Protein 2JRO (pdb70)

Nearest PDB structures (foldseek):
  2jro-assembly1_A  TM=8.552E-01  e=3.542E-12  Shewanella oneidensis MR-1
  2jro-assembly1_A  TM=8.505E-01  e=2.519E-12  Shewanella oneidensis MR-1
  2jro-assembly1_A  TM=8.271E-01  e=2.971E-11  Shewanella oneidensis MR-1
  2jro-assembly1_A  TM=8.354E-01  e=2.511E-11  Shewanella oneidensis MR-1
  1us8-assembly1_B  TM=5.516E-01  e=9.710E+00  Pyrococcus furiosus

CATH classification: 3.30.1910.10

InterPro domains:
  IPR009491 Protein of unknown function DUF1107 [PF06526] (1-62)

Secondary structure (DSSP, 8-state):
-EEESS--HHHHHHHHHHH-SEEEEETTTEEEEEETTEE---SS--HHHHHHHHHHHHHHHHHH-----SS---

Sequence (74 aa):
MRVFPVYAPKLIVKHARIFLTGVIWVKDLGRLEFEKGRFLLPRKSLPKVKQAILELNELIEAQNHQTKTALEHHMRVFPVYAPKLIVKHARIFLTGVIWVKDLGRLEFEKGRFLLPRKSLPKVKQAILELNELIEAQNHQTKTALEHHMRVFPVYAPKLIVKHARIFLTGVIWVKDLGRLEFEKGRFLLPRKSLPKVKQAILELNELIEAQNHQTKTALEHHMRVFPVYAPKLIVKHARIFLTGVIWVKDLGRLEFEKGRFLLPRKSLPKVKQAILELNELIEAQNHQTKTALEHHMRVFPVYAPKLIVKHARIFLTGVIWVKDLGRLEFEKGRFLLPRKSLPKVKQAILELNELIEAQNHQTKTALEHHMRVFPVYAPKLIVKHARIFLTGVIWVKDLGRLEFEKGRFLLPRKSLPKVKQAILELNELIEAQNHQTKTALEHHMRVFPVYAPKLIVKHARIFLTGVIWVKDLGRLEFEKGRFLLPRKSLPKVKQAILELNELIEAQNHQTKTALEHHMRVFPVYAPKLIVKHARIFLTGVIWVKDLGRLEFEKGRFLLPRKSLPKVKQAILELNELIEAQNHQTKTALEHHMRVFPVYAPKLIVKHARIFLTGVIWVKDLGRLEFEKGRFLLPRKSLPKVKQAILELNELIEAQNHQTKTALEHHMRVFPVYAPKLIVKHARIFLTGVIWVKDLGRLEFEKGRFLLPRKSLPKVKQAILELNELIEAQNHQTKTALEHHMRVFPVYAPKLIVKHARIFLTGVIWVKDLGRLEFEKGRFLLPRKSLPKVKQAILELNELIEAQNHQTKTALEHHMRVFPVYAPKLIVKHARIFLTGVIWVKDLGRLEFEKGRFLLPRKSLPKVKQAILELNELIEAQNHQTKTALEHHMRVFPVYAPKLIVKHARIFLTGVIWVKDLGRLEFEKGRFLLPRKSLPKVKQAILELNELIEAQNHQTKTALEHHMRVFPVYAPKLIVKHARIFLTGVIWVKDLGRLEFEKGRFLLPRKSLPKVKQAILELNELIEAQNHQTKTALEHHMRVFPVYAPKLIVKHARIFLTGVIWVKDLGRLEFEKGRFLLPRKSLPKVKQAILELNELIEAQNHQTKTALEHHMRVFPVYAPKLIVKHARIFLTGVIWVKDLGRLEFEKGRFLLPRKSLPKVKQAILELNELIEAQNHQTKTALEHHMRVFPVYAPKLIVKHARIFLTGVIWVKDLGRLEFEKGRFLLPRKSLPKVKQAILELNELIEAQNHQTKTALEHHMRVFPVYAPKLIVKHARIFLTGVIWVKDLGRLEFEKGRFLLPRKSLPKVKQAILELNELIEAQNHQTKTALEHHMRVFPVYAPKLIVKHARIFLTGVIWVKDLGRLEFEKGRFLLPRKSLPKVKQAILELNELIEAQNHQTKTALEHHMRVFPVYAPKLIVKHARIFLTGVIWVKDLGRLEFEKGRFLLPRKSLPKVKQAILELNELIEAQNHQTKTALEHH

Solvent-accessible surface area: 6188 Å² total; per-residue (Å²): 188,113,92,28,105,94,63,25,56,130,100,2,10,146,73,6,203,134,84,66,83,31,27,5,119,3,156,58,24,25,153,2,83,3,75,145,20,161,6,71,76,79,185,153,34,122,93,110,19,77,98,12,0,77,126,2,46,114,49,37,104,72,102,62,144,154,62,181,113,81,166,84,169,219

Foldseek 3Di:
DAEDAAPDLVVCLVCCCVVQAAWYQYPQAGIFGGHNSQTDDDPDDDPSNNVVSVVSVVVNCVVCVVVDPCPVPD

Radius of gyration: 12.26 Å; Cα contacts (8 Å, |Δi|>4): 86; chains: 1; bounding box: 31×19×30 Å

Structure (mmCIF, N/CA/C/O backbone):
data_2JRO
#
_entry.id   2JRO
#
loop_
_atom_site.group_PDB
_atom_site.id
_atom_site.type_symbol
_atom_site.label_atom_id
_atom_site.label_alt_id
_atom_site.label_comp_id
_atom_site.label_asym_id
_atom_site.label_entity_id
_atom_site.label_seq_id
_atom_site.pdbx_PDB_ins_code
_atom_site.Cartn_x
_atom_site.Cartn_y
_atom_site.Cartn_z
_atom_site.occupancy
_atom_site.B_iso_or_equiv
_atom_site.auth_seq_id
_atom_site.auth_comp_id
_atom_site.auth_asym_id
_atom_site.auth_atom_id
_atom_site.pdbx_PDB_model_num
ATOM 1 N N . MET A 1 1 ? 3.325 9.875 6.337 1.00 0.00 1 MET A N 1
ATOM 2 C CA . MET A 1 1 ? 4.624 9.633 7.016 1.00 0.00 1 MET A CA 1
ATOM 3 C C . MET A 1 1 ? 4.529 8.420 7.933 1.00 0.00 1 MET A C 1
ATOM 4 O O . MET A 1 1 ? 5.035 8.444 9.057 1.00 0.00 1 MET A O 1
ATOM 20 N N . ARG A 1 2 ? 3.904 7.354 7.454 1.00 0.00 2 ARG A N 1
ATOM 21 C CA . ARG A 1 2 ? 3.671 6.182 8.287 1.00 0.00 2 ARG A CA 1
ATOM 22 C C . ARG A 1 2 ? 4.644 5.066 7.920 1.00 0.00 2 ARG A C 1
ATOM 23 O O . ARG A 1 2 ? 4.609 4.546 6.808 1.00 0.00 2 ARG A O 1
ATOM 44 N N . VAL A 1 3 ? 5.519 4.710 8.847 1.00 0.00 3 VAL A N 1
ATOM 45 C CA . VAL A 1 3 ? 6.483 3.651 8.613 1.00 0.00 3 VAL A CA 1
ATOM 46 C C . VAL A 1 3 ? 5.887 2.283 8.949 1.00 0.00 3 VAL A C 1
ATOM 47 O O . VAL A 1 3 ? 4.989 2.175 9.790 1.00 0.00 3 VAL A O 1
ATOM 60 N N . PHE A 1 4 ? 6.378 1.251 8.278 1.00 0.00 4 PHE A N 1
ATOM 61 C CA . PHE A 1 4 ? 5.922 -0.114 8.515 1.00 0.00 4 PHE A CA 1
ATOM 62 C C . PHE A 1 4 ? 7.111 -1.057 8.669 1.00 0.00 4 PHE A C 1
ATOM 63 O O . PHE A 1 4 ? 7.753 -1.421 7.684 1.00 0.00 4 PHE A O 1
ATOM 80 N N . PRO A 1 5 ? 7.425 -1.453 9.912 1.00 0.00 5 PRO A N 1
ATOM 81 C CA . PRO A 1 5 ? 8.533 -2.373 10.205 1.00 0.00 5 PRO A CA 1
ATOM 82 C C . PRO A 1 5 ? 8.242 -3.796 9.736 1.00 0.00 5 PRO A C 1
ATOM 83 O O . PRO A 1 5 ? 9.137 -4.643 9.685 1.00 0.00 5 PRO A O 1
ATOM 94 N N . VAL A 1 6 ? 6.988 -4.045 9.393 1.00 0.00 6 VAL A N 1
ATOM 95 C CA . VAL A 1 6 ? 6.560 -5.341 8.897 1.00 0.00 6 VAL A CA 1
ATOM 96 C C . VAL A 1 6 ? 5.870 -5.153 7.549 1.00 0.00 6 VAL A C 1
ATOM 97 O O . VAL A 1 6 ? 5.417 -4.053 7.239 1.00 0.00 6 VAL A O 1
ATOM 110 N N . TYR A 1 7 ? 5.815 -6.205 6.743 1.00 0.00 7 TYR A N 1
ATOM 111 C CA . TYR A 1 7 ? 5.190 -6.119 5.432 1.00 0.00 7 TYR A CA 1
ATOM 112 C C . TYR A 1 7 ? 3.672 -6.231 5.561 1.00 0.00 7 TYR A C 1
ATOM 113 O O . TYR A 1 7 ? 2.985 -5.216 5.647 1.00 0.00 7 TYR A O 1
ATOM 131 N N . ALA A 1 8 ? 3.168 -7.464 5.595 1.00 0.00 8 ALA A N 1
ATOM 132 C CA . ALA A 1 8 ? 1.742 -7.733 5.781 1.00 0.00 8 ALA A CA 1
ATOM 133 C C . ALA A 1 8 ? 0.878 -6.969 4.770 1.00 0.00 8 ALA A C 1
ATOM 134 O O . ALA A 1 8 ? 0.309 -5.924 5.086 1.00 0.00 8 ALA A O 1
ATOM 141 N N . PRO A 1 9 ? 0.764 -7.505 3.542 1.00 0.00 9 PRO A N 1
ATOM 142 C CA . PRO A 1 9 ? 0.060 -6.842 2.432 1.00 0.00 9 PRO A CA 1
ATOM 143 C C . PRO A 1 9 ? -1.333 -6.341 2.806 1.00 0.00 9 PRO A C 1
ATOM 144 O O . PRO A 1 9 ? -1.655 -5.162 2.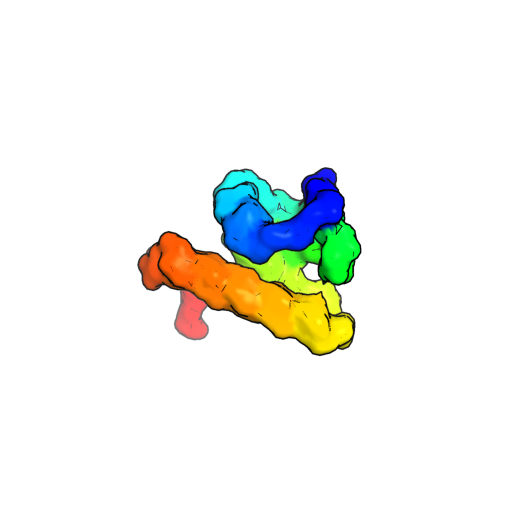632 1.00 0.00 9 PRO A O 1
ATOM 155 N N . LYS A 1 10 ? -2.151 -7.246 3.317 1.00 0.00 10 LYS A N 1
ATOM 156 C CA . LYS A 1 10 ? -3.538 -6.937 3.636 1.00 0.00 10 LYS A CA 1
ATOM 157 C C . LYS A 1 10 ? -3.662 -5.910 4.762 1.00 0.00 10 LYS A C 1
ATOM 158 O O . LYS A 1 10 ? -4.628 -5.149 4.797 1.00 0.00 10 LYS A O 1
ATOM 177 N N . LEU A 1 11 ? -2.687 -5.868 5.664 1.00 0.00 11 LEU A N 1
ATOM 178 C CA . LEU A 1 11 ? -2.716 -4.907 6.763 1.00 0.00 11 LEU A CA 1
ATOM 179 C C . LEU A 1 11 ? -2.424 -3.503 6.249 1.00 0.00 11 LEU A C 1
ATOM 180 O O . LEU A 1 11 ? -3.008 -2.525 6.720 1.00 0.00 11 LEU A O 1
ATOM 196 N N . ILE A 1 12 ? -1.523 -3.413 5.276 1.00 0.00 12 ILE A N 1
ATOM 197 C CA . ILE A 1 12 ? -1.203 -2.141 4.642 1.00 0.00 12 ILE A CA 1
ATOM 198 C C . ILE A 1 12 ? -2.441 -1.551 3.973 1.00 0.00 12 ILE A C 1
ATOM 199 O O . ILE A 1 12 ? -2.828 -0.415 4.255 1.00 0.00 12 ILE A O 1
ATOM 215 N N . VAL A 1 13 ? -3.068 -2.343 3.108 1.00 0.00 13 VAL A N 1
ATOM 216 C CA . VAL A 1 13 ? -4.251 -1.908 2.370 1.00 0.00 13 VAL A CA 1
ATOM 217 C C . VAL A 1 13 ? -5.404 -1.580 3.317 1.00 0.00 13 VAL A C 1
ATOM 218 O O . VAL A 1 13 ? -6.069 -0.554 3.167 1.00 0.00 13 VAL A O 1
ATOM 231 N N . LYS A 1 14 ? -5.619 -2.446 4.302 1.00 0.00 14 LYS A N 1
ATOM 232 C CA . LYS A 1 14 ? -6.702 -2.268 5.264 1.00 0.00 14 LYS A CA 1
ATOM 233 C C . LYS A 1 14 ? -6.558 -0.944 6.007 1.00 0.00 14 LYS A C 1
ATOM 234 O O . LYS A 1 14 ? -7.539 -0.249 6.264 1.00 0.00 14 LYS A O 1
ATOM 253 N N . HIS A 1 15 ? -5.324 -0.587 6.328 1.00 0.00 15 HIS A N 1
ATOM 254 C CA . HIS A 1 15 ? -5.059 0.625 7.091 1.00 0.00 15 HIS A CA 1
ATOM 255 C C . HIS A 1 15 ? -4.965 1.836 6.162 1.00 0.00 15 HIS A C 1
ATOM 256 O O . HIS A 1 15 ? -5.131 2.979 6.596 1.00 0.00 15 HIS A O 1
ATOM 271 N N . ALA A 1 16 ? -4.711 1.579 4.881 1.00 0.00 16 ALA A N 1
ATOM 272 C CA . ALA A 1 16 ? -4.632 2.642 3.879 1.00 0.00 16 ALA A CA 1
ATOM 273 C C . ALA A 1 16 ? -6.003 3.257 3.644 1.00 0.00 16 ALA A C 1
ATOM 274 O O . ALA A 1 16 ? -6.118 4.348 3.101 1.00 0.00 16 ALA A O 1
ATOM 281 N N . ARG A 1 17 ? -7.039 2.549 4.063 1.00 0.00 17 ARG A N 1
ATOM 282 C CA . ARG A 1 17 ? -8.405 3.051 3.973 1.00 0.00 17 ARG A CA 1
ATOM 283 C C . ARG A 1 17 ? -8.558 4.367 4.745 1.00 0.00 17 ARG A C 1
ATOM 284 O O . ARG A 1 17 ? -9.366 5.223 4.385 1.00 0.00 17 ARG A O 1
ATOM 305 N N . ILE A 1 18 ? -7.760 4.527 5.795 1.00 0.00 18 ILE A N 1
ATOM 306 C CA . ILE A 1 18 ? -7.828 5.715 6.638 1.00 0.00 18 ILE A CA 1
ATOM 307 C C . ILE A 1 18 ? -6.714 6.706 6.276 1.00 0.00 18 ILE A C 1
ATOM 308 O O . ILE A 1 18 ? -6.873 7.921 6.403 1.00 0.00 18 ILE A O 1
ATOM 324 N N . PHE A 1 19 ? -5.596 6.170 5.814 1.00 0.00 19 PHE A N 1
ATOM 325 C CA . PHE A 1 19 ? -4.411 6.968 5.496 1.00 0.00 19 PHE A CA 1
ATOM 326 C C . PHE A 1 19 ? -4.295 7.229 3.998 1.00 0.00 19 PHE A C 1
ATOM 327 O O . PHE A 1 19 ? -3.259 7.695 3.536 1.00 0.00 19 PHE A O 1
ATOM 344 N N . LEU A 1 20 ? -5.369 6.895 3.273 1.00 0.00 20 LEU A N 1
ATOM 345 C CA . LEU A 1 20 ? -5.448 6.916 1.798 1.00 0.00 20 LEU A CA 1
ATOM 346 C C . LEU A 1 20 ? -4.558 7.946 1.089 1.00 0.00 20 LEU A C 1
ATOM 347 O O . LEU A 1 20 ? -4.053 7.666 0.005 1.00 0.00 20 LEU A O 1
ATOM 363 N N . THR A 1 21 ? -4.384 9.124 1.659 1.00 0.00 21 THR A N 1
ATOM 364 C CA . THR A 1 21 ? -3.550 10.129 1.035 1.00 0.00 21 THR A CA 1
ATOM 365 C C . THR A 1 21 ? -2.287 10.375 1.874 1.00 0.00 21 THR A C 1
ATOM 366 O O . THR A 1 21 ? -2.349 10.845 3.013 1.00 0.00 21 THR A O 1
ATOM 377 N N . GLY A 1 22 ? -1.139 9.998 1.325 1.00 0.00 22 GLY A N 1
ATOM 378 C CA . GLY A 1 22 ? 0.110 10.200 2.028 1.00 0.00 22 GLY A CA 1
ATOM 379 C C . GLY A 1 22 ? 1.230 9.327 1.508 1.00 0.00 22 GLY A C 1
ATOM 380 O O . GLY A 1 22 ? 1.333 9.085 0.303 1.00 0.00 22 GLY A O 1
ATOM 384 N N . VAL A 1 23 ? 2.061 8.846 2.423 1.00 0.00 23 VAL A N 1
ATOM 385 C CA . VAL A 1 23 ? 3.226 8.053 2.066 1.00 0.00 23 VAL A CA 1
ATOM 386 C C . VAL A 1 23 ? 3.612 7.123 3.217 1.00 0.00 23 VAL A C 1
ATOM 387 O O . VAL A 1 23 ? 3.549 7.511 4.392 1.00 0.00 23 VAL A O 1
ATOM 400 N N . ILE A 1 24 ? 3.988 5.899 2.880 1.00 0.00 24 ILE A N 1
ATOM 401 C CA . ILE A 1 24 ? 4.396 4.923 3.876 1.00 0.00 24 ILE A CA 1
ATOM 402 C C . ILE A 1 24 ? 5.823 4.467 3.626 1.00 0.00 24 ILE A C 1
ATOM 403 O O . ILE A 1 24 ? 6.304 4.504 2.495 1.00 0.00 24 ILE A O 1
ATOM 419 N N . TRP A 1 25 ? 6.501 4.057 4.685 1.00 0.00 25 TRP A N 1
ATOM 420 C CA . TRP A 1 25 ? 7.851 3.527 4.568 1.00 0.00 25 TRP A CA 1
ATOM 421 C C . TRP A 1 25 ? 7.892 2.108 5.097 1.00 0.00 25 TRP A C 1
ATOM 422 O O . TRP A 1 25 ? 8.263 1.864 6.245 1.00 0.00 25 TRP A O 1
ATOM 443 N N . VAL A 1 26 ? 7.443 1.186 4.270 1.00 0.00 26 VAL A N 1
ATOM 444 C CA . VAL A 1 26 ? 7.506 -0.228 4.609 1.00 0.00 26 VAL A CA 1
ATOM 445 C C . VAL A 1 26 ? 8.947 -0.713 4.526 1.00 0.00 26 VAL A C 1
ATOM 446 O O . VAL A 1 26 ? 9.696 -0.313 3.640 1.00 0.00 26 VAL A O 1
ATOM 459 N N . LYS A 1 27 ? 9.317 -1.586 5.439 1.00 0.00 27 LYS A N 1
ATOM 460 C CA . LYS A 1 27 ? 10.691 -2.066 5.540 1.00 0.00 27 LYS A CA 1
ATOM 461 C C . LYS A 1 27 ? 11.004 -3.122 4.485 1.00 0.00 27 LYS A C 1
ATOM 462 O O . LYS A 1 27 ? 12.164 -3.485 4.284 1.00 0.00 27 LYS A O 1
ATOM 481 N N . ASP A 1 28 ? 9.977 -3.615 3.815 1.00 0.00 28 ASP A N 1
ATOM 482 C CA . ASP A 1 28 ? 10.165 -4.628 2.787 1.00 0.00 28 ASP A CA 1
ATOM 483 C C . ASP A 1 28 ? 10.273 -3.995 1.404 1.00 0.00 28 ASP A C 1
ATOM 484 O O . ASP A 1 28 ? 11.064 -4.433 0.571 1.00 0.00 28 ASP A O 1
ATOM 493 N N . LEU A 1 29 ? 9.488 -2.954 1.165 1.00 0.00 29 LEU A N 1
ATOM 494 C CA . LEU A 1 29 ? 9.466 -2.307 -0.139 1.00 0.00 29 LEU A CA 1
ATOM 495 C C . LEU A 1 29 ? 10.232 -0.991 -0.113 1.00 0.00 29 LEU A C 1
ATOM 496 O O . LEU A 1 29 ? 11.159 -0.786 -0.898 1.00 0.00 29 LEU A O 1
ATOM 512 N N . GLY A 1 30 ? 9.853 -0.111 0.798 1.00 0.00 30 GLY A N 1
ATOM 513 C CA . GLY A 1 30 ? 10.502 1.177 0.896 1.00 0.00 30 GLY A CA 1
ATOM 514 C C . GLY A 1 30 ? 9.503 2.312 0.970 1.00 0.00 30 GLY A C 1
ATOM 515 O O . GLY A 1 30 ? 8.442 2.176 1.580 1.00 0.00 30 GLY A O 1
ATOM 519 N N . ARG A 1 31 ? 9.843 3.424 0.337 1.00 0.00 31 ARG A N 1
ATOM 520 C CA . ARG A 1 31 ? 8.986 4.601 0.331 1.00 0.00 31 ARG A CA 1
ATOM 521 C C . ARG A 1 31 ? 7.856 4.438 -0.686 1.00 0.00 31 ARG A C 1
ATOM 522 O O . ARG A 1 31 ? 8.096 4.389 -1.891 1.00 0.00 31 ARG A O 1
ATOM 543 N N . LEU A 1 32 ? 6.629 4.353 -0.188 1.00 0.00 32 LEU A N 1
ATOM 544 C CA . LEU A 1 32 ? 5.468 4.126 -1.036 1.00 0.00 32 LEU A CA 1
ATOM 545 C C . LEU A 1 32 ? 4.469 5.264 -0.903 1.00 0.00 32 LEU A C 1
ATOM 546 O O . LEU A 1 32 ? 3.921 5.491 0.176 1.00 0.00 32 LEU A O 1
ATOM 562 N N . GLU A 1 33 ? 4.234 5.980 -1.988 1.00 0.00 33 GLU A N 1
ATOM 563 C CA . GLU A 1 33 ? 3.259 7.051 -1.976 1.00 0.00 33 GLU A CA 1
ATOM 564 C C . GLU A 1 33 ? 1.928 6.553 -2.523 1.00 0.00 33 GLU A C 1
ATOM 565 O O . GLU A 1 33 ? 1.889 5.726 -3.435 1.00 0.00 33 GLU A O 1
ATOM 577 N N . PHE A 1 34 ? 0.849 7.047 -1.950 1.00 0.00 34 PHE A N 1
ATOM 578 C CA . PHE A 1 34 ? -0.492 6.656 -2.346 1.00 0.00 34 PHE A CA 1
ATOM 579 C C . PHE A 1 34 ? -1.441 7.820 -2.127 1.00 0.00 34 PHE A C 1
ATOM 580 O O . PHE A 1 34 ? -1.360 8.519 -1.114 1.00 0.00 34 PHE A O 1
ATOM 597 N N . GLU A 1 35 ? -2.312 8.053 -3.090 1.00 0.00 35 GLU A N 1
ATOM 598 C CA . GLU A 1 35 ? -3.192 9.203 -3.031 1.00 0.00 35 GLU A CA 1
ATOM 599 C C . GLU A 1 35 ? -4.643 8.766 -3.164 1.00 0.00 35 GLU A C 1
ATOM 600 O O . GLU A 1 35 ? -5.063 8.272 -4.214 1.00 0.00 35 GLU A O 1
ATOM 612 N N . LYS A 1 36 ? -5.384 8.936 -2.077 1.00 0.00 36 LYS A N 1
ATOM 613 C CA . LYS A 1 36 ? -6.789 8.560 -2.003 1.00 0.00 36 LYS A CA 1
ATOM 614 C C . LYS A 1 36 ? -7.002 7.094 -2.368 1.00 0.00 36 LYS A C 1
ATOM 615 O O . LYS A 1 36 ? -7.870 6.756 -3.172 1.00 0.00 36 LYS A O 1
ATOM 634 N N . GLY A 1 37 ? -6.188 6.232 -1.765 1.00 0.00 37 GLY A N 1
ATOM 635 C CA . GLY A 1 37 ? -6.375 4.801 -1.900 1.00 0.00 37 GLY A CA 1
ATOM 636 C C . GLY A 1 37 ? -5.456 4.175 -2.926 1.00 0.00 37 GLY A C 1
ATOM 637 O O . GLY A 1 37 ? -5.003 3.047 -2.753 1.00 0.00 37 GLY A O 1
ATOM 641 N N . ARG A 1 38 ? -5.157 4.909 -3.985 1.00 0.00 38 ARG A N 1
ATOM 642 C CA . ARG A 1 38 ? -4.359 4.366 -5.072 1.00 0.00 38 ARG A CA 1
ATOM 643 C C . ARG A 1 38 ? -2.884 4.525 -4.812 1.00 0.00 38 ARG A C 1
ATOM 644 O O . ARG A 1 38 ? -2.332 5.629 -4.824 1.00 0.00 38 ARG A O 1
ATOM 665 N N . PHE A 1 39 ? -2.278 3.395 -4.537 1.00 0.00 39 PHE A N 1
ATOM 666 C CA . PHE A 1 39 ? -0.847 3.270 -4.412 1.00 0.00 39 PHE A CA 1
ATOM 667 C C . PHE A 1 39 ? -0.164 3.631 -5.725 1.00 0.00 39 PHE A C 1
ATOM 668 O O . PHE A 1 39 ? -0.460 3.045 -6.769 1.00 0.00 39 PHE A O 1
ATOM 685 N N . LEU A 1 40 ? 0.738 4.595 -5.668 1.00 0.00 40 LEU A N 1
ATOM 686 C CA . LEU A 1 40 ? 1.374 5.119 -6.864 1.00 0.00 40 LEU A CA 1
ATOM 687 C C . LEU A 1 40 ? 2.727 4.458 -7.106 1.00 0.00 40 LEU A C 1
ATOM 688 O O . LEU A 1 40 ? 3.375 3.984 -6.173 1.00 0.00 40 LEU A O 1
ATOM 704 N N . LEU A 1 41 ? 3.139 4.429 -8.365 1.00 0.00 41 LEU A N 1
ATOM 705 C CA . LEU A 1 41 ? 4.440 3.902 -8.739 1.00 0.00 41 LEU A CA 1
ATOM 706 C C . LEU A 1 41 ? 5.459 5.034 -8.788 1.00 0.00 41 LEU A C 1
ATOM 707 O O . LEU A 1 41 ? 5.385 5.904 -9.661 1.00 0.00 41 LEU A O 1
ATOM 723 N N . PRO A 1 42 ? 6.409 5.053 -7.841 1.00 0.00 42 PRO A N 1
ATOM 724 C CA . PRO A 1 42 ? 7.475 6.057 -7.810 1.00 0.00 42 PRO A CA 1
ATOM 725 C C . PRO A 1 42 ? 8.279 6.052 -9.103 1.00 0.00 42 PRO A C 1
ATOM 726 O O . PRO A 1 42 ? 8.587 7.102 -9.669 1.00 0.00 42 PRO A O 1
ATOM 737 N N . ARG A 1 43 ? 8.593 4.853 -9.566 1.00 0.00 43 ARG A N 1
ATOM 738 C CA . ARG A 1 43 ? 9.300 4.646 -10.820 1.00 0.00 43 ARG A CA 1
ATOM 739 C C . ARG A 1 43 ? 9.210 3.177 -11.199 1.00 0.00 43 ARG A C 1
ATOM 740 O O . ARG A 1 43 ? 8.355 2.460 -10.679 1.00 0.00 43 ARG A O 1
ATOM 761 N N . LYS A 1 44 ? 10.060 2.741 -12.120 1.00 0.00 44 LYS A N 1
ATOM 762 C CA . LYS A 1 44 ? 10.132 1.331 -12.478 1.00 0.00 44 LYS A CA 1
ATOM 763 C C . LYS A 1 44 ? 10.497 0.493 -11.256 1.00 0.00 44 LYS A C 1
ATOM 764 O O . LYS A 1 44 ? 9.782 -0.449 -10.900 1.00 0.00 44 LYS A O 1
ATOM 783 N N . SER A 1 45 ? 11.616 0.849 -10.630 1.00 0.00 45 SER A N 1
ATOM 784 C CA . SER A 1 45 ? 12.096 0.178 -9.429 1.00 0.00 45 SER A CA 1
ATOM 785 C C . SER A 1 45 ? 12.387 -1.300 -9.699 1.00 0.00 45 SER A C 1
ATOM 786 O O . SER A 1 45 ? 12.525 -1.726 -10.855 1.00 0.00 45 SER A O 1
ATOM 794 N N . LEU A 1 46 ? 12.513 -2.070 -8.630 1.00 0.00 46 LEU A N 1
ATOM 795 C CA . LEU A 1 46 ? 12.703 -3.505 -8.745 1.00 0.00 46 LEU A CA 1
ATOM 796 C C . LEU A 1 46 ? 11.358 -4.191 -8.949 1.00 0.00 46 LEU A C 1
ATOM 797 O O . LEU A 1 46 ? 10.350 -3.767 -8.375 1.00 0.00 46 LEU A O 1
ATOM 813 N N . PRO A 1 47 ? 11.323 -5.254 -9.772 1.00 0.00 47 PRO A N 1
ATOM 814 C CA . PRO A 1 47 ? 10.102 -6.029 -10.034 1.00 0.00 47 PRO A CA 1
ATOM 815 C C . PRO A 1 47 ? 9.376 -6.427 -8.752 1.00 0.00 47 PRO A C 1
ATOM 816 O O . PRO A 1 47 ? 8.148 -6.423 -8.704 1.00 0.00 47 PRO A O 1
ATOM 827 N N . LYS A 1 48 ? 10.148 -6.764 -7.717 1.00 0.00 48 LYS A N 1
ATOM 828 C CA . LYS A 1 48 ? 9.599 -7.088 -6.403 1.00 0.00 48 LYS A CA 1
ATOM 829 C C . LYS A 1 48 ? 8.628 -6.010 -5.931 1.00 0.00 48 LYS A C 1
ATOM 830 O O . LYS A 1 48 ? 7.502 -6.304 -5.537 1.00 0.00 48 LYS A O 1
ATOM 849 N N . VAL A 1 49 ? 9.072 -4.763 -5.995 1.00 0.00 49 VAL A N 1
ATOM 850 C CA . VAL A 1 49 ? 8.286 -3.642 -5.502 1.00 0.00 49 VAL A CA 1
ATOM 851 C C . VAL A 1 49 ? 7.135 -3.325 -6.450 1.00 0.00 49 VAL A C 1
ATOM 852 O O . VAL A 1 49 ? 6.001 -3.111 -6.017 1.00 0.00 49 VAL A O 1
ATOM 865 N N . LYS A 1 50 ? 7.430 -3.326 -7.743 1.00 0.00 50 LYS A N 1
ATOM 866 C CA . LYS A 1 50 ? 6.441 -2.978 -8.755 1.00 0.00 50 LYS A CA 1
ATOM 867 C C . LYS A 1 50 ? 5.266 -3.954 -8.729 1.00 0.00 50 LYS A C 1
ATOM 868 O O . LYS A 1 50 ? 4.110 -3.538 -8.698 1.00 0.00 50 LYS A O 1
ATOM 887 N N . GLN A 1 51 ? 5.565 -5.249 -8.708 1.00 0.00 51 GLN A N 1
ATOM 888 C CA . GLN A 1 51 ? 4.525 -6.268 -8.706 1.00 0.00 51 GLN A CA 1
ATOM 889 C C . GLN A 1 51 ? 3.753 -6.253 -7.391 1.00 0.00 51 GLN A C 1
ATOM 890 O O . GLN A 1 51 ? 2.544 -6.485 -7.371 1.00 0.00 51 GLN A O 1
ATOM 904 N N . ALA A 1 52 ? 4.458 -5.967 -6.299 1.00 0.00 52 ALA A N 1
ATOM 905 C CA . ALA A 1 52 ? 3.835 -5.886 -4.984 1.00 0.00 52 ALA A CA 1
ATOM 906 C C . ALA A 1 52 ? 2.755 -4.812 -4.962 1.00 0.00 52 ALA A C 1
ATOM 907 O O . ALA A 1 52 ? 1.642 -5.050 -4.496 1.00 0.00 52 ALA A O 1
ATOM 914 N N . ILE A 1 53 ? 3.084 -3.636 -5.488 1.00 0.00 53 ILE A N 1
ATOM 915 C CA . ILE A 1 53 ? 2.138 -2.527 -5.548 1.00 0.00 53 ILE A CA 1
ATOM 916 C C . ILE A 1 53 ? 0.930 -2.893 -6.413 1.00 0.00 53 ILE A C 1
ATOM 917 O O . ILE A 1 53 ? -0.205 -2.519 -6.106 1.00 0.00 53 ILE A O 1
ATOM 933 N N . LEU A 1 54 ? 1.177 -3.645 -7.479 1.00 0.00 54 LEU A N 1
ATOM 934 C CA . LEU A 1 54 ? 0.102 -4.110 -8.349 1.00 0.00 54 LEU A CA 1
ATOM 935 C C . LEU A 1 54 ? -0.834 -5.051 -7.598 1.00 0.00 54 LEU A C 1
ATOM 936 O O . LEU A 1 54 ? -2.056 -4.909 -7.672 1.00 0.00 54 LEU A O 1
ATOM 952 N N . GLU A 1 55 ? -0.263 -5.997 -6.856 1.00 0.00 55 GLU A N 1
ATOM 953 C CA . GLU A 1 55 ? -1.067 -6.943 -6.092 1.00 0.00 55 GLU A CA 1
ATOM 954 C C . GLU A 1 55 ? -1.771 -6.246 -4.932 1.00 0.00 55 GLU A C 1
ATOM 955 O O . GLU A 1 55 ? -2.842 -6.671 -4.502 1.00 0.00 55 GLU A O 1
ATOM 967 N N . LEU A 1 56 ? -1.175 -5.170 -4.431 1.00 0.00 56 LEU A N 1
ATOM 968 C CA . LEU A 1 56 ? -1.823 -4.358 -3.411 1.00 0.00 56 LEU A CA 1
ATOM 969 C C . LEU A 1 56 ? -3.063 -3.691 -3.990 1.00 0.00 56 LEU A C 1
ATOM 970 O O . LEU A 1 56 ? -4.123 -3.702 -3.371 1.00 0.00 56 LEU A O 1
ATOM 986 N N . ASN A 1 57 ? -2.933 -3.138 -5.195 1.00 0.00 57 ASN A N 1
ATOM 987 C CA . ASN A 1 57 ? -4.074 -2.540 -5.895 1.00 0.00 57 ASN A CA 1
ATOM 988 C C . ASN A 1 57 ? -5.108 -3.605 -6.250 1.00 0.00 57 ASN A C 1
ATOM 989 O O . ASN A 1 57 ? -6.310 -3.337 -6.277 1.00 0.00 57 ASN A O 1
ATOM 1000 N N . GLU A 1 58 ? -4.630 -4.809 -6.529 1.00 0.00 58 GLU A N 1
ATOM 1001 C CA . GLU A 1 58 ? -5.502 -5.952 -6.766 1.00 0.00 58 GLU A CA 1
ATOM 1002 C C . GLU A 1 58 ? -6.334 -6.230 -5.522 1.00 0.00 58 GLU A C 1
ATOM 1003 O O . GLU A 1 58 ? -7.554 -6.382 -5.584 1.00 0.00 58 GLU A O 1
ATOM 1015 N N . LEU A 1 59 ? -5.646 -6.291 -4.392 1.00 0.00 59 LEU A N 1
ATOM 1016 C CA . LEU A 1 59 ? -6.284 -6.495 -3.102 1.00 0.00 59 LEU A CA 1
ATOM 1017 C C . LEU A 1 59 ? -7.259 -5.358 -2.797 1.00 0.00 59 LEU A C 1
ATOM 1018 O O . LEU A 1 59 ? -8.335 -5.587 -2.245 1.00 0.00 59 LEU A O 1
ATOM 1034 N N . ILE A 1 60 ? -6.879 -4.138 -3.166 1.00 0.00 60 ILE A N 1
ATOM 1035 C CA . ILE A 1 60 ? -7.755 -2.980 -3.006 1.00 0.00 60 ILE A CA 1
ATOM 1036 C C . ILE A 1 60 ? -9.079 -3.206 -3.727 1.00 0.00 60 ILE A C 1
ATOM 1037 O O . ILE A 1 60 ? -10.147 -3.026 -3.146 1.00 0.00 60 ILE A O 1
ATOM 1053 N N . GLU A 1 61 ? -9.002 -3.633 -4.983 1.00 0.00 61 GLU A N 1
ATOM 1054 C CA . GLU A 1 61 ? -10.196 -3.854 -5.787 1.00 0.00 61 GLU A CA 1
ATOM 1055 C C . GLU A 1 61 ? -10.983 -5.063 -5.280 1.00 0.00 61 GLU A C 1
ATOM 1056 O O . GLU A 1 61 ? -12.162 -5.218 -5.584 1.00 0.00 61 GLU A O 1
ATOM 1068 N N . ALA A 1 62 ? -10.336 -5.914 -4.502 1.00 0.00 62 ALA A N 1
ATOM 1069 C CA . ALA A 1 62 ? -11.015 -7.059 -3.917 1.00 0.00 62 ALA A CA 1
ATOM 1070 C C . ALA A 1 62 ? -11.845 -6.637 -2.710 1.00 0.00 62 ALA A C 1
ATOM 1071 O O . ALA A 1 62 ? -12.984 -7.075 -2.547 1.00 0.00 62 ALA A O 1
ATOM 1078 N N . GLN A 1 63 ? -11.274 -5.779 -1.872 1.00 0.00 63 GLN A N 1
ATOM 1079 C CA . GLN A 1 63 ? -11.979 -5.269 -0.700 1.00 0.00 63 GLN A CA 1
ATOM 1080 C C . GLN A 1 63 ? -13.009 -4.221 -1.110 1.00 0.00 63 GLN A C 1
ATOM 1081 O O . GLN A 1 63 ? -14.087 -4.128 -0.526 1.00 0.00 63 GLN A O 1
ATOM 1095 N N . ASN A 1 64 ? -12.660 -3.427 -2.111 1.00 0.00 64 ASN A N 1
ATOM 1096 C CA . ASN A 1 64 ? -13.571 -2.433 -2.661 1.00 0.00 64 ASN A CA 1
ATOM 1097 C C . ASN A 1 64 ? -14.617 -3.108 -3.544 1.00 0.00 64 ASN A C 1
ATOM 1098 O O . ASN A 1 64 ? -15.792 -3.184 -3.172 1.00 0.00 64 ASN A O 1
ATOM 1109 N N . HIS A 1 65 ? -14.170 -3.601 -4.701 1.00 0.00 65 HIS A N 1
ATOM 1110 C CA . HIS A 1 65 ? -15.010 -4.344 -5.650 1.00 0.00 65 HIS A CA 1
ATOM 1111 C C . HIS A 1 65 ? -16.052 -3.457 -6.343 1.00 0.00 65 HIS A C 1
ATOM 1112 O O . HIS A 1 65 ? -16.319 -3.627 -7.533 1.00 0.00 65 HIS A O 1
ATOM 1127 N N . GLN A 1 66 ? -16.637 -2.528 -5.604 1.00 0.00 66 GLN A N 1
ATOM 1128 C CA . GLN A 1 66 ? -17.673 -1.660 -6.141 1.00 0.00 66 GLN A CA 1
ATOM 1129 C C . GLN A 1 66 ? -17.093 -0.667 -7.139 1.00 0.00 66 GLN A C 1
ATOM 1130 O O . GLN A 1 66 ? -17.396 -0.726 -8.331 1.00 0.00 66 GLN A O 1
ATOM 1144 N N . THR A 1 67 ? -16.234 0.225 -6.643 1.00 0.00 67 THR A N 1
ATOM 1145 C CA . THR A 1 67 ? -15.713 1.336 -7.436 1.00 0.00 67 THR A CA 1
ATOM 1146 C C . THR A 1 67 ? -16.865 2.180 -7.980 1.00 0.00 67 THR A C 1
ATOM 1147 O O . THR A 1 67 ? -17.348 1.965 -9.093 1.00 0.00 67 THR A O 1
ATOM 1158 N N . LYS A 1 68 ? -17.314 3.118 -7.163 1.00 0.00 68 LYS A N 1
ATOM 1159 C CA . LYS A 1 68 ? -18.487 3.915 -7.479 1.00 0.00 68 LYS A CA 1
ATOM 1160 C C . LYS A 1 68 ? -18.150 4.973 -8.528 1.00 0.00 68 LYS A C 1
ATOM 1161 O O . LYS A 1 68 ? -17.347 5.875 -8.281 1.00 0.00 68 LYS A O 1
ATOM 1180 N N . THR A 1 69 ? -18.771 4.851 -9.695 1.00 0.00 69 THR A N 1
ATOM 1181 C CA . THR A 1 69 ? -18.464 5.711 -10.828 1.00 0.00 69 THR A CA 1
ATOM 1182 C C . THR A 1 69 ? -18.989 7.132 -10.631 1.00 0.00 69 THR A C 1
ATOM 1183 O O . THR A 1 69 ? -20.201 7.368 -10.599 1.00 0.00 69 THR A O 1
ATOM 1194 N N . ALA A 1 70 ? -18.068 8.071 -10.479 1.00 0.00 70 ALA A N 1
ATOM 1195 C CA . ALA A 1 70 ? -18.420 9.477 -10.369 1.00 0.00 70 ALA A CA 1
ATOM 1196 C C . ALA A 1 70 ? -17.591 10.320 -11.326 1.00 0.00 70 ALA A C 1
ATOM 1197 O O . ALA A 1 70 ? -18.128 11.113 -12.098 1.00 0.00 70 ALA A O 1
ATOM 1204 N N . LEU A 1 71 ? -16.279 10.134 -11.268 1.00 0.00 71 LEU A N 1
ATOM 1205 C CA . LEU A 1 71 ? -15.349 10.918 -12.071 1.00 0.00 71 LEU A CA 1
ATOM 1206 C C . LEU A 1 71 ? -14.261 10.017 -12.634 1.00 0.00 71 LEU A C 1
ATOM 1207 O O . LEU A 1 71 ? -13.134 10.456 -12.866 1.00 0.00 71 LEU A O 1
ATOM 1223 N N . GLU A 1 72 ? -14.616 8.757 -12.867 1.00 0.00 72 GLU A N 1
ATOM 1224 C CA . GLU A 1 72 ? -13.660 7.760 -13.339 1.00 0.00 72 GLU A CA 1
ATOM 1225 C C . GLU A 1 72 ? -13.145 8.145 -14.718 1.00 0.00 72 GLU A C 1
ATOM 1226 O O . GLU A 1 72 ? -12.022 7.798 -15.094 1.00 0.00 72 GLU A O 1
ATOM 1238 N N . HIS A 1 73 ? -13.999 8.856 -15.457 1.00 0.00 73 HIS A N 1
ATOM 1239 C CA . HIS A 1 73 ? -13.650 9.459 -16.742 1.00 0.00 73 HIS A CA 1
ATOM 1240 C C . HIS A 1 73 ? -13.633 8.429 -17.865 1.00 0.00 73 HIS A C 1
ATOM 1241 O O . HIS A 1 73 ? -13.102 7.327 -17.714 1.00 0.00 73 HIS A O 1
ATOM 1256 N N . HIS A 1 74 ? -14.250 8.798 -18.979 1.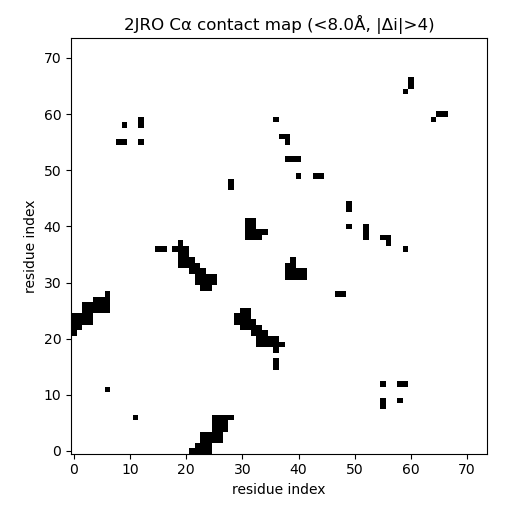00 0.00 74 HIS A N 1
ATOM 1257 C CA . HIS A 1 74 ? -14.208 8.002 -20.200 1.00 0.00 74 HIS A CA 1
ATOM 1258 C C . HIS A 1 74 ? -12.748 7.777 -20.600 1.00 0.00 74 HIS A C 1
ATOM 1259 O O . HIS A 1 74 ? -12.082 8.690 -21.085 1.00 0.00 74 HIS A O 1
ATOM 1274 N N . MET A 1 1 ? 2.203 10.145 7.049 1.00 0.00 1 MET A N 2
ATOM 1275 C CA . MET A 1 1 ? 3.280 9.145 7.246 1.00 0.00 1 MET A CA 2
ATOM 1276 C C . MET A 1 1 ? 2.718 7.855 7.823 1.00 0.00 1 MET A C 2
ATOM 1277 O O . MET A 1 1 ? 2.125 7.850 8.901 1.00 0.00 1 MET A O 2
ATOM 1293 N N . ARG A 1 2 ? 2.903 6.761 7.100 1.00 0.00 2 ARG A N 2
ATOM 1294 C CA . ARG A 1 2 ? 2.485 5.449 7.570 1.00 0.00 2 ARG A CA 2
ATOM 1295 C C . ARG A 1 2 ? 3.612 4.448 7.355 1.00 0.00 2 ARG A C 2
ATOM 1296 O O . ARG A 1 2 ? 3.977 4.152 6.224 1.00 0.00 2 ARG A O 2
ATOM 1317 N N . VAL A 1 3 ? 4.179 3.949 8.438 1.00 0.00 3 VAL A N 2
ATOM 1318 C CA . VAL A 1 3 ? 5.300 3.026 8.350 1.00 0.00 3 VAL A CA 2
ATOM 1319 C C . VAL A 1 3 ? 4.868 1.614 8.753 1.00 0.00 3 VAL A C 2
ATOM 1320 O O . VAL A 1 3 ? 4.028 1.442 9.642 1.00 0.00 3 VAL A O 2
ATOM 1333 N N . PHE A 1 4 ? 5.414 0.617 8.070 1.00 0.00 4 PHE A N 2
ATOM 1334 C CA . PHE A 1 4 ? 5.121 -0.778 8.368 1.00 0.00 4 PHE A CA 2
ATOM 1335 C C . PHE A 1 4 ? 6.410 -1.581 8.489 1.00 0.00 4 PHE A C 2
ATOM 1336 O O . PHE A 1 4 ? 7.127 -1.776 7.505 1.00 0.00 4 PHE A O 2
ATOM 1353 N N . PRO A 1 5 ? 6.727 -2.046 9.705 1.00 0.00 5 PRO A N 2
ATOM 1354 C CA . PRO A 1 5 ? 7.914 -2.871 9.957 1.00 0.00 5 PRO A CA 2
ATOM 1355 C C . PRO A 1 5 ? 7.810 -4.233 9.277 1.00 0.00 5 PRO A C 2
ATOM 1356 O O . PRO A 1 5 ? 8.816 -4.890 9.015 1.00 0.00 5 PRO A O 2
ATOM 1367 N N . VAL A 1 6 ? 6.583 -4.645 8.991 1.00 0.00 6 VAL A N 2
ATOM 1368 C CA . VAL A 1 6 ? 6.326 -5.917 8.332 1.00 0.00 6 VAL A CA 2
ATOM 1369 C C . VAL A 1 6 ? 5.494 -5.685 7.083 1.00 0.00 6 VAL A C 2
ATOM 1370 O O . VAL A 1 6 ? 4.573 -4.864 7.093 1.00 0.00 6 VAL A O 2
ATOM 1383 N N . TYR A 1 7 ? 5.811 -6.393 6.012 1.00 0.00 7 TYR A N 2
ATOM 1384 C CA . TYR A 1 7 ? 5.026 -6.304 4.799 1.00 0.00 7 TYR A CA 2
ATOM 1385 C C . TYR A 1 7 ? 3.813 -7.221 4.895 1.00 0.00 7 TYR A C 2
ATOM 1386 O O . TYR A 1 7 ? 3.821 -8.353 4.409 1.00 0.00 7 TYR A O 2
ATOM 1404 N N . ALA A 1 8 ? 2.790 -6.742 5.582 1.00 0.00 8 ALA A N 2
ATOM 1405 C CA . ALA A 1 8 ? 1.529 -7.454 5.665 1.00 0.00 8 ALA A CA 2
ATOM 1406 C C . ALA A 1 8 ? 0.474 -6.752 4.816 1.00 0.00 8 ALA A C 2
ATOM 1407 O O . ALA A 1 8 ? -0.066 -5.723 5.223 1.00 0.00 8 ALA A O 2
ATOM 1414 N N . PRO A 1 9 ? 0.209 -7.292 3.611 1.00 0.00 9 PRO A N 2
ATOM 1415 C CA . PRO A 1 9 ? -0.745 -6.725 2.645 1.00 0.00 9 PRO A CA 2
ATOM 1416 C C . PRO A 1 9 ? -2.036 -6.194 3.269 1.00 0.00 9 PRO A C 2
ATOM 1417 O O . PRO A 1 9 ? -2.365 -5.015 3.113 1.00 0.00 9 PRO A O 2
ATOM 1428 N N . LYS A 1 10 ? -2.761 -7.059 3.974 1.00 0.00 10 LYS A N 2
ATOM 1429 C CA . LYS A 1 10 ? -4.046 -6.679 4.559 1.00 0.00 10 LYS A CA 2
ATOM 1430 C C . LYS A 1 10 ? -3.903 -5.538 5.556 1.00 0.00 10 LYS A C 2
ATOM 1431 O O . LYS A 1 10 ? -4.729 -4.629 5.574 1.00 0.00 10 LYS A O 2
ATOM 1450 N N . LEU A 1 11 ? -2.853 -5.575 6.366 1.00 0.00 11 LEU A N 2
ATOM 1451 C CA . LEU A 1 11 ? -2.619 -4.522 7.350 1.00 0.00 11 LEU A CA 2
ATOM 1452 C C . LEU A 1 11 ? -2.364 -3.193 6.652 1.00 0.00 11 LEU A C 2
ATOM 1453 O O . LEU A 1 11 ? -2.856 -2.146 7.081 1.00 0.00 11 LEU A O 2
ATOM 1469 N N . ILE A 1 12 ? -1.612 -3.246 5.564 1.00 0.00 12 ILE A N 2
ATOM 1470 C CA . ILE A 1 12 ? -1.328 -2.062 4.775 1.00 0.00 12 ILE A CA 2
ATOM 1471 C C . ILE A 1 12 ? -2.617 -1.489 4.192 1.00 0.00 12 ILE A C 2
ATOM 1472 O O . ILE A 1 12 ? -2.936 -0.327 4.417 1.00 0.00 12 ILE A O 2
ATOM 1488 N N . VAL A 1 13 ? -3.368 -2.326 3.480 1.00 0.00 13 VAL A N 2
ATOM 1489 C CA . VAL A 1 13 ? -4.605 -1.893 2.832 1.00 0.00 13 VAL A CA 2
ATOM 1490 C C . VAL A 1 13 ? -5.636 -1.407 3.854 1.00 0.00 13 VAL A C 2
ATOM 1491 O O . VAL A 1 13 ? -6.306 -0.394 3.637 1.00 0.00 13 VAL A O 2
ATOM 1504 N N . LYS A 1 14 ? -5.747 -2.124 4.968 1.00 0.00 14 LYS A N 2
ATOM 1505 C CA . LYS A 1 14 ? -6.704 -1.780 6.019 1.00 0.00 14 LYS A CA 2
ATOM 1506 C C . LYS A 1 14 ? -6.469 -0.354 6.516 1.00 0.00 14 LYS A C 2
ATOM 1507 O O . LYS A 1 14 ? -7.413 0.401 6.750 1.00 0.00 14 LYS A O 2
ATOM 1526 N N . HIS A 1 15 ? -5.207 0.012 6.666 1.00 0.00 15 HIS A N 2
ATOM 1527 C CA . HIS A 1 15 ? -4.852 1.339 7.140 1.00 0.00 15 HIS A CA 2
ATOM 1528 C C . HIS A 1 15 ? -4.819 2.342 5.987 1.00 0.00 15 HIS A C 2
ATOM 1529 O O . HIS A 1 15 ? -5.080 3.529 6.182 1.00 0.00 15 HIS A O 2
ATOM 1544 N N . ALA A 1 16 ? -4.518 1.853 4.789 1.00 0.00 16 ALA A N 2
ATOM 1545 C CA . ALA A 1 16 ? -4.418 2.701 3.602 1.00 0.00 16 ALA A CA 2
ATOM 1546 C C . ALA A 1 16 ? -5.748 3.374 3.275 1.00 0.00 16 ALA A C 2
ATOM 1547 O O . ALA A 1 16 ? -5.772 4.457 2.706 1.00 0.00 16 ALA A O 2
ATOM 1554 N N . ARG A 1 17 ? -6.851 2.740 3.644 1.00 0.00 17 ARG A N 2
ATOM 1555 C CA . ARG A 1 17 ? -8.169 3.309 3.382 1.00 0.00 17 ARG A CA 2
ATOM 1556 C C . ARG A 1 17 ? -8.383 4.580 4.207 1.00 0.00 17 ARG A C 2
ATOM 1557 O O . ARG A 1 17 ? -9.171 5.452 3.838 1.00 0.00 17 ARG A O 2
ATOM 1578 N N . ILE A 1 18 ? -7.660 4.690 5.310 1.00 0.00 18 ILE A N 2
ATOM 1579 C CA . ILE A 1 18 ? -7.760 5.854 6.174 1.00 0.00 18 ILE A CA 2
ATOM 1580 C C . ILE A 1 18 ? -6.676 6.870 5.825 1.00 0.00 18 ILE A C 2
ATOM 1581 O O . ILE A 1 18 ? -6.934 8.068 5.726 1.00 0.00 18 ILE A O 2
ATOM 1597 N N . PHE A 1 19 ? -5.471 6.369 5.600 1.00 0.00 19 PHE A N 2
ATOM 1598 C CA . PHE A 1 19 ? -4.305 7.212 5.358 1.00 0.00 19 PHE A CA 2
ATOM 1599 C C . PHE A 1 19 ? -4.080 7.443 3.864 1.00 0.00 19 PHE A C 2
ATOM 1600 O O . PHE A 1 19 ? -3.028 7.930 3.478 1.00 0.00 19 PHE A O 2
ATOM 1617 N N . LEU A 1 20 ? -5.072 7.041 3.059 1.00 0.00 20 LEU A N 2
ATOM 1618 C CA . LEU A 1 20 ? -5.049 7.066 1.579 1.00 0.00 20 LEU A CA 2
ATOM 1619 C C . LEU A 1 20 ? -4.242 8.194 0.916 1.00 0.00 20 LEU A C 2
ATOM 1620 O O . LEU A 1 20 ? -3.799 8.028 -0.219 1.00 0.00 20 LEU A O 2
ATOM 1636 N N . THR A 1 21 ? -4.069 9.324 1.577 1.00 0.00 21 THR A N 2
ATOM 1637 C CA . THR A 1 21 ? -3.252 10.393 1.031 1.00 0.00 21 THR A CA 2
ATOM 1638 C C . THR A 1 21 ? -2.031 10.645 1.913 1.00 0.00 21 THR A C 2
ATOM 1639 O O . THR A 1 21 ? -2.154 11.006 3.085 1.00 0.00 21 THR A O 2
ATOM 1650 N N . GLY A 1 22 ? -0.848 10.410 1.353 1.00 0.00 22 GLY A N 2
ATOM 1651 C CA . GLY A 1 22 ? 0.381 10.624 2.089 1.00 0.00 22 GLY A CA 2
ATOM 1652 C C . GLY A 1 22 ? 1.490 9.704 1.621 1.00 0.00 22 GLY A C 2
ATOM 1653 O O . GLY A 1 22 ? 1.538 9.328 0.449 1.00 0.00 22 GLY A O 2
ATOM 1657 N N . VAL A 1 23 ? 2.378 9.338 2.537 1.00 0.00 23 VAL A N 2
ATOM 1658 C CA . VAL A 1 23 ? 3.503 8.469 2.211 1.00 0.00 23 VAL A CA 2
ATOM 1659 C C . VAL A 1 23 ? 3.526 7.248 3.122 1.00 0.00 23 VAL A C 2
ATOM 1660 O O . VAL A 1 23 ? 3.059 7.298 4.265 1.00 0.00 23 VAL A O 2
ATOM 1673 N N . ILE A 1 24 ? 4.077 6.158 2.615 1.00 0.00 24 ILE A N 2
ATOM 1674 C CA . ILE A 1 24 ? 4.168 4.922 3.367 1.00 0.00 24 ILE A CA 2
ATOM 1675 C C . ILE A 1 24 ? 5.586 4.371 3.279 1.00 0.00 24 ILE A C 2
ATOM 1676 O O . ILE A 1 24 ? 6.247 4.520 2.258 1.00 0.00 24 ILE A O 2
ATOM 1692 N N . TRP A 1 25 ? 6.066 3.776 4.352 1.00 0.00 25 TRP A N 2
ATOM 1693 C CA . TRP A 1 25 ? 7.379 3.162 4.341 1.00 0.00 25 TRP A CA 2
ATOM 1694 C C . TRP A 1 25 ? 7.293 1.750 4.894 1.00 0.00 25 TRP A C 2
ATOM 1695 O O . TRP A 1 25 ? 7.089 1.551 6.090 1.00 0.00 25 TRP A O 2
ATOM 1716 N N . VAL A 1 26 ? 7.421 0.773 4.017 1.00 0.00 26 VAL A N 2
ATOM 1717 C CA . VAL A 1 26 ? 7.481 -0.613 4.444 1.00 0.00 26 VAL A CA 2
ATOM 1718 C C . VAL A 1 26 ? 8.939 -1.031 4.517 1.00 0.00 26 VAL A C 2
ATOM 1719 O O . VAL A 1 26 ? 9.751 -0.607 3.695 1.00 0.00 26 VAL A O 2
ATOM 1732 N N . LYS A 1 27 ? 9.272 -1.856 5.489 1.00 0.00 27 LYS A N 2
ATOM 1733 C CA . LYS A 1 27 ? 10.657 -2.257 5.697 1.00 0.00 27 LYS A CA 2
ATOM 1734 C C . LYS A 1 27 ? 11.146 -3.140 4.556 1.00 0.00 27 LYS A C 2
ATOM 1735 O O . LYS A 1 27 ? 12.279 -2.999 4.087 1.00 0.00 27 LYS A O 2
ATOM 1754 N N . ASP A 1 28 ? 10.281 -4.030 4.098 1.00 0.00 28 ASP A N 2
ATOM 1755 C CA . ASP A 1 28 ? 10.634 -4.976 3.043 1.00 0.00 28 ASP A CA 2
ATOM 1756 C C . ASP A 1 28 ? 10.801 -4.285 1.694 1.00 0.00 28 ASP A C 2
ATOM 1757 O O . ASP A 1 28 ? 11.654 -4.671 0.895 1.00 0.00 28 ASP A O 2
ATOM 1766 N N . LEU A 1 29 ? 9.991 -3.265 1.445 1.00 0.00 29 LEU A N 2
ATOM 1767 C CA . LEU A 1 29 ? 10.011 -2.574 0.159 1.00 0.00 29 LEU A CA 2
ATOM 1768 C C . LEU A 1 29 ? 10.786 -1.266 0.252 1.00 0.00 29 LEU A C 2
ATOM 1769 O O . LEU A 1 29 ? 11.935 -1.175 -0.181 1.00 0.00 29 LEU A O 2
ATOM 1785 N N . GLY A 1 30 ? 10.158 -0.260 0.836 1.00 0.00 30 GLY A N 2
ATOM 1786 C CA . GLY A 1 30 ? 10.773 1.043 0.952 1.00 0.00 30 GLY A CA 2
ATOM 1787 C C . GLY A 1 30 ? 9.737 2.127 1.123 1.00 0.00 30 GLY A C 2
ATOM 1788 O O . GLY A 1 30 ? 8.616 1.851 1.558 1.00 0.00 30 GLY A O 2
ATOM 1792 N N . ARG A 1 31 ? 10.104 3.352 0.778 1.00 0.00 31 ARG A N 2
ATOM 1793 C CA . ARG A 1 31 ? 9.182 4.474 0.859 1.00 0.00 31 ARG A CA 2
ATOM 1794 C C . ARG A 1 31 ? 8.351 4.578 -0.413 1.00 0.00 31 ARG A C 2
ATOM 1795 O O . ARG A 1 31 ? 8.887 4.651 -1.520 1.00 0.00 31 ARG A O 2
ATOM 1816 N N . LEU A 1 32 ? 7.041 4.581 -0.239 1.00 0.00 32 LEU A N 2
ATOM 1817 C CA . LEU A 1 32 ? 6.104 4.723 -1.336 1.00 0.00 32 LEU A CA 2
ATOM 1818 C C . LEU A 1 32 ? 5.162 5.873 -1.022 1.00 0.00 32 LEU A C 2
ATOM 1819 O O . LEU A 1 32 ? 5.171 6.400 0.094 1.00 0.00 32 LEU A O 2
ATOM 1835 N N . GLU A 1 33 ? 4.355 6.267 -1.985 1.00 0.00 33 GLU A N 2
ATOM 1836 C CA . GLU A 1 33 ? 3.375 7.315 -1.771 1.00 0.00 33 GLU A CA 2
ATOM 1837 C C . GLU A 1 33 ? 2.000 6.786 -2.121 1.00 0.00 33 GLU A C 2
ATOM 1838 O O . GLU A 1 33 ? 1.877 5.677 -2.644 1.00 0.00 33 GLU A O 2
ATOM 1850 N N . PHE A 1 34 ? 0.965 7.544 -1.811 1.00 0.00 34 PHE A N 2
ATOM 1851 C CA . PHE A 1 34 ? -0.375 7.196 -2.248 1.00 0.00 34 PHE A CA 2
ATOM 1852 C C . PHE A 1 34 ? -1.339 8.363 -2.129 1.00 0.00 34 PHE A C 2
ATOM 1853 O O . PHE A 1 34 ? -1.204 9.226 -1.261 1.00 0.00 34 PHE A O 2
ATOM 1870 N N . GLU A 1 35 ? -2.281 8.392 -3.053 1.00 0.00 35 GLU A N 2
ATOM 1871 C CA . GLU A 1 35 ? -3.416 9.284 -2.987 1.00 0.00 35 GLU A CA 2
ATOM 1872 C C . GLU A 1 35 ? -4.650 8.479 -3.362 1.00 0.00 35 GLU A C 2
ATOM 1873 O O . GLU A 1 35 ? -4.580 7.630 -4.257 1.00 0.00 35 GLU A O 2
ATOM 1885 N N . LYS A 1 36 ? -5.754 8.708 -2.650 1.00 0.00 36 LYS A N 2
ATOM 1886 C CA . LYS A 1 36 ? -6.990 7.939 -2.841 1.00 0.00 36 LYS A CA 2
ATOM 1887 C C . LYS A 1 36 ? -6.782 6.466 -2.478 1.00 0.00 36 LYS A C 2
ATOM 1888 O O . LYS A 1 36 ? -7.639 5.622 -2.754 1.00 0.00 36 LYS A O 2
ATOM 1907 N N . GLY A 1 37 ? -5.653 6.167 -1.835 1.00 0.00 37 GLY A N 2
ATOM 1908 C CA . GLY A 1 37 ? -5.298 4.790 -1.544 1.00 0.00 37 GLY A CA 2
ATOM 1909 C C . GLY A 1 37 ? -5.101 3.973 -2.806 1.00 0.00 37 GLY A C 2
ATOM 1910 O O . GLY A 1 37 ? -5.486 2.807 -2.867 1.00 0.00 37 GLY A O 2
ATOM 1914 N N . ARG A 1 38 ? -4.513 4.592 -3.820 1.00 0.00 38 ARG A N 2
ATOM 1915 C CA . ARG A 1 38 ? -4.308 3.931 -5.109 1.00 0.00 38 ARG A CA 2
ATOM 1916 C C . ARG A 1 38 ? -2.831 3.657 -5.341 1.00 0.00 38 ARG A C 2
ATOM 1917 O O . ARG A 1 38 ? -2.455 3.026 -6.330 1.00 0.00 38 ARG A O 2
ATOM 1938 N N . PHE A 1 39 ? -2.013 4.102 -4.392 1.00 0.00 39 PHE A N 2
ATOM 1939 C CA . PHE A 1 39 ? -0.577 3.832 -4.393 1.00 0.00 39 PHE A CA 2
ATOM 1940 C C . PHE A 1 39 ? 0.171 4.530 -5.532 1.00 0.00 39 PHE A C 2
ATOM 1941 O O . PHE A 1 39 ? -0.179 4.421 -6.708 1.00 0.00 39 PHE A O 2
ATOM 1958 N N . LEU A 1 40 ? 1.215 5.247 -5.155 1.00 0.00 40 LEU A N 2
ATOM 1959 C CA . LEU A 1 40 ? 2.068 5.948 -6.099 1.00 0.00 40 LEU A CA 2
ATOM 1960 C C . LEU A 1 40 ? 3.511 5.516 -5.887 1.00 0.00 40 LEU A C 2
ATOM 1961 O O . LEU A 1 40 ? 3.966 5.389 -4.749 1.00 0.00 40 LEU A O 2
ATOM 1977 N N . LEU A 1 41 ? 4.225 5.288 -6.972 1.00 0.00 41 LEU A N 2
ATOM 1978 C CA . LEU A 1 41 ? 5.604 4.835 -6.887 1.00 0.00 41 LEU A CA 2
ATOM 1979 C C . LEU A 1 41 ? 6.571 5.923 -7.351 1.00 0.00 41 LEU A C 2
ATOM 1980 O O . LEU A 1 41 ? 6.187 6.830 -8.092 1.00 0.00 41 LEU A O 2
ATOM 1996 N N . PRO A 1 42 ? 7.834 5.861 -6.895 1.00 0.00 42 PRO A N 2
ATOM 1997 C CA . PRO A 1 42 ? 8.880 6.791 -7.327 1.00 0.00 42 PRO A CA 2
ATOM 1998 C C . PRO A 1 42 ? 9.388 6.460 -8.730 1.00 0.00 42 PRO A C 2
ATOM 1999 O O . PRO A 1 42 ? 8.823 5.603 -9.415 1.00 0.00 42 PRO A O 2
ATOM 2010 N N . ARG A 1 43 ? 10.447 7.136 -9.163 1.00 0.00 43 ARG A N 2
ATOM 2011 C CA . ARG A 1 43 ? 11.029 6.864 -10.471 1.00 0.00 43 ARG A CA 2
ATOM 2012 C C . ARG A 1 43 ? 11.689 5.488 -10.476 1.00 0.00 43 ARG A C 2
ATOM 2013 O O . ARG A 1 43 ? 11.517 4.710 -11.411 1.00 0.00 43 ARG A O 2
ATOM 2034 N N . LYS A 1 44 ? 12.436 5.183 -9.426 1.00 0.00 44 LYS A N 2
ATOM 2035 C CA . LYS A 1 44 ? 13.037 3.868 -9.296 1.00 0.00 44 LYS A CA 2
ATOM 2036 C C . LYS A 1 44 ? 12.271 3.059 -8.263 1.00 0.00 44 LYS A C 2
ATOM 2037 O O . LYS A 1 44 ? 12.356 3.318 -7.064 1.00 0.00 44 LYS A O 2
ATOM 2056 N N . SER A 1 45 ? 11.521 2.084 -8.740 1.00 0.00 45 SER A N 2
ATOM 2057 C CA . SER A 1 45 ? 10.696 1.270 -7.872 1.00 0.00 45 SER A CA 2
ATOM 2058 C C . SER A 1 45 ? 11.121 -0.193 -7.935 1.00 0.00 45 SER A C 2
ATOM 2059 O O . SER A 1 45 ? 10.996 -0.913 -6.949 1.00 0.00 45 SER A O 2
ATOM 2067 N N . LEU A 1 46 ? 11.633 -0.606 -9.101 1.00 0.00 46 LEU A N 2
ATOM 2068 C CA . LEU A 1 46 ? 12.017 -1.991 -9.375 1.00 0.00 46 LEU A CA 2
ATOM 2069 C C . LEU A 1 46 ? 10.781 -2.830 -9.663 1.00 0.00 46 LEU A C 2
ATOM 2070 O O . LEU A 1 46 ? 9.783 -2.754 -8.943 1.00 0.00 46 LEU A O 2
ATOM 2086 N N . PRO A 1 47 ? 10.827 -3.628 -10.741 1.00 0.00 47 PRO A N 2
ATOM 2087 C CA . PRO A 1 47 ? 9.707 -4.475 -11.155 1.00 0.00 47 PRO A CA 2
ATOM 2088 C C . PRO A 1 47 ? 9.150 -5.306 -10.004 1.00 0.00 47 PRO A C 2
ATOM 2089 O O . PRO A 1 47 ? 7.935 -5.418 -9.845 1.00 0.00 47 PRO A O 2
ATOM 2100 N N . LYS A 1 48 ? 10.046 -5.852 -9.187 1.00 0.00 48 LYS A N 2
ATOM 2101 C CA . LYS A 1 48 ? 9.641 -6.695 -8.067 1.00 0.00 48 LYS A CA 2
ATOM 2102 C C . LYS A 1 48 ? 8.803 -5.917 -7.056 1.00 0.00 48 LYS A C 2
ATOM 2103 O O . LYS A 1 48 ? 7.899 -6.476 -6.438 1.00 0.00 48 LYS A O 2
ATOM 2122 N N . VAL A 1 49 ? 9.078 -4.625 -6.898 1.00 0.00 49 VAL A N 2
ATOM 2123 C CA . VAL A 1 49 ? 8.344 -3.834 -5.927 1.00 0.00 49 VAL A CA 2
ATOM 2124 C C . VAL A 1 49 ? 7.029 -3.369 -6.527 1.00 0.00 49 VAL A C 2
ATOM 2125 O O . VAL A 1 49 ? 6.007 -3.317 -5.844 1.00 0.00 49 VAL A O 2
ATOM 2138 N N . LYS A 1 50 ? 7.048 -3.065 -7.821 1.00 0.00 50 LYS A N 2
ATOM 2139 C CA . LYS A 1 50 ? 5.837 -2.647 -8.512 1.00 0.00 50 LYS A CA 2
ATOM 2140 C C . LYS A 1 50 ? 4.840 -3.803 -8.570 1.00 0.00 50 LYS A C 2
ATOM 2141 O O . LYS A 1 50 ? 3.629 -3.593 -8.524 1.00 0.00 50 LYS A O 2
ATOM 2160 N N . GLN A 1 51 ? 5.357 -5.026 -8.672 1.00 0.00 51 GLN A N 2
ATOM 2161 C CA . GLN A 1 51 ? 4.522 -6.218 -8.614 1.00 0.00 51 GLN A CA 2
ATOM 2162 C C . GLN A 1 51 ? 3.818 -6.307 -7.264 1.00 0.00 51 GLN A C 2
ATOM 2163 O O . GLN A 1 51 ? 2.638 -6.641 -7.188 1.00 0.00 51 GLN A O 2
ATOM 2177 N N . ALA A 1 52 ? 4.553 -5.991 -6.202 1.00 0.00 52 ALA A N 2
ATOM 2178 C CA . ALA A 1 52 ? 3.988 -5.972 -4.862 1.00 0.00 52 ALA A CA 2
ATOM 2179 C C . ALA A 1 52 ? 2.944 -4.864 -4.741 1.00 0.00 52 ALA A C 2
ATOM 2180 O O . ALA A 1 52 ? 1.901 -5.048 -4.116 1.00 0.00 52 ALA A O 2
ATOM 2187 N N . ILE A 1 53 ? 3.233 -3.717 -5.352 1.00 0.00 53 ILE A N 2
ATOM 2188 C CA . ILE A 1 53 ? 2.295 -2.595 -5.377 1.00 0.00 53 ILE A CA 2
ATOM 2189 C C . ILE A 1 53 ? 1.011 -2.986 -6.108 1.00 0.00 53 ILE A C 2
ATOM 2190 O O . ILE A 1 53 ? -0.091 -2.685 -5.650 1.00 0.00 53 ILE A O 2
ATOM 2206 N N . LEU A 1 54 ? 1.164 -3.672 -7.236 1.00 0.00 54 LEU A N 2
ATOM 2207 C CA . LEU A 1 54 ? 0.021 -4.134 -8.018 1.00 0.00 54 LEU A CA 2
ATOM 2208 C C . LEU A 1 54 ? -0.768 -5.189 -7.248 1.00 0.00 54 LEU A C 2
ATOM 2209 O O . LEU A 1 54 ? -1.996 -5.228 -7.316 1.00 0.00 54 LEU A O 2
ATOM 2225 N N . GLU A 1 55 ? -0.054 -6.033 -6.509 1.00 0.00 55 GLU A N 2
ATOM 2226 C CA . GLU A 1 55 ? -0.687 -7.029 -5.649 1.00 0.00 55 GLU A CA 2
ATOM 2227 C C . GLU A 1 55 ? -1.532 -6.312 -4.595 1.00 0.00 55 GLU A C 2
ATOM 2228 O O . GLU A 1 55 ? -2.679 -6.682 -4.341 1.00 0.00 55 GLU A O 2
ATOM 2240 N N . LEU A 1 56 ? -0.959 -5.264 -4.012 1.00 0.00 56 LEU A N 2
ATOM 2241 C CA . LEU A 1 56 ? -1.666 -4.432 -3.045 1.00 0.00 56 LEU A CA 2
ATOM 2242 C C . LEU A 1 56 ? -2.889 -3.785 -3.686 1.00 0.00 56 LEU A C 2
ATOM 2243 O O . LEU A 1 56 ? -3.989 -3.857 -3.144 1.00 0.00 56 LEU A O 2
ATOM 2259 N N . ASN A 1 57 ? -2.689 -3.166 -4.850 1.00 0.00 57 ASN A N 2
ATOM 2260 C CA . ASN A 1 57 ? -3.774 -2.513 -5.580 1.00 0.00 57 ASN A CA 2
ATOM 2261 C C . ASN A 1 57 ? -4.895 -3.493 -5.881 1.00 0.00 57 ASN A C 2
ATOM 2262 O O . ASN A 1 57 ? -6.072 -3.180 -5.701 1.00 0.00 57 ASN A O 2
ATOM 2273 N N . GLU A 1 58 ? -4.519 -4.681 -6.334 1.00 0.00 58 GLU A N 2
ATOM 2274 C CA . GLU A 1 58 ? -5.480 -5.732 -6.619 1.00 0.00 58 GLU A CA 2
ATOM 2275 C C . GLU A 1 58 ? -6.225 -6.110 -5.354 1.00 0.00 58 GLU A C 2
ATOM 2276 O O . GLU A 1 58 ? -7.448 -6.196 -5.345 1.00 0.00 58 GLU A O 2
ATOM 2288 N N . LEU A 1 59 ? -5.465 -6.319 -4.290 1.00 0.00 59 LEU A N 2
ATOM 2289 C CA . LEU A 1 59 ? -6.028 -6.653 -2.984 1.00 0.00 59 LEU A CA 2
ATOM 2290 C C . LEU A 1 59 ? -7.059 -5.610 -2.552 1.00 0.00 59 LEU A C 2
ATOM 2291 O O . LEU A 1 59 ? -8.119 -5.956 -2.038 1.00 0.00 59 LEU A O 2
ATOM 2307 N N . ILE A 1 60 ? -6.741 -4.340 -2.776 1.00 0.00 60 ILE A N 2
ATOM 2308 C CA . ILE A 1 60 ? -7.645 -3.247 -2.437 1.00 0.00 60 ILE A CA 2
ATOM 2309 C C . ILE A 1 60 ? -8.988 -3.416 -3.147 1.00 0.00 60 ILE A C 2
ATOM 2310 O O . ILE A 1 60 ? -10.033 -3.492 -2.503 1.00 0.00 60 ILE A O 2
ATOM 2326 N N . GLU A 1 61 ? -8.949 -3.513 -4.469 1.00 0.00 61 GLU A N 2
ATOM 2327 C CA . GLU A 1 61 ? -10.167 -3.639 -5.261 1.00 0.00 61 GLU A CA 2
ATOM 2328 C C . GLU A 1 61 ? -10.854 -4.981 -5.028 1.00 0.00 61 GLU A C 2
ATOM 2329 O O . GLU A 1 61 ? -12.075 -5.082 -5.120 1.00 0.00 61 GLU A O 2
ATOM 2341 N N . ALA A 1 62 ? -10.071 -6.008 -4.722 1.00 0.00 62 ALA A N 2
ATOM 2342 C CA . ALA A 1 62 ? -10.623 -7.330 -4.443 1.00 0.00 62 ALA A CA 2
ATOM 2343 C C . ALA A 1 62 ? -11.385 -7.337 -3.121 1.00 0.00 62 ALA A C 2
ATOM 2344 O O . ALA A 1 62 ? -12.227 -8.200 -2.882 1.00 0.00 62 ALA A O 2
ATOM 2351 N N . GLN A 1 63 ? -11.080 -6.379 -2.261 1.00 0.00 63 GLN A N 2
ATOM 2352 C CA . GLN A 1 63 ? -11.807 -6.225 -1.009 1.00 0.00 63 GLN A CA 2
ATOM 2353 C C . GLN A 1 63 ? -12.931 -5.208 -1.180 1.00 0.00 63 GLN A C 2
ATOM 2354 O O . GLN A 1 63 ? -14.004 -5.356 -0.599 1.00 0.00 63 GLN A O 2
ATOM 2368 N N . ASN A 1 64 ? -12.674 -4.181 -1.989 1.00 0.00 64 ASN A N 2
ATOM 2369 C CA . ASN A 1 64 ? -13.688 -3.176 -2.308 1.00 0.00 64 ASN A CA 2
ATOM 2370 C C . ASN A 1 64 ? -14.859 -3.804 -3.047 1.00 0.00 64 ASN A C 2
ATOM 2371 O O . ASN A 1 64 ? -16.010 -3.696 -2.620 1.00 0.00 64 ASN A O 2
ATOM 2382 N N . HIS A 1 65 ? -14.559 -4.487 -4.146 1.00 0.00 65 HIS A N 2
ATOM 2383 C CA . HIS A 1 65 ? -15.596 -5.054 -4.991 1.00 0.00 65 HIS A CA 2
ATOM 2384 C C . HIS A 1 65 ? -16.019 -6.422 -4.476 1.00 0.00 65 HIS A C 2
ATOM 2385 O O . HIS A 1 65 ? -15.734 -7.456 -5.082 1.00 0.00 65 HIS A O 2
ATOM 2400 N N . GLN A 1 66 ? -16.642 -6.412 -3.317 1.00 0.00 66 GLN A N 2
ATOM 2401 C CA . GLN A 1 66 ? -17.280 -7.600 -2.776 1.00 0.00 66 GLN A CA 2
ATOM 2402 C C . GLN A 1 66 ? -18.779 -7.374 -2.688 1.00 0.00 66 GLN A C 2
ATOM 2403 O O . GLN A 1 66 ? -19.568 -8.303 -2.859 1.00 0.00 66 GLN A O 2
ATOM 2417 N N . THR A 1 67 ? -19.150 -6.121 -2.423 1.00 0.00 67 THR A N 2
ATOM 2418 C CA . THR A 1 67 ? -20.545 -5.710 -2.380 1.00 0.00 67 THR A CA 2
ATOM 2419 C C . THR A 1 67 ? -21.328 -6.579 -1.379 1.00 0.00 67 THR A C 2
ATOM 2420 O O . THR A 1 67 ? -20.816 -6.901 -0.302 1.00 0.00 67 THR A O 2
ATOM 2431 N N . LYS A 1 68 ? -22.556 -6.950 -1.720 1.00 0.00 68 LYS A N 2
ATOM 2432 C CA . LYS A 1 68 ? -23.382 -7.760 -0.838 1.00 0.00 68 LYS A CA 2
ATOM 2433 C C . LYS A 1 68 ? -23.546 -9.160 -1.422 1.00 0.00 68 LYS A C 2
ATOM 2434 O O . LYS A 1 68 ? -23.981 -10.092 -0.744 1.00 0.00 68 LYS A O 2
ATOM 2453 N N . THR A 1 69 ? -23.180 -9.294 -2.684 1.00 0.00 69 THR A N 2
ATOM 2454 C CA . THR A 1 69 ? -23.289 -10.556 -3.390 1.00 0.00 69 THR A CA 2
ATOM 2455 C C . THR A 1 69 ? -22.144 -11.483 -2.997 1.00 0.00 69 THR A C 2
ATOM 2456 O O . THR A 1 69 ? -20.986 -11.068 -2.990 1.00 0.00 69 THR A O 2
ATOM 2467 N N . ALA A 1 70 ? -22.468 -12.723 -2.650 1.00 0.00 70 ALA A N 2
ATOM 2468 C CA . ALA A 1 70 ? -21.448 -13.709 -2.311 1.00 0.00 70 ALA A CA 2
ATOM 2469 C C . ALA A 1 70 ? -20.665 -14.107 -3.556 1.00 0.00 70 ALA A C 2
ATOM 2470 O O . ALA A 1 70 ? -21.055 -15.036 -4.269 1.00 0.00 70 ALA A O 2
ATOM 2477 N N . LEU A 1 71 ? -19.578 -13.377 -3.807 1.00 0.00 71 LEU A N 2
ATOM 2478 C CA . LEU A 1 71 ? -18.760 -13.537 -5.008 1.00 0.00 71 LEU A CA 2
ATOM 2479 C C . LEU A 1 71 ? -19.572 -13.227 -6.266 1.00 0.00 71 LEU A C 2
ATOM 2480 O O . LEU A 1 71 ? -20.421 -14.011 -6.689 1.00 0.00 71 LEU A O 2
ATOM 2496 N N . GLU A 1 72 ? -19.283 -12.089 -6.879 1.00 0.00 72 GLU A N 2
ATOM 2497 C CA . GLU A 1 72 ? -20.027 -11.631 -8.052 1.00 0.00 72 GLU A CA 2
ATOM 2498 C C . GLU A 1 72 ? -19.540 -12.331 -9.319 1.00 0.00 72 GLU A C 2
ATOM 2499 O O . GLU A 1 72 ? -19.639 -11.790 -10.422 1.00 0.00 72 GLU A O 2
ATOM 2511 N N . HIS A 1 73 ? -19.031 -13.541 -9.150 1.00 0.00 73 HIS A N 2
ATOM 2512 C CA . HIS A 1 73 ? -18.585 -14.359 -10.265 1.00 0.00 73 HIS A CA 2
ATOM 2513 C C . HIS A 1 73 ? -19.793 -14.917 -11.017 1.00 0.00 73 HIS A C 2
ATOM 2514 O O . HIS A 1 73 ? -20.266 -16.014 -10.714 1.00 0.00 73 HIS A O 2
ATOM 2529 N N . HIS A 1 74 ? -20.287 -14.150 -11.983 1.00 0.00 74 HIS A N 2
ATOM 2530 C CA . HIS A 1 74 ? -21.487 -14.520 -12.736 1.00 0.00 74 HIS A CA 2
ATOM 2531 C C . HIS A 1 74 ? -21.837 -13.445 -13.759 1.00 0.00 74 HIS A C 2
ATOM 2532 O O . HIS A 1 74 ? -22.488 -13.733 -14.766 1.00 0.00 74 HIS A O 2
ATOM 2547 N N . MET A 1 1 ? 4.643 10.487 7.908 1.00 0.00 1 MET A N 3
ATOM 2548 C CA . MET A 1 1 ? 4.674 9.252 7.095 1.00 0.00 1 MET A CA 3
ATOM 2549 C C . MET A 1 1 ? 4.440 8.040 7.981 1.00 0.00 1 MET A C 3
ATOM 2550 O O . MET A 1 1 ? 4.689 8.085 9.188 1.00 0.00 1 MET A O 3
ATOM 2566 N N . ARG A 1 2 ? 3.958 6.959 7.386 1.00 0.00 2 ARG A N 3
ATOM 2567 C CA . ARG A 1 2 ? 3.734 5.723 8.118 1.00 0.00 2 ARG A CA 3
ATOM 2568 C C . ARG A 1 2 ? 4.874 4.755 7.861 1.00 0.00 2 ARG A C 3
ATOM 2569 O O . ARG A 1 2 ? 5.418 4.712 6.763 1.00 0.00 2 ARG A O 3
ATOM 2590 N N . VAL A 1 3 ? 5.226 3.978 8.864 1.00 0.00 3 VAL A N 3
ATOM 2591 C CA . VAL A 1 3 ? 6.330 3.035 8.742 1.00 0.00 3 VAL A CA 3
ATOM 2592 C C . VAL A 1 3 ? 5.862 1.625 9.087 1.00 0.00 3 VAL A C 3
ATOM 2593 O O . VAL A 1 3 ? 5.209 1.410 10.111 1.00 0.00 3 VAL A O 3
ATOM 2606 N N . PHE A 1 4 ? 6.175 0.672 8.220 1.00 0.00 4 PHE A N 3
ATOM 2607 C CA . PHE A 1 4 ? 5.816 -0.718 8.451 1.00 0.00 4 PHE A CA 3
ATOM 2608 C C . PHE A 1 4 ? 7.050 -1.605 8.356 1.00 0.00 4 PHE A C 3
ATOM 2609 O O . PHE A 1 4 ? 7.623 -1.782 7.281 1.00 0.00 4 PHE A O 3
ATOM 2626 N N . PRO A 1 5 ? 7.476 -2.166 9.495 1.00 0.00 5 PRO A N 3
ATOM 2627 C CA . PRO A 1 5 ? 8.671 -3.014 9.569 1.00 0.00 5 PRO A CA 3
ATOM 2628 C C . PRO A 1 5 ? 8.440 -4.413 8.997 1.00 0.00 5 PRO A C 3
ATOM 2629 O O . PRO A 1 5 ? 9.344 -5.251 8.995 1.00 0.00 5 PRO A O 3
ATOM 2640 N N . VAL A 1 6 ? 7.235 -4.655 8.506 1.00 0.00 6 VAL A N 3
ATOM 2641 C CA . VAL A 1 6 ? 6.872 -5.948 7.953 1.00 0.00 6 VAL A CA 3
ATOM 2642 C C . VAL A 1 6 ? 6.012 -5.765 6.704 1.00 0.00 6 VAL A C 3
ATOM 2643 O O . VAL A 1 6 ? 5.171 -4.865 6.646 1.00 0.00 6 VAL A O 3
ATOM 2656 N N . TYR A 1 7 ? 6.247 -6.593 5.697 1.00 0.00 7 TYR A N 3
ATOM 2657 C CA . TYR A 1 7 ? 5.460 -6.547 4.478 1.00 0.00 7 TYR A CA 3
ATOM 2658 C C . TYR A 1 7 ? 4.170 -7.337 4.660 1.00 0.00 7 TYR A C 3
ATOM 2659 O O . TYR A 1 7 ? 4.137 -8.558 4.473 1.00 0.00 7 TYR A O 3
ATOM 2677 N N . ALA A 1 8 ? 3.123 -6.640 5.065 1.00 0.00 8 ALA A N 3
ATOM 2678 C CA . ALA A 1 8 ? 1.829 -7.260 5.265 1.00 0.00 8 ALA A CA 3
ATOM 2679 C C . ALA A 1 8 ? 0.758 -6.542 4.455 1.00 0.00 8 ALA A C 3
ATOM 2680 O O . ALA A 1 8 ? 0.158 -5.577 4.931 1.00 0.00 8 ALA A O 3
ATOM 2687 N N . PRO A 1 9 ? 0.538 -6.992 3.205 1.00 0.00 9 PRO A N 3
ATOM 2688 C CA . PRO A 1 9 ? -0.478 -6.431 2.304 1.00 0.00 9 PRO A CA 3
ATOM 2689 C C . PRO A 1 9 ? -1.803 -6.153 3.005 1.00 0.00 9 PRO A C 3
ATOM 2690 O O . PRO A 1 9 ? -2.348 -5.053 2.910 1.00 0.00 9 PRO A O 3
ATOM 2701 N N . LYS A 1 10 ? -2.300 -7.168 3.707 1.00 0.00 10 LYS A N 3
ATOM 2702 C CA . LYS A 1 10 ? -3.555 -7.073 4.451 1.00 0.00 10 LYS A CA 3
ATOM 2703 C C . LYS A 1 10 ? -3.595 -5.819 5.320 1.00 0.00 10 LYS A C 3
ATOM 2704 O O . LYS A 1 10 ? -4.487 -4.984 5.170 1.00 0.00 10 LYS A O 3
ATOM 2723 N N . LEU A 1 11 ? -2.612 -5.679 6.204 1.00 0.00 11 LEU A N 3
ATOM 2724 C CA . LEU A 1 11 ? -2.581 -4.570 7.154 1.00 0.00 11 LEU A CA 3
ATOM 2725 C C . LEU A 1 11 ? -2.436 -3.234 6.434 1.00 0.00 11 LEU A C 3
ATOM 2726 O O . LEU A 1 11 ? -3.080 -2.245 6.800 1.00 0.00 11 LEU A O 3
ATOM 2742 N N . ILE A 1 12 ? -1.593 -3.217 5.411 1.00 0.00 12 ILE A N 3
ATOM 2743 C CA . ILE A 1 12 ? -1.331 -2.005 4.649 1.00 0.00 12 ILE A CA 3
ATOM 2744 C C . ILE A 1 12 ? -2.604 -1.493 3.977 1.00 0.00 12 ILE A C 3
ATOM 2745 O O . ILE A 1 12 ? -3.021 -0.358 4.204 1.00 0.00 12 ILE A O 3
ATOM 2761 N N . VAL A 1 13 ? -3.231 -2.350 3.178 1.00 0.00 13 VAL A N 3
ATOM 2762 C CA . VAL A 1 13 ? -4.428 -1.970 2.432 1.00 0.00 13 VAL A CA 3
ATOM 2763 C C . VAL A 1 13 ? -5.590 -1.656 3.372 1.00 0.00 13 VAL A C 3
ATOM 2764 O O . VAL A 1 13 ? -6.391 -0.761 3.099 1.00 0.00 13 VAL A O 3
ATOM 2777 N N . LYS A 1 14 ? -5.668 -2.380 4.485 1.00 0.00 14 LYS A N 3
ATOM 2778 C CA . LYS A 1 14 ? -6.700 -2.135 5.487 1.00 0.00 14 LYS A CA 3
ATOM 2779 C C . LYS A 1 14 ? -6.642 -0.697 5.985 1.00 0.00 14 LYS A C 3
ATOM 2780 O O . LYS A 1 14 ? -7.666 -0.027 6.121 1.00 0.00 14 LYS A O 3
ATOM 2799 N N . HIS A 1 15 ? -5.435 -0.225 6.246 1.00 0.00 15 HIS A N 3
ATOM 2800 C CA . HIS A 1 15 ? -5.251 1.099 6.802 1.00 0.00 15 HIS A CA 3
ATOM 2801 C C . HIS A 1 15 ? -5.254 2.160 5.709 1.00 0.00 15 HIS A C 3
ATOM 2802 O O . HIS A 1 15 ? -5.630 3.308 5.945 1.00 0.00 15 HIS A O 3
ATOM 2817 N N . ALA A 1 16 ? -4.853 1.761 4.507 1.00 0.00 16 ALA A N 3
ATOM 2818 C CA . ALA A 1 16 ? -4.766 2.677 3.376 1.00 0.00 16 ALA A CA 3
ATOM 2819 C C . ALA A 1 16 ? -6.131 3.254 3.013 1.00 0.00 16 ALA A C 3
ATOM 2820 O O . ALA A 1 16 ? -6.217 4.346 2.463 1.00 0.00 16 ALA A O 3
ATOM 2827 N N . ARG A 1 17 ? -7.196 2.533 3.337 1.00 0.00 17 ARG A N 3
ATOM 2828 C CA . ARG A 1 17 ? -8.545 3.010 3.051 1.00 0.00 17 ARG A CA 3
ATOM 2829 C C . ARG A 1 17 ? -8.851 4.280 3.851 1.00 0.00 17 ARG A C 3
ATOM 2830 O O . ARG A 1 17 ? -9.697 5.087 3.464 1.00 0.00 17 ARG A O 3
ATOM 2851 N N . ILE A 1 18 ? -8.145 4.457 4.959 1.00 0.00 18 ILE A N 3
ATOM 2852 C CA . ILE A 1 18 ? -8.312 5.638 5.794 1.00 0.00 18 ILE A CA 3
ATOM 2853 C C . ILE A 1 18 ? -7.200 6.649 5.520 1.00 0.00 18 ILE A C 3
ATOM 2854 O O . ILE A 1 18 ? -7.452 7.836 5.332 1.00 0.00 18 ILE A O 3
ATOM 2870 N N . PHE A 1 19 ? -5.969 6.154 5.469 1.00 0.00 19 PHE A N 3
ATOM 2871 C CA . PHE A 1 19 ? -4.783 6.994 5.299 1.00 0.00 19 PHE A CA 3
ATOM 2872 C C . PHE A 1 19 ? -4.488 7.270 3.827 1.00 0.00 19 PHE A C 3
ATOM 2873 O O . PHE A 1 19 ? -3.422 7.780 3.502 1.00 0.00 19 PHE A O 3
ATOM 2890 N N . LEU A 1 20 ? -5.444 6.897 2.968 1.00 0.00 20 LEU A N 3
ATOM 2891 C CA . LEU A 1 20 ? -5.347 6.944 1.493 1.00 0.00 20 LEU A CA 3
ATOM 2892 C C . LEU A 1 20 ? -4.485 8.065 0.883 1.00 0.00 20 LEU A C 3
ATOM 2893 O O . LEU A 1 20 ? -3.985 7.897 -0.226 1.00 0.00 20 LEU A O 3
ATOM 2909 N N . THR A 1 21 ? -4.331 9.198 1.550 1.00 0.00 21 THR A N 3
ATOM 2910 C CA . THR A 1 21 ? -3.451 10.241 1.042 1.00 0.00 21 THR A CA 3
ATOM 2911 C C . THR A 1 21 ? -2.277 10.464 2.003 1.00 0.00 21 THR A C 3
ATOM 2912 O O . THR A 1 21 ? -2.395 11.148 3.025 1.00 0.00 21 THR A O 3
ATOM 2923 N N . GLY A 1 22 ? -1.150 9.841 1.690 1.00 0.00 22 GLY A N 3
ATOM 2924 C CA . GLY A 1 22 ? 0.018 9.954 2.538 1.00 0.00 22 GLY A CA 3
ATOM 2925 C C . GLY A 1 22 ? 1.202 9.186 1.996 1.00 0.00 22 GLY A C 3
ATOM 2926 O O . GLY A 1 22 ? 1.189 8.741 0.845 1.00 0.00 22 GLY A O 3
ATOM 2930 N N . VAL A 1 23 ? 2.222 9.024 2.829 1.00 0.00 23 VAL A N 3
ATOM 2931 C CA . VAL A 1 23 ? 3.436 8.324 2.439 1.00 0.00 23 VAL A CA 3
ATOM 2932 C C . VAL A 1 23 ? 3.696 7.162 3.390 1.00 0.00 23 VAL A C 3
ATOM 2933 O O . VAL A 1 23 ? 3.554 7.302 4.609 1.00 0.00 23 VAL A O 3
ATOM 2946 N N . ILE A 1 24 ? 4.071 6.022 2.840 1.00 0.00 24 ILE A N 3
ATOM 2947 C CA . ILE A 1 24 ? 4.338 4.842 3.640 1.00 0.00 24 ILE A CA 3
ATOM 2948 C C . ILE A 1 24 ? 5.767 4.367 3.403 1.00 0.00 24 ILE A C 3
ATOM 2949 O O . ILE A 1 24 ? 6.281 4.444 2.290 1.00 0.00 24 ILE A O 3
ATOM 2965 N N . TRP A 1 25 ? 6.412 3.915 4.459 1.00 0.00 25 TRP A N 3
ATOM 2966 C CA . TRP A 1 25 ? 7.759 3.396 4.357 1.00 0.00 25 TRP A CA 3
ATOM 2967 C C . TRP A 1 25 ? 7.782 1.947 4.833 1.00 0.00 25 TRP A C 3
ATOM 2968 O O . TRP A 1 25 ? 7.776 1.674 6.036 1.00 0.00 25 TRP A O 3
ATOM 2989 N N . VAL A 1 26 ? 7.772 1.022 3.886 1.00 0.00 26 VAL A N 3
ATOM 2990 C CA . VAL A 1 26 ? 7.804 -0.392 4.210 1.00 0.00 26 VAL A CA 3
ATOM 2991 C C . VAL A 1 26 ? 9.248 -0.856 4.273 1.00 0.00 26 VAL A C 3
ATOM 2992 O O . VAL A 1 26 ? 10.099 -0.358 3.540 1.00 0.00 26 VAL A O 3
ATOM 3005 N N . LYS A 1 27 ? 9.522 -1.811 5.136 1.00 0.00 27 LYS A N 3
ATOM 3006 C CA . LYS A 1 27 ? 10.881 -2.284 5.334 1.00 0.00 27 LYS A CA 3
ATOM 3007 C C . LYS A 1 27 ? 11.310 -3.191 4.181 1.00 0.00 27 LYS A C 3
ATOM 3008 O O . LYS A 1 27 ? 12.480 -3.226 3.805 1.00 0.00 27 LYS A O 3
ATOM 3027 N N . ASP A 1 28 ? 10.346 -3.899 3.611 1.00 0.00 28 ASP A N 3
ATOM 3028 C CA . ASP A 1 28 ? 10.616 -4.853 2.537 1.00 0.00 28 ASP A CA 3
ATOM 3029 C C . ASP A 1 28 ? 10.486 -4.199 1.167 1.00 0.00 28 ASP A C 3
ATOM 3030 O O . ASP A 1 28 ? 10.574 -4.875 0.143 1.00 0.00 28 ASP A O 3
ATOM 3039 N N . LEU A 1 29 ? 10.268 -2.889 1.145 1.00 0.00 29 LEU A N 3
ATOM 3040 C CA . LEU A 1 29 ? 10.058 -2.175 -0.114 1.00 0.00 29 LEU A CA 3
ATOM 3041 C C . LEU A 1 29 ? 10.780 -0.835 -0.115 1.00 0.00 29 LEU A C 3
ATOM 3042 O O . LEU A 1 29 ? 11.664 -0.591 -0.936 1.00 0.00 29 LEU A O 3
ATOM 3058 N N . GLY A 1 30 ? 10.394 0.027 0.812 1.00 0.00 30 GLY A N 3
ATOM 3059 C CA . GLY A 1 30 ? 10.931 1.366 0.863 1.00 0.00 30 GLY A CA 3
ATOM 3060 C C . GLY A 1 30 ? 9.826 2.391 0.997 1.00 0.00 30 GLY A C 3
ATOM 3061 O O . GLY A 1 30 ? 8.747 2.076 1.504 1.00 0.00 30 GLY A O 3
ATOM 3065 N N . ARG A 1 31 ? 10.085 3.600 0.533 1.00 0.00 31 ARG A N 3
ATOM 3066 C CA . ARG A 1 31 ? 9.106 4.673 0.595 1.00 0.00 31 ARG A CA 3
ATOM 3067 C C . ARG A 1 31 ? 8.145 4.602 -0.589 1.00 0.00 31 ARG A C 3
ATOM 3068 O O . ARG A 1 31 ? 8.563 4.468 -1.741 1.00 0.00 31 ARG A O 3
ATOM 3089 N N . LEU A 1 32 ? 6.858 4.670 -0.290 1.00 0.00 32 LEU A N 3
ATOM 3090 C CA . LEU A 1 32 ? 5.823 4.658 -1.309 1.00 0.00 32 LEU A CA 3
ATOM 3091 C C . LEU A 1 32 ? 4.799 5.739 -1.015 1.00 0.00 32 LEU A C 3
ATOM 3092 O O . LEU A 1 32 ? 4.393 5.925 0.132 1.00 0.00 32 LEU A O 3
ATOM 3108 N N . GLU A 1 33 ? 4.398 6.461 -2.041 1.00 0.00 33 GLU A N 3
ATOM 3109 C CA . GLU A 1 33 ? 3.394 7.496 -1.890 1.00 0.00 33 GLU A CA 3
ATOM 3110 C C . GLU A 1 33 ? 2.104 7.037 -2.547 1.00 0.00 33 GLU A C 3
ATOM 3111 O O . GLU A 1 33 ? 2.127 6.477 -3.637 1.00 0.00 33 GLU A O 3
ATOM 3123 N N . PHE A 1 34 ? 0.985 7.242 -1.876 1.00 0.00 34 PHE A N 3
ATOM 3124 C CA . PHE A 1 34 ? -0.280 6.721 -2.363 1.00 0.00 34 PHE A CA 3
ATOM 3125 C C . PHE A 1 34 ? -1.382 7.764 -2.285 1.00 0.00 34 PHE A C 3
ATOM 3126 O O . PHE A 1 34 ? -1.332 8.684 -1.463 1.00 0.00 34 PHE A O 3
ATOM 3143 N N . GLU A 1 35 ? -2.353 7.620 -3.174 1.00 0.00 35 GLU A N 3
ATOM 3144 C CA . GLU A 1 35 ? -3.522 8.482 -3.210 1.00 0.00 35 GLU A CA 3
ATOM 3145 C C . GLU A 1 35 ? -4.744 7.630 -3.520 1.00 0.00 35 GLU A C 3
ATOM 3146 O O . GLU A 1 35 ? -4.678 6.746 -4.375 1.00 0.00 35 GLU A O 3
ATOM 3158 N N . LYS A 1 36 ? -5.843 7.870 -2.800 1.00 0.00 36 LYS A N 3
ATOM 3159 C CA . LYS A 1 36 ? -7.056 7.055 -2.934 1.00 0.00 36 LYS A CA 3
ATOM 3160 C C . LYS A 1 36 ? -6.791 5.623 -2.472 1.00 0.00 36 LYS A C 3
ATOM 3161 O O . LYS A 1 36 ? -7.555 4.708 -2.777 1.00 0.00 36 LYS A O 3
ATOM 3180 N N . GLY A 1 37 ? -5.708 5.447 -1.723 1.00 0.00 37 GLY A N 3
ATOM 3181 C CA . GLY A 1 37 ? -5.314 4.127 -1.280 1.00 0.00 37 GLY A CA 3
ATOM 3182 C C . GLY A 1 37 ? -4.391 3.452 -2.276 1.00 0.00 37 GLY A C 3
ATOM 3183 O O . GLY A 1 37 ? -3.691 2.499 -1.938 1.00 0.00 37 GLY A O 3
ATOM 3187 N N . ARG A 1 38 ? -4.374 3.964 -3.499 1.00 0.00 38 ARG A N 3
ATOM 3188 C CA . ARG A 1 38 ? -3.581 3.372 -4.564 1.00 0.00 38 ARG A CA 3
ATOM 3189 C C . ARG A 1 38 ? -2.210 3.989 -4.611 1.00 0.00 38 ARG A C 3
ATOM 3190 O O . ARG A 1 38 ? -2.034 5.190 -4.827 1.00 0.00 38 ARG A O 3
ATOM 3211 N N . PHE A 1 39 ? -1.261 3.126 -4.356 1.00 0.00 39 PHE A N 3
ATOM 3212 C CA . PHE A 1 39 ? 0.142 3.432 -4.406 1.00 0.00 39 PHE A CA 3
ATOM 3213 C C . PHE A 1 39 ? 0.543 3.985 -5.767 1.00 0.00 39 PHE A C 3
ATOM 3214 O O . PHE A 1 39 ? 0.294 3.369 -6.804 1.00 0.00 39 PHE A O 3
ATOM 3231 N N . LEU A 1 40 ? 1.165 5.148 -5.751 1.00 0.00 40 LEU A N 3
ATOM 3232 C CA . LEU A 1 40 ? 1.551 5.832 -6.968 1.00 0.00 40 LEU A CA 3
ATOM 3233 C C . LEU A 1 40 ? 2.964 5.437 -7.370 1.00 0.00 40 LEU A C 3
ATOM 3234 O O . LEU A 1 40 ? 3.931 5.812 -6.707 1.00 0.00 40 LEU A O 3
ATOM 3250 N N . LEU A 1 41 ? 3.078 4.660 -8.433 1.00 0.00 41 LEU A N 3
ATOM 3251 C CA . LEU A 1 41 ? 4.383 4.311 -8.974 1.00 0.00 41 LEU A CA 3
ATOM 3252 C C . LEU A 1 41 ? 4.733 5.264 -10.110 1.00 0.00 41 LEU A C 3
ATOM 3253 O O . LEU A 1 41 ? 4.184 5.157 -11.209 1.00 0.00 41 LEU A O 3
ATOM 3269 N N . PRO A 1 42 ? 5.625 6.232 -9.855 1.00 0.00 42 PRO A N 3
ATOM 3270 C CA . PRO A 1 42 ? 5.994 7.237 -10.849 1.00 0.00 42 PRO A CA 3
ATOM 3271 C C . PRO A 1 42 ? 6.680 6.613 -12.058 1.00 0.00 42 PRO A C 3
ATOM 3272 O O . PRO A 1 42 ? 6.168 6.673 -13.176 1.00 0.00 42 PRO A O 3
ATOM 3283 N N . ARG A 1 43 ? 7.833 6.006 -11.825 1.00 0.00 43 ARG A N 3
ATOM 3284 C CA . ARG A 1 43 ? 8.568 5.332 -12.881 1.00 0.00 43 ARG A CA 3
ATOM 3285 C C . ARG A 1 43 ? 9.037 3.971 -12.393 1.00 0.00 43 ARG A C 3
ATOM 3286 O O . ARG A 1 43 ? 9.061 3.715 -11.187 1.00 0.00 43 ARG A O 3
ATOM 3307 N N . LYS A 1 44 ? 9.401 3.107 -13.328 1.00 0.00 44 LYS A N 3
ATOM 3308 C CA . LYS A 1 44 ? 9.916 1.787 -12.992 1.00 0.00 44 LYS A CA 3
ATOM 3309 C C . LYS A 1 44 ? 11.191 1.895 -12.158 1.00 0.00 44 LYS A C 3
ATOM 3310 O O . LYS A 1 44 ? 12.105 2.648 -12.496 1.00 0.00 44 LYS A O 3
ATOM 3329 N N . SER A 1 45 ? 11.237 1.164 -11.059 1.00 0.00 45 SER A N 3
ATOM 3330 C CA . SER A 1 45 ? 12.401 1.175 -10.196 1.00 0.00 45 SER A CA 3
ATOM 3331 C C . SER A 1 45 ? 12.779 -0.239 -9.775 1.00 0.00 45 SER A C 3
ATOM 3332 O O . SER A 1 45 ? 13.649 -0.864 -10.383 1.00 0.00 45 SER A O 3
ATOM 3340 N N . LEU A 1 46 ? 12.108 -0.749 -8.757 1.00 0.00 46 LEU A N 3
ATOM 3341 C CA . LEU A 1 46 ? 12.384 -2.087 -8.265 1.00 0.00 46 LEU A CA 3
ATOM 3342 C C . LEU A 1 46 ? 11.229 -3.019 -8.622 1.00 0.00 46 LEU A C 3
ATOM 3343 O O . LEU A 1 46 ? 10.073 -2.746 -8.287 1.00 0.00 46 LEU A O 3
ATOM 3359 N N . PRO A 1 47 ? 11.531 -4.131 -9.314 1.00 0.00 47 PRO A N 3
ATOM 3360 C CA . PRO A 1 47 ? 10.519 -5.089 -9.783 1.00 0.00 47 PRO A CA 3
ATOM 3361 C C . PRO A 1 47 ? 9.593 -5.589 -8.672 1.00 0.00 47 PRO A C 3
ATOM 3362 O O . PRO A 1 47 ? 8.391 -5.751 -8.885 1.00 0.00 47 PRO A O 3
ATOM 3373 N N . LYS A 1 48 ? 10.150 -5.831 -7.488 1.00 0.00 48 LYS A N 3
ATOM 3374 C CA . LYS A 1 48 ? 9.357 -6.334 -6.373 1.00 0.00 48 LYS A CA 3
ATOM 3375 C C . LYS A 1 48 ? 8.373 -5.274 -5.885 1.00 0.00 48 LYS A C 3
ATOM 3376 O O . LYS A 1 48 ? 7.266 -5.593 -5.454 1.00 0.00 48 LYS A O 3
ATOM 3395 N N . VAL A 1 49 ? 8.768 -4.011 -5.977 1.00 0.00 49 VAL A N 3
ATOM 3396 C CA . VAL A 1 49 ? 7.904 -2.916 -5.557 1.00 0.00 49 VAL A CA 3
ATOM 3397 C C . VAL A 1 49 ? 6.725 -2.785 -6.518 1.00 0.00 49 VAL A C 3
ATOM 3398 O O . VAL A 1 49 ? 5.588 -2.584 -6.093 1.00 0.00 49 VAL A O 3
ATOM 3411 N N . LYS A 1 50 ? 7.007 -2.921 -7.813 1.00 0.00 50 LYS A N 3
ATOM 3412 C CA . LYS A 1 50 ? 5.960 -2.905 -8.830 1.00 0.00 50 LYS A CA 3
ATOM 3413 C C . LYS A 1 50 ? 4.977 -4.042 -8.574 1.00 0.00 50 LYS A C 3
ATOM 3414 O O . LYS A 1 50 ? 3.761 -3.847 -8.594 1.00 0.00 50 LYS A O 3
ATOM 3433 N N . GLN A 1 51 ? 5.523 -5.229 -8.331 1.00 0.00 51 GLN A N 3
ATOM 3434 C CA . GLN A 1 51 ? 4.718 -6.405 -8.039 1.00 0.00 51 GLN A CA 3
ATOM 3435 C C . GLN A 1 51 ? 3.855 -6.163 -6.806 1.00 0.00 51 GLN A C 3
ATOM 3436 O O . GLN A 1 51 ? 2.659 -6.452 -6.810 1.00 0.00 51 GLN A O 3
ATOM 3450 N N . ALA A 1 52 ? 4.469 -5.608 -5.768 1.00 0.00 52 ALA A N 3
ATOM 3451 C CA . ALA A 1 52 ? 3.768 -5.301 -4.531 1.00 0.00 52 ALA A CA 3
ATOM 3452 C C . ALA A 1 52 ? 2.581 -4.379 -4.787 1.00 0.00 52 ALA A C 3
ATOM 3453 O O . ALA A 1 52 ? 1.460 -4.685 -4.391 1.00 0.00 52 ALA A O 3
ATOM 3460 N N . ILE A 1 53 ? 2.832 -3.265 -5.469 1.00 0.00 53 ILE A N 3
ATOM 3461 C CA . ILE A 1 53 ? 1.781 -2.295 -5.771 1.00 0.00 53 ILE A CA 3
ATOM 3462 C C . ILE A 1 53 ? 0.631 -2.949 -6.538 1.00 0.00 53 ILE A C 3
ATOM 3463 O O . ILE A 1 53 ? -0.538 -2.741 -6.212 1.00 0.00 53 ILE A O 3
ATOM 3479 N N . LEU A 1 54 ? 0.968 -3.760 -7.535 1.00 0.00 54 LEU A N 3
ATOM 3480 C CA . LEU A 1 54 ? -0.040 -4.457 -8.329 1.00 0.00 54 LEU A CA 3
ATOM 3481 C C . LEU A 1 54 ? -0.872 -5.406 -7.468 1.00 0.00 54 LEU A C 3
ATOM 3482 O O . LEU A 1 54 ? -2.101 -5.433 -7.572 1.00 0.00 54 LEU A O 3
ATOM 3498 N N . GLU A 1 55 ? -0.210 -6.171 -6.607 1.00 0.00 55 GLU A N 3
ATOM 3499 C CA . GLU A 1 55 ? -0.910 -7.100 -5.728 1.00 0.00 55 GLU A CA 3
ATOM 3500 C C . GLU A 1 55 ? -1.728 -6.340 -4.688 1.00 0.00 55 GLU A C 3
ATOM 3501 O O . GLU A 1 55 ? -2.828 -6.755 -4.322 1.00 0.00 55 GLU A O 3
ATOM 3513 N N . LEU A 1 56 ? -1.184 -5.224 -4.216 1.00 0.00 56 LEU A N 3
ATOM 3514 C CA . LEU A 1 56 ? -1.888 -4.380 -3.262 1.00 0.00 56 LEU A CA 3
ATOM 3515 C C . LEU A 1 56 ? -3.141 -3.789 -3.890 1.00 0.00 56 LEU A C 3
ATOM 3516 O O . LEU A 1 56 ? -4.204 -3.803 -3.283 1.00 0.00 56 LEU A O 3
ATOM 3532 N N . ASN A 1 57 ? -3.015 -3.290 -5.120 1.00 0.00 57 ASN A N 3
ATOM 3533 C CA . ASN A 1 57 ? -4.157 -2.720 -5.838 1.00 0.00 57 ASN A CA 3
ATOM 3534 C C . ASN A 1 57 ? -5.232 -3.778 -6.064 1.00 0.00 57 ASN A C 3
ATOM 3535 O O . ASN A 1 57 ? -6.428 -3.481 -6.027 1.00 0.00 57 ASN A O 3
ATOM 3546 N N . GLU A 1 58 ? -4.794 -5.014 -6.286 1.00 0.00 58 GLU A N 3
ATOM 3547 C CA . GLU A 1 58 ? -5.707 -6.148 -6.408 1.00 0.00 58 GLU A CA 3
ATOM 3548 C C . GLU A 1 58 ? -6.515 -6.301 -5.125 1.00 0.00 58 GLU A C 3
ATOM 3549 O O . GLU A 1 58 ? -7.746 -6.382 -5.146 1.00 0.00 58 GLU A O 3
ATOM 3561 N N . LEU A 1 59 ? -5.793 -6.336 -4.014 1.00 0.00 59 LEU A N 3
ATOM 3562 C CA . LEU A 1 59 ? -6.393 -6.452 -2.687 1.00 0.00 59 LEU A CA 3
ATOM 3563 C C . LEU A 1 59 ? -7.307 -5.259 -2.394 1.00 0.00 59 LEU A C 3
ATOM 3564 O O . LEU A 1 59 ? -8.370 -5.412 -1.780 1.00 0.00 59 LEU A O 3
ATOM 3580 N N . ILE A 1 60 ? -6.890 -4.074 -2.836 1.00 0.00 60 ILE A N 3
ATOM 3581 C CA . ILE A 1 60 ? -7.693 -2.864 -2.678 1.00 0.00 60 ILE A CA 3
ATOM 3582 C C . ILE A 1 60 ? -9.050 -3.029 -3.346 1.00 0.00 60 ILE A C 3
ATOM 3583 O O . ILE A 1 60 ? -10.089 -2.877 -2.704 1.00 0.00 60 ILE A O 3
ATOM 3599 N N . GLU A 1 61 ? -9.038 -3.369 -4.632 1.00 0.00 61 GLU A N 3
ATOM 3600 C CA . GLU A 1 61 ? -10.271 -3.473 -5.402 1.00 0.00 61 GLU A CA 3
ATOM 3601 C C . GLU A 1 61 ? -11.125 -4.646 -4.918 1.00 0.00 61 GLU A C 3
ATOM 3602 O O . GLU A 1 61 ? -12.351 -4.599 -4.991 1.00 0.00 61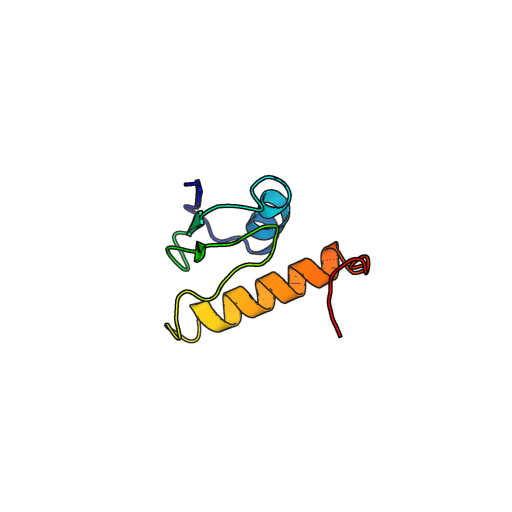 GLU A O 3
ATOM 3614 N N . ALA A 1 62 ? -10.474 -5.694 -4.419 1.00 0.00 62 ALA A N 3
ATOM 3615 C CA . ALA A 1 62 ? -11.186 -6.845 -3.867 1.00 0.00 62 ALA A CA 3
ATOM 3616 C C . ALA A 1 62 ? -12.111 -6.409 -2.737 1.00 0.00 62 ALA A C 3
ATOM 3617 O O . ALA A 1 62 ? -13.259 -6.849 -2.645 1.00 0.00 62 ALA A O 3
ATOM 3624 N N . GLN A 1 63 ? -11.607 -5.526 -1.887 1.00 0.00 63 GLN A N 3
ATOM 3625 C CA . GLN A 1 63 ? -12.390 -4.983 -0.787 1.00 0.00 63 GLN A CA 3
ATOM 3626 C C . GLN A 1 63 ? -13.271 -3.838 -1.276 1.00 0.00 63 GLN A C 3
ATOM 3627 O O . GLN A 1 63 ? -14.370 -3.623 -0.767 1.00 0.00 63 GLN A O 3
ATOM 3641 N N . ASN A 1 64 ? -12.772 -3.115 -2.271 1.00 0.00 64 ASN A N 3
ATOM 3642 C CA . ASN A 1 64 ? -13.495 -2.000 -2.885 1.00 0.00 64 ASN A CA 3
ATOM 3643 C C . ASN A 1 64 ? -14.802 -2.480 -3.506 1.00 0.00 64 ASN A C 3
ATOM 3644 O O . ASN A 1 64 ? -15.826 -1.798 -3.430 1.00 0.00 64 ASN A O 3
ATOM 3655 N N . HIS A 1 65 ? -14.749 -3.656 -4.122 1.00 0.00 65 HIS A N 3
ATOM 3656 C CA . HIS A 1 65 ? -15.912 -4.265 -4.760 1.00 0.00 65 HIS A CA 3
ATOM 3657 C C . HIS A 1 65 ? -17.028 -4.496 -3.741 1.00 0.00 65 HIS A C 3
ATOM 3658 O O . HIS A 1 65 ? -18.209 -4.453 -4.086 1.00 0.00 65 HIS A O 3
ATOM 3673 N N . GLN A 1 66 ? -16.630 -4.730 -2.490 1.00 0.00 66 GLN A N 3
ATOM 3674 C CA . GLN A 1 66 ? -17.561 -4.882 -1.374 1.00 0.00 66 GLN A CA 3
ATOM 3675 C C . GLN A 1 66 ? -18.504 -6.067 -1.589 1.00 0.00 66 GLN A C 3
ATOM 3676 O O . GLN A 1 66 ? -19.612 -5.920 -2.109 1.00 0.00 66 GLN A O 3
ATOM 3690 N N . THR A 1 67 ? -18.040 -7.248 -1.215 1.00 0.00 67 THR A N 3
ATOM 3691 C CA . THR A 1 67 ? -18.841 -8.456 -1.324 1.00 0.00 67 THR A CA 3
ATOM 3692 C C . THR A 1 67 ? -18.412 -9.475 -0.270 1.00 0.00 67 THR A C 3
ATOM 3693 O O . THR A 1 67 ? -17.291 -9.986 -0.303 1.00 0.00 67 THR A O 3
ATOM 3704 N N . LYS A 1 68 ? -19.298 -9.730 0.686 1.00 0.00 68 LYS A N 3
ATOM 3705 C CA . LYS A 1 68 ? -19.044 -10.710 1.730 1.00 0.00 68 LYS A CA 3
ATOM 3706 C C . LYS A 1 68 ? -19.095 -12.118 1.144 1.00 0.00 68 LYS A C 3
ATOM 3707 O O . LYS A 1 68 ? -20.068 -12.488 0.486 1.00 0.00 68 LYS A O 3
ATOM 3726 N N . THR A 1 69 ? -18.039 -12.887 1.379 1.00 0.00 69 THR A N 3
ATOM 3727 C CA . THR A 1 69 ? -17.888 -14.205 0.779 1.00 0.00 69 THR A CA 3
ATOM 3728 C C . THR A 1 69 ? -18.897 -15.213 1.324 1.00 0.00 69 THR A C 3
ATOM 3729 O O . THR A 1 69 ? -19.512 -15.003 2.375 1.00 0.00 69 THR A O 3
ATOM 3740 N N . ALA A 1 70 ? -19.061 -16.312 0.591 1.00 0.00 70 ALA A N 3
ATOM 3741 C CA . ALA A 1 70 ? -20.004 -17.355 0.957 1.00 0.00 70 ALA A CA 3
ATOM 3742 C C . ALA A 1 70 ? -19.363 -18.337 1.934 1.00 0.00 70 ALA A C 3
ATOM 3743 O O . ALA A 1 70 ? -18.414 -17.988 2.642 1.00 0.00 70 ALA A O 3
ATOM 3750 N N . LEU A 1 71 ? -19.882 -19.555 1.987 1.00 0.00 71 LEU A N 3
ATOM 3751 C CA . LEU A 1 71 ? -19.374 -20.558 2.909 1.00 0.00 71 LEU A CA 3
ATOM 3752 C C . LEU A 1 71 ? -18.042 -21.118 2.419 1.00 0.00 71 LEU A C 3
ATOM 3753 O O . LEU A 1 71 ? -17.992 -22.144 1.740 1.00 0.00 71 LEU A O 3
ATOM 3769 N N . GLU A 1 72 ? -16.961 -20.426 2.749 1.00 0.00 72 GLU A N 3
ATOM 3770 C CA . GLU A 1 72 ? -15.624 -20.880 2.396 1.00 0.00 72 GLU A CA 3
ATOM 3771 C C . GLU A 1 72 ? -15.047 -21.737 3.512 1.00 0.00 72 GLU A C 3
ATOM 3772 O O . GLU A 1 72 ? -13.895 -22.166 3.460 1.00 0.00 72 GLU A O 3
ATOM 3784 N N . HIS A 1 73 ? -15.861 -21.983 4.524 1.00 0.00 73 HIS A N 3
ATOM 3785 C CA . HIS A 1 73 ? -15.443 -22.807 5.641 1.00 0.00 73 HIS A CA 3
ATOM 3786 C C . HIS A 1 73 ? -15.663 -24.278 5.340 1.00 0.00 73 HIS A C 3
ATOM 3787 O O . HIS A 1 73 ? -16.760 -24.807 5.513 1.00 0.00 73 HIS A O 3
ATOM 3802 N N . HIS A 1 74 ? -14.617 -24.918 4.847 1.00 0.00 74 HIS A N 3
ATOM 3803 C CA . HIS A 1 74 ? -14.641 -26.348 4.586 1.00 0.00 74 HIS A CA 3
ATOM 3804 C C . HIS A 1 74 ? -13.430 -27.007 5.228 1.00 0.00 74 HIS A C 3
ATOM 3805 O O . HIS A 1 74 ? -12.495 -27.418 4.545 1.00 0.00 74 HIS A O 3
ATOM 3820 N N . MET A 1 1 ? 5.045 10.044 8.217 1.00 0.00 1 MET A N 4
ATOM 3821 C CA . MET A 1 1 ? 5.466 8.812 7.522 1.00 0.00 1 MET A CA 4
ATOM 3822 C C . MET A 1 1 ? 5.162 7.598 8.383 1.00 0.00 1 MET A C 4
ATOM 3823 O O . MET A 1 1 ? 5.753 7.422 9.449 1.00 0.00 1 MET A O 4
ATOM 3839 N N . ARG A 1 2 ? 4.239 6.764 7.934 1.00 0.00 2 ARG A N 4
ATOM 3840 C CA . ARG A 1 2 ? 3.923 5.545 8.660 1.00 0.00 2 ARG A CA 4
ATOM 3841 C C . ARG A 1 2 ? 4.836 4.426 8.184 1.00 0.00 2 ARG A C 4
ATOM 3842 O O . ARG A 1 2 ? 4.693 3.926 7.071 1.00 0.00 2 ARG A O 4
ATOM 3863 N N . VAL A 1 3 ? 5.799 4.067 9.012 1.00 0.00 3 VAL A N 4
ATOM 3864 C CA . VAL A 1 3 ? 6.775 3.062 8.652 1.00 0.00 3 VAL A CA 4
ATOM 3865 C C . VAL A 1 3 ? 6.283 1.660 9.029 1.00 0.00 3 VAL A C 4
ATOM 3866 O O . VAL A 1 3 ? 5.633 1.473 10.062 1.00 0.00 3 VAL A O 4
ATOM 3879 N N . PHE A 1 4 ? 6.574 0.691 8.176 1.00 0.00 4 PHE A N 4
ATOM 3880 C CA . PHE A 1 4 ? 6.185 -0.694 8.414 1.00 0.00 4 PHE A CA 4
ATOM 3881 C C . PHE A 1 4 ? 7.402 -1.605 8.369 1.00 0.00 4 PHE A C 4
ATOM 3882 O O . PHE A 1 4 ? 7.950 -1.874 7.296 1.00 0.00 4 PHE A O 4
ATOM 3899 N N . PRO A 1 5 ? 7.855 -2.076 9.540 1.00 0.00 5 PRO A N 4
ATOM 3900 C CA . PRO A 1 5 ? 8.971 -3.019 9.636 1.00 0.00 5 PRO A CA 4
ATOM 3901 C C . PRO A 1 5 ? 8.586 -4.395 9.100 1.00 0.00 5 PRO A C 4
ATOM 3902 O O . PRO A 1 5 ? 9.440 -5.197 8.713 1.00 0.00 5 PRO A O 4
ATOM 3913 N N . VAL A 1 6 ? 7.288 -4.656 9.079 1.00 0.00 6 VAL A N 4
ATOM 3914 C CA . VAL A 1 6 ? 6.756 -5.911 8.571 1.00 0.00 6 VAL A CA 4
ATOM 3915 C C . VAL A 1 6 ? 5.790 -5.648 7.423 1.00 0.00 6 VAL A C 4
ATOM 3916 O O . VAL A 1 6 ? 5.210 -4.564 7.322 1.00 0.00 6 VAL A O 4
ATOM 3929 N N . TYR A 1 7 ? 5.630 -6.629 6.552 1.00 0.00 7 TYR A N 4
ATOM 3930 C CA . TYR A 1 7 ? 4.729 -6.496 5.424 1.00 0.00 7 TYR A CA 4
ATOM 3931 C C . TYR A 1 7 ? 3.420 -7.216 5.716 1.00 0.00 7 TYR A C 4
ATOM 3932 O O . TYR A 1 7 ? 3.353 -8.448 5.680 1.00 0.00 7 TYR A O 4
ATOM 3950 N N . ALA A 1 8 ? 2.391 -6.444 6.031 1.00 0.00 8 ALA A N 4
ATOM 3951 C CA . ALA A 1 8 ? 1.069 -6.992 6.303 1.00 0.00 8 ALA A CA 4
ATOM 3952 C C . ALA A 1 8 ? 0.072 -6.509 5.255 1.00 0.00 8 ALA A C 4
ATOM 3953 O O . ALA A 1 8 ? -0.467 -5.408 5.366 1.00 0.00 8 ALA A O 4
ATOM 3960 N N . PRO A 1 9 ? -0.183 -7.335 4.224 1.00 0.00 9 PRO A N 4
ATOM 3961 C CA . PRO A 1 9 ? -0.985 -6.946 3.051 1.00 0.00 9 PRO A CA 4
ATOM 3962 C C . PRO A 1 9 ? -2.349 -6.358 3.412 1.00 0.00 9 PRO A C 4
ATOM 3963 O O . PRO A 1 9 ? -2.630 -5.192 3.132 1.00 0.00 9 PRO A O 4
ATOM 3974 N N . LYS A 1 10 ? -3.187 -7.172 4.042 1.00 0.00 10 LYS A N 4
ATOM 3975 C CA . LYS A 1 10 ? -4.551 -6.768 4.365 1.00 0.00 10 LYS A CA 4
ATOM 3976 C C . LYS A 1 10 ? -4.577 -5.619 5.369 1.00 0.00 10 LYS A C 4
ATOM 3977 O O . LYS A 1 10 ? -5.465 -4.771 5.325 1.00 0.00 10 LYS A O 4
ATOM 3996 N N . LEU A 1 11 ? -3.592 -5.581 6.261 1.00 0.00 11 LEU A N 4
ATOM 3997 C CA . LEU A 1 11 ? -3.554 -4.568 7.310 1.00 0.00 11 LEU A CA 4
ATOM 3998 C C . LEU A 1 11 ? -3.187 -3.196 6.754 1.00 0.00 11 LEU A C 4
ATOM 3999 O O . LEU A 1 11 ? -3.791 -2.192 7.131 1.00 0.00 11 LEU A O 4
ATOM 4015 N N . ILE A 1 12 ? -2.199 -3.148 5.868 1.00 0.00 12 ILE A N 4
ATOM 4016 C CA . ILE A 1 12 ? -1.765 -1.881 5.286 1.00 0.00 12 ILE A CA 4
ATOM 4017 C C . ILE A 1 12 ? -2.913 -1.213 4.534 1.00 0.00 12 ILE A C 4
ATOM 4018 O O . ILE A 1 12 ? -3.242 -0.056 4.791 1.00 0.00 12 ILE A O 4
ATOM 4034 N N . VAL A 1 13 ? -3.536 -1.962 3.633 1.00 0.00 13 VAL A N 4
ATOM 4035 C CA . VAL A 1 13 ? -4.619 -1.428 2.812 1.00 0.00 13 VAL A CA 4
ATOM 4036 C C . VAL A 1 13 ? -5.812 -1.011 3.672 1.00 0.00 13 VAL A C 4
ATOM 4037 O O . VAL A 1 13 ? -6.405 0.047 3.455 1.00 0.00 13 VAL A O 4
ATOM 4050 N N . LYS A 1 14 ? -6.141 -1.829 4.666 1.00 0.00 14 LYS A N 4
ATOM 4051 C CA . LYS A 1 14 ? -7.284 -1.565 5.534 1.00 0.00 14 LYS A CA 4
ATOM 4052 C C . LYS A 1 14 ? -7.080 -0.281 6.339 1.00 0.00 14 LYS A C 4
ATOM 4053 O O . LYS A 1 14 ? -8.034 0.423 6.668 1.00 0.00 14 LYS A O 4
ATOM 4072 N N . HIS A 1 15 ? -5.826 0.033 6.630 1.00 0.00 15 HIS A N 4
ATOM 4073 C CA . HIS A 1 15 ? -5.494 1.242 7.365 1.00 0.00 15 HIS A CA 4
ATOM 4074 C C . HIS A 1 15 ? -5.226 2.405 6.412 1.00 0.00 15 HIS A C 4
ATOM 4075 O O . HIS A 1 15 ? -5.106 3.552 6.835 1.00 0.00 15 HIS A O 4
ATOM 4090 N N . ALA A 1 16 ? -5.135 2.106 5.123 1.00 0.00 16 ALA A N 4
ATOM 4091 C CA . ALA A 1 16 ? -4.930 3.139 4.117 1.00 0.00 16 ALA A CA 4
ATOM 4092 C C . ALA A 1 16 ? -6.270 3.693 3.643 1.00 0.00 16 ALA A C 4
ATOM 4093 O O . ALA A 1 16 ? -6.327 4.722 2.984 1.00 0.00 16 ALA A O 4
ATOM 4100 N N . ARG A 1 17 ? -7.347 3.011 4.010 1.00 0.00 17 ARG A N 4
ATOM 4101 C CA . ARG A 1 17 ? -8.694 3.390 3.590 1.00 0.00 17 ARG A CA 4
ATOM 4102 C C . ARG A 1 17 ? -9.034 4.823 4.001 1.00 0.00 17 ARG A C 4
ATOM 4103 O O . ARG A 1 17 ? -9.601 5.588 3.220 1.00 0.00 17 ARG A O 4
ATOM 4124 N N . ILE A 1 18 ? -8.684 5.183 5.225 1.00 0.00 18 ILE A N 4
ATOM 4125 C CA . ILE A 1 18 ? -9.002 6.506 5.754 1.00 0.00 18 ILE A CA 4
ATOM 4126 C C . ILE A 1 18 ? -7.834 7.471 5.553 1.00 0.00 18 ILE A C 4
ATOM 4127 O O . ILE A 1 18 ? -8.020 8.670 5.355 1.00 0.00 18 ILE A O 4
ATOM 4143 N N . PHE A 1 19 ? -6.632 6.920 5.565 1.00 0.00 19 PHE A N 4
ATOM 4144 C CA . PHE A 1 19 ? -5.403 7.707 5.506 1.00 0.00 19 PHE A CA 4
ATOM 4145 C C . PHE A 1 19 ? -4.853 7.760 4.083 1.00 0.00 19 PHE A C 4
ATOM 4146 O O . PHE A 1 19 ? -3.704 8.140 3.870 1.00 0.00 19 PHE A O 4
ATOM 4163 N N . LEU A 1 20 ? -5.697 7.319 3.147 1.00 0.00 20 LEU A N 4
ATOM 4164 C CA . LEU A 1 20 ? -5.418 7.208 1.705 1.00 0.00 20 LEU A CA 4
ATOM 4165 C C . LEU A 1 20 ? -4.524 8.299 1.083 1.00 0.00 20 LEU A C 4
ATOM 4166 O O . LEU A 1 20 ? -4.020 8.106 -0.018 1.00 0.00 20 LEU A O 4
ATOM 4182 N N . THR A 1 21 ? -4.347 9.431 1.735 1.00 0.00 21 THR A N 4
ATOM 4183 C CA . THR A 1 21 ? -3.432 10.443 1.235 1.00 0.00 21 THR A CA 4
ATOM 4184 C C . THR A 1 21 ? -2.223 10.577 2.169 1.00 0.00 21 THR A C 4
ATOM 4185 O O . THR A 1 21 ? -2.303 11.201 3.228 1.00 0.00 21 THR A O 4
ATOM 4196 N N . GLY A 1 22 ? -1.108 9.960 1.789 1.00 0.00 22 GLY A N 4
ATOM 4197 C CA . GLY A 1 22 ? 0.080 10.014 2.618 1.00 0.00 22 GLY A CA 4
ATOM 4198 C C . GLY A 1 22 ? 1.182 9.112 2.106 1.00 0.00 22 GLY A C 4
ATOM 4199 O O . GLY A 1 22 ? 1.124 8.639 0.968 1.00 0.00 22 GLY A O 4
ATOM 4203 N N . VAL A 1 23 ? 2.186 8.870 2.942 1.00 0.00 23 VAL A N 4
ATOM 4204 C CA . VAL A 1 23 ? 3.318 8.029 2.566 1.00 0.00 23 VAL A CA 4
ATOM 4205 C C . VAL A 1 23 ? 3.587 6.956 3.621 1.00 0.00 23 VAL A C 4
ATOM 4206 O O . VAL A 1 23 ? 3.384 7.178 4.821 1.00 0.00 23 VAL A O 4
ATOM 4219 N N . ILE A 1 24 ? 4.044 5.800 3.161 1.00 0.00 24 ILE A N 4
ATOM 4220 C CA . ILE A 1 24 ? 4.348 4.672 4.033 1.00 0.00 24 ILE A CA 4
ATOM 4221 C C . ILE A 1 24 ? 5.724 4.104 3.701 1.00 0.00 24 ILE A C 4
ATOM 4222 O O . ILE A 1 24 ? 6.054 3.903 2.534 1.00 0.00 24 ILE A O 4
ATOM 4238 N N . TRP A 1 25 ? 6.527 3.850 4.724 1.00 0.00 25 TRP A N 4
ATOM 4239 C CA . TRP A 1 25 ? 7.871 3.326 4.520 1.00 0.00 25 TRP A CA 4
ATOM 4240 C C . TRP A 1 25 ? 7.963 1.889 4.991 1.00 0.00 25 TRP A C 4
ATOM 4241 O O . TRP A 1 25 ? 8.161 1.623 6.176 1.00 0.00 25 TRP A O 4
ATOM 4262 N N . VAL A 1 26 ? 7.788 0.968 4.068 1.00 0.00 26 VAL A N 4
ATOM 4263 C CA . VAL A 1 26 ? 7.932 -0.449 4.377 1.00 0.00 26 VAL A CA 4
ATOM 4264 C C . VAL A 1 26 ? 9.395 -0.853 4.232 1.00 0.00 26 VAL A C 4
ATOM 4265 O O . VAL A 1 26 ? 10.126 -0.277 3.430 1.00 0.00 26 VAL A O 4
ATOM 4278 N N . LYS A 1 27 ? 9.816 -1.841 5.004 1.00 0.00 27 LYS A N 4
ATOM 4279 C CA . LYS A 1 27 ? 11.196 -2.313 4.963 1.00 0.00 27 LYS A CA 4
ATOM 4280 C C . LYS A 1 27 ? 11.499 -3.010 3.645 1.00 0.00 27 LYS A C 4
ATOM 4281 O O . LYS A 1 27 ? 12.649 -3.070 3.211 1.00 0.00 27 LYS A O 4
ATOM 4300 N N . ASP A 1 28 ? 10.460 -3.521 3.010 1.00 0.00 28 ASP A N 4
ATOM 4301 C CA . ASP A 1 28 ? 10.608 -4.275 1.773 1.00 0.00 28 ASP A CA 4
ATOM 4302 C C . ASP A 1 28 ? 10.626 -3.344 0.560 1.00 0.00 28 ASP A C 4
ATOM 4303 O O . ASP A 1 28 ? 11.537 -3.404 -0.267 1.00 0.00 28 ASP A O 4
ATOM 4312 N N . LEU A 1 29 ? 9.628 -2.473 0.473 1.00 0.00 29 LEU A N 4
ATOM 4313 C CA . LEU A 1 29 ? 9.448 -1.619 -0.701 1.00 0.00 29 LEU A CA 4
ATOM 4314 C C . LEU A 1 29 ? 10.181 -0.284 -0.558 1.00 0.00 29 LEU A C 4
ATOM 4315 O O . LEU A 1 29 ? 10.402 0.424 -1.541 1.00 0.00 29 LEU A O 4
ATOM 4331 N N . GLY A 1 30 ? 10.557 0.056 0.665 1.00 0.00 30 GLY A N 4
ATOM 4332 C CA . GLY A 1 30 ? 11.288 1.284 0.897 1.00 0.00 30 GLY A CA 4
ATOM 4333 C C . GLY A 1 30 ? 10.380 2.454 1.216 1.00 0.00 30 GLY A C 4
ATOM 4334 O O . GLY A 1 30 ? 10.185 2.801 2.381 1.00 0.00 30 GLY A O 4
ATOM 4338 N N . ARG A 1 31 ? 9.810 3.052 0.180 1.00 0.00 31 ARG A N 4
ATOM 4339 C CA . ARG A 1 31 ? 8.964 4.227 0.339 1.00 0.00 31 ARG A CA 4
ATOM 4340 C C . ARG A 1 31 ? 7.769 4.150 -0.603 1.00 0.00 31 ARG A C 4
ATOM 4341 O O . ARG A 1 31 ? 7.936 4.015 -1.815 1.00 0.00 31 ARG A O 4
ATOM 4362 N N . LEU A 1 32 ? 6.571 4.239 -0.047 1.00 0.00 32 LEU A N 4
ATOM 4363 C CA . LEU A 1 32 ? 5.354 4.177 -0.839 1.00 0.00 32 LEU A CA 4
ATOM 4364 C C . LEU A 1 32 ? 4.574 5.476 -0.723 1.00 0.00 32 LEU A C 4
ATOM 4365 O O . LEU A 1 32 ? 4.354 5.979 0.379 1.00 0.00 32 LEU A O 4
ATOM 4381 N N . GLU A 1 33 ? 4.173 6.019 -1.859 1.00 0.00 33 GLU A N 4
ATOM 4382 C CA . GLU A 1 33 ? 3.341 7.209 -1.892 1.00 0.00 33 GLU A CA 4
ATOM 4383 C C . GLU A 1 33 ? 1.986 6.842 -2.479 1.00 0.00 33 GLU A C 4
ATOM 4384 O O . GLU A 1 33 ? 1.915 6.202 -3.527 1.00 0.00 33 GLU A O 4
ATOM 4396 N N . PHE A 1 34 ? 0.918 7.213 -1.794 1.00 0.00 34 PHE A N 4
ATOM 4397 C CA . PHE A 1 34 ? -0.419 6.830 -2.223 1.00 0.00 34 PHE A CA 4
ATOM 4398 C C . PHE A 1 34 ? -1.411 7.965 -2.031 1.00 0.00 34 PHE A C 4
ATOM 4399 O O . PHE A 1 34 ? -1.323 8.733 -1.070 1.00 0.00 34 PHE A O 4
ATOM 4416 N N . GLU A 1 35 ? -2.345 8.072 -2.968 1.00 0.00 35 GLU A N 4
ATOM 4417 C CA . GLU A 1 35 ? -3.438 9.023 -2.858 1.00 0.00 35 GLU A CA 4
ATOM 4418 C C . GLU A 1 35 ? -4.759 8.354 -3.171 1.00 0.00 35 GLU A C 4
ATOM 4419 O O . GLU A 1 35 ? -4.915 7.714 -4.215 1.00 0.00 35 GLU A O 4
ATOM 4431 N N . LYS A 1 36 ? -5.703 8.510 -2.251 1.00 0.00 36 LYS A N 4
ATOM 4432 C CA . LYS A 1 36 ? -7.059 8.006 -2.421 1.00 0.00 36 LYS A CA 4
ATOM 4433 C C . LYS A 1 36 ? -7.069 6.478 -2.434 1.00 0.00 36 LYS A C 4
ATOM 4434 O O . LYS A 1 36 ? -7.991 5.851 -2.951 1.00 0.00 36 LYS A O 4
ATOM 4453 N N . GLY A 1 37 ? -6.041 5.890 -1.832 1.00 0.00 37 GLY A N 4
ATOM 4454 C CA . GLY A 1 37 ? -5.947 4.447 -1.754 1.00 0.00 37 GLY A CA 4
ATOM 4455 C C . GLY A 1 37 ? -5.026 3.870 -2.808 1.00 0.00 37 GLY A C 4
ATOM 4456 O O . GLY A 1 37 ? -4.486 2.780 -2.643 1.00 0.00 37 GLY A O 4
ATOM 4460 N N . ARG A 1 38 ? -4.827 4.604 -3.891 1.00 0.00 38 ARG A N 4
ATOM 4461 C CA . ARG A 1 38 ? -4.024 4.108 -4.996 1.00 0.00 38 ARG A CA 4
ATOM 4462 C C . ARG A 1 38 ? -2.559 4.377 -4.764 1.00 0.00 38 ARG A C 4
ATOM 4463 O O . ARG A 1 38 ? -2.076 5.506 -4.881 1.00 0.00 38 ARG A O 4
ATOM 4484 N N . PHE A 1 39 ? -1.888 3.317 -4.376 1.00 0.00 39 PHE A N 4
ATOM 4485 C CA . PHE A 1 39 ? -0.449 3.273 -4.294 1.00 0.00 39 PHE A CA 4
ATOM 4486 C C . PHE A 1 39 ? 0.182 3.658 -5.630 1.00 0.00 39 PHE A C 4
ATOM 4487 O O . PHE A 1 39 ? -0.105 3.047 -6.662 1.00 0.00 39 PHE A O 4
ATOM 4504 N N . LEU A 1 40 ? 1.031 4.671 -5.605 1.00 0.00 40 LEU A N 4
ATOM 4505 C CA . LEU A 1 40 ? 1.663 5.165 -6.814 1.00 0.00 40 LEU A CA 4
ATOM 4506 C C . LEU A 1 40 ? 3.043 4.544 -6.991 1.00 0.00 40 LEU A C 4
ATOM 4507 O O . LEU A 1 40 ? 3.855 4.541 -6.067 1.00 0.00 40 LEU A O 4
ATOM 4523 N N . LEU A 1 41 ? 3.291 4.011 -8.177 1.00 0.00 41 LEU A N 4
ATOM 4524 C CA . LEU A 1 41 ? 4.582 3.443 -8.514 1.00 0.00 41 LEU A CA 4
ATOM 4525 C C . LEU A 1 41 ? 5.593 4.557 -8.769 1.00 0.00 41 LEU A C 4
ATOM 4526 O O . LEU A 1 41 ? 5.384 5.412 -9.632 1.00 0.00 41 LEU A O 4
ATOM 4542 N N . PRO A 1 42 ? 6.679 4.575 -7.989 1.00 0.00 42 PRO A N 4
ATOM 4543 C CA . PRO A 1 42 ? 7.775 5.530 -8.162 1.00 0.00 42 PRO A CA 4
ATOM 4544 C C . PRO A 1 42 ? 8.563 5.284 -9.447 1.00 0.00 42 PRO A C 4
ATOM 4545 O O . PRO A 1 42 ? 9.603 4.621 -9.427 1.00 0.00 42 PRO A O 4
ATOM 4556 N N . ARG A 1 43 ? 8.033 5.796 -10.561 1.00 0.00 43 ARG A N 4
ATOM 4557 C CA . ARG A 1 43 ? 8.681 5.718 -11.876 1.00 0.00 43 ARG A CA 4
ATOM 4558 C C . ARG A 1 43 ? 8.753 4.278 -12.385 1.00 0.00 43 ARG A C 4
ATOM 4559 O O . ARG A 1 43 ? 7.930 3.852 -13.197 1.00 0.00 43 ARG A O 4
ATOM 4580 N N . LYS A 1 44 ? 9.733 3.541 -11.890 1.00 0.00 44 LYS A N 4
ATOM 4581 C CA . LYS A 1 44 ? 9.989 2.179 -12.330 1.00 0.00 44 LYS A CA 4
ATOM 4582 C C . LYS A 1 44 ? 10.426 1.330 -11.141 1.00 0.00 44 LYS A C 4
ATOM 4583 O O . LYS A 1 44 ? 9.993 0.190 -10.990 1.00 0.00 44 LYS A O 4
ATOM 4602 N N . SER A 1 45 ? 11.280 1.924 -10.305 1.00 0.00 45 SER A N 4
ATOM 4603 C CA . SER A 1 45 ? 11.788 1.315 -9.073 1.00 0.00 45 SER A CA 4
ATOM 4604 C C . SER A 1 45 ? 12.464 -0.039 -9.318 1.00 0.00 45 SER A C 4
ATOM 4605 O O . SER A 1 45 ? 13.646 -0.091 -9.666 1.00 0.00 45 SER A O 4
ATOM 4613 N N . LEU A 1 46 ? 11.719 -1.121 -9.146 1.00 0.00 46 LEU A N 4
ATOM 4614 C CA . LEU A 1 46 ? 12.265 -2.463 -9.272 1.00 0.00 46 LEU A CA 4
ATOM 4615 C C . LEU A 1 46 ? 11.119 -3.447 -9.503 1.00 0.00 46 LEU A C 4
ATOM 4616 O O . LEU A 1 46 ? 10.053 -3.297 -8.907 1.00 0.00 46 LEU A O 4
ATOM 4632 N N . PRO A 1 47 ? 11.316 -4.448 -10.384 1.00 0.00 47 PRO A N 4
ATOM 4633 C CA . PRO A 1 47 ? 10.282 -5.439 -10.733 1.00 0.00 47 PRO A CA 4
ATOM 4634 C C . PRO A 1 47 ? 9.559 -6.025 -9.519 1.00 0.00 47 PRO A C 4
ATOM 4635 O O . PRO A 1 47 ? 8.330 -6.088 -9.493 1.00 0.00 47 PRO A O 4
ATOM 4646 N N . LYS A 1 48 ? 10.327 -6.448 -8.520 1.00 0.00 48 LYS A N 4
ATOM 4647 C CA . LYS A 1 48 ? 9.768 -7.008 -7.292 1.00 0.00 48 LYS A CA 4
ATOM 4648 C C . LYS A 1 48 ? 8.845 -6.002 -6.604 1.00 0.00 48 LYS A C 4
ATOM 4649 O O . LYS A 1 48 ? 7.770 -6.355 -6.118 1.00 0.00 48 LYS A O 4
ATOM 4668 N N . VAL A 1 49 ? 9.279 -4.748 -6.581 1.00 0.00 49 VAL A N 4
ATOM 4669 C CA . VAL A 1 49 ? 8.511 -3.673 -5.968 1.00 0.00 49 VAL A CA 4
ATOM 4670 C C . VAL A 1 49 ? 7.227 -3.427 -6.752 1.00 0.00 49 VAL A C 4
ATOM 4671 O O . VAL A 1 49 ? 6.152 -3.279 -6.173 1.00 0.00 49 VAL A O 4
ATOM 4684 N N . LYS A 1 50 ? 7.344 -3.410 -8.078 1.00 0.00 50 LYS A N 4
ATOM 4685 C CA . LYS A 1 50 ? 6.183 -3.278 -8.949 1.00 0.00 50 LYS A CA 4
ATOM 4686 C C . LYS A 1 50 ? 5.193 -4.404 -8.686 1.00 0.00 50 LYS A C 4
ATOM 4687 O O . LYS A 1 50 ? 3.989 -4.174 -8.579 1.00 0.00 50 LYS A O 4
ATOM 4706 N N . GLN A 1 51 ? 5.719 -5.619 -8.575 1.00 0.00 51 GLN A N 4
ATOM 4707 C CA . GLN A 1 51 ? 4.912 -6.798 -8.296 1.00 0.00 51 GLN A CA 4
ATOM 4708 C C . GLN A 1 51 ? 4.102 -6.613 -7.016 1.00 0.00 51 GLN A C 4
ATOM 4709 O O . GLN A 1 51 ? 2.916 -6.945 -6.970 1.00 0.00 51 GLN A O 4
ATOM 4723 N N . ALA A 1 52 ? 4.747 -6.074 -5.986 1.00 0.00 52 ALA A N 4
ATOM 4724 C CA . ALA A 1 52 ? 4.083 -5.824 -4.713 1.00 0.00 52 ALA A CA 4
ATOM 4725 C C . ALA A 1 52 ? 3.036 -4.722 -4.852 1.00 0.00 52 ALA A C 4
ATOM 4726 O O . ALA A 1 52 ? 1.958 -4.805 -4.268 1.00 0.00 52 ALA A O 4
ATOM 4733 N N . ILE A 1 53 ? 3.355 -3.697 -5.637 1.00 0.00 53 ILE A N 4
ATOM 4734 C CA . ILE A 1 53 ? 2.409 -2.622 -5.916 1.00 0.00 53 ILE A CA 4
ATOM 4735 C C . ILE A 1 53 ? 1.167 -3.177 -6.611 1.00 0.00 53 ILE A C 4
ATOM 4736 O O . ILE A 1 53 ? 0.036 -2.886 -6.215 1.00 0.00 53 ILE A O 4
ATOM 4752 N N . LEU A 1 54 ? 1.392 -3.991 -7.638 1.00 0.00 54 LEU A N 4
ATOM 4753 C CA . LEU A 1 54 ? 0.304 -4.633 -8.366 1.00 0.00 54 LEU A CA 4
ATOM 4754 C C . LEU A 1 54 ? -0.504 -5.520 -7.424 1.00 0.00 54 LEU A C 4
ATOM 4755 O O . LEU A 1 54 ? -1.731 -5.556 -7.489 1.00 0.00 54 LEU A O 4
ATOM 4771 N N . GLU A 1 55 ? 0.202 -6.214 -6.539 1.00 0.00 55 GLU A N 4
ATOM 4772 C CA . GLU A 1 55 ? -0.426 -7.094 -5.560 1.00 0.00 55 GLU A CA 4
ATOM 4773 C C . GLU A 1 55 ? -1.326 -6.296 -4.618 1.00 0.00 55 GLU A C 4
ATOM 4774 O O . GLU A 1 55 ? -2.447 -6.710 -4.311 1.00 0.00 55 GLU A O 4
ATOM 4786 N N . LEU A 1 56 ? -0.833 -5.146 -4.175 1.00 0.00 56 LEU A N 4
ATOM 4787 C CA . LEU A 1 56 ? -1.615 -4.257 -3.329 1.00 0.00 56 LEU A CA 4
ATOM 4788 C C . LEU A 1 56 ? -2.829 -3.729 -4.080 1.00 0.00 56 LEU A C 4
ATOM 4789 O O . LEU A 1 56 ? -3.939 -3.757 -3.560 1.00 0.00 56 LEU A O 4
ATOM 4805 N N . ASN A 1 57 ? -2.620 -3.272 -5.315 1.00 0.00 57 ASN A N 4
ATOM 4806 C CA . ASN A 1 57 ? -3.718 -2.744 -6.133 1.00 0.00 57 ASN A CA 4
ATOM 4807 C C . ASN A 1 57 ? -4.797 -3.805 -6.326 1.00 0.00 57 ASN A C 4
ATOM 4808 O O . ASN A 1 57 ? -5.989 -3.512 -6.240 1.00 0.00 57 ASN A O 4
ATOM 4819 N N . GLU A 1 58 ? -4.357 -5.039 -6.568 1.00 0.00 58 GLU A N 4
ATOM 4820 C CA . GLU A 1 58 ? -5.256 -6.183 -6.698 1.00 0.00 58 GLU A CA 4
ATOM 4821 C C . GLU A 1 58 ? -6.074 -6.340 -5.426 1.00 0.00 58 GLU A C 4
ATOM 4822 O O . GLU A 1 58 ? -7.302 -6.416 -5.457 1.00 0.00 58 GLU A O 4
ATOM 4834 N N . LEU A 1 59 ? -5.366 -6.375 -4.308 1.00 0.00 59 LEU A N 4
ATOM 4835 C CA . LEU A 1 59 ? -5.983 -6.536 -2.998 1.00 0.00 59 LEU A CA 4
ATOM 4836 C C . LEU A 1 59 ? -6.999 -5.427 -2.717 1.00 0.00 59 LEU A C 4
ATOM 4837 O O . LEU A 1 59 ? -8.100 -5.695 -2.242 1.00 0.00 59 LEU A O 4
ATOM 4853 N N . ILE A 1 60 ? -6.622 -4.185 -3.016 1.00 0.00 60 ILE A N 4
ATOM 4854 C CA . ILE A 1 60 ? -7.507 -3.040 -2.810 1.00 0.00 60 ILE A CA 4
ATOM 4855 C C . ILE A 1 60 ? -8.815 -3.230 -3.570 1.00 0.00 60 ILE A C 4
ATOM 4856 O O . ILE A 1 60 ? -9.905 -3.157 -2.992 1.00 0.00 60 ILE A O 4
ATOM 4872 N N . GLU A 1 61 ? -8.694 -3.507 -4.861 1.00 0.00 61 GLU A N 4
ATOM 4873 C CA . GLU A 1 61 ? -9.845 -3.641 -5.742 1.00 0.00 61 GLU A CA 4
ATOM 4874 C C . GLU A 1 61 ? -10.670 -4.874 -5.372 1.00 0.00 61 GLU A C 4
ATOM 4875 O O . GLU A 1 61 ? -11.873 -4.934 -5.634 1.00 0.00 61 GLU A O 4
ATOM 4887 N N . ALA A 1 62 ? -10.020 -5.853 -4.752 1.00 0.00 62 ALA A N 4
ATOM 4888 C CA . ALA A 1 62 ? -10.701 -7.057 -4.296 1.00 0.00 62 ALA A CA 4
ATOM 4889 C C . ALA A 1 62 ? -11.444 -6.815 -2.987 1.00 0.00 62 ALA A C 4
ATOM 4890 O O . ALA A 1 62 ? -12.379 -7.543 -2.651 1.00 0.00 62 ALA A O 4
ATOM 4897 N N . GLN A 1 63 ? -11.018 -5.798 -2.241 1.00 0.00 63 GLN A N 4
ATOM 4898 C CA . GLN A 1 63 ? -11.669 -5.456 -0.983 1.00 0.00 63 GLN A CA 4
ATOM 4899 C C . GLN A 1 63 ? -12.987 -4.733 -1.229 1.00 0.00 63 GLN A C 4
ATOM 4900 O O . GLN A 1 63 ? -13.973 -4.990 -0.539 1.00 0.00 63 GLN A O 4
ATOM 4914 N N . ASN A 1 64 ? -13.013 -3.822 -2.196 1.00 0.00 64 ASN A N 4
ATOM 4915 C CA . ASN A 1 64 ? -14.273 -3.185 -2.564 1.00 0.00 64 ASN A CA 4
ATOM 4916 C C . ASN A 1 64 ? -15.126 -4.151 -3.383 1.00 0.00 64 ASN A C 4
ATOM 4917 O O . ASN A 1 64 ? -16.129 -4.663 -2.884 1.00 0.00 64 ASN A O 4
ATOM 4928 N N . HIS A 1 65 ? -14.717 -4.412 -4.627 1.00 0.00 65 HIS A N 4
ATOM 4929 C CA . HIS A 1 65 ? -15.359 -5.422 -5.474 1.00 0.00 65 HIS A CA 4
ATOM 4930 C C . HIS A 1 65 ? -16.865 -5.168 -5.596 1.00 0.00 65 HIS A C 4
ATOM 4931 O O . HIS A 1 65 ? -17.674 -6.098 -5.603 1.00 0.00 65 HIS A O 4
ATOM 4946 N N . GLN A 1 66 ? -17.237 -3.899 -5.703 1.00 0.00 66 GLN A N 4
ATOM 4947 C CA . GLN A 1 66 ? -18.640 -3.525 -5.811 1.00 0.00 66 GLN A CA 4
ATOM 4948 C C . GLN A 1 66 ? -19.008 -3.220 -7.259 1.00 0.00 66 GLN A C 4
ATOM 4949 O O . GLN A 1 66 ? -18.155 -2.823 -8.051 1.00 0.00 66 GLN A O 4
ATOM 4963 N N . THR A 1 67 ? -20.278 -3.404 -7.593 1.00 0.00 67 THR A N 4
ATOM 4964 C CA . THR A 1 67 ? -20.751 -3.227 -8.961 1.00 0.00 67 THR A CA 4
ATOM 4965 C C . THR A 1 67 ? -21.203 -1.791 -9.235 1.00 0.00 67 THR A C 4
ATOM 4966 O O . THR A 1 67 ? -21.789 -1.503 -10.282 1.00 0.00 67 THR A O 4
ATOM 4977 N N . LYS A 1 68 ? -20.918 -0.891 -8.304 1.00 0.00 68 LYS A N 4
ATOM 4978 C CA . LYS A 1 68 ? -21.305 0.501 -8.445 1.00 0.00 68 LYS A CA 4
ATOM 4979 C C . LYS A 1 68 ? -20.389 1.218 -9.436 1.00 0.00 68 LYS A C 4
ATOM 4980 O O . LYS A 1 68 ? -19.381 1.813 -9.055 1.00 0.00 68 LYS A O 4
ATOM 4999 N N . THR A 1 69 ? -20.744 1.145 -10.711 1.00 0.00 69 THR A N 4
ATOM 5000 C CA . THR A 1 69 ? -19.958 1.754 -11.773 1.00 0.00 69 THR A CA 4
ATOM 5001 C C . THR A 1 69 ? -20.222 3.255 -11.879 1.00 0.00 69 THR A C 4
ATOM 5002 O O . THR A 1 69 ? -20.757 3.736 -12.880 1.00 0.00 69 THR A O 4
ATOM 5013 N N . ALA A 1 70 ? -19.882 3.978 -10.809 1.00 0.00 70 ALA A N 4
ATOM 5014 C CA . ALA A 1 70 ? -20.010 5.438 -10.755 1.00 0.00 70 ALA A CA 4
ATOM 5015 C C . ALA A 1 70 ? -21.448 5.901 -10.994 1.00 0.00 70 ALA A C 4
ATOM 5016 O O . ALA A 1 70 ? -21.701 7.087 -11.206 1.00 0.00 70 ALA A O 4
ATOM 5023 N N . LEU A 1 71 ? -22.391 4.955 -10.940 1.00 0.00 71 LEU A N 4
ATOM 5024 C CA . LEU A 1 71 ? -23.804 5.235 -11.210 1.00 0.00 71 LEU A CA 4
ATOM 5025 C C . LEU A 1 71 ? -23.987 5.756 -12.636 1.00 0.00 71 LEU A C 4
ATOM 5026 O O . LEU A 1 71 ? -24.967 6.433 -12.945 1.00 0.00 71 LEU A O 4
ATOM 5042 N N . GLU A 1 72 ? -23.043 5.406 -13.502 1.00 0.00 72 GLU A N 4
ATOM 5043 C CA . GLU A 1 72 ? -23.064 5.847 -14.889 1.00 0.00 72 GLU A CA 4
ATOM 5044 C C . GLU A 1 72 ? -23.929 4.910 -15.728 1.00 0.00 72 GLU A C 4
ATOM 5045 O O . GLU A 1 72 ? -24.960 5.323 -16.262 1.00 0.00 72 GLU A O 4
ATOM 5057 N N . HIS A 1 73 ? -23.498 3.649 -15.824 1.00 0.00 73 HIS A N 4
ATOM 5058 C CA . HIS A 1 73 ? -24.247 2.589 -16.512 1.00 0.00 73 HIS A CA 4
ATOM 5059 C C . HIS A 1 73 ? -24.209 2.733 -18.032 1.00 0.00 73 HIS A C 4
ATOM 5060 O O . HIS A 1 73 ? -23.391 2.098 -18.692 1.00 0.00 73 HIS A O 4
ATOM 5075 N N . HIS A 1 74 ? -25.088 3.562 -18.586 1.00 0.00 74 HIS A N 4
ATOM 5076 C CA . HIS A 1 74 ? -25.209 3.682 -20.035 1.00 0.00 74 HIS A CA 4
ATOM 5077 C C . HIS A 1 74 ? -24.143 4.604 -20.607 1.00 0.00 74 HIS A C 4
ATOM 5078 O O . HIS A 1 74 ? -23.451 5.310 -19.869 1.00 0.00 74 HIS A O 4
ATOM 5093 N N . MET A 1 1 ? 1.651 10.111 7.237 1.00 0.00 1 MET A N 5
ATOM 5094 C CA . MET A 1 1 ? 2.583 9.046 6.807 1.00 0.00 1 MET A CA 5
ATOM 5095 C C . MET A 1 1 ? 2.711 8.001 7.901 1.00 0.00 1 MET A C 5
ATOM 5096 O O . MET A 1 1 ? 2.385 8.268 9.056 1.00 0.00 1 MET A O 5
ATOM 5112 N N . ARG A 1 2 ? 3.176 6.813 7.538 1.00 0.00 2 ARG A N 5
ATOM 5113 C CA . ARG A 1 2 ? 3.328 5.737 8.503 1.00 0.00 2 ARG A CA 5
ATOM 5114 C C . ARG A 1 2 ? 4.447 4.792 8.073 1.00 0.00 2 ARG A C 5
ATOM 5115 O O . ARG A 1 2 ? 4.608 4.511 6.886 1.00 0.00 2 ARG A O 5
ATOM 5136 N N . VAL A 1 3 ? 5.230 4.327 9.039 1.00 0.00 3 VAL A N 5
ATOM 5137 C CA . VAL A 1 3 ? 6.317 3.394 8.769 1.00 0.00 3 VAL A CA 5
ATOM 5138 C C . VAL A 1 3 ? 5.975 2.014 9.323 1.00 0.00 3 VAL A C 5
ATOM 5139 O O . VAL A 1 3 ? 5.650 1.876 10.505 1.00 0.00 3 VAL A O 5
ATOM 5152 N N . PHE A 1 4 ? 6.047 1.001 8.472 1.00 0.00 4 PHE A N 5
ATOM 5153 C CA . PHE A 1 4 ? 5.698 -0.358 8.863 1.00 0.00 4 PHE A CA 5
ATOM 5154 C C . PHE A 1 4 ? 6.931 -1.250 8.944 1.00 0.00 4 PHE A C 5
ATOM 5155 O O . PHE A 1 4 ? 7.584 -1.524 7.935 1.00 0.00 4 PHE A O 5
ATOM 5172 N N . PRO A 1 5 ? 7.264 -1.711 10.156 1.00 0.00 5 PRO A N 5
ATOM 5173 C CA . PRO A 1 5 ? 8.359 -2.652 10.377 1.00 0.00 5 PRO A CA 5
ATOM 5174 C C . PRO A 1 5 ? 7.956 -4.084 10.024 1.00 0.00 5 PRO A C 5
ATOM 5175 O O . PRO A 1 5 ? 8.759 -5.011 10.113 1.00 0.00 5 PRO A O 5
ATOM 5186 N N . VAL A 1 6 ? 6.703 -4.252 9.628 1.00 0.00 6 VAL A N 5
ATOM 5187 C CA . VAL A 1 6 ? 6.182 -5.557 9.256 1.00 0.00 6 VAL A CA 5
ATOM 5188 C C . VAL A 1 6 ? 5.428 -5.476 7.934 1.00 0.00 6 VAL A C 5
ATOM 5189 O O . VAL A 1 6 ? 4.550 -4.627 7.752 1.00 0.00 6 VAL A O 5
ATOM 5202 N N . TYR A 1 7 ? 5.790 -6.343 7.001 1.00 0.00 7 TYR A N 5
ATOM 5203 C CA . TYR A 1 7 ? 5.122 -6.388 5.711 1.00 0.00 7 TYR A CA 5
ATOM 5204 C C . TYR A 1 7 ? 3.904 -7.305 5.772 1.00 0.00 7 TYR A C 5
ATOM 5205 O O . TYR A 1 7 ? 4.034 -8.532 5.776 1.00 0.00 7 TYR A O 5
ATOM 5223 N N . ALA A 1 8 ? 2.727 -6.702 5.847 1.00 0.00 8 ALA A N 5
ATOM 5224 C CA . ALA A 1 8 ? 1.479 -7.450 5.857 1.00 0.00 8 ALA A CA 5
ATOM 5225 C C . ALA A 1 8 ? 0.493 -6.847 4.861 1.00 0.00 8 ALA A C 5
ATOM 5226 O O . ALA A 1 8 ? -0.087 -5.790 5.118 1.00 0.00 8 ALA A O 5
ATOM 5233 N N . PRO A 1 9 ? 0.313 -7.518 3.707 1.00 0.00 9 PRO A N 5
ATOM 5234 C CA . PRO A 1 9 ? -0.536 -7.040 2.602 1.00 0.00 9 PRO A CA 5
ATOM 5235 C C . PRO A 1 9 ? -1.889 -6.487 3.049 1.00 0.00 9 PRO A C 5
ATOM 5236 O O . PRO A 1 9 ? -2.207 -5.324 2.790 1.00 0.00 9 PRO A O 5
ATOM 5247 N N . LYS A 1 10 ? -2.677 -7.317 3.724 1.00 0.00 10 LYS A N 5
ATOM 5248 C CA . LYS A 1 10 ? -4.028 -6.937 4.125 1.00 0.00 10 LYS A CA 5
ATOM 5249 C C . LYS A 1 10 ? -4.019 -5.761 5.093 1.00 0.00 10 LYS A C 5
ATOM 5250 O O . LYS A 1 10 ? -4.862 -4.870 4.995 1.00 0.00 10 LYS A O 5
ATOM 5269 N N . LEU A 1 11 ? -3.065 -5.747 6.015 1.00 0.00 11 LEU A N 5
ATOM 5270 C CA . LEU A 1 11 ? -2.978 -4.667 6.988 1.00 0.00 11 LEU A CA 5
ATOM 5271 C C . LEU A 1 11 ? -2.647 -3.345 6.303 1.00 0.00 11 LEU A C 5
ATOM 5272 O O . LEU A 1 11 ? -3.167 -2.293 6.680 1.00 0.00 11 LEU A O 5
ATOM 5288 N N . ILE A 1 12 ? -1.789 -3.406 5.292 1.00 0.00 12 ILE A N 5
ATOM 5289 C CA . ILE A 1 12 ? -1.440 -2.225 4.514 1.00 0.00 12 ILE A CA 5
ATOM 5290 C C . ILE A 1 12 ? -2.675 -1.654 3.823 1.00 0.00 12 ILE A C 5
ATOM 5291 O O . ILE A 1 12 ? -2.983 -0.471 3.965 1.00 0.00 12 ILE A O 5
ATOM 5307 N N . VAL A 1 13 ? -3.391 -2.512 3.103 1.00 0.00 13 VAL A N 5
ATOM 5308 C CA . VAL A 1 13 ? -4.587 -2.104 2.369 1.00 0.00 13 VAL A CA 5
ATOM 5309 C C . VAL A 1 13 ? -5.677 -1.592 3.311 1.00 0.00 13 VAL A C 5
ATOM 5310 O O . VAL A 1 13 ? -6.303 -0.559 3.053 1.00 0.00 13 VAL A O 5
ATOM 5323 N N . LYS A 1 14 ? -5.889 -2.305 4.411 1.00 0.00 14 LYS A N 5
ATOM 5324 C CA . LYS A 1 14 ? -6.927 -1.949 5.370 1.00 0.00 14 LYS A CA 5
ATOM 5325 C C . LYS A 1 14 ? -6.664 -0.575 5.987 1.00 0.00 14 LYS A C 5
ATOM 5326 O O . LYS A 1 14 ? -7.597 0.195 6.225 1.00 0.00 14 LYS A O 5
ATOM 5345 N N . HIS A 1 15 ? -5.398 -0.261 6.230 1.00 0.00 15 HIS A N 5
ATOM 5346 C CA . HIS A 1 15 ? -5.036 1.041 6.773 1.00 0.00 15 HIS A CA 5
ATOM 5347 C C . HIS A 1 15 ? -5.030 2.101 5.676 1.00 0.00 15 HIS A C 5
ATOM 5348 O O . HIS A 1 15 ? -5.306 3.273 5.937 1.00 0.00 15 HIS A O 5
ATOM 5363 N N . ALA A 1 16 ? -4.734 1.678 4.449 1.00 0.00 16 ALA A N 5
ATOM 5364 C CA . ALA A 1 16 ? -4.662 2.594 3.312 1.00 0.00 16 ALA A CA 5
ATOM 5365 C C . ALA A 1 16 ? -6.018 3.230 3.026 1.00 0.00 16 ALA A C 5
ATOM 5366 O O . ALA A 1 16 ? -6.094 4.323 2.477 1.00 0.00 16 ALA A O 5
ATOM 5373 N N . ARG A 1 17 ? -7.088 2.545 3.410 1.00 0.00 17 ARG A N 5
ATOM 5374 C CA . ARG A 1 17 ? -8.434 3.089 3.250 1.00 0.00 17 ARG A CA 5
ATOM 5375 C C . ARG A 1 17 ? -8.614 4.363 4.071 1.00 0.00 17 ARG A C 5
ATOM 5376 O O . ARG A 1 17 ? -9.431 5.218 3.737 1.00 0.00 17 ARG A O 5
ATOM 5397 N N . ILE A 1 18 ? -7.851 4.475 5.146 1.00 0.00 18 ILE A N 5
ATOM 5398 C CA . ILE A 1 18 ? -7.939 5.627 6.031 1.00 0.00 18 ILE A CA 5
ATOM 5399 C C . ILE A 1 18 ? -6.797 6.608 5.761 1.00 0.00 18 ILE A C 5
ATOM 5400 O O . ILE A 1 18 ? -6.981 7.823 5.800 1.00 0.00 18 ILE A O 5
ATOM 5416 N N . PHE A 1 19 ? -5.622 6.063 5.466 1.00 0.00 19 PHE A N 5
ATOM 5417 C CA . PHE A 1 19 ? -4.429 6.870 5.213 1.00 0.00 19 PHE A CA 5
ATOM 5418 C C . PHE A 1 19 ? -4.291 7.212 3.730 1.00 0.00 19 PHE A C 5
ATOM 5419 O O . PHE A 1 19 ? -3.255 7.721 3.315 1.00 0.00 19 PHE A O 5
ATOM 5436 N N . LEU A 1 20 ? -5.335 6.889 2.957 1.00 0.00 20 LEU A N 5
ATOM 5437 C CA . LEU A 1 20 ? -5.383 7.028 1.488 1.00 0.00 20 LEU A CA 5
ATOM 5438 C C . LEU A 1 20 ? -4.537 8.165 0.889 1.00 0.00 20 LEU A C 5
ATOM 5439 O O . LEU A 1 20 ? -4.023 8.019 -0.217 1.00 0.00 20 LEU A O 5
ATOM 5455 N N . THR A 1 21 ? -4.406 9.287 1.576 1.00 0.00 21 THR A N 5
ATOM 5456 C CA . THR A 1 21 ? -3.561 10.365 1.089 1.00 0.00 21 THR A CA 5
ATOM 5457 C C . THR A 1 21 ? -2.330 10.521 1.990 1.00 0.00 21 THR A C 5
ATOM 5458 O O . THR A 1 21 ? -2.370 11.186 3.028 1.00 0.00 21 THR A O 5
ATOM 5469 N N . GLY A 1 22 ? -1.238 9.870 1.604 1.00 0.00 22 GLY A N 5
ATOM 5470 C CA . GLY A 1 22 ? -0.033 9.912 2.403 1.00 0.00 22 GLY A CA 5
ATOM 5471 C C . GLY A 1 22 ? 1.076 9.053 1.833 1.00 0.00 22 GLY A C 5
ATOM 5472 O O . GLY A 1 22 ? 1.130 8.813 0.624 1.00 0.00 22 GLY A O 5
ATOM 5476 N N . VAL A 1 23 ? 1.967 8.601 2.707 1.00 0.00 23 VAL A N 5
ATOM 5477 C CA . VAL A 1 23 ? 3.091 7.760 2.318 1.00 0.00 23 VAL A CA 5
ATOM 5478 C C . VAL A 1 23 ? 3.300 6.673 3.368 1.00 0.00 23 VAL A C 5
ATOM 5479 O O . VAL A 1 23 ? 3.240 6.946 4.570 1.00 0.00 23 VAL A O 5
ATOM 5492 N N . ILE A 1 24 ? 3.525 5.449 2.921 1.00 0.00 24 ILE A N 5
ATOM 5493 C CA . ILE A 1 24 ? 3.770 4.345 3.829 1.00 0.00 24 ILE A CA 5
ATOM 5494 C C . ILE A 1 24 ? 5.137 3.737 3.543 1.00 0.00 24 ILE A C 5
ATOM 5495 O O . ILE A 1 24 ? 5.415 3.292 2.431 1.00 0.00 24 ILE A O 5
ATOM 5511 N N . TRP A 1 25 ? 5.999 3.758 4.539 1.00 0.00 25 TRP A N 5
ATOM 5512 C CA . TRP A 1 25 ? 7.358 3.279 4.372 1.00 0.00 25 TRP A CA 5
ATOM 5513 C C . TRP A 1 25 ? 7.489 1.869 4.929 1.00 0.00 25 TRP A C 5
ATOM 5514 O O . TRP A 1 25 ? 7.347 1.650 6.134 1.00 0.00 25 TRP A O 5
ATOM 5535 N N . VAL A 1 26 ? 7.734 0.916 4.047 1.00 0.00 26 VAL A N 5
ATOM 5536 C CA . VAL A 1 26 ? 7.942 -0.462 4.457 1.00 0.00 26 VAL A CA 5
ATOM 5537 C C . VAL A 1 26 ? 9.406 -0.827 4.259 1.00 0.00 26 VAL A C 5
ATOM 5538 O O . VAL A 1 26 ? 10.041 -0.367 3.312 1.00 0.00 26 VAL A O 5
ATOM 5551 N N . LYS A 1 27 ? 9.931 -1.663 5.134 1.00 0.00 27 LYS A N 5
ATOM 5552 C CA . LYS A 1 27 ? 11.351 -2.002 5.116 1.00 0.00 27 LYS A CA 5
ATOM 5553 C C . LYS A 1 27 ? 11.733 -2.760 3.847 1.00 0.00 27 LYS A C 5
ATOM 5554 O O . LYS A 1 27 ? 12.757 -2.475 3.223 1.00 0.00 27 LYS A O 5
ATOM 5573 N N . ASP A 1 28 ? 10.898 -3.716 3.470 1.00 0.00 28 ASP A N 5
ATOM 5574 C CA . ASP A 1 28 ? 11.221 -4.635 2.383 1.00 0.00 28 ASP A CA 5
ATOM 5575 C C . ASP A 1 28 ? 10.794 -4.092 1.025 1.00 0.00 28 ASP A C 5
ATOM 5576 O O . ASP A 1 28 ? 10.997 -4.739 -0.003 1.00 0.00 28 ASP A O 5
ATOM 5585 N N . LEU A 1 29 ? 10.219 -2.899 1.015 1.00 0.00 29 LEU A N 5
ATOM 5586 C CA . LEU A 1 29 ? 9.768 -2.288 -0.227 1.00 0.00 29 LEU A CA 5
ATOM 5587 C C . LEU A 1 29 ? 10.372 -0.901 -0.396 1.00 0.00 29 LEU A C 5
ATOM 5588 O O . LEU A 1 29 ? 11.094 -0.638 -1.357 1.00 0.00 29 LEU A O 5
ATOM 5604 N N . GLY A 1 30 ? 10.083 -0.027 0.553 1.00 0.00 30 GLY A N 5
ATOM 5605 C CA . GLY A 1 30 ? 10.509 1.351 0.466 1.00 0.00 30 GLY A CA 5
ATOM 5606 C C . GLY A 1 30 ? 9.374 2.282 0.822 1.00 0.00 30 GLY A C 5
ATOM 5607 O O . GLY A 1 30 ? 8.439 1.878 1.515 1.00 0.00 30 GLY A O 5
ATOM 5611 N N . ARG A 1 31 ? 9.437 3.515 0.343 1.00 0.00 31 ARG A N 5
ATOM 5612 C CA . ARG A 1 31 ? 8.374 4.476 0.586 1.00 0.00 31 ARG A CA 5
ATOM 5613 C C . ARG A 1 31 ? 7.309 4.361 -0.493 1.00 0.00 31 ARG A C 5
ATOM 5614 O O . ARG A 1 31 ? 7.569 4.593 -1.673 1.00 0.00 31 ARG A O 5
ATOM 5635 N N . LEU A 1 32 ? 6.118 3.988 -0.084 1.00 0.00 32 LEU A N 5
ATOM 5636 C CA . LEU A 1 32 ? 5.014 3.838 -1.008 1.00 0.00 32 LEU A CA 5
ATOM 5637 C C . LEU A 1 32 ? 4.084 5.028 -0.875 1.00 0.00 32 LEU A C 5
ATOM 5638 O O . LEU A 1 32 ? 3.357 5.160 0.108 1.00 0.00 32 LEU A O 5
ATOM 5654 N N . GLU A 1 33 ? 4.143 5.909 -1.848 1.00 0.00 33 GLU A N 5
ATOM 5655 C CA . GLU A 1 33 ? 3.331 7.108 -1.833 1.00 0.00 33 GLU A CA 5
ATOM 5656 C C . GLU A 1 33 ? 1.999 6.834 -2.499 1.00 0.00 33 GLU A C 5
ATOM 5657 O O . GLU A 1 33 ? 1.947 6.276 -3.593 1.00 0.00 33 GLU A O 5
ATOM 5669 N N . PHE A 1 34 ? 0.926 7.205 -1.831 1.00 0.00 34 PHE A N 5
ATOM 5670 C CA . PHE A 1 34 ? -0.408 6.956 -2.335 1.00 0.00 34 PHE A CA 5
ATOM 5671 C C . PHE A 1 34 ? -1.315 8.132 -2.016 1.00 0.00 34 PHE A C 5
ATOM 5672 O O . PHE A 1 34 ? -1.278 8.680 -0.913 1.00 0.00 34 PHE A O 5
ATOM 5689 N N . GLU A 1 35 ? -2.099 8.537 -2.995 1.00 0.00 35 GLU A N 5
ATOM 5690 C CA . GLU A 1 35 ? -3.005 9.653 -2.827 1.00 0.00 35 GLU A CA 5
ATOM 5691 C C . GLU A 1 35 ? -4.415 9.229 -3.195 1.00 0.00 35 GLU A C 5
ATOM 5692 O O . GLU A 1 35 ? -4.638 8.685 -4.273 1.00 0.00 35 GLU A O 5
ATOM 5704 N N . LYS A 1 36 ? -5.357 9.469 -2.287 1.00 0.00 36 LYS A N 5
ATOM 5705 C CA . LYS A 1 36 ? -6.753 9.078 -2.484 1.00 0.00 36 LYS A CA 5
ATOM 5706 C C . LYS A 1 36 ? -6.872 7.554 -2.581 1.00 0.00 36 LYS A C 5
ATOM 5707 O O . LYS A 1 36 ? -7.851 7.026 -3.112 1.00 0.00 36 LYS A O 5
ATOM 5726 N N . GLY A 1 37 ? -5.877 6.851 -2.043 1.00 0.00 37 GLY A N 5
ATOM 5727 C CA . GLY A 1 37 ? -5.830 5.405 -2.170 1.00 0.00 37 GLY A CA 5
ATOM 5728 C C . GLY A 1 37 ? -5.069 4.964 -3.407 1.00 0.00 37 GLY A C 5
ATOM 5729 O O . GLY A 1 37 ? -4.685 3.801 -3.534 1.00 0.00 37 GLY A O 5
ATOM 5733 N N . ARG A 1 38 ? -4.839 5.903 -4.309 1.00 0.00 38 ARG A N 5
ATOM 5734 C CA . ARG A 1 38 ? -4.141 5.624 -5.553 1.00 0.00 38 ARG A CA 5
ATOM 5735 C C . ARG A 1 38 ? -2.650 5.737 -5.338 1.00 0.00 38 ARG A C 5
ATOM 5736 O O . ARG A 1 38 ? -2.093 6.830 -5.223 1.00 0.00 38 ARG A O 5
ATOM 5757 N N . PHE A 1 39 ? -2.034 4.581 -5.233 1.00 0.00 39 PHE A N 5
ATOM 5758 C CA . PHE A 1 39 ? -0.595 4.454 -5.175 1.00 0.00 39 PHE A CA 5
ATOM 5759 C C . PHE A 1 39 ? 0.062 5.183 -6.341 1.00 0.00 39 PHE A C 5
ATOM 5760 O O . PHE A 1 39 ? -0.204 4.874 -7.502 1.00 0.00 39 PHE A O 5
ATOM 5777 N N . LEU A 1 40 ? 0.914 6.151 -6.027 1.00 0.00 40 LEU A N 5
ATOM 5778 C CA . LEU A 1 40 ? 1.550 6.975 -7.044 1.00 0.00 40 LEU A CA 5
ATOM 5779 C C . LEU A 1 40 ? 2.758 6.264 -7.627 1.00 0.00 40 LEU A C 5
ATOM 5780 O O . LEU A 1 40 ? 3.409 6.748 -8.554 1.00 0.00 40 LEU A O 5
ATOM 5796 N N . LEU A 1 41 ? 3.029 5.111 -7.068 1.00 0.00 41 LEU A N 5
ATOM 5797 C CA . LEU A 1 41 ? 4.092 4.241 -7.537 1.00 0.00 41 LEU A CA 5
ATOM 5798 C C . LEU A 1 41 ? 3.476 2.961 -8.082 1.00 0.00 41 LEU A C 5
ATOM 5799 O O . LEU A 1 41 ? 3.128 2.068 -7.323 1.00 0.00 41 LEU A O 5
ATOM 5815 N N . PRO A 1 42 ? 3.272 2.898 -9.399 1.00 0.00 42 PRO A N 5
ATOM 5816 C CA . PRO A 1 42 ? 2.657 1.766 -10.066 1.00 0.00 42 PRO A CA 5
ATOM 5817 C C . PRO A 1 42 ? 3.687 0.832 -10.718 1.00 0.00 42 PRO A C 5
ATOM 5818 O O . PRO A 1 42 ? 4.401 0.105 -10.030 1.00 0.00 42 PRO A O 5
ATOM 5829 N N . ARG A 1 43 ? 3.771 0.872 -12.046 1.00 0.00 43 ARG A N 5
ATOM 5830 C CA . ARG A 1 43 ? 4.716 0.050 -12.784 1.00 0.00 43 ARG A CA 5
ATOM 5831 C C . ARG A 1 43 ? 6.034 0.794 -12.928 1.00 0.00 43 ARG A C 5
ATOM 5832 O O . ARG A 1 43 ? 7.077 0.207 -13.215 1.00 0.00 43 ARG A O 5
ATOM 5853 N N . LYS A 1 44 ? 5.972 2.104 -12.739 1.00 0.00 44 LYS A N 5
ATOM 5854 C CA . LYS A 1 44 ? 7.163 2.934 -12.715 1.00 0.00 44 LYS A CA 5
ATOM 5855 C C . LYS A 1 44 ? 7.816 2.832 -11.343 1.00 0.00 44 LYS A C 5
ATOM 5856 O O . LYS A 1 44 ? 7.749 3.757 -10.530 1.00 0.00 44 LYS A O 5
ATOM 5875 N N . SER A 1 45 ? 8.413 1.680 -11.080 1.00 0.00 45 SER A N 5
ATOM 5876 C CA . SER A 1 45 ? 8.980 1.390 -9.780 1.00 0.00 45 SER A CA 5
ATOM 5877 C C . SER A 1 45 ? 10.016 0.266 -9.897 1.00 0.00 45 SER A C 5
ATOM 5878 O O . SER A 1 45 ? 10.465 -0.062 -11.002 1.00 0.00 45 SER A O 5
ATOM 5886 N N . LEU A 1 46 ? 10.413 -0.308 -8.764 1.00 0.00 46 LEU A N 5
ATOM 5887 C CA . LEU A 1 46 ? 11.364 -1.417 -8.760 1.00 0.00 46 LEU A CA 5
ATOM 5888 C C . LEU A 1 46 ? 10.654 -2.712 -9.145 1.00 0.00 46 LEU A C 5
ATOM 5889 O O . LEU A 1 46 ? 9.522 -2.926 -8.742 1.00 0.00 46 LEU A O 5
ATOM 5905 N N . PRO A 1 47 ? 11.319 -3.586 -9.923 1.00 0.00 47 PRO A N 5
ATOM 5906 C CA . PRO A 1 47 ? 10.726 -4.834 -10.436 1.00 0.00 47 PRO A CA 5
ATOM 5907 C C . PRO A 1 47 ? 9.916 -5.618 -9.400 1.00 0.00 47 PRO A C 5
ATOM 5908 O O . PRO A 1 47 ? 8.729 -5.881 -9.607 1.00 0.00 47 PRO A O 5
ATOM 5919 N N . LYS A 1 48 ? 10.540 -5.973 -8.282 1.00 0.00 48 LYS A N 5
ATOM 5920 C CA . LYS A 1 48 ? 9.868 -6.785 -7.268 1.00 0.00 48 LYS A CA 5
ATOM 5921 C C . LYS A 1 48 ? 8.816 -5.970 -6.525 1.00 0.00 48 LYS A C 5
ATOM 5922 O O . LYS A 1 48 ? 7.757 -6.479 -6.162 1.00 0.00 48 LYS A O 5
ATOM 5941 N N . VAL A 1 49 ? 9.110 -4.699 -6.306 1.00 0.00 49 VAL A N 5
ATOM 5942 C CA . VAL A 1 49 ? 8.189 -3.824 -5.600 1.00 0.00 49 VAL A CA 5
ATOM 5943 C C . VAL A 1 49 ? 6.950 -3.569 -6.452 1.00 0.00 49 VAL A C 5
ATOM 5944 O O . VAL A 1 49 ? 5.838 -3.512 -5.939 1.00 0.00 49 VAL A O 5
ATOM 5957 N N . LYS A 1 50 ? 7.160 -3.449 -7.756 1.00 0.00 50 LYS A N 5
ATOM 5958 C CA . LYS A 1 50 ? 6.083 -3.231 -8.715 1.00 0.00 50 LYS A CA 5
ATOM 5959 C C . LYS A 1 50 ? 5.009 -4.305 -8.601 1.00 0.00 50 LYS A C 5
ATOM 5960 O O . LYS A 1 50 ? 3.831 -3.998 -8.429 1.00 0.00 50 LYS A O 5
ATOM 5979 N N . GLN A 1 51 ? 5.419 -5.566 -8.690 1.00 0.00 51 GLN A N 5
ATOM 5980 C CA . GLN A 1 51 ? 4.479 -6.673 -8.633 1.00 0.00 51 GLN A CA 5
ATOM 5981 C C . GLN A 1 51 ? 3.829 -6.755 -7.255 1.00 0.00 51 GLN A C 5
ATOM 5982 O O . GLN A 1 51 ? 2.720 -7.267 -7.112 1.00 0.00 51 GLN A O 5
ATOM 5996 N N . ALA A 1 52 ? 4.524 -6.246 -6.243 1.00 0.00 52 ALA A N 5
ATOM 5997 C CA . ALA A 1 52 ? 3.973 -6.182 -4.898 1.00 0.00 52 ALA A CA 5
ATOM 5998 C C . ALA A 1 52 ? 2.906 -5.096 -4.827 1.00 0.00 52 ALA A C 5
ATOM 5999 O O . ALA A 1 52 ? 1.834 -5.299 -4.260 1.00 0.00 52 ALA A O 5
ATOM 6006 N N . ILE A 1 53 ? 3.204 -3.949 -5.425 1.00 0.00 53 ILE A N 5
ATOM 6007 C CA . ILE A 1 53 ? 2.253 -2.850 -5.504 1.00 0.00 53 ILE A CA 5
ATOM 6008 C C . ILE A 1 53 ? 1.016 -3.275 -6.286 1.00 0.00 53 ILE A C 5
ATOM 6009 O O . ILE A 1 53 ? -0.110 -3.012 -5.871 1.00 0.00 53 ILE A O 5
ATOM 6025 N N . LEU A 1 54 ? 1.238 -3.949 -7.412 1.00 0.00 54 LEU A N 5
ATOM 6026 C CA . LEU A 1 54 ? 0.144 -4.454 -8.231 1.00 0.00 54 LEU A CA 5
ATOM 6027 C C . LEU A 1 54 ? -0.737 -5.401 -7.420 1.00 0.00 54 LEU A C 5
ATOM 6028 O O . LEU A 1 54 ? -1.965 -5.306 -7.460 1.00 0.00 54 LEU A O 5
ATOM 6044 N N . GLU A 1 55 ? -0.101 -6.294 -6.669 1.00 0.00 55 GLU A N 5
ATOM 6045 C CA . GLU A 1 55 ? -0.818 -7.231 -5.815 1.00 0.00 55 GLU A CA 5
ATOM 6046 C C . GLU A 1 55 ? -1.608 -6.478 -4.745 1.00 0.00 55 GLU A C 5
ATOM 6047 O O . GLU A 1 55 ? -2.758 -6.815 -4.453 1.00 0.00 55 GLU A O 5
ATOM 6059 N N . LEU A 1 56 ? -0.988 -5.449 -4.175 1.00 0.00 56 LEU A N 5
ATOM 6060 C CA . LEU A 1 56 ? -1.649 -4.606 -3.185 1.00 0.00 56 LEU A CA 5
ATOM 6061 C C . LEU A 1 56 ? -2.840 -3.883 -3.805 1.00 0.00 56 LEU A C 5
ATOM 6062 O O . LEU A 1 56 ? -3.920 -3.862 -3.227 1.00 0.00 56 LEU A O 5
ATOM 6078 N N . ASN A 1 57 ? -2.638 -3.311 -4.990 1.00 0.00 57 ASN A N 5
ATOM 6079 C CA . ASN A 1 57 ? -3.704 -2.606 -5.707 1.00 0.00 57 ASN A CA 5
ATOM 6080 C C . ASN A 1 57 ? -4.878 -3.540 -5.972 1.00 0.00 57 ASN A C 5
ATOM 6081 O O . ASN A 1 57 ? -6.038 -3.145 -5.856 1.00 0.00 57 ASN A O 5
ATOM 6092 N N . GLU A 1 58 ? -4.563 -4.779 -6.322 1.00 0.00 58 GLU A N 5
ATOM 6093 C CA . GLU A 1 58 ? -5.579 -5.792 -6.562 1.00 0.00 58 GLU A CA 5
ATOM 6094 C C . GLU A 1 58 ? -6.324 -6.099 -5.272 1.00 0.00 58 GLU A C 5
ATOM 6095 O O . GLU A 1 58 ? -7.551 -6.170 -5.246 1.00 0.00 58 GLU A O 5
ATOM 6107 N N . LEU A 1 59 ? -5.561 -6.272 -4.207 1.00 0.00 59 LEU A N 5
ATOM 6108 C CA . LEU A 1 59 ? -6.123 -6.548 -2.891 1.00 0.00 59 LEU A CA 5
ATOM 6109 C C . LEU A 1 59 ? -7.015 -5.396 -2.428 1.00 0.00 59 LEU A C 5
ATOM 6110 O O . LEU A 1 59 ? -8.029 -5.615 -1.760 1.00 0.00 59 LEU A O 5
ATOM 6126 N N . ILE A 1 60 ? -6.632 -4.170 -2.785 1.00 0.00 60 ILE A N 5
ATOM 6127 C CA . ILE A 1 60 ? -7.458 -3.003 -2.508 1.00 0.00 60 ILE A CA 5
ATOM 6128 C C . ILE A 1 60 ? -8.834 -3.182 -3.135 1.00 0.00 60 ILE A C 5
ATOM 6129 O O . ILE A 1 60 ? -9.853 -3.098 -2.452 1.00 0.00 60 ILE A O 5
ATOM 6145 N N . GLU A 1 61 ? -8.853 -3.465 -4.434 1.00 0.00 61 GLU A N 5
ATOM 6146 C CA . GLU A 1 61 ? -10.102 -3.668 -5.148 1.00 0.00 61 GLU A CA 5
ATOM 6147 C C . GLU A 1 61 ? -10.859 -4.854 -4.563 1.00 0.00 61 GLU A C 5
ATOM 6148 O O . GLU A 1 61 ? -12.067 -4.790 -4.387 1.00 0.00 61 GLU A O 5
ATOM 6160 N N . ALA A 1 62 ? -10.130 -5.916 -4.237 1.00 0.00 62 ALA A N 5
ATOM 6161 C CA . ALA A 1 62 ? -10.726 -7.117 -3.658 1.00 0.00 62 ALA A CA 5
ATOM 6162 C C . ALA A 1 62 ? -11.576 -6.786 -2.433 1.00 0.00 62 ALA A C 5
ATOM 6163 O O . ALA A 1 62 ? -12.687 -7.297 -2.282 1.00 0.00 62 ALA A O 5
ATOM 6170 N N . GLN A 1 63 ? -11.058 -5.922 -1.570 1.00 0.00 63 GLN A N 5
ATOM 6171 C CA . GLN A 1 63 ? -11.774 -5.526 -0.363 1.00 0.00 63 GLN A CA 5
ATOM 6172 C C . GLN A 1 63 ? -12.865 -4.501 -0.675 1.00 0.00 63 GLN A C 5
ATOM 6173 O O . GLN A 1 63 ? -13.930 -4.512 -0.064 1.00 0.00 63 GLN A O 5
ATOM 6187 N N . ASN A 1 64 ? -12.599 -3.629 -1.637 1.00 0.00 64 ASN A N 5
ATOM 6188 C CA . ASN A 1 64 ? -13.530 -2.550 -1.973 1.00 0.00 64 ASN A CA 5
ATOM 6189 C C . ASN A 1 64 ? -14.707 -3.063 -2.797 1.00 0.00 64 ASN A C 5
ATOM 6190 O O . ASN A 1 64 ? -15.810 -2.521 -2.733 1.00 0.00 64 ASN A O 5
ATOM 6201 N N . HIS A 1 65 ? -14.458 -4.104 -3.576 1.00 0.00 65 HIS A N 5
ATOM 6202 C CA . HIS A 1 65 ? -15.467 -4.670 -4.462 1.00 0.00 65 HIS A CA 5
ATOM 6203 C C . HIS A 1 65 ? -16.407 -5.589 -3.693 1.00 0.00 65 HIS A C 5
ATOM 6204 O O . HIS A 1 65 ? -17.532 -5.842 -4.122 1.00 0.00 65 HIS A O 5
ATOM 6219 N N . GLN A 1 66 ? -15.943 -6.080 -2.556 1.00 0.00 66 GLN A N 5
ATOM 6220 C CA . GLN A 1 66 ? -16.741 -6.975 -1.738 1.00 0.00 66 GLN A CA 5
ATOM 6221 C C . GLN A 1 66 ? -17.432 -6.195 -0.628 1.00 0.00 66 GLN A C 5
ATOM 6222 O O . GLN A 1 66 ? -16.903 -5.198 -0.134 1.00 0.00 66 GLN A O 5
ATOM 6236 N N . THR A 1 67 ? -18.619 -6.635 -0.252 1.00 0.00 67 THR A N 5
ATOM 6237 C CA . THR A 1 67 ? -19.315 -6.045 0.873 1.00 0.00 67 THR A CA 5
ATOM 6238 C C . THR A 1 67 ? -18.981 -6.831 2.141 1.00 0.00 67 THR A C 5
ATOM 6239 O O . THR A 1 67 ? -18.344 -7.888 2.074 1.00 0.00 67 THR A O 5
ATOM 6250 N N . LYS A 1 68 ? -19.407 -6.321 3.283 1.00 0.00 68 LYS A N 5
ATOM 6251 C CA . LYS A 1 68 ? -19.101 -6.939 4.562 1.00 0.00 68 LYS A CA 5
ATOM 6252 C C . LYS A 1 68 ? -19.824 -8.274 4.711 1.00 0.00 68 LYS A C 5
ATOM 6253 O O . LYS A 1 68 ? -20.815 -8.533 4.027 1.00 0.00 68 LYS A O 5
ATOM 6272 N N . THR A 1 69 ? -19.308 -9.124 5.586 1.00 0.00 69 THR A N 5
ATOM 6273 C CA . THR A 1 69 ? -19.959 -10.379 5.906 1.00 0.00 69 THR A CA 5
ATOM 6274 C C . THR A 1 69 ? -21.226 -10.111 6.707 1.00 0.00 69 THR A C 5
ATOM 6275 O O . THR A 1 69 ? -21.158 -9.611 7.838 1.00 0.00 69 THR A O 5
ATOM 6286 N N . ALA A 1 70 ? -22.374 -10.425 6.098 1.00 0.00 70 ALA A N 5
ATOM 6287 C CA . ALA A 1 70 ? -23.688 -10.067 6.637 1.00 0.00 70 ALA A CA 5
ATOM 6288 C C . ALA A 1 70 ? -23.871 -8.552 6.586 1.00 0.00 70 ALA A C 5
ATOM 6289 O O . ALA A 1 70 ? -23.000 -7.841 6.084 1.00 0.00 70 ALA A O 5
ATOM 6296 N N . LEU A 1 71 ? -25.005 -8.067 7.089 1.00 0.00 71 LEU A N 5
ATOM 6297 C CA . LEU A 1 71 ? -25.334 -6.636 7.034 1.00 0.00 71 LEU A CA 5
ATOM 6298 C C . LEU A 1 71 ? -25.504 -6.193 5.585 1.00 0.00 71 LEU A C 5
ATOM 6299 O O . LEU A 1 71 ? -25.297 -5.022 5.245 1.00 0.00 71 LEU A O 5
ATOM 6315 N N . GLU A 1 72 ? -25.925 -7.134 4.745 1.00 0.00 72 GLU A N 5
ATOM 6316 C CA . GLU A 1 72 ? -26.085 -6.887 3.314 1.00 0.00 72 GLU A CA 5
ATOM 6317 C C . GLU A 1 72 ? -27.247 -5.941 3.051 1.00 0.00 72 GLU A C 5
ATOM 6318 O O . GLU A 1 72 ? -27.437 -5.488 1.920 1.00 0.00 72 GLU A O 5
ATOM 6330 N N . HIS A 1 73 ? -28.010 -5.652 4.113 1.00 0.00 73 HIS A N 5
ATOM 6331 C CA . HIS A 1 73 ? -29.167 -4.751 4.067 1.00 0.00 73 HIS A CA 5
ATOM 6332 C C . HIS A 1 73 ? -30.027 -5.004 2.832 1.00 0.00 73 HIS A C 5
ATOM 6333 O O . HIS A 1 73 ? -30.362 -4.090 2.073 1.00 0.00 73 HIS A O 5
ATOM 6348 N N . HIS A 1 74 ? -30.390 -6.266 2.651 1.00 0.00 74 HIS A N 5
ATOM 6349 C CA . HIS A 1 74 ? -31.214 -6.679 1.526 1.00 0.00 74 HIS A CA 5
ATOM 6350 C C . HIS A 1 74 ? -32.651 -6.843 2.006 1.00 0.00 74 HIS A C 5
ATOM 6351 O O . HIS A 1 74 ? -32.887 -7.449 3.050 1.00 0.00 74 HIS A O 5
ATOM 6366 N N . MET A 1 1 ? 4.382 10.385 9.088 1.00 0.00 1 MET A N 6
ATOM 6367 C CA . MET A 1 1 ? 3.895 9.324 8.183 1.00 0.00 1 MET A CA 6
ATOM 6368 C C . MET A 1 1 ? 4.025 7.961 8.852 1.00 0.00 1 MET A C 6
ATOM 6369 O O . MET A 1 1 ? 4.500 7.866 9.985 1.00 0.00 1 MET A O 6
ATOM 6385 N N . ARG A 1 2 ? 3.608 6.906 8.167 1.00 0.00 2 ARG A N 6
ATOM 6386 C CA . ARG A 1 2 ? 3.599 5.583 8.779 1.00 0.00 2 ARG A CA 6
ATOM 6387 C C . ARG A 1 2 ? 4.697 4.691 8.221 1.00 0.00 2 ARG A C 6
ATOM 6388 O O . ARG A 1 2 ? 4.998 4.733 7.032 1.00 0.00 2 ARG A O 6
ATOM 6409 N N . VAL A 1 3 ? 5.298 3.898 9.099 1.00 0.00 3 VAL A N 6
ATOM 6410 C CA . VAL A 1 3 ? 6.330 2.949 8.708 1.00 0.00 3 VAL A CA 6
ATOM 6411 C C . VAL A 1 3 ? 5.962 1.557 9.212 1.00 0.00 3 VAL A C 6
ATOM 6412 O O . VAL A 1 3 ? 5.677 1.377 10.396 1.00 0.00 3 VAL A O 6
ATOM 6425 N N . PHE A 1 4 ? 5.956 0.585 8.313 1.00 0.00 4 PHE A N 6
ATOM 6426 C CA . PHE A 1 4 ? 5.598 -0.782 8.664 1.00 0.00 4 PHE A CA 6
ATOM 6427 C C . PHE A 1 4 ? 6.740 -1.742 8.361 1.00 0.00 4 PHE A C 6
ATOM 6428 O O . PHE A 1 4 ? 6.936 -2.158 7.214 1.00 0.00 4 PHE A O 6
ATOM 6445 N N . PRO A 1 5 ? 7.524 -2.091 9.387 1.00 0.00 5 PRO A N 6
ATOM 6446 C CA . PRO A 1 5 ? 8.601 -3.070 9.260 1.00 0.00 5 PRO A CA 6
ATOM 6447 C C . PRO A 1 5 ? 8.058 -4.487 9.090 1.00 0.00 5 PRO A C 6
ATOM 6448 O O . PRO A 1 5 ? 8.655 -5.311 8.397 1.00 0.00 5 PRO A O 6
ATOM 6459 N N . VAL A 1 6 ? 6.915 -4.748 9.719 1.00 0.00 6 VAL A N 6
ATOM 6460 C CA . VAL A 1 6 ? 6.276 -6.064 9.677 1.00 0.00 6 VAL A CA 6
ATOM 6461 C C . VAL A 1 6 ? 5.905 -6.480 8.247 1.00 0.00 6 VAL A C 6
ATOM 6462 O O . VAL A 1 6 ? 6.038 -7.652 7.887 1.00 0.00 6 VAL A O 6
ATOM 6475 N N . TYR A 1 7 ? 5.469 -5.506 7.447 1.00 0.00 7 TYR A N 6
ATOM 6476 C CA . TYR A 1 7 ? 4.979 -5.751 6.089 1.00 0.00 7 TYR A CA 6
ATOM 6477 C C . TYR A 1 7 ? 3.819 -6.744 6.093 1.00 0.00 7 TYR A C 6
ATOM 6478 O O . TYR A 1 7 ? 4.008 -7.954 5.957 1.00 0.00 7 TYR A O 6
ATOM 6496 N N . ALA A 1 8 ? 2.620 -6.219 6.273 1.00 0.00 8 ALA A N 6
ATOM 6497 C CA . ALA A 1 8 ? 1.419 -7.030 6.223 1.00 0.00 8 ALA A CA 6
ATOM 6498 C C . ALA A 1 8 ? 0.461 -6.470 5.179 1.00 0.00 8 ALA A C 6
ATOM 6499 O O . ALA A 1 8 ? -0.226 -5.481 5.434 1.00 0.00 8 ALA A O 6
ATOM 6506 N N . PRO A 1 9 ? 0.442 -7.087 3.982 1.00 0.00 9 PRO A N 6
ATOM 6507 C CA . PRO A 1 9 ? -0.343 -6.627 2.829 1.00 0.00 9 PRO A CA 6
ATOM 6508 C C . PRO A 1 9 ? -1.724 -6.070 3.181 1.00 0.00 9 PRO A C 6
ATOM 6509 O O . PRO A 1 9 ? -2.006 -4.900 2.919 1.00 0.00 9 PRO A O 6
ATOM 6520 N N . LYS A 1 10 ? -2.579 -6.897 3.783 1.00 0.00 10 LYS A N 6
ATOM 6521 C CA . LYS A 1 10 ? -3.955 -6.491 4.053 1.00 0.00 10 LYS A CA 6
ATOM 6522 C C . LYS A 1 10 ? -4.018 -5.375 5.097 1.00 0.00 10 LYS A C 6
ATOM 6523 O O . LYS A 1 10 ? -4.858 -4.481 5.001 1.00 0.00 10 LYS A O 6
ATOM 6542 N N . LEU A 1 11 ? -3.111 -5.410 6.072 1.00 0.00 11 LEU A N 6
ATOM 6543 C CA . LEU A 1 11 ? -3.094 -4.398 7.126 1.00 0.00 11 LEU A CA 6
ATOM 6544 C C . LEU A 1 11 ? -2.705 -3.038 6.561 1.00 0.00 11 LEU A C 6
ATOM 6545 O O . LEU A 1 11 ? -3.295 -2.015 6.920 1.00 0.00 11 LEU A O 6
ATOM 6561 N N . ILE A 1 12 ? -1.722 -3.030 5.669 1.00 0.00 12 ILE A N 6
ATOM 6562 C CA . ILE A 1 12 ? -1.270 -1.795 5.042 1.00 0.00 12 ILE A CA 6
ATOM 6563 C C . ILE A 1 12 ? -2.417 -1.129 4.293 1.00 0.00 12 ILE A C 6
ATOM 6564 O O . ILE A 1 12 ? -2.683 0.060 4.472 1.00 0.00 12 ILE A O 6
ATOM 6580 N N . VAL A 1 13 ? -3.117 -1.912 3.482 1.00 0.00 13 VAL A N 6
ATOM 6581 C CA . VAL A 1 13 ? -4.231 -1.401 2.698 1.00 0.00 13 VAL A CA 6
ATOM 6582 C C . VAL A 1 13 ? -5.387 -0.973 3.604 1.00 0.00 13 VAL A C 6
ATOM 6583 O O . VAL A 1 13 ? -6.042 0.039 3.351 1.00 0.00 13 VAL A O 6
ATOM 6596 N N . LYS A 1 14 ? -5.619 -1.731 4.672 1.00 0.00 14 LYS A N 6
ATOM 6597 C CA . LYS A 1 14 ? -6.703 -1.431 5.600 1.00 0.00 14 LYS A CA 6
ATOM 6598 C C . LYS A 1 14 ? -6.446 -0.117 6.340 1.00 0.00 14 LYS A C 6
ATOM 6599 O O . LYS A 1 14 ? -7.382 0.598 6.692 1.00 0.00 14 LYS A O 6
ATOM 6618 N N . HIS A 1 15 ? -5.178 0.202 6.570 1.00 0.00 15 HIS A N 6
ATOM 6619 C CA . HIS A 1 15 ? -4.820 1.474 7.182 1.00 0.00 15 HIS A CA 6
ATOM 6620 C C . HIS A 1 15 ? -4.815 2.581 6.131 1.00 0.00 15 HIS A C 6
ATOM 6621 O O . HIS A 1 15 ? -5.151 3.731 6.424 1.00 0.00 15 HIS A O 6
ATOM 6636 N N . ALA A 1 16 ? -4.465 2.219 4.899 1.00 0.00 16 ALA A N 6
ATOM 6637 C CA . ALA A 1 16 ? -4.468 3.164 3.783 1.00 0.00 16 ALA A CA 6
ATOM 6638 C C . ALA A 1 16 ? -5.879 3.677 3.502 1.00 0.00 16 ALA A C 6
ATOM 6639 O O . ALA A 1 16 ? -6.055 4.734 2.904 1.00 0.00 16 ALA A O 6
ATOM 6646 N N . ARG A 1 17 ? -6.879 2.922 3.945 1.00 0.00 17 ARG A N 6
ATOM 6647 C CA . ARG A 1 17 ? -8.280 3.323 3.801 1.00 0.00 17 ARG A CA 6
ATOM 6648 C C . ARG A 1 17 ? -8.519 4.666 4.477 1.00 0.00 17 ARG A C 6
ATOM 6649 O O . ARG A 1 17 ? -9.374 5.447 4.061 1.00 0.00 17 ARG A O 6
ATOM 6670 N N . ILE A 1 18 ? -7.756 4.914 5.528 1.00 0.00 18 ILE A N 6
ATOM 6671 C CA . ILE A 1 18 ? -7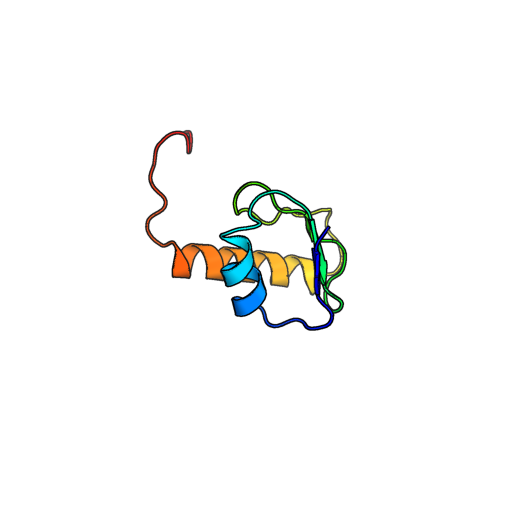.899 6.123 6.317 1.00 0.00 18 ILE A CA 6
ATOM 6672 C C . ILE A 1 18 ? -6.824 7.145 5.943 1.00 0.00 18 ILE A C 6
ATOM 6673 O O . ILE A 1 18 ? -7.095 8.342 5.822 1.00 0.00 18 ILE A O 6
ATOM 6689 N N . PHE A 1 19 ? -5.609 6.645 5.738 1.00 0.00 19 PHE A N 6
ATOM 6690 C CA . PHE A 1 19 ? -4.444 7.478 5.431 1.00 0.00 19 PHE A CA 6
ATOM 6691 C C . PHE A 1 19 ? -4.325 7.732 3.931 1.00 0.00 19 PHE A C 6
ATOM 6692 O O . PHE A 1 19 ? -3.300 8.219 3.469 1.00 0.00 19 PHE A O 6
ATOM 6709 N N . LEU A 1 20 ? -5.384 7.355 3.204 1.00 0.00 20 LEU A N 6
ATOM 6710 C CA . LEU A 1 20 ? -5.490 7.412 1.733 1.00 0.00 20 LEU A CA 6
ATOM 6711 C C . LEU A 1 20 ? -4.677 8.513 1.029 1.00 0.00 20 LEU A C 6
ATOM 6712 O O . LEU A 1 20 ? -4.264 8.320 -0.116 1.00 0.00 20 LEU A O 6
ATOM 6728 N N . THR A 1 21 ? -4.470 9.657 1.656 1.00 0.00 21 THR A N 6
ATOM 6729 C CA . THR A 1 21 ? -3.570 10.648 1.091 1.00 0.00 21 THR A CA 6
ATOM 6730 C C . THR A 1 21 ? -2.374 10.869 2.025 1.00 0.00 21 THR A C 6
ATOM 6731 O O . THR A 1 21 ? -2.411 11.690 2.949 1.00 0.00 21 THR A O 6
ATOM 6742 N N . GLY A 1 22 ? -1.317 10.095 1.801 1.00 0.00 22 GLY A N 6
ATOM 6743 C CA . GLY A 1 22 ? -0.158 10.159 2.664 1.00 0.00 22 GLY A CA 6
ATOM 6744 C C . GLY A 1 22 ? 0.969 9.268 2.188 1.00 0.00 22 GLY A C 6
ATOM 6745 O O . GLY A 1 22 ? 0.919 8.726 1.080 1.00 0.00 22 GLY A O 6
ATOM 6749 N N . VAL A 1 23 ? 1.986 9.109 3.028 1.00 0.00 23 VAL A N 6
ATOM 6750 C CA . VAL A 1 23 ? 3.156 8.315 2.677 1.00 0.00 23 VAL A CA 6
ATOM 6751 C C . VAL A 1 23 ? 3.387 7.220 3.714 1.00 0.00 23 VAL A C 6
ATOM 6752 O O . VAL A 1 23 ? 3.215 7.440 4.921 1.00 0.00 23 VAL A O 6
ATOM 6765 N N . ILE A 1 24 ? 3.765 6.044 3.246 1.00 0.00 24 ILE A N 6
ATOM 6766 C CA . ILE A 1 24 ? 4.060 4.932 4.129 1.00 0.00 24 ILE A CA 6
ATOM 6767 C C . ILE A 1 24 ? 5.389 4.298 3.734 1.00 0.00 24 ILE A C 6
ATOM 6768 O O . ILE A 1 24 ? 5.699 4.180 2.549 1.00 0.00 24 ILE A O 6
ATOM 6784 N N . TRP A 1 25 ? 6.192 3.940 4.718 1.00 0.00 25 TRP A N 6
ATOM 6785 C CA . TRP A 1 25 ? 7.442 3.255 4.457 1.00 0.00 25 TRP A CA 6
ATOM 6786 C C . TRP A 1 25 ? 7.364 1.821 4.911 1.00 0.00 25 TRP A C 6
ATOM 6787 O O . TRP A 1 25 ? 7.039 1.525 6.057 1.00 0.00 25 TRP A O 6
ATOM 6808 N N . VAL A 1 26 ? 7.639 0.932 3.993 1.00 0.00 26 VAL A N 6
ATOM 6809 C CA . VAL A 1 26 ? 7.677 -0.481 4.301 1.00 0.00 26 VAL A CA 6
ATOM 6810 C C . VAL A 1 26 ? 9.116 -0.963 4.265 1.00 0.00 26 VAL A C 6
ATOM 6811 O O . VAL A 1 26 ? 9.894 -0.553 3.406 1.00 0.00 26 VAL A O 6
ATOM 6824 N N . LYS A 1 27 ? 9.454 -1.847 5.177 1.00 0.00 27 LYS A N 6
ATOM 6825 C CA . LYS A 1 27 ? 10.833 -2.304 5.323 1.00 0.00 27 LYS A CA 6
ATOM 6826 C C . LYS A 1 27 ? 11.284 -3.091 4.100 1.00 0.00 27 LYS A C 6
ATOM 6827 O O . LYS A 1 27 ? 12.435 -2.994 3.674 1.00 0.00 27 LYS A O 6
ATOM 6846 N N . ASP A 1 28 ? 10.369 -3.853 3.521 1.00 0.00 28 ASP A N 6
ATOM 6847 C CA . ASP A 1 28 ? 10.718 -4.755 2.431 1.00 0.00 28 ASP A CA 6
ATOM 6848 C C . ASP A 1 28 ? 10.400 -4.134 1.072 1.00 0.00 28 ASP A C 6
ATOM 6849 O O . ASP A 1 28 ? 10.620 -4.749 0.032 1.00 0.00 28 ASP A O 6
ATOM 6858 N N . LEU A 1 29 ? 9.901 -2.904 1.074 1.00 0.00 29 LEU A N 6
ATOM 6859 C CA . LEU A 1 29 ? 9.508 -2.251 -0.171 1.00 0.00 29 LEU A CA 6
ATOM 6860 C C . LEU A 1 29 ? 10.187 -0.895 -0.330 1.00 0.00 29 LEU A C 6
ATOM 6861 O O . LEU A 1 29 ? 10.788 -0.607 -1.366 1.00 0.00 29 LEU A O 6
ATOM 6877 N N . GLY A 1 30 ? 10.097 -0.072 0.701 1.00 0.00 30 GLY A N 6
ATOM 6878 C CA . GLY A 1 30 ? 10.588 1.283 0.616 1.00 0.00 30 GLY A CA 6
ATOM 6879 C C . GLY A 1 30 ? 9.479 2.280 0.860 1.00 0.00 30 GLY A C 6
ATOM 6880 O O . GLY A 1 30 ? 8.586 2.027 1.667 1.00 0.00 30 GLY A O 6
ATOM 6884 N N . ARG A 1 31 ? 9.516 3.401 0.163 1.00 0.00 31 ARG A N 6
ATOM 6885 C CA . ARG A 1 31 ? 8.475 4.403 0.303 1.00 0.00 31 ARG A CA 6
ATOM 6886 C C . ARG A 1 31 ? 7.308 4.087 -0.623 1.00 0.00 31 ARG A C 6
ATOM 6887 O O . ARG A 1 31 ? 7.503 3.687 -1.772 1.00 0.00 31 ARG A O 6
ATOM 6908 N N . LEU A 1 32 ? 6.101 4.246 -0.116 1.00 0.00 32 LEU A N 6
ATOM 6909 C CA . LEU A 1 32 ? 4.909 4.083 -0.925 1.00 0.00 32 LEU A CA 6
ATOM 6910 C C . LEU A 1 32 ? 4.036 5.319 -0.804 1.00 0.00 32 LEU A C 6
ATOM 6911 O O . LEU A 1 32 ? 3.474 5.599 0.257 1.00 0.00 32 LEU A O 6
ATOM 6927 N N . GLU A 1 33 ? 3.958 6.077 -1.882 1.00 0.00 33 GLU A N 6
ATOM 6928 C CA . GLU A 1 33 ? 3.140 7.274 -1.915 1.00 0.00 33 GLU A CA 6
ATOM 6929 C C . GLU A 1 33 ? 1.848 6.987 -2.663 1.00 0.00 33 GLU A C 6
ATOM 6930 O O . GLU A 1 33 ? 1.866 6.631 -3.845 1.00 0.00 33 GLU A O 6
ATOM 6942 N N . PHE A 1 34 ? 0.736 7.117 -1.967 1.00 0.00 34 PHE A N 6
ATOM 6943 C CA . PHE A 1 34 ? -0.558 6.818 -2.548 1.00 0.00 34 PHE A CA 6
ATOM 6944 C C . PHE A 1 34 ? -1.508 7.993 -2.390 1.00 0.00 34 PHE A C 6
ATOM 6945 O O . PHE A 1 34 ? -1.319 8.851 -1.524 1.00 0.00 34 PHE A O 6
ATOM 6962 N N . GLU A 1 35 ? -2.521 8.029 -3.236 1.00 0.00 35 GLU A N 6
ATOM 6963 C CA . GLU A 1 35 ? -3.509 9.089 -3.203 1.00 0.00 35 GLU A CA 6
ATOM 6964 C C . GLU A 1 35 ? -4.903 8.498 -3.359 1.00 0.00 35 GLU A C 6
ATOM 6965 O O . GLU A 1 35 ? -5.111 7.607 -4.185 1.00 0.00 35 GLU A O 6
ATOM 6977 N N . LYS A 1 36 ? -5.841 8.972 -2.534 1.00 0.00 36 LYS A N 6
ATOM 6978 C CA . LYS A 1 36 ? -7.230 8.495 -2.549 1.00 0.00 36 LYS A CA 6
ATOM 6979 C C . LYS A 1 36 ? -7.309 7.028 -2.132 1.00 0.00 36 LYS A C 6
ATOM 6980 O O . LYS A 1 36 ? -8.315 6.357 -2.361 1.00 0.00 36 LYS A O 6
ATOM 6999 N N . GLY A 1 37 ? -6.252 6.545 -1.498 1.00 0.00 37 GLY A N 6
ATOM 7000 C CA . GLY A 1 37 ? -6.202 5.157 -1.091 1.00 0.00 37 GLY A CA 6
ATOM 7001 C C . GLY A 1 37 ? -5.836 4.248 -2.242 1.00 0.00 37 GLY A C 6
ATOM 7002 O O . GLY A 1 37 ? -6.130 3.054 -2.222 1.00 0.00 37 GLY A O 6
ATOM 7006 N N . ARG A 1 38 ? -5.215 4.820 -3.260 1.00 0.00 38 ARG A N 6
ATOM 7007 C CA . ARG A 1 38 ? -4.793 4.061 -4.422 1.00 0.00 38 ARG A CA 6
ATOM 7008 C C . ARG A 1 38 ? -3.313 4.248 -4.643 1.00 0.00 38 ARG A C 6
ATOM 7009 O O . ARG A 1 38 ? -2.833 5.340 -4.955 1.00 0.00 38 ARG A O 6
ATOM 7030 N N . PHE A 1 39 ? -2.607 3.169 -4.403 1.00 0.00 39 PHE A N 6
ATOM 7031 C CA . PHE A 1 39 ? -1.187 3.074 -4.647 1.00 0.00 39 PHE A CA 6
ATOM 7032 C C . PHE A 1 39 ? -0.853 3.456 -6.086 1.00 0.00 39 PHE A C 6
ATOM 7033 O O . PHE A 1 39 ? -1.425 2.905 -7.031 1.00 0.00 39 PHE A O 6
ATOM 7050 N N . LEU A 1 40 ? 0.063 4.402 -6.239 1.00 0.00 40 LEU A N 6
ATOM 7051 C CA . LEU A 1 40 ? 0.444 4.894 -7.556 1.00 0.00 40 LEU A CA 6
ATOM 7052 C C . LEU A 1 40 ? 1.454 3.953 -8.205 1.00 0.00 40 LEU A C 6
ATOM 7053 O O . LEU A 1 40 ? 2.179 3.239 -7.510 1.00 0.00 40 LEU A O 6
ATOM 7069 N N . LEU A 1 41 ? 1.498 3.962 -9.531 1.00 0.00 41 LEU A N 6
ATOM 7070 C CA . LEU A 1 41 ? 2.404 3.091 -10.274 1.00 0.00 41 LEU A CA 6
ATOM 7071 C C . LEU A 1 41 ? 3.601 3.879 -10.798 1.00 0.00 41 LEU A C 6
ATOM 7072 O O . LEU A 1 41 ? 3.482 4.630 -11.768 1.00 0.00 41 LEU A O 6
ATOM 7088 N N . PRO A 1 42 ? 4.764 3.735 -10.152 1.00 0.00 42 PRO A N 6
ATOM 7089 C CA . PRO A 1 42 ? 5.991 4.379 -10.591 1.00 0.00 42 PRO A CA 6
ATOM 7090 C C . PRO A 1 42 ? 6.789 3.508 -11.563 1.00 0.00 42 PRO A C 6
ATOM 7091 O O . PRO A 1 42 ? 7.009 2.320 -11.315 1.00 0.00 42 PRO A O 6
ATOM 7102 N N . ARG A 1 43 ? 7.201 4.098 -12.675 1.00 0.00 43 ARG A N 6
ATOM 7103 C CA . ARG A 1 43 ? 8.040 3.401 -13.638 1.00 0.00 43 ARG A CA 6
ATOM 7104 C C . ARG A 1 43 ? 9.477 3.381 -13.131 1.00 0.00 43 ARG A C 6
ATOM 7105 O O . ARG A 1 43 ? 9.820 4.156 -12.238 1.00 0.00 43 ARG A O 6
ATOM 7126 N N . LYS A 1 44 ? 10.310 2.508 -13.702 1.00 0.00 44 LYS A N 6
ATOM 7127 C CA . LYS A 1 44 ? 11.704 2.386 -13.277 1.00 0.00 44 LYS A CA 6
ATOM 7128 C C . LYS A 1 44 ? 11.763 1.979 -11.800 1.00 0.00 44 LYS A C 6
ATOM 7129 O O . LYS A 1 44 ? 11.960 2.805 -10.909 1.00 0.00 44 LYS A O 6
ATOM 7148 N N . SER A 1 45 ? 11.583 0.693 -11.549 1.00 0.00 45 SER A N 6
ATOM 7149 C CA . SER A 1 45 ? 11.420 0.205 -10.192 1.00 0.00 45 SER A CA 6
ATOM 7150 C C . SER A 1 45 ? 12.086 -1.153 -10.003 1.00 0.00 45 SER A C 6
ATOM 7151 O O . SER A 1 45 ? 12.614 -1.740 -10.951 1.00 0.00 45 SER A O 6
ATOM 7159 N N . LEU A 1 46 ? 12.075 -1.640 -8.771 1.00 0.00 46 LEU A N 6
ATOM 7160 C CA . LEU A 1 46 ? 12.565 -2.974 -8.476 1.00 0.00 46 LEU A CA 6
ATOM 7161 C C . LEU A 1 46 ? 11.497 -4.004 -8.824 1.00 0.00 46 LEU A C 6
ATOM 7162 O O . LEU A 1 46 ? 10.314 -3.782 -8.565 1.00 0.00 46 LEU A O 6
ATOM 7178 N N . PRO A 1 47 ? 11.905 -5.135 -9.420 1.00 0.00 47 PRO A N 6
ATOM 7179 C CA . PRO A 1 47 ? 10.986 -6.198 -9.854 1.00 0.00 47 PRO A CA 6
ATOM 7180 C C . PRO A 1 47 ? 9.988 -6.604 -8.768 1.00 0.00 47 PRO A C 6
ATOM 7181 O O . PRO A 1 47 ? 8.776 -6.610 -8.997 1.00 0.00 47 PRO A O 6
ATOM 7192 N N . LYS A 1 48 ? 10.502 -6.926 -7.586 1.00 0.00 48 LYS A N 6
ATOM 7193 C CA . LYS A 1 48 ? 9.660 -7.358 -6.475 1.00 0.00 48 LYS A CA 6
ATOM 7194 C C . LYS A 1 48 ? 8.671 -6.266 -6.088 1.00 0.00 48 LYS A C 6
ATOM 7195 O O . LYS A 1 48 ? 7.476 -6.523 -5.931 1.00 0.00 48 LYS A O 6
ATOM 7214 N N . VAL A 1 49 ? 9.179 -5.047 -5.950 1.00 0.00 49 VAL A N 6
ATOM 7215 C CA . VAL A 1 49 ? 8.372 -3.918 -5.503 1.00 0.00 49 VAL A CA 6
ATOM 7216 C C . VAL A 1 49 ? 7.283 -3.582 -6.518 1.00 0.00 49 VAL A C 6
ATOM 7217 O O . VAL A 1 49 ? 6.121 -3.417 -6.154 1.00 0.00 49 VAL A O 6
ATOM 7230 N N . LYS A 1 50 ? 7.667 -3.501 -7.788 1.00 0.00 50 LYS A N 6
ATOM 7231 C CA . LYS A 1 50 ? 6.728 -3.182 -8.858 1.00 0.00 50 LYS A CA 6
ATOM 7232 C C . LYS A 1 50 ? 5.563 -4.164 -8.865 1.00 0.00 50 LYS A C 6
ATOM 7233 O O . LYS A 1 50 ? 4.402 -3.771 -8.747 1.00 0.00 50 LYS A O 6
ATOM 7252 N N . GLN A 1 51 ? 5.888 -5.446 -8.979 1.00 0.00 51 GLN A N 6
ATOM 7253 C CA . GLN A 1 51 ? 4.879 -6.487 -9.066 1.00 0.00 51 GLN A CA 6
ATOM 7254 C C . GLN A 1 51 ? 4.024 -6.528 -7.804 1.00 0.00 51 GLN A C 6
ATOM 7255 O O . GLN A 1 51 ? 2.844 -6.885 -7.855 1.00 0.00 51 GLN A O 6
ATOM 7269 N N . ALA A 1 52 ? 4.621 -6.148 -6.678 1.00 0.00 52 ALA A N 6
ATOM 7270 C CA . ALA A 1 52 ? 3.909 -6.120 -5.408 1.00 0.00 52 ALA A CA 6
ATOM 7271 C C . ALA A 1 52 ? 2.833 -5.042 -5.417 1.00 0.00 52 ALA A C 6
ATOM 7272 O O . ALA A 1 52 ? 1.700 -5.292 -5.014 1.00 0.00 52 ALA A O 6
ATOM 7279 N N . ILE A 1 53 ? 3.186 -3.851 -5.897 1.00 0.00 53 ILE A N 6
ATOM 7280 C CA . ILE A 1 53 ? 2.244 -2.736 -5.964 1.00 0.00 53 ILE A CA 6
ATOM 7281 C C . ILE A 1 53 ? 1.054 -3.091 -6.851 1.00 0.00 53 ILE A C 6
ATOM 7282 O O . ILE A 1 53 ? -0.094 -2.790 -6.520 1.00 0.00 53 ILE A O 6
ATOM 7298 N N . LEU A 1 54 ? 1.334 -3.758 -7.963 1.00 0.00 54 LEU A N 6
ATOM 7299 C CA . LEU A 1 54 ? 0.286 -4.186 -8.886 1.00 0.00 54 LEU A CA 6
ATOM 7300 C C . LEU A 1 54 ? -0.715 -5.105 -8.191 1.00 0.00 54 LEU A C 6
ATOM 7301 O O . LEU A 1 54 ? -1.926 -4.975 -8.383 1.00 0.00 54 LEU A O 6
ATOM 7317 N N . GLU A 1 55 ? -0.213 -6.019 -7.372 1.00 0.00 55 GLU A N 6
ATOM 7318 C CA . GLU A 1 55 ? -1.080 -6.944 -6.657 1.00 0.00 55 GLU A CA 6
ATOM 7319 C C . GLU A 1 55 ? -1.681 -6.289 -5.417 1.00 0.00 55 GLU A C 6
ATOM 7320 O O . GLU A 1 55 ? -2.713 -6.730 -4.914 1.00 0.00 55 GLU A O 6
ATOM 7332 N N . LEU A 1 56 ? -1.039 -5.235 -4.929 1.00 0.00 56 LEU A N 6
ATOM 7333 C CA . LEU A 1 56 ? -1.617 -4.426 -3.866 1.00 0.00 56 LEU A CA 6
ATOM 7334 C C . LEU A 1 56 ? -2.843 -3.692 -4.391 1.00 0.00 56 LEU A C 6
ATOM 7335 O O . LEU A 1 56 ? -3.846 -3.557 -3.694 1.00 0.00 56 LEU A O 6
ATOM 7351 N N . ASN A 1 57 ? -2.760 -3.232 -5.640 1.00 0.00 57 ASN A N 6
ATOM 7352 C CA . ASN A 1 57 ? -3.905 -2.624 -6.310 1.00 0.00 57 ASN A CA 6
ATOM 7353 C C . ASN A 1 57 ? -5.020 -3.648 -6.470 1.00 0.00 57 ASN A C 6
ATOM 7354 O O . ASN A 1 57 ? -6.199 -3.330 -6.305 1.00 0.00 57 ASN A O 6
ATOM 7365 N N . GLU A 1 58 ? -4.632 -4.879 -6.786 1.00 0.00 58 GLU A N 6
ATOM 7366 C CA . GLU A 1 58 ? -5.576 -5.985 -6.865 1.00 0.00 58 GLU A CA 6
ATOM 7367 C C . GLU A 1 58 ? -6.261 -6.163 -5.522 1.00 0.00 58 GLU A C 6
ATOM 7368 O O . GLU A 1 58 ? -7.484 -6.228 -5.437 1.00 0.00 58 GLU A O 6
ATOM 7380 N N . LEU A 1 59 ? -5.447 -6.234 -4.478 1.00 0.00 59 LEU A N 6
ATOM 7381 C CA . LEU A 1 59 ? -5.934 -6.395 -3.111 1.00 0.00 59 LEU A CA 6
ATOM 7382 C C . LEU A 1 59 ? -6.906 -5.277 -2.734 1.00 0.00 59 LEU A C 6
ATOM 7383 O O . LEU A 1 59 ? -7.845 -5.494 -1.969 1.00 0.00 59 LEU A O 6
ATOM 7399 N N . ILE A 1 60 ? -6.678 -4.084 -3.273 1.00 0.00 60 ILE A N 6
ATOM 7400 C CA . ILE A 1 60 ? -7.596 -2.971 -3.068 1.00 0.00 60 ILE A CA 6
ATOM 7401 C C . ILE A 1 60 ? -8.980 -3.316 -3.613 1.00 0.00 60 ILE A C 6
ATOM 7402 O O . ILE A 1 60 ? -9.967 -3.297 -2.879 1.00 0.00 60 ILE A O 6
ATOM 7418 N N . GLU A 1 61 ? -9.041 -3.670 -4.889 1.00 0.00 61 GLU A N 6
ATOM 7419 C CA . GLU A 1 61 ? -10.311 -3.982 -5.534 1.00 0.00 61 GLU A CA 6
ATOM 7420 C C . GLU A 1 61 ? -10.820 -5.356 -5.088 1.00 0.00 61 GLU A C 6
ATOM 7421 O O . GLU A 1 61 ? -11.951 -5.733 -5.370 1.00 0.00 61 GLU A O 6
ATOM 7433 N N . ALA A 1 62 ? -9.980 -6.105 -4.396 1.00 0.00 62 ALA A N 6
ATOM 7434 C CA . ALA A 1 62 ? -10.391 -7.378 -3.822 1.00 0.00 62 ALA A CA 6
ATOM 7435 C C . ALA A 1 62 ? -11.146 -7.145 -2.518 1.00 0.00 62 ALA A C 6
ATOM 7436 O O . ALA A 1 62 ? -12.097 -7.859 -2.202 1.00 0.00 62 ALA A O 6
ATOM 7443 N N . GLN A 1 63 ? -10.714 -6.137 -1.770 1.00 0.00 63 GLN A N 6
ATOM 7444 C CA . GLN A 1 63 ? -11.391 -5.745 -0.542 1.00 0.00 63 GLN A CA 6
ATOM 7445 C C . GLN A 1 63 ? -12.591 -4.867 -0.863 1.00 0.00 63 GLN A C 6
ATOM 7446 O O . GLN A 1 63 ? -13.602 -4.896 -0.162 1.00 0.00 63 GLN A O 6
ATOM 7460 N N . ASN A 1 64 ? -12.465 -4.075 -1.921 1.00 0.00 64 ASN A N 6
ATOM 7461 C CA . ASN A 1 64 ? -13.601 -3.342 -2.462 1.00 0.00 64 ASN A CA 6
ATOM 7462 C C . ASN A 1 64 ? -14.591 -4.327 -3.065 1.00 0.00 64 ASN A C 6
ATOM 7463 O O . ASN A 1 64 ? -15.660 -4.569 -2.504 1.00 0.00 64 ASN A O 6
ATOM 7474 N N . HIS A 1 65 ? -14.207 -4.899 -4.211 1.00 0.00 65 HIS A N 6
ATOM 7475 C CA . HIS A 1 65 ? -14.995 -5.926 -4.892 1.00 0.00 65 HIS A CA 6
ATOM 7476 C C . HIS A 1 65 ? -16.374 -5.377 -5.224 1.00 0.00 65 HIS A C 6
ATOM 7477 O O . HIS A 1 65 ? -17.352 -6.117 -5.341 1.00 0.00 65 HIS A O 6
ATOM 7492 N N . GLN A 1 66 ? -16.411 -4.067 -5.422 1.00 0.00 66 GLN A N 6
ATOM 7493 C CA . GLN A 1 66 ? -17.655 -3.336 -5.583 1.00 0.00 66 GLN A CA 6
ATOM 7494 C C . GLN A 1 66 ? -18.150 -3.402 -7.023 1.00 0.00 66 GLN A C 6
ATOM 7495 O O . GLN A 1 66 ? -19.352 -3.316 -7.274 1.00 0.00 66 GLN A O 6
ATOM 7509 N N . THR A 1 67 ? -17.228 -3.564 -7.963 1.00 0.00 67 THR A N 6
ATOM 7510 C CA . THR A 1 67 ? -17.590 -3.649 -9.366 1.00 0.00 67 THR A CA 6
ATOM 7511 C C . THR A 1 67 ? -18.354 -4.945 -9.643 1.00 0.00 67 THR A C 6
ATOM 7512 O O . THR A 1 67 ? -17.816 -6.045 -9.523 1.00 0.00 67 THR A O 6
ATOM 7523 N N . LYS A 1 68 ? -19.623 -4.805 -9.998 1.00 0.00 68 LYS A N 6
ATOM 7524 C CA . LYS A 1 68 ? -20.497 -5.945 -10.233 1.00 0.00 68 LYS A CA 6
ATOM 7525 C C . LYS A 1 68 ? -20.354 -6.454 -11.666 1.00 0.00 68 LYS A C 6
ATOM 7526 O O . LYS A 1 68 ? -21.340 -6.815 -12.310 1.00 0.00 68 LYS A O 6
ATOM 7545 N N . THR A 1 69 ? -19.120 -6.511 -12.149 1.00 0.00 69 THR A N 6
ATOM 7546 C CA . THR A 1 69 ? -18.849 -6.904 -13.526 1.00 0.00 69 THR A CA 6
ATOM 7547 C C . THR A 1 69 ? -18.762 -8.421 -13.690 1.00 0.00 69 THR A C 6
ATOM 7548 O O . THR A 1 69 ? -18.009 -8.924 -14.524 1.00 0.00 69 THR A O 6
ATOM 7559 N N . ALA A 1 70 ? -19.564 -9.143 -12.918 1.00 0.00 70 ALA A N 6
ATOM 7560 C CA . ALA A 1 70 ? -19.655 -10.585 -13.057 1.00 0.00 70 ALA A CA 6
ATOM 7561 C C . ALA A 1 70 ? -20.774 -10.941 -14.026 1.00 0.00 70 ALA A C 6
ATOM 7562 O O . ALA A 1 70 ? -21.933 -11.103 -13.630 1.00 0.00 70 ALA A O 6
ATOM 7569 N N . LEU A 1 71 ? -20.427 -11.027 -15.300 1.00 0.00 71 LEU A N 6
ATOM 7570 C CA . LEU A 1 71 ? -21.408 -11.294 -16.342 1.00 0.00 71 LEU A CA 6
ATOM 7571 C C . LEU A 1 71 ? -21.469 -12.775 -16.684 1.00 0.00 71 LEU A C 6
ATOM 7572 O O . LEU A 1 71 ? -20.588 -13.557 -16.313 1.00 0.00 71 LEU A O 6
ATOM 7588 N N . GLU A 1 72 ? -22.523 -13.149 -17.395 1.00 0.00 72 GLU A N 6
ATOM 7589 C CA . GLU A 1 72 ? -22.677 -14.504 -17.902 1.00 0.00 72 GLU A CA 6
ATOM 7590 C C . GLU A 1 72 ? -21.820 -14.688 -19.157 1.00 0.00 72 GLU A C 6
ATOM 7591 O O . GLU A 1 72 ? -21.630 -15.800 -19.646 1.00 0.00 72 GLU A O 6
ATOM 7603 N N . HIS A 1 73 ? -21.294 -13.580 -19.667 1.00 0.00 73 HIS A N 6
ATOM 7604 C CA . HIS A 1 73 ? -20.472 -13.598 -20.872 1.00 0.00 73 HIS A CA 6
ATOM 7605 C C . HIS A 1 73 ? -19.032 -13.224 -20.540 1.00 0.00 73 HIS A C 6
ATOM 7606 O O . HIS A 1 73 ? -18.534 -12.190 -20.990 1.00 0.00 73 HIS A O 6
ATOM 7621 N N . HIS A 1 74 ? -18.381 -14.060 -19.730 1.00 0.00 74 HIS A N 6
ATOM 7622 C CA . HIS A 1 74 ? -16.976 -13.863 -19.353 1.00 0.00 74 HIS A CA 6
ATOM 7623 C C . HIS A 1 74 ? -16.776 -12.566 -18.568 1.00 0.00 74 HIS A C 6
ATOM 7624 O O . HIS A 1 74 ? -17.740 -11.942 -18.116 1.00 0.00 74 HIS A O 6
ATOM 7639 N N . MET A 1 1 ? 1.342 10.560 6.668 1.00 0.00 1 MET A N 7
ATOM 7640 C CA . MET A 1 1 ? 2.459 9.603 6.467 1.00 0.00 1 MET A CA 7
ATOM 7641 C C . MET A 1 1 ? 2.385 8.482 7.495 1.00 0.00 1 MET A C 7
ATOM 7642 O O . MET A 1 1 ? 1.842 8.666 8.584 1.00 0.00 1 MET A O 7
ATOM 7658 N N . ARG A 1 2 ? 2.930 7.321 7.150 1.00 0.00 2 ARG A N 7
ATOM 7659 C CA . ARG A 1 2 ? 2.928 6.184 8.063 1.00 0.00 2 ARG A CA 7
ATOM 7660 C C . ARG A 1 2 ? 4.037 5.202 7.693 1.00 0.00 2 ARG A C 7
ATOM 7661 O O . ARG A 1 2 ? 4.335 5.010 6.515 1.00 0.00 2 ARG A O 7
ATOM 7682 N N . VAL A 1 3 ? 4.654 4.605 8.703 1.00 0.00 3 VAL A N 7
ATOM 7683 C CA . VAL A 1 3 ? 5.694 3.606 8.488 1.00 0.00 3 VAL A CA 7
ATOM 7684 C C . VAL A 1 3 ? 5.173 2.223 8.871 1.00 0.00 3 VAL A C 7
ATOM 7685 O O . VAL A 1 3 ? 4.556 2.053 9.920 1.00 0.00 3 VAL A O 7
ATOM 7698 N N . PHE A 1 4 ? 5.406 1.244 8.009 1.00 0.00 4 PHE A N 7
ATOM 7699 C CA . PHE A 1 4 ? 4.959 -0.119 8.253 1.00 0.00 4 PHE A CA 7
ATOM 7700 C C . PHE A 1 4 ? 6.148 -1.046 8.455 1.00 0.00 4 PHE A C 7
ATOM 7701 O O . PHE A 1 4 ? 6.887 -1.346 7.513 1.00 0.00 4 PHE A O 7
ATOM 7718 N N . PRO A 1 5 ? 6.353 -1.505 9.698 1.00 0.00 5 PRO A N 7
ATOM 7719 C CA . PRO A 1 5 ? 7.450 -2.409 10.046 1.00 0.00 5 PRO A CA 7
ATOM 7720 C C . PRO A 1 5 ? 7.244 -3.817 9.488 1.00 0.00 5 PRO A C 7
ATOM 7721 O O . PRO A 1 5 ? 8.176 -4.619 9.433 1.00 0.00 5 PRO A O 7
ATOM 7732 N N . VAL A 1 6 ? 6.021 -4.114 9.074 1.00 0.00 6 VAL A N 7
ATOM 7733 C CA . VAL A 1 6 ? 5.694 -5.429 8.542 1.00 0.00 6 VAL A CA 7
ATOM 7734 C C . VAL A 1 6 ? 4.932 -5.314 7.227 1.00 0.00 6 VAL A C 7
ATOM 7735 O O . VAL A 1 6 ? 4.134 -4.393 7.036 1.00 0.00 6 VAL A O 7
ATOM 7748 N N . TYR A 1 7 ? 5.202 -6.235 6.315 1.00 0.00 7 TYR A N 7
ATOM 7749 C CA . TYR A 1 7 ? 4.466 -6.305 5.064 1.00 0.00 7 TYR A CA 7
ATOM 7750 C C . TYR A 1 7 ? 3.285 -7.256 5.212 1.00 0.00 7 TYR A C 7
ATOM 7751 O O . TYR A 1 7 ? 3.434 -8.475 5.110 1.00 0.00 7 TYR A O 7
ATOM 7769 N N . ALA A 1 8 ? 2.123 -6.699 5.498 1.00 0.00 8 ALA A N 7
ATOM 7770 C CA . ALA A 1 8 ? 0.911 -7.492 5.621 1.00 0.00 8 ALA A CA 7
ATOM 7771 C C . ALA A 1 8 ? -0.128 -7.010 4.620 1.00 0.00 8 ALA A C 7
ATOM 7772 O O . ALA A 1 8 ? -0.755 -5.971 4.829 1.00 0.00 8 ALA A O 7
ATOM 7779 N N . PRO A 1 9 ? -0.297 -7.760 3.517 1.00 0.00 9 PRO A N 7
ATOM 7780 C CA . PRO A 1 9 ? -1.168 -7.398 2.391 1.00 0.00 9 PRO A CA 7
ATOM 7781 C C . PRO A 1 9 ? -2.475 -6.718 2.796 1.00 0.00 9 PRO A C 7
ATOM 7782 O O . PRO A 1 9 ? -2.719 -5.566 2.429 1.00 0.00 9 PRO A O 7
ATOM 7793 N N . LYS A 1 10 ? -3.309 -7.416 3.558 1.00 0.00 10 LYS A N 7
ATOM 7794 C CA . LYS A 1 10 ? -4.613 -6.885 3.927 1.00 0.00 10 LYS A CA 7
ATOM 7795 C C . LYS A 1 10 ? -4.474 -5.730 4.908 1.00 0.00 10 LYS A C 7
ATOM 7796 O O . LYS A 1 10 ? -5.176 -4.730 4.799 1.00 0.00 10 LYS A O 7
ATOM 7815 N N . LEU A 1 11 ? -3.553 -5.863 5.854 1.00 0.00 11 LEU A N 7
ATOM 7816 C CA . LEU A 1 11 ? -3.395 -4.867 6.904 1.00 0.00 11 LEU A CA 7
ATOM 7817 C C . LEU A 1 11 ? -2.912 -3.534 6.340 1.00 0.00 11 LEU A C 7
ATOM 7818 O O . LEU A 1 11 ? -3.292 -2.473 6.838 1.00 0.00 11 LEU A O 7
ATOM 7834 N N . ILE A 1 12 ? -2.079 -3.588 5.305 1.00 0.00 12 ILE A N 7
ATOM 7835 C CA . ILE A 1 12 ? -1.623 -2.378 4.633 1.00 0.00 12 ILE A CA 7
ATOM 7836 C C . ILE A 1 12 ? -2.809 -1.660 4.000 1.00 0.00 12 ILE A C 7
ATOM 7837 O O . ILE A 1 12 ? -3.029 -0.479 4.250 1.00 0.00 12 ILE A O 7
ATOM 7853 N N . VAL A 1 13 ? -3.585 -2.391 3.207 1.00 0.00 13 VAL A N 7
ATOM 7854 C CA . VAL A 1 13 ? -4.784 -1.847 2.570 1.00 0.00 13 VAL A CA 7
ATOM 7855 C C . VAL A 1 13 ? -5.763 -1.317 3.617 1.00 0.00 13 VAL A C 7
ATOM 7856 O O . VAL A 1 13 ? -6.285 -0.206 3.505 1.00 0.00 13 VAL A O 7
ATOM 7869 N N . LYS A 1 14 ? -5.979 -2.123 4.644 1.00 0.00 14 LYS A N 7
ATOM 7870 C CA . LYS A 1 14 ? -6.938 -1.829 5.698 1.00 0.00 14 LYS A CA 7
ATOM 7871 C C . LYS A 1 14 ? -6.543 -0.576 6.489 1.00 0.00 14 LYS A C 7
ATOM 7872 O O . LYS A 1 14 ? -7.400 0.125 7.030 1.00 0.00 14 LYS A O 7
ATOM 7891 N N . HIS A 1 15 ? -5.245 -0.295 6.555 1.00 0.00 15 HIS A N 7
ATOM 7892 C CA . HIS A 1 15 ? -4.760 0.881 7.263 1.00 0.00 15 HIS A CA 7
ATOM 7893 C C . HIS A 1 15 ? -4.581 2.067 6.321 1.00 0.00 15 HIS A C 7
ATOM 7894 O O . HIS A 1 15 ? -4.724 3.219 6.733 1.00 0.00 15 HIS A O 7
ATOM 7909 N N . ALA A 1 16 ? -4.279 1.789 5.054 1.00 0.00 16 ALA A N 7
ATOM 7910 C CA . ALA A 1 16 ? -4.116 2.845 4.057 1.00 0.00 16 ALA A CA 7
ATOM 7911 C C . ALA A 1 16 ? -5.427 3.588 3.846 1.00 0.00 16 ALA A C 7
ATOM 7912 O O . ALA A 1 16 ? -5.440 4.725 3.390 1.00 0.00 16 ALA A O 7
ATOM 7919 N N . ARG A 1 17 ? -6.528 2.931 4.193 1.00 0.00 17 ARG A N 7
ATOM 7920 C CA . ARG A 1 17 ? -7.851 3.551 4.161 1.00 0.00 17 ARG A CA 7
ATOM 7921 C C . ARG A 1 17 ? -7.870 4.851 4.974 1.00 0.00 17 ARG A C 7
ATOM 7922 O O . ARG A 1 17 ? -8.607 5.784 4.664 1.00 0.00 17 ARG A O 7
ATOM 7943 N N . ILE A 1 18 ? -7.038 4.903 6.005 1.00 0.00 18 ILE A N 7
ATOM 7944 C CA . ILE A 1 18 ? -7.011 6.040 6.914 1.00 0.00 18 ILE A CA 7
ATOM 7945 C C . ILE A 1 18 ? -5.942 7.055 6.501 1.00 0.00 18 ILE A C 7
ATOM 7946 O O . ILE A 1 18 ? -6.184 8.260 6.487 1.00 0.00 18 ILE A O 7
ATOM 7962 N N . PHE A 1 19 ? -4.775 6.548 6.137 1.00 0.00 19 PHE A N 7
ATOM 7963 C CA . PHE A 1 19 ? -3.602 7.382 5.876 1.00 0.00 19 PHE A CA 7
ATOM 7964 C C . PHE A 1 19 ? -3.426 7.653 4.386 1.00 0.00 19 PHE A C 7
ATOM 7965 O O . PHE A 1 19 ? -2.391 8.165 3.976 1.00 0.00 19 PHE A O 7
ATOM 7982 N N . LEU A 1 20 ? -4.448 7.278 3.610 1.00 0.00 20 LEU A N 7
ATOM 7983 C CA . LEU A 1 20 ? -4.453 7.275 2.132 1.00 0.00 20 LEU A CA 7
ATOM 7984 C C . LEU A 1 20 ? -3.672 8.397 1.420 1.00 0.00 20 LEU A C 7
ATOM 7985 O O . LEU A 1 20 ? -3.329 8.235 0.254 1.00 0.00 20 LEU A O 7
ATOM 8001 N N . THR A 1 21 ? -3.409 9.516 2.067 1.00 0.00 21 THR A N 7
ATOM 8002 C CA . THR A 1 21 ? -2.638 10.575 1.433 1.00 0.00 21 THR A CA 7
ATOM 8003 C C . THR A 1 21 ? -1.319 10.813 2.172 1.00 0.00 21 THR A C 7
ATOM 8004 O O . THR A 1 21 ? -1.303 11.089 3.375 1.00 0.00 21 THR A O 7
ATOM 8015 N N . GLY A 1 22 ? -0.210 10.675 1.451 1.00 0.00 22 GLY A N 7
ATOM 8016 C CA . GLY A 1 22 ? 1.083 10.965 2.027 1.00 0.00 22 GLY A CA 7
ATOM 8017 C C . GLY A 1 22 ? 2.149 10.010 1.544 1.00 0.00 22 GLY A C 7
ATOM 8018 O O . GLY A 1 22 ? 2.065 9.485 0.431 1.00 0.00 22 GLY A O 7
ATOM 8022 N N . VAL A 1 23 ? 3.150 9.786 2.377 1.00 0.00 23 VAL A N 7
ATOM 8023 C CA . VAL A 1 23 ? 4.231 8.870 2.046 1.00 0.00 23 VAL A CA 7
ATOM 8024 C C . VAL A 1 23 ? 4.265 7.722 3.052 1.00 0.00 23 VAL A C 7
ATOM 8025 O O . VAL A 1 23 ? 4.260 7.946 4.266 1.00 0.00 23 VAL A O 7
ATOM 8038 N N . ILE A 1 24 ? 4.278 6.498 2.546 1.00 0.00 24 ILE A N 7
ATOM 8039 C CA . ILE A 1 24 ? 4.317 5.316 3.395 1.00 0.00 24 ILE A CA 7
ATOM 8040 C C . ILE A 1 24 ? 5.676 4.636 3.276 1.00 0.00 24 ILE A C 7
ATOM 8041 O O . ILE A 1 24 ? 6.218 4.506 2.179 1.00 0.00 24 ILE A O 7
ATOM 8057 N N . TRP A 1 25 ? 6.241 4.239 4.404 1.00 0.00 25 TRP A N 7
ATOM 8058 C CA . TRP A 1 25 ? 7.533 3.568 4.408 1.00 0.00 25 TRP A CA 7
ATOM 8059 C C . TRP A 1 25 ? 7.387 2.136 4.873 1.00 0.00 25 TRP A C 7
ATOM 8060 O O . TRP A 1 25 ? 7.070 1.876 6.029 1.00 0.00 25 TRP A O 7
ATOM 8081 N N . VAL A 1 26 ? 7.598 1.220 3.959 1.00 0.00 26 VAL A N 7
ATOM 8082 C CA . VAL A 1 26 ? 7.553 -0.197 4.281 1.00 0.00 26 VAL A CA 7
ATOM 8083 C C . VAL A 1 26 ? 8.955 -0.781 4.204 1.00 0.00 26 VAL A C 7
ATOM 8084 O O . VAL A 1 26 ? 9.774 -0.340 3.400 1.00 0.00 26 VAL A O 7
ATOM 8097 N N . LYS A 1 27 ? 9.229 -1.773 5.029 1.00 0.00 27 LYS A N 7
ATOM 8098 C CA . LYS A 1 27 ? 10.543 -2.401 5.063 1.00 0.00 27 LYS A CA 7
ATOM 8099 C C . LYS A 1 27 ? 10.772 -3.269 3.829 1.00 0.00 27 LYS A C 7
ATOM 8100 O O . LYS A 1 27 ? 11.886 -3.362 3.318 1.00 0.00 27 LYS A O 7
ATOM 8119 N N . ASP A 1 28 ? 9.703 -3.891 3.346 1.00 0.00 28 ASP A N 7
ATOM 8120 C CA . ASP A 1 28 ? 9.795 -4.827 2.226 1.00 0.00 28 ASP A CA 7
ATOM 8121 C C . ASP A 1 28 ? 9.726 -4.117 0.880 1.00 0.00 28 ASP A C 7
ATOM 8122 O O . ASP A 1 28 ? 9.918 -4.741 -0.162 1.00 0.00 28 ASP A O 7
ATOM 8131 N N . LEU A 1 29 ? 9.459 -2.819 0.894 1.00 0.00 29 LEU A N 7
ATOM 8132 C CA . LEU A 1 29 ? 9.286 -2.083 -0.353 1.00 0.00 29 LEU A CA 7
ATOM 8133 C C . LEU A 1 29 ? 10.157 -0.833 -0.372 1.00 0.00 29 LEU A C 7
ATOM 8134 O O . LEU A 1 29 ? 10.946 -0.623 -1.296 1.00 0.00 29 LEU A O 7
ATOM 8150 N N . GLY A 1 30 ? 10.022 -0.022 0.659 1.00 0.00 30 GLY A N 7
ATOM 8151 C CA . GLY A 1 30 ? 10.707 1.251 0.709 1.00 0.00 30 GLY A CA 7
ATOM 8152 C C . GLY A 1 30 ? 9.727 2.375 0.934 1.00 0.00 30 GLY A C 7
ATOM 8153 O O . GLY A 1 30 ? 8.689 2.172 1.566 1.00 0.00 30 GLY A O 7
ATOM 8157 N N . ARG A 1 31 ? 10.035 3.560 0.429 1.00 0.00 31 ARG A N 7
ATOM 8158 C CA . ARG A 1 31 ? 9.109 4.674 0.528 1.00 0.00 31 ARG A CA 7
ATOM 8159 C C . ARG A 1 31 ? 8.162 4.670 -0.677 1.00 0.00 31 ARG A C 7
ATOM 8160 O O . ARG A 1 31 ? 8.594 4.474 -1.815 1.00 0.00 31 ARG A O 7
ATOM 8181 N N . LEU A 1 32 ? 6.877 4.857 -0.421 1.00 0.00 32 LEU A N 7
ATOM 8182 C CA . LEU A 1 32 ? 5.881 4.869 -1.485 1.00 0.00 32 LEU A CA 7
ATOM 8183 C C . LEU A 1 32 ? 5.019 6.122 -1.401 1.00 0.00 32 LEU A C 7
ATOM 8184 O O . LEU A 1 32 ? 4.746 6.629 -0.311 1.00 0.00 32 LEU A O 7
ATOM 8200 N N . GLU A 1 33 ? 4.591 6.605 -2.559 1.00 0.00 33 GLU A N 7
ATOM 8201 C CA . GLU A 1 33 ? 3.747 7.788 -2.649 1.00 0.00 33 GLU A CA 7
ATOM 8202 C C . GLU A 1 33 ? 2.312 7.357 -2.913 1.00 0.00 33 GLU A C 7
ATOM 8203 O O . GLU A 1 33 ? 1.985 6.946 -4.024 1.00 0.00 33 GLU A O 7
ATOM 8215 N N . PHE A 1 34 ? 1.457 7.441 -1.911 1.00 0.00 34 PHE A N 7
ATOM 8216 C CA . PHE A 1 34 ? 0.093 6.965 -2.074 1.00 0.00 34 PHE A CA 7
ATOM 8217 C C . PHE A 1 34 ? -0.904 8.094 -1.864 1.00 0.00 34 PHE A C 7
ATOM 8218 O O . PHE A 1 34 ? -0.714 8.967 -1.012 1.00 0.00 34 PHE A O 7
ATOM 8235 N N . GLU A 1 35 ? -1.954 8.081 -2.672 1.00 0.00 35 GLU A N 7
ATOM 8236 C CA . GLU A 1 35 ? -2.928 9.155 -2.683 1.00 0.00 35 GLU A CA 7
ATOM 8237 C C . GLU A 1 35 ? -4.338 8.590 -2.844 1.00 0.00 35 GLU A C 7
ATOM 8238 O O . GLU A 1 35 ? -4.647 7.943 -3.849 1.00 0.00 35 GLU A O 7
ATOM 8250 N N . LYS A 1 36 ? -5.175 8.811 -1.829 1.00 0.00 36 LYS A N 7
ATOM 8251 C CA . LYS A 1 36 ? -6.568 8.349 -1.825 1.00 0.00 36 LYS A CA 7
ATOM 8252 C C . LYS A 1 36 ? -6.657 6.827 -1.886 1.00 0.00 36 LYS A C 7
ATOM 8253 O O . LYS A 1 36 ? -7.641 6.273 -2.376 1.00 0.00 36 LYS A O 7
ATOM 8272 N N . GLY A 1 37 ? -5.644 6.148 -1.364 1.00 0.00 37 GLY A N 7
ATOM 8273 C CA . GLY A 1 37 ? -5.663 4.701 -1.351 1.00 0.00 37 GLY A CA 7
ATOM 8274 C C . GLY A 1 37 ? -4.879 4.108 -2.501 1.00 0.00 37 GLY A C 7
ATOM 8275 O O . GLY A 1 37 ? -4.521 2.931 -2.480 1.00 0.00 37 GLY A O 7
ATOM 8279 N N . ARG A 1 38 ? -4.613 4.919 -3.511 1.00 0.00 38 ARG A N 7
ATOM 8280 C CA . ARG A 1 38 ? -3.817 4.480 -4.642 1.00 0.00 38 ARG A CA 7
ATOM 8281 C C . ARG A 1 38 ? -2.358 4.653 -4.332 1.00 0.00 38 ARG A C 7
ATOM 8282 O O . ARG A 1 38 ? -1.923 5.699 -3.872 1.00 0.00 38 ARG A O 7
ATOM 8303 N N . PHE A 1 39 ? -1.623 3.607 -4.595 1.00 0.00 39 PHE A N 7
ATOM 8304 C CA . PHE A 1 39 ? -0.210 3.553 -4.328 1.00 0.00 39 PHE A CA 7
ATOM 8305 C C . PHE A 1 39 ? 0.568 4.001 -5.557 1.00 0.00 39 PHE A C 7
ATOM 8306 O O . PHE A 1 39 ? 1.736 4.387 -5.469 1.00 0.00 39 PHE A O 7
ATOM 8323 N N . LEU A 1 40 ? -0.122 3.956 -6.701 1.00 0.00 40 LEU A N 7
ATOM 8324 C CA . LEU A 1 40 ? 0.443 4.332 -8.000 1.00 0.00 40 LEU A CA 7
ATOM 8325 C C . LEU A 1 40 ? 1.746 3.589 -8.289 1.00 0.00 40 LEU A C 7
ATOM 8326 O O . LEU A 1 40 ? 2.099 2.615 -7.622 1.00 0.00 40 LEU A O 7
ATOM 8342 N N . LEU A 1 41 ? 2.426 4.035 -9.331 1.00 0.00 41 LEU A N 7
ATOM 8343 C CA . LEU A 1 41 ? 3.804 3.657 -9.571 1.00 0.00 41 LEU A CA 7
ATOM 8344 C C . LEU A 1 41 ? 4.659 4.906 -9.430 1.00 0.00 41 LEU A C 7
ATOM 8345 O O . LEU A 1 41 ? 4.715 5.725 -10.350 1.00 0.00 41 LEU A O 7
ATOM 8361 N N . PRO A 1 42 ? 5.286 5.091 -8.254 1.00 0.00 42 PRO A N 7
ATOM 8362 C CA . PRO A 1 42 ? 6.047 6.306 -7.926 1.00 0.00 42 PRO A CA 7
ATOM 8363 C C . PRO A 1 42 ? 7.218 6.550 -8.870 1.00 0.00 42 PRO A C 7
ATOM 8364 O O . PRO A 1 42 ? 8.341 6.121 -8.596 1.00 0.00 42 PRO A O 7
ATOM 8375 N N . ARG A 1 43 ? 6.938 7.234 -9.980 1.00 0.00 43 ARG A N 7
ATOM 8376 C CA . ARG A 1 43 ? 7.943 7.567 -10.988 1.00 0.00 43 ARG A CA 7
ATOM 8377 C C . ARG A 1 43 ? 8.645 6.314 -11.516 1.00 0.00 43 ARG A C 7
ATOM 8378 O O . ARG A 1 43 ? 8.147 5.656 -12.434 1.00 0.00 43 ARG A O 7
ATOM 8399 N N . LYS A 1 44 ? 9.789 5.981 -10.938 1.00 0.00 44 LYS A N 7
ATOM 8400 C CA . LYS A 1 44 ? 10.492 4.759 -11.291 1.00 0.00 44 LYS A CA 7
ATOM 8401 C C . LYS A 1 44 ? 10.539 3.828 -10.089 1.00 0.00 44 LYS A C 7
ATOM 8402 O O . LYS A 1 44 ? 11.282 4.064 -9.131 1.00 0.00 44 LYS A O 7
ATOM 8421 N N . SER A 1 45 ? 9.734 2.782 -10.136 1.00 0.00 45 SER A N 7
ATOM 8422 C CA . SER A 1 45 ? 9.584 1.885 -9.008 1.00 0.00 45 SER A CA 7
ATOM 8423 C C . SER A 1 45 ? 10.336 0.578 -9.225 1.00 0.00 45 SER A C 7
ATOM 8424 O O . SER A 1 45 ? 10.550 0.152 -10.360 1.00 0.00 45 SER A O 7
ATOM 8432 N N . LEU A 1 46 ? 10.729 -0.046 -8.125 1.00 0.00 46 LEU A N 7
ATOM 8433 C CA . LEU A 1 46 ? 11.393 -1.342 -8.158 1.00 0.00 46 LEU A CA 7
ATOM 8434 C C . LEU A 1 46 ? 10.457 -2.413 -8.703 1.00 0.00 46 LEU A C 7
ATOM 8435 O O . LEU A 1 46 ? 9.279 -2.434 -8.363 1.00 0.00 46 LEU A O 7
ATOM 8451 N N . PRO A 1 47 ? 10.962 -3.319 -9.551 1.00 0.00 47 PRO A N 7
ATOM 8452 C CA . PRO A 1 47 ? 10.169 -4.435 -10.080 1.00 0.00 47 PRO A CA 7
ATOM 8453 C C . PRO A 1 47 ? 9.634 -5.314 -8.951 1.00 0.00 47 PRO A C 7
ATOM 8454 O O . PRO A 1 47 ? 8.516 -5.834 -9.021 1.00 0.00 47 PRO A O 7
ATOM 8465 N N . LYS A 1 48 ? 10.445 -5.453 -7.907 1.00 0.00 48 LYS A N 7
ATOM 8466 C CA . LYS A 1 48 ? 10.057 -6.162 -6.693 1.00 0.00 48 LYS A CA 7
ATOM 8467 C C . LYS A 1 48 ? 8.784 -5.559 -6.107 1.00 0.00 48 LYS A C 7
ATOM 8468 O O . LYS A 1 48 ? 7.796 -6.256 -5.866 1.00 0.00 48 LYS A O 7
ATOM 8487 N N . VAL A 1 49 ? 8.821 -4.249 -5.890 1.00 0.00 49 VAL A N 7
ATOM 8488 C CA . VAL A 1 49 ? 7.737 -3.552 -5.228 1.00 0.00 49 VAL A CA 7
ATOM 8489 C C . VAL A 1 49 ? 6.590 -3.294 -6.172 1.00 0.00 49 VAL A C 7
ATOM 8490 O O . VAL A 1 49 ? 5.450 -3.163 -5.745 1.00 0.00 49 VAL A O 7
ATOM 8503 N N . LYS A 1 50 ? 6.894 -3.220 -7.456 1.00 0.00 50 LYS A N 7
ATOM 8504 C CA . LYS A 1 50 ? 5.873 -2.982 -8.446 1.00 0.00 50 LYS A CA 7
ATOM 8505 C C . LYS A 1 50 ? 4.910 -4.160 -8.484 1.00 0.00 50 LYS A C 7
ATOM 8506 O O . LYS A 1 50 ? 3.695 -3.984 -8.557 1.00 0.00 50 LYS A O 7
ATOM 8525 N N . GLN A 1 51 ? 5.474 -5.362 -8.411 1.00 0.00 51 GLN A N 7
ATOM 8526 C CA . GLN A 1 51 ? 4.687 -6.583 -8.326 1.00 0.00 51 GLN A CA 7
ATOM 8527 C C . GLN A 1 51 ? 3.816 -6.526 -7.072 1.00 0.00 51 GLN A C 7
ATOM 8528 O O . GLN A 1 51 ? 2.623 -6.820 -7.111 1.00 0.00 51 GLN A O 7
ATOM 8542 N N . ALA A 1 52 ? 4.425 -6.111 -5.968 1.00 0.00 52 ALA A N 7
ATOM 8543 C CA . ALA A 1 52 ? 3.722 -6.003 -4.697 1.00 0.00 52 ALA A CA 7
ATOM 8544 C C . ALA A 1 52 ? 2.599 -4.970 -4.771 1.00 0.00 52 ALA A C 7
ATOM 8545 O O . ALA A 1 52 ? 1.460 -5.272 -4.434 1.00 0.00 52 ALA A O 7
ATOM 8552 N N . ILE A 1 53 ? 2.926 -3.757 -5.213 1.00 0.00 53 ILE A N 7
ATOM 8553 C CA . ILE A 1 53 ? 1.928 -2.698 -5.381 1.00 0.00 53 ILE A CA 7
ATOM 8554 C C . ILE A 1 53 ? 0.752 -3.170 -6.243 1.00 0.00 53 ILE A C 7
ATOM 8555 O O . ILE A 1 53 ? -0.412 -2.998 -5.869 1.00 0.00 53 ILE A O 7
ATOM 8571 N N . LEU A 1 54 ? 1.055 -3.775 -7.387 1.00 0.00 54 LEU A N 7
ATOM 8572 C CA . LEU A 1 54 ? 0.022 -4.276 -8.288 1.00 0.00 54 LEU A CA 7
ATOM 8573 C C . LEU A 1 54 ? -0.812 -5.365 -7.619 1.00 0.00 54 LEU A C 7
ATOM 8574 O O . LEU A 1 54 ? -2.031 -5.421 -7.793 1.00 0.00 54 LEU A O 7
ATOM 8590 N N . GLU A 1 55 ? -0.155 -6.220 -6.846 1.00 0.00 55 GLU A N 7
ATOM 8591 C CA . GLU A 1 55 ? -0.846 -7.268 -6.108 1.00 0.00 55 GLU A CA 7
ATOM 8592 C C . GLU A 1 55 ? -1.717 -6.655 -5.010 1.00 0.00 55 GLU A C 7
ATOM 8593 O O . GLU A 1 55 ? -2.835 -7.111 -4.764 1.00 0.00 55 GLU A O 7
ATOM 8605 N N . LEU A 1 56 ? -1.201 -5.611 -4.368 1.00 0.00 56 LEU A N 7
ATOM 8606 C CA . LEU A 1 56 ? -1.958 -4.873 -3.368 1.00 0.00 56 LEU A CA 7
ATOM 8607 C C . LEU A 1 56 ? -3.213 -4.276 -3.990 1.00 0.00 56 LEU A C 7
ATOM 8608 O O . LEU A 1 56 ? -4.305 -4.436 -3.458 1.00 0.00 56 LEU A O 7
ATOM 8624 N N . ASN A 1 57 ? -3.054 -3.601 -5.126 1.00 0.00 57 ASN A N 7
ATOM 8625 C CA . ASN A 1 57 ? -4.186 -2.994 -5.829 1.00 0.00 57 ASN A CA 7
ATOM 8626 C C . ASN A 1 57 ? -5.211 -4.049 -6.221 1.00 0.00 57 ASN A C 7
ATOM 8627 O O . ASN A 1 57 ? -6.417 -3.819 -6.136 1.00 0.00 57 ASN A O 7
ATOM 8638 N N . GLU A 1 58 ? -4.722 -5.206 -6.644 1.00 0.00 58 GLU A N 7
ATOM 8639 C CA . GLU A 1 58 ? -5.583 -6.322 -7.000 1.00 0.00 58 GLU A CA 7
ATOM 8640 C C . GLU A 1 58 ? -6.363 -6.776 -5.779 1.00 0.00 58 GLU A C 7
ATOM 8641 O O . GLU A 1 58 ? -7.576 -6.975 -5.832 1.00 0.00 58 GLU A O 7
ATOM 8653 N N . LEU A 1 59 ? -5.645 -6.921 -4.676 1.00 0.00 59 LEU A N 7
ATOM 8654 C CA . LEU A 1 59 ? -6.240 -7.288 -3.397 1.00 0.00 59 LEU A CA 7
ATOM 8655 C C . LEU A 1 59 ? -7.264 -6.243 -2.945 1.00 0.00 59 LEU A C 7
ATOM 8656 O O . LEU A 1 59 ? -8.325 -6.588 -2.424 1.00 0.00 59 LEU A O 7
ATOM 8672 N N . ILE A 1 60 ? -6.932 -4.968 -3.140 1.00 0.00 60 ILE A N 7
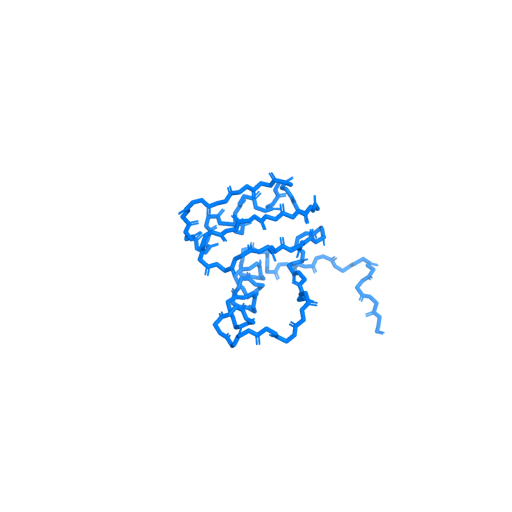ATOM 8673 C CA . ILE A 1 60 ? -7.837 -3.876 -2.795 1.00 0.00 60 ILE A CA 7
ATOM 8674 C C . ILE A 1 60 ? -9.181 -4.061 -3.484 1.00 0.00 60 ILE A C 7
ATOM 8675 O O . ILE A 1 60 ? -10.222 -4.114 -2.833 1.00 0.00 60 ILE A O 7
ATOM 8691 N N . GLU A 1 61 ? -9.152 -4.200 -4.799 1.00 0.00 61 GLU A N 7
ATOM 8692 C CA . GLU A 1 61 ? -10.377 -4.307 -5.570 1.00 0.00 61 GLU A CA 7
ATOM 8693 C C . GLU A 1 61 ? -11.026 -5.675 -5.407 1.00 0.00 61 GLU A C 7
ATOM 8694 O O . GLU A 1 61 ? -12.210 -5.833 -5.676 1.00 0.00 61 GLU A O 7
ATOM 8706 N N . ALA A 1 62 ? -10.259 -6.661 -4.959 1.00 0.00 62 ALA A N 7
ATOM 8707 C CA . ALA A 1 62 ? -10.828 -7.955 -4.603 1.00 0.00 62 ALA A CA 7
ATOM 8708 C C . ALA A 1 62 ? -11.742 -7.794 -3.390 1.00 0.00 62 ALA A C 7
ATOM 8709 O O . ALA A 1 62 ? -12.840 -8.357 -3.338 1.00 0.00 62 ALA A O 7
ATOM 8716 N N . GLN A 1 63 ? -11.284 -6.994 -2.433 1.00 0.00 63 GLN A N 7
ATOM 8717 C CA . GLN A 1 63 ? -12.074 -6.662 -1.251 1.00 0.00 63 GLN A CA 7
ATOM 8718 C C . GLN A 1 63 ? -13.248 -5.770 -1.638 1.00 0.00 63 GLN A C 7
ATOM 8719 O O . GLN A 1 63 ? -14.340 -5.884 -1.081 1.00 0.00 63 GLN A O 7
ATOM 8733 N N . ASN A 1 64 ? -13.008 -4.883 -2.597 1.00 0.00 64 ASN A N 7
ATOM 8734 C CA . ASN A 1 64 ? -14.047 -3.993 -3.112 1.00 0.00 64 ASN A CA 7
ATOM 8735 C C . ASN A 1 64 ? -15.098 -4.773 -3.893 1.00 0.00 64 ASN A C 7
ATOM 8736 O O . ASN A 1 64 ? -16.262 -4.381 -3.931 1.00 0.00 64 ASN A O 7
ATOM 8747 N N . HIS A 1 65 ? -14.680 -5.864 -4.534 1.00 0.00 65 HIS A N 7
ATOM 8748 C CA . HIS A 1 65 ? -15.618 -6.760 -5.198 1.00 0.00 65 HIS A CA 7
ATOM 8749 C C . HIS A 1 65 ? -16.625 -7.276 -4.185 1.00 0.00 65 HIS A C 7
ATOM 8750 O O . HIS A 1 65 ? -17.805 -6.930 -4.246 1.00 0.00 65 HIS A O 7
ATOM 8765 N N . GLN A 1 66 ? -16.124 -8.085 -3.247 1.00 0.00 66 GLN A N 7
ATOM 8766 C CA . GLN A 1 66 ? -16.932 -8.664 -2.169 1.00 0.00 66 GLN A CA 7
ATOM 8767 C C . GLN A 1 66 ? -16.142 -9.765 -1.461 1.00 0.00 66 GLN A C 7
ATOM 8768 O O . GLN A 1 66 ? -16.652 -10.412 -0.548 1.00 0.00 66 GLN A O 7
ATOM 8782 N N . THR A 1 67 ? -14.887 -9.962 -1.883 1.00 0.00 67 THR A N 7
ATOM 8783 C CA . THR A 1 67 ? -14.069 -11.081 -1.412 1.00 0.00 67 THR A CA 7
ATOM 8784 C C . THR A 1 67 ? -14.770 -12.401 -1.765 1.00 0.00 67 THR A C 7
ATOM 8785 O O . THR A 1 67 ? -14.767 -13.362 -0.999 1.00 0.00 67 THR A O 7
ATOM 8796 N N . LYS A 1 68 ? -15.341 -12.431 -2.961 1.00 0.00 68 LYS A N 7
ATOM 8797 C CA . LYS A 1 68 ? -16.194 -13.532 -3.389 1.00 0.00 68 LYS A CA 7
ATOM 8798 C C . LYS A 1 68 ? -15.377 -14.725 -3.873 1.00 0.00 68 LYS A C 7
ATOM 8799 O O . LYS A 1 68 ? -15.718 -15.875 -3.591 1.00 0.00 68 LYS A O 7
ATOM 8818 N N . THR A 1 69 ? -14.305 -14.448 -4.604 1.00 0.00 69 THR A N 7
ATOM 8819 C CA . THR A 1 69 ? -13.504 -15.501 -5.212 1.00 0.00 69 THR A CA 7
ATOM 8820 C C . THR A 1 69 ? -12.843 -16.396 -4.158 1.00 0.00 69 THR A C 7
ATOM 8821 O O . THR A 1 69 ? -12.039 -15.945 -3.339 1.00 0.00 69 THR A O 7
ATOM 8832 N N . ALA A 1 70 ? -13.228 -17.668 -4.171 1.00 0.00 70 ALA A N 7
ATOM 8833 C CA . ALA A 1 70 ? -12.623 -18.669 -3.304 1.00 0.00 70 ALA A CA 7
ATOM 8834 C C . ALA A 1 70 ? -11.725 -19.585 -4.118 1.00 0.00 70 ALA A C 7
ATOM 8835 O O . ALA A 1 70 ? -11.093 -20.500 -3.589 1.00 0.00 70 ALA A O 7
ATOM 8842 N N . LEU A 1 71 ? -11.679 -19.324 -5.418 1.00 0.00 71 LEU A N 7
ATOM 8843 C CA . LEU A 1 71 ? -10.906 -20.133 -6.345 1.00 0.00 71 LEU A CA 7
ATOM 8844 C C . LEU A 1 71 ? -9.461 -19.659 -6.371 1.00 0.00 71 LEU A C 7
ATOM 8845 O O . LEU A 1 71 ? -8.549 -20.385 -5.975 1.00 0.00 71 LEU A O 7
ATOM 8861 N N . GLU A 1 72 ? -9.263 -18.429 -6.824 1.00 0.00 72 GLU A N 7
ATOM 8862 C CA . GLU A 1 72 ? -7.935 -17.840 -6.867 1.00 0.00 72 GLU A CA 7
ATOM 8863 C C . GLU A 1 72 ? -7.506 -17.474 -5.449 1.00 0.00 72 GLU A C 7
ATOM 8864 O O . GLU A 1 72 ? -6.364 -17.705 -5.045 1.00 0.00 72 GLU A O 7
ATOM 8876 N N . HIS A 1 73 ? -8.443 -16.912 -4.698 1.00 0.00 73 HIS A N 7
ATOM 8877 C CA . HIS A 1 73 ? -8.233 -16.605 -3.293 1.00 0.00 73 HIS A CA 7
ATOM 8878 C C . HIS A 1 73 ? -8.846 -17.718 -2.448 1.00 0.00 73 HIS A C 7
ATOM 8879 O O . HIS A 1 73 ? -9.982 -17.614 -1.989 1.00 0.00 73 HIS A O 7
ATOM 8894 N N . HIS A 1 74 ? -8.094 -18.804 -2.292 1.00 0.00 74 HIS A N 7
ATOM 8895 C CA . HIS A 1 74 ? -8.577 -19.990 -1.593 1.00 0.00 74 HIS A CA 7
ATOM 8896 C C . HIS A 1 74 ? -8.926 -19.674 -0.145 1.00 0.00 74 HIS A C 7
ATOM 8897 O O . HIS A 1 74 ? -8.149 -19.032 0.562 1.00 0.00 74 HIS A O 7
ATOM 8912 N N . MET A 1 1 ? 1.337 10.121 6.677 1.00 0.00 1 MET A N 8
ATOM 8913 C CA . MET A 1 1 ? 2.442 9.136 6.594 1.00 0.00 1 MET A CA 8
ATOM 8914 C C . MET A 1 1 ? 2.207 7.985 7.561 1.00 0.00 1 MET A C 8
ATOM 8915 O O . MET A 1 1 ? 1.526 8.144 8.571 1.00 0.00 1 MET A O 8
ATOM 8931 N N . ARG A 1 2 ? 2.769 6.827 7.245 1.00 0.00 2 ARG A N 8
ATOM 8932 C CA . ARG A 1 2 ? 2.659 5.661 8.108 1.00 0.00 2 ARG A CA 8
ATOM 8933 C C . ARG A 1 2 ? 3.819 4.713 7.833 1.00 0.00 2 ARG A C 8
ATOM 8934 O O . ARG A 1 2 ? 4.077 4.364 6.682 1.00 0.00 2 ARG A O 8
ATOM 8955 N N . VAL A 1 3 ? 4.526 4.324 8.879 1.00 0.00 3 VAL A N 8
ATOM 8956 C CA . VAL A 1 3 ? 5.657 3.422 8.737 1.00 0.00 3 VAL A CA 8
ATOM 8957 C C . VAL A 1 3 ? 5.260 2.007 9.140 1.00 0.00 3 VAL A C 8
ATOM 8958 O O . VAL A 1 3 ? 4.731 1.787 10.231 1.00 0.00 3 VAL A O 8
ATOM 8971 N N . PHE A 1 4 ? 5.511 1.056 8.256 1.00 0.00 4 PHE A N 8
ATOM 8972 C CA . PHE A 1 4 ? 5.174 -0.335 8.506 1.00 0.00 4 PHE A CA 8
ATOM 8973 C C . PHE A 1 4 ? 6.424 -1.147 8.818 1.00 0.00 4 PHE A C 8
ATOM 8974 O O . PHE A 1 4 ? 7.266 -1.367 7.945 1.00 0.00 4 PHE A O 8
ATOM 8991 N N . PRO A 1 5 ? 6.566 -1.593 10.077 1.00 0.00 5 PRO A N 8
ATOM 8992 C CA . PRO A 1 5 ? 7.686 -2.440 10.493 1.00 0.00 5 PRO A CA 8
ATOM 8993 C C . PRO A 1 5 ? 7.490 -3.888 10.051 1.00 0.00 5 PRO A C 8
ATOM 8994 O O . PRO A 1 5 ? 8.334 -4.753 10.290 1.00 0.00 5 PRO A O 8
ATOM 9005 N N . VAL A 1 6 ? 6.363 -4.135 9.406 1.00 0.00 6 VAL A N 8
ATOM 9006 C CA . VAL A 1 6 ? 6.023 -5.449 8.892 1.00 0.00 6 VAL A CA 8
ATOM 9007 C C . VAL A 1 6 ? 5.305 -5.277 7.556 1.00 0.00 6 VAL A C 8
ATOM 9008 O O . VAL A 1 6 ? 4.705 -4.230 7.313 1.00 0.00 6 VAL A O 8
ATOM 9021 N N . TYR A 1 7 ? 5.396 -6.271 6.682 1.00 0.00 7 TYR A N 8
ATOM 9022 C CA . TYR A 1 7 ? 4.739 -6.193 5.386 1.00 0.00 7 TYR A CA 8
ATOM 9023 C C . TYR A 1 7 ? 3.234 -6.414 5.540 1.00 0.00 7 TYR A C 8
ATOM 9024 O O . TYR A 1 7 ? 2.479 -5.453 5.654 1.00 0.00 7 TYR A O 8
ATOM 9042 N N . ALA A 1 8 ? 2.822 -7.681 5.586 1.00 0.00 8 ALA A N 8
ATOM 9043 C CA . ALA A 1 8 ? 1.414 -8.063 5.735 1.00 0.00 8 ALA A CA 8
ATOM 9044 C C . ALA A 1 8 ? 0.506 -7.329 4.741 1.00 0.00 8 ALA A C 8
ATOM 9045 O O . ALA A 1 8 ? -0.033 -6.264 5.045 1.00 0.00 8 ALA A O 8
ATOM 9052 N N . PRO A 1 9 ? 0.322 -7.913 3.543 1.00 0.00 9 PRO A N 8
ATOM 9053 C CA . PRO A 1 9 ? -0.441 -7.293 2.444 1.00 0.00 9 PRO A CA 8
ATOM 9054 C C . PRO A 1 9 ? -1.773 -6.682 2.880 1.00 0.00 9 PRO A C 8
ATOM 9055 O O . PRO A 1 9 ? -2.026 -5.493 2.677 1.00 0.00 9 PRO A O 8
ATOM 9066 N N . LYS A 1 10 ? -2.620 -7.502 3.486 1.00 0.00 10 LYS A N 8
ATOM 9067 C CA . LYS A 1 10 ? -3.964 -7.075 3.856 1.00 0.00 10 LYS A CA 8
ATOM 9068 C C . LYS A 1 10 ? -3.937 -6.092 5.023 1.00 0.00 10 LYS A C 8
ATOM 9069 O O . LYS A 1 10 ? -4.854 -5.287 5.187 1.00 0.00 10 LYS A O 8
ATOM 9088 N N . LEU A 1 11 ? -2.881 -6.148 5.820 1.00 0.00 11 LEU A N 8
ATOM 9089 C CA . LEU A 1 11 ? -2.735 -5.238 6.945 1.00 0.00 11 LEU A CA 8
ATOM 9090 C C . LEU A 1 11 ? -2.427 -3.836 6.427 1.00 0.00 11 LEU A C 8
ATOM 9091 O O . LEU A 1 11 ? -2.914 -2.836 6.972 1.00 0.00 11 LEU A O 8
ATOM 9107 N N . ILE A 1 12 ? -1.624 -3.776 5.366 1.00 0.00 12 ILE A N 8
ATOM 9108 C CA . ILE A 1 12 ? -1.336 -2.521 4.687 1.00 0.00 12 ILE A CA 8
ATOM 9109 C C . ILE A 1 12 ? -2.622 -1.894 4.165 1.00 0.00 12 ILE A C 8
ATOM 9110 O O . ILE A 1 12 ? -2.960 -0.770 4.527 1.00 0.00 12 ILE A O 8
ATOM 9126 N N . VAL A 1 13 ? -3.342 -2.646 3.335 1.00 0.00 13 VAL A N 8
ATOM 9127 C CA . VAL A 1 13 ? -4.585 -2.175 2.725 1.00 0.00 13 VAL A CA 8
ATOM 9128 C C . VAL A 1 13 ? -5.582 -1.691 3.776 1.00 0.00 13 VAL A C 8
ATOM 9129 O O . VAL A 1 13 ? -6.204 -0.640 3.620 1.00 0.00 13 VAL A O 8
ATOM 9142 N N . LYS A 1 14 ? -5.706 -2.446 4.860 1.00 0.00 14 LYS A N 8
ATOM 9143 C CA . LYS A 1 14 ? -6.663 -2.129 5.909 1.00 0.00 14 LYS A CA 8
ATOM 9144 C C . LYS A 1 14 ? -6.339 -0.789 6.578 1.00 0.00 14 LYS A C 8
ATOM 9145 O O . LYS A 1 14 ? -7.244 -0.040 6.949 1.00 0.00 14 LYS A O 8
ATOM 9164 N N . HIS A 1 15 ? -5.051 -0.481 6.714 1.00 0.00 15 HIS A N 8
ATOM 9165 C CA . HIS A 1 15 ? -4.624 0.776 7.327 1.00 0.00 15 HIS A CA 8
ATOM 9166 C C . HIS A 1 15 ? -4.516 1.893 6.291 1.00 0.00 15 HIS A C 8
ATOM 9167 O O . HIS A 1 15 ? -4.611 3.075 6.626 1.00 0.00 15 HIS A O 8
ATOM 9182 N N . ALA A 1 16 ? -4.315 1.511 5.037 1.00 0.00 16 ALA A N 8
ATOM 9183 C CA . ALA A 1 16 ? -4.076 2.467 3.961 1.00 0.00 16 ALA A CA 8
ATOM 9184 C C . ALA A 1 16 ? -5.273 3.376 3.726 1.00 0.00 16 ALA A C 8
ATOM 9185 O O . ALA A 1 16 ? -5.114 4.510 3.294 1.00 0.00 16 ALA A O 8
ATOM 9192 N N . ARG A 1 17 ? -6.472 2.896 4.034 1.00 0.00 17 ARG A N 8
ATOM 9193 C CA . ARG A 1 17 ? -7.680 3.680 3.786 1.00 0.00 17 ARG A CA 8
ATOM 9194 C C . ARG A 1 17 ? -7.786 4.853 4.765 1.00 0.00 17 ARG A C 8
ATOM 9195 O O . ARG A 1 17 ? -8.619 5.743 4.597 1.00 0.00 17 ARG A O 8
ATOM 9216 N N . ILE A 1 18 ? -6.933 4.856 5.778 1.00 0.00 18 ILE A N 8
ATOM 9217 C CA . ILE A 1 18 ? -6.908 5.937 6.752 1.00 0.00 18 ILE A CA 8
ATOM 9218 C C . ILE A 1 18 ? -5.932 7.022 6.304 1.00 0.00 18 ILE A C 8
ATOM 9219 O O . ILE A 1 18 ? -6.239 8.213 6.318 1.00 0.00 18 ILE A O 8
ATOM 9235 N N . PHE A 1 19 ? -4.757 6.581 5.889 1.00 0.00 19 PHE A N 8
ATOM 9236 C CA . PHE A 1 19 ? -3.657 7.467 5.531 1.00 0.00 19 PHE A CA 8
ATOM 9237 C C . PHE A 1 19 ? -3.544 7.622 4.019 1.00 0.00 19 PHE A C 8
ATOM 9238 O O . PHE A 1 19 ? -2.536 8.118 3.525 1.00 0.00 19 PHE A O 8
ATOM 9255 N N . LEU A 1 20 ? -4.577 7.139 3.314 1.00 0.00 20 LEU A N 8
ATOM 9256 C CA . LEU A 1 20 ? -4.651 7.057 1.841 1.00 0.00 20 LEU A CA 8
ATOM 9257 C C . LEU A 1 20 ? -4.008 8.214 1.055 1.00 0.00 20 LEU A C 8
ATOM 9258 O O . LEU A 1 20 ? -3.731 8.058 -0.130 1.00 0.00 20 LEU A O 8
ATOM 9274 N N . THR A 1 21 ? -3.796 9.357 1.677 1.00 0.00 21 THR A N 8
ATOM 9275 C CA . THR A 1 21 ? -3.120 10.460 1.017 1.00 0.00 21 THR A CA 8
ATOM 9276 C C . THR A 1 21 ? -1.817 10.807 1.744 1.00 0.00 21 THR A C 8
ATOM 9277 O O . THR A 1 21 ? -1.816 11.487 2.775 1.00 0.00 21 THR A O 8
ATOM 9288 N N . GLY A 1 22 ? -0.704 10.311 1.222 1.00 0.00 22 GLY A N 8
ATOM 9289 C CA . GLY A 1 22 ? 0.576 10.591 1.835 1.00 0.00 22 GLY A CA 8
ATOM 9290 C C . GLY A 1 22 ? 1.653 9.619 1.410 1.00 0.00 22 GLY A C 8
ATOM 9291 O O . GLY A 1 22 ? 1.706 9.208 0.248 1.00 0.00 22 GLY A O 8
ATOM 9295 N N . VAL A 1 23 ? 2.515 9.255 2.349 1.00 0.00 23 VAL A N 8
ATOM 9296 C CA . VAL A 1 23 ? 3.623 8.357 2.067 1.00 0.00 23 VAL A CA 8
ATOM 9297 C C . VAL A 1 23 ? 3.667 7.228 3.091 1.00 0.00 23 VAL A C 8
ATOM 9298 O O . VAL A 1 23 ? 3.552 7.468 4.298 1.00 0.00 23 VAL A O 8
ATOM 9311 N N . ILE A 1 24 ? 3.828 6.005 2.612 1.00 0.00 24 ILE A N 8
ATOM 9312 C CA . ILE A 1 24 ? 3.898 4.843 3.482 1.00 0.00 24 ILE A CA 8
ATOM 9313 C C . ILE A 1 24 ? 5.298 4.243 3.441 1.00 0.00 24 ILE A C 8
ATOM 9314 O O . ILE A 1 24 ? 5.819 3.931 2.374 1.00 0.00 24 ILE A O 8
ATOM 9330 N N . TRP A 1 25 ? 5.915 4.102 4.599 1.00 0.00 25 TRP A N 8
ATOM 9331 C CA . TRP A 1 25 ? 7.275 3.597 4.670 1.00 0.00 25 TRP A CA 8
ATOM 9332 C C . TRP A 1 25 ? 7.285 2.126 5.032 1.00 0.00 25 TRP A C 8
ATOM 9333 O O . TRP A 1 25 ? 7.090 1.753 6.185 1.00 0.00 25 TRP A O 8
ATOM 9354 N N . VAL A 1 26 ? 7.495 1.300 4.031 1.00 0.00 26 VAL A N 8
ATOM 9355 C CA . VAL A 1 26 ? 7.611 -0.132 4.242 1.00 0.00 26 VAL A CA 8
ATOM 9356 C C . VAL A 1 26 ? 9.084 -0.503 4.337 1.00 0.00 26 VAL A C 8
ATOM 9357 O O . VAL A 1 26 ? 9.914 0.040 3.613 1.00 0.00 26 VAL A O 8
ATOM 9370 N N . LYS A 1 27 ? 9.397 -1.436 5.207 1.00 0.00 27 LYS A N 8
ATOM 9371 C CA . LYS A 1 27 ? 10.785 -1.780 5.489 1.00 0.00 27 LYS A CA 8
ATOM 9372 C C . LYS A 1 27 ? 11.394 -2.644 4.388 1.00 0.00 27 LYS A C 8
ATOM 9373 O O . LYS A 1 27 ? 12.612 -2.677 4.219 1.00 0.00 27 LYS A O 8
ATOM 9392 N N . ASP A 1 28 ? 10.547 -3.323 3.630 1.00 0.00 28 ASP A N 8
ATOM 9393 C CA . ASP A 1 28 ? 11.021 -4.276 2.630 1.00 0.00 28 ASP A CA 8
ATOM 9394 C C . ASP A 1 28 ? 11.254 -3.601 1.280 1.00 0.00 28 ASP A C 8
ATOM 9395 O O . ASP A 1 28 ? 11.925 -4.151 0.406 1.00 0.00 28 ASP A O 8
ATOM 9404 N N . LEU A 1 29 ? 10.712 -2.399 1.117 1.00 0.00 29 LEU A N 8
ATOM 9405 C CA . LEU A 1 29 ? 10.791 -1.688 -0.157 1.00 0.00 29 LEU A CA 8
ATOM 9406 C C . LEU A 1 29 ? 11.320 -0.269 0.028 1.00 0.00 29 LEU A C 8
ATOM 9407 O O . LEU A 1 29 ? 12.203 0.180 -0.705 1.00 0.00 29 LEU A O 8
ATOM 9423 N N . GLY A 1 30 ? 10.781 0.428 1.013 1.00 0.00 30 GLY A N 8
ATOM 9424 C CA . GLY A 1 30 ? 11.109 1.823 1.210 1.00 0.00 30 GLY A CA 8
ATOM 9425 C C . GLY A 1 30 ? 9.852 2.654 1.318 1.00 0.00 30 GLY A C 8
ATOM 9426 O O . GLY A 1 30 ? 8.778 2.115 1.591 1.00 0.00 30 GLY A O 8
ATOM 9430 N N . ARG A 1 31 ? 9.963 3.953 1.100 1.00 0.00 31 ARG A N 8
ATOM 9431 C CA . ARG A 1 31 ? 8.790 4.807 1.139 1.00 0.00 31 ARG A CA 8
ATOM 9432 C C . ARG A 1 31 ? 8.016 4.709 -0.171 1.00 0.00 31 ARG A C 8
ATOM 9433 O O . ARG A 1 31 ? 8.588 4.801 -1.260 1.00 0.00 31 ARG A O 8
ATOM 9454 N N . LEU A 1 32 ? 6.720 4.497 -0.055 1.00 0.00 32 LEU A N 8
ATOM 9455 C CA . LEU A 1 32 ? 5.845 4.403 -1.211 1.00 0.00 32 LEU A CA 8
ATOM 9456 C C . LEU A 1 32 ? 4.823 5.531 -1.172 1.00 0.00 32 LEU A C 8
ATOM 9457 O O . LEU A 1 32 ? 4.450 6.005 -0.096 1.00 0.00 32 LEU A O 8
ATOM 9473 N N . GLU A 1 33 ? 4.377 5.965 -2.336 1.00 0.00 33 GLU A N 8
ATOM 9474 C CA . GLU A 1 33 ? 3.437 7.068 -2.431 1.00 0.00 33 GLU A CA 8
ATOM 9475 C C . GLU A 1 33 ? 2.066 6.560 -2.845 1.00 0.00 33 GLU A C 8
ATOM 9476 O O . GLU A 1 33 ? 1.939 5.780 -3.790 1.00 0.00 33 GLU A O 8
ATOM 9488 N N . PHE A 1 34 ? 1.046 6.996 -2.131 1.00 0.00 34 PHE A N 8
ATOM 9489 C CA . PHE A 1 34 ? -0.316 6.583 -2.412 1.00 0.00 34 PHE A CA 8
ATOM 9490 C C . PHE A 1 34 ? -1.269 7.750 -2.212 1.00 0.00 34 PHE A C 8
ATOM 9491 O O . PHE A 1 34 ? -1.066 8.590 -1.330 1.00 0.00 34 PHE A O 8
ATOM 9508 N N . GLU A 1 35 ? -2.285 7.813 -3.057 1.00 0.00 35 GLU A N 8
ATOM 9509 C CA . GLU A 1 35 ? -3.251 8.896 -3.019 1.00 0.00 35 GLU A CA 8
ATOM 9510 C C . GLU A 1 35 ? -4.657 8.335 -3.178 1.00 0.00 35 GLU A C 8
ATOM 9511 O O . GLU A 1 35 ? -4.878 7.458 -4.012 1.00 0.00 35 GLU A O 8
ATOM 9523 N N . LYS A 1 36 ? -5.590 8.839 -2.364 1.00 0.00 36 LYS A N 8
ATOM 9524 C CA . LYS A 1 36 ? -6.993 8.384 -2.339 1.00 0.00 36 LYS A CA 8
ATOM 9525 C C . LYS A 1 36 ? -7.106 6.852 -2.298 1.00 0.00 36 LYS A C 8
ATOM 9526 O O . LYS A 1 36 ? -8.071 6.271 -2.798 1.00 0.00 36 LYS A O 8
ATOM 9545 N N . GLY A 1 37 ? -6.134 6.210 -1.659 1.00 0.00 37 GLY A N 8
ATOM 9546 C CA . GLY A 1 37 ? -6.164 4.766 -1.518 1.00 0.00 37 GLY A CA 8
ATOM 9547 C C . GLY A 1 37 ? -5.450 4.049 -2.646 1.00 0.00 37 GLY A C 8
ATOM 9548 O O . GLY A 1 37 ? -5.265 2.835 -2.603 1.00 0.00 37 GLY A O 8
ATOM 9552 N N . ARG A 1 38 ? -5.042 4.798 -3.657 1.00 0.00 38 ARG A N 8
ATOM 9553 C CA . ARG A 1 38 ? -4.363 4.223 -4.805 1.00 0.00 38 ARG A CA 8
ATOM 9554 C C . ARG A 1 38 ? -2.876 4.396 -4.688 1.00 0.00 38 ARG A C 8
ATOM 9555 O O . ARG A 1 38 ? -2.335 5.499 -4.795 1.00 0.00 38 ARG A O 8
ATOM 9576 N N . PHE A 1 39 ? -2.241 3.284 -4.413 1.00 0.00 39 PHE A N 8
ATOM 9577 C CA . PHE A 1 39 ? -0.808 3.171 -4.466 1.00 0.00 39 PHE A CA 8
ATOM 9578 C C . PHE A 1 39 ? -0.324 3.481 -5.879 1.00 0.00 39 PHE A C 8
ATOM 9579 O O . PHE A 1 39 ? -0.679 2.774 -6.826 1.00 0.00 39 PHE A O 8
ATOM 9596 N N . LEU A 1 40 ? 0.463 4.541 -6.015 1.00 0.00 40 LEU A N 8
ATOM 9597 C CA . LEU A 1 40 ? 0.911 5.004 -7.322 1.00 0.00 40 LEU A CA 8
ATOM 9598 C C . LEU A 1 40 ? 1.776 3.954 -8.002 1.00 0.00 40 LEU A C 8
ATOM 9599 O O . LEU A 1 40 ? 2.820 3.560 -7.480 1.00 0.00 40 LEU A O 8
ATOM 9615 N N . LEU A 1 41 ? 1.320 3.500 -9.162 1.00 0.00 41 LEU A N 8
ATOM 9616 C CA . LEU A 1 41 ? 2.026 2.484 -9.926 1.00 0.00 41 LEU A CA 8
ATOM 9617 C C . LEU A 1 41 ? 3.169 3.131 -10.704 1.00 0.00 41 LEU A C 8
ATOM 9618 O O . LEU A 1 41 ? 2.942 3.971 -11.575 1.00 0.00 41 LEU A O 8
ATOM 9634 N N . PRO A 1 42 ? 4.415 2.768 -10.373 1.00 0.00 42 PRO A N 8
ATOM 9635 C CA . PRO A 1 42 ? 5.593 3.288 -11.053 1.00 0.00 42 PRO A CA 8
ATOM 9636 C C . PRO A 1 42 ? 5.854 2.558 -12.368 1.00 0.00 42 PRO A C 8
ATOM 9637 O O . PRO A 1 42 ? 5.938 1.326 -12.401 1.00 0.00 42 PRO A O 8
ATOM 9648 N N . ARG A 1 43 ? 5.980 3.324 -13.446 1.00 0.00 43 ARG A N 8
ATOM 9649 C CA . ARG A 1 43 ? 6.137 2.757 -14.781 1.00 0.00 43 ARG A CA 8
ATOM 9650 C C . ARG A 1 43 ? 7.450 1.984 -14.880 1.00 0.00 43 ARG A C 8
ATOM 9651 O O . ARG A 1 43 ? 7.455 0.771 -15.095 1.00 0.00 43 ARG A O 8
ATOM 9672 N N . LYS A 1 44 ? 8.558 2.691 -14.718 1.00 0.00 44 LYS A N 8
ATOM 9673 C CA . LYS A 1 44 ? 9.863 2.052 -14.673 1.00 0.00 44 LYS A CA 8
ATOM 9674 C C . LYS A 1 44 ? 10.178 1.650 -13.238 1.00 0.00 44 LYS A C 8
ATOM 9675 O O . LYS A 1 44 ? 10.708 2.442 -12.456 1.00 0.00 44 LYS A O 8
ATOM 9694 N N . SER A 1 45 ? 9.812 0.435 -12.885 1.00 0.00 45 SER A N 8
ATOM 9695 C CA . SER A 1 45 ? 9.986 -0.040 -11.526 1.00 0.00 45 SER A CA 8
ATOM 9696 C C . SER A 1 45 ? 10.640 -1.414 -11.497 1.00 0.00 45 SER A C 8
ATOM 9697 O O . SER A 1 45 ? 10.722 -2.100 -12.519 1.00 0.00 45 SER A O 8
ATOM 9705 N N . LEU A 1 46 ? 11.118 -1.799 -10.321 1.00 0.00 46 LEU A N 8
ATOM 9706 C CA . LEU A 1 46 ? 11.656 -3.134 -10.114 1.00 0.00 46 LEU A CA 8
ATOM 9707 C C . LEU A 1 46 ? 10.510 -4.125 -9.966 1.00 0.00 46 LEU A C 8
ATOM 9708 O O . LEU A 1 46 ? 9.488 -3.804 -9.357 1.00 0.00 46 LEU A O 8
ATOM 9724 N N . PRO A 1 47 ? 10.669 -5.339 -10.515 1.00 0.00 47 PRO A N 8
ATOM 9725 C CA . PRO A 1 47 ? 9.619 -6.368 -10.514 1.00 0.00 47 PRO A CA 8
ATOM 9726 C C . PRO A 1 47 ? 9.025 -6.620 -9.131 1.00 0.00 47 PRO A C 8
ATOM 9727 O O . PRO A 1 47 ? 7.802 -6.706 -8.982 1.00 0.00 47 PRO A O 8
ATOM 9738 N N . LYS A 1 48 ? 9.887 -6.713 -8.122 1.00 0.00 48 LYS A N 8
ATOM 9739 C CA . LYS A 1 48 ? 9.440 -7.000 -6.762 1.00 0.00 48 LYS A CA 8
ATOM 9740 C C . LYS A 1 48 ? 8.651 -5.832 -6.174 1.00 0.00 48 LYS A C 8
ATOM 9741 O O . LYS A 1 48 ? 7.810 -6.018 -5.299 1.00 0.00 48 LYS A O 8
ATOM 9760 N N . VAL A 1 49 ? 8.919 -4.632 -6.670 1.00 0.00 49 VAL A N 8
ATOM 9761 C CA . VAL A 1 49 ? 8.214 -3.446 -6.207 1.00 0.00 49 VAL A CA 8
ATOM 9762 C C . VAL A 1 49 ? 6.887 -3.321 -6.940 1.00 0.00 49 VAL A C 8
ATOM 9763 O O . VAL A 1 49 ? 5.843 -3.089 -6.332 1.00 0.00 49 VAL A O 8
ATOM 9776 N N . LYS A 1 50 ? 6.944 -3.499 -8.254 1.00 0.00 50 LYS A N 8
ATOM 9777 C CA . LYS A 1 50 ? 5.763 -3.435 -9.103 1.00 0.00 50 LYS A CA 8
ATOM 9778 C C . LYS A 1 50 ? 4.734 -4.478 -8.683 1.00 0.00 50 LYS A C 8
ATOM 9779 O O . LYS A 1 50 ? 3.545 -4.176 -8.580 1.00 0.00 50 LYS A O 8
ATOM 9798 N N . GLN A 1 51 ? 5.199 -5.699 -8.430 1.00 0.00 51 GLN A N 8
ATOM 9799 C CA . GLN A 1 51 ? 4.306 -6.787 -8.053 1.00 0.00 51 GLN A CA 8
ATOM 9800 C C . GLN A 1 51 ? 3.604 -6.450 -6.745 1.00 0.00 51 GLN A C 8
ATOM 9801 O O . GLN A 1 51 ? 2.397 -6.618 -6.628 1.00 0.00 51 GLN A O 8
ATOM 9815 N N . ALA A 1 52 ? 4.363 -5.947 -5.779 1.00 0.00 52 ALA A N 8
ATOM 9816 C CA . ALA A 1 52 ? 3.813 -5.592 -4.477 1.00 0.00 52 ALA A CA 8
ATOM 9817 C C . ALA A 1 52 ? 2.742 -4.515 -4.608 1.00 0.00 52 ALA A C 8
ATOM 9818 O O . ALA A 1 52 ? 1.620 -4.674 -4.122 1.00 0.00 52 ALA A O 8
ATOM 9825 N N . ILE A 1 53 ? 3.088 -3.431 -5.290 1.00 0.00 53 ILE A N 8
ATOM 9826 C CA . ILE A 1 53 ? 2.183 -2.301 -5.457 1.00 0.00 53 ILE A CA 8
ATOM 9827 C C . ILE A 1 53 ? 0.925 -2.691 -6.230 1.00 0.00 53 ILE A C 8
ATOM 9828 O O . ILE A 1 53 ? -0.193 -2.370 -5.821 1.00 0.00 53 ILE A O 8
ATOM 9844 N N . LEU A 1 54 ? 1.108 -3.386 -7.342 1.00 0.00 54 LEU A N 8
ATOM 9845 C CA . LEU A 1 54 ? -0.014 -3.783 -8.179 1.00 0.00 54 LEU A CA 8
ATOM 9846 C C . LEU A 1 54 ? -0.868 -4.833 -7.455 1.00 0.00 54 LEU A C 8
ATOM 9847 O O . LEU A 1 54 ? -2.092 -4.855 -7.595 1.00 0.00 54 LEU A O 8
ATOM 9863 N N . GLU A 1 55 ? -0.228 -5.659 -6.630 1.00 0.00 55 GLU A N 8
ATOM 9864 C CA . GLU A 1 55 ? -0.944 -6.665 -5.852 1.00 0.00 55 GLU A CA 8
ATOM 9865 C C . GLU A 1 55 ? -1.806 -5.988 -4.794 1.00 0.00 55 GLU A C 8
ATOM 9866 O O . GLU A 1 55 ? -2.942 -6.392 -4.556 1.00 0.00 55 GLU A O 8
ATOM 9878 N N . LEU A 1 56 ? -1.265 -4.941 -4.177 1.00 0.00 56 LEU A N 8
ATOM 9879 C CA . LEU A 1 56 ? -2.004 -4.169 -3.185 1.00 0.00 56 LEU A CA 8
ATOM 9880 C C . LEU A 1 56 ? -3.232 -3.521 -3.818 1.00 0.00 56 LEU A C 8
ATOM 9881 O O . LEU A 1 56 ? -4.332 -3.603 -3.276 1.00 0.00 56 LEU A O 8
ATOM 9897 N N . ASN A 1 57 ? -3.041 -2.905 -4.984 1.00 0.00 57 ASN A N 8
ATOM 9898 C CA . ASN A 1 57 ? -4.148 -2.269 -5.706 1.00 0.00 57 ASN A CA 8
ATOM 9899 C C . ASN A 1 57 ? -5.196 -3.302 -6.099 1.00 0.00 57 ASN A C 8
ATOM 9900 O O . ASN A 1 57 ? -6.400 -3.049 -6.014 1.00 0.00 57 ASN A O 8
ATOM 9911 N N . GLU A 1 58 ? -4.724 -4.463 -6.526 1.00 0.00 58 GLU A N 8
ATOM 9912 C CA . GLU A 1 58 ? -5.600 -5.557 -6.916 1.00 0.00 58 GLU A CA 8
ATOM 9913 C C . GLU A 1 58 ? -6.381 -6.061 -5.707 1.00 0.00 58 GLU A C 8
ATOM 9914 O O . GLU A 1 58 ? -7.581 -6.304 -5.784 1.00 0.00 58 GLU A O 8
ATOM 9926 N N . LEU A 1 59 ? -5.674 -6.206 -4.596 1.00 0.00 59 LEU A N 8
ATOM 9927 C CA . LEU A 1 59 ? -6.271 -6.631 -3.334 1.00 0.00 59 LEU A CA 8
ATOM 9928 C C . LEU A 1 59 ? -7.369 -5.660 -2.896 1.00 0.00 59 LEU A C 8
ATOM 9929 O O . LEU A 1 59 ? -8.438 -6.080 -2.452 1.00 0.00 59 LEU A O 8
ATOM 9945 N N . ILE A 1 60 ? -7.102 -4.365 -3.028 1.00 0.00 60 ILE A N 8
ATOM 9946 C CA . ILE A 1 60 ? -8.090 -3.340 -2.701 1.00 0.00 60 ILE A CA 8
ATOM 9947 C C . ILE A 1 60 ? -9.343 -3.507 -3.557 1.00 0.00 60 ILE A C 8
ATOM 9948 O O . ILE A 1 60 ? -10.463 -3.553 -3.041 1.00 0.00 60 ILE A O 8
ATOM 9964 N N . GLU A 1 61 ? -9.144 -3.627 -4.864 1.00 0.00 61 GLU A N 8
ATOM 9965 C CA . GLU A 1 61 ? -10.254 -3.772 -5.799 1.00 0.00 61 GLU A CA 8
ATOM 9966 C C . GLU A 1 61 ? -10.833 -5.184 -5.775 1.00 0.00 61 GLU A C 8
ATOM 9967 O O . GLU A 1 61 ? -11.781 -5.481 -6.495 1.00 0.00 61 GLU A O 8
ATOM 9979 N N . ALA A 1 62 ? -10.262 -6.053 -4.957 1.00 0.00 62 ALA A N 8
ATOM 9980 C CA . ALA A 1 62 ? -10.834 -7.368 -4.741 1.00 0.00 62 ALA A CA 8
ATOM 9981 C C . ALA A 1 62 ? -11.886 -7.288 -3.646 1.00 0.00 62 ALA A C 8
ATOM 9982 O O . ALA A 1 62 ? -13.018 -7.746 -3.818 1.00 0.00 62 ALA A O 8
ATOM 9989 N N . GLN A 1 63 ? -11.506 -6.671 -2.530 1.00 0.00 63 GLN A N 8
ATOM 9990 C CA . GLN A 1 63 ? -12.415 -6.465 -1.409 1.00 0.00 63 GLN A CA 8
ATOM 9991 C C . GLN A 1 63 ? -13.533 -5.513 -1.806 1.00 0.00 63 GLN A C 8
ATOM 9992 O O . GLN A 1 63 ? -14.718 -5.829 -1.675 1.00 0.00 63 GLN A O 8
ATOM 10006 N N . ASN A 1 64 ? -13.135 -4.350 -2.302 1.00 0.00 64 ASN A N 8
ATOM 10007 C CA . ASN A 1 64 ? -14.073 -3.316 -2.703 1.00 0.00 64 ASN A CA 8
ATOM 10008 C C . ASN A 1 64 ? -14.813 -3.724 -3.975 1.00 0.00 64 ASN A C 8
ATOM 10009 O O . ASN A 1 64 ? -15.964 -4.144 -3.902 1.00 0.00 64 ASN A O 8
ATOM 10020 N N . HIS A 1 65 ? -14.117 -3.619 -5.117 1.00 0.00 65 HIS A N 8
ATOM 10021 C CA . HIS A 1 65 ? -14.599 -4.015 -6.467 1.00 0.00 65 HIS A CA 8
ATOM 10022 C C . HIS A 1 65 ? -15.889 -3.310 -6.927 1.00 0.00 65 HIS A C 8
ATOM 10023 O O . HIS A 1 65 ? -16.019 -2.979 -8.103 1.00 0.00 65 HIS A O 8
ATOM 10038 N N . GLN A 1 66 ? -16.814 -3.057 -6.016 1.00 0.00 66 GLN A N 8
ATOM 10039 C CA . GLN A 1 66 ? -18.131 -2.549 -6.376 1.00 0.00 66 GLN A CA 8
ATOM 10040 C C . GLN A 1 66 ? -18.107 -1.054 -6.663 1.00 0.00 66 GLN A C 8
ATOM 10041 O O . GLN A 1 66 ? -19.139 -0.463 -6.973 1.00 0.00 66 GLN A O 8
ATOM 10055 N N . THR A 1 67 ? -16.934 -0.436 -6.556 1.00 0.00 67 THR A N 8
ATOM 10056 C CA . THR A 1 67 ? -16.788 0.947 -6.980 1.00 0.00 67 THR A CA 8
ATOM 10057 C C . THR A 1 67 ? -16.810 0.997 -8.502 1.00 0.00 67 THR A C 8
ATOM 10058 O O . THR A 1 67 ? -17.143 2.016 -9.104 1.00 0.00 67 THR A O 8
ATOM 10069 N N . LYS A 1 68 ? -16.444 -0.127 -9.100 1.00 0.00 68 LYS A N 8
ATOM 10070 C CA . LYS A 1 68 ? -16.571 -0.323 -10.520 1.00 0.00 68 LYS A CA 8
ATOM 10071 C C . LYS A 1 68 ? -17.926 -0.967 -10.764 1.00 0.00 68 LYS A C 8
ATOM 10072 O O . LYS A 1 68 ? -18.095 -2.160 -10.521 1.00 0.00 68 LYS A O 8
ATOM 10091 N N . THR A 1 69 ? -18.888 -0.161 -11.203 1.00 0.00 69 THR A N 8
ATOM 10092 C CA . THR A 1 69 ? -20.283 -0.579 -11.277 1.00 0.00 69 THR A CA 8
ATOM 10093 C C . THR A 1 69 ? -20.448 -1.899 -12.025 1.00 0.00 69 THR A C 8
ATOM 10094 O O . THR A 1 69 ? -21.281 -2.727 -11.654 1.00 0.00 69 THR A O 8
ATOM 10105 N N . ALA A 1 70 ? -19.663 -2.073 -13.091 1.00 0.00 70 ALA A N 8
ATOM 10106 C CA . ALA A 1 70 ? -19.671 -3.299 -13.897 1.00 0.00 70 ALA A CA 8
ATOM 10107 C C . ALA A 1 70 ? -20.997 -3.486 -14.638 1.00 0.00 70 ALA A C 8
ATOM 10108 O O . ALA A 1 70 ? -21.144 -4.408 -15.435 1.00 0.00 70 ALA A O 8
ATOM 10115 N N . LEU A 1 71 ? -21.951 -2.595 -14.393 1.00 0.00 71 LEU A N 8
ATOM 10116 C CA . LEU A 1 71 ? -23.245 -2.641 -15.066 1.00 0.00 71 LEU A CA 8
ATOM 10117 C C . LEU A 1 71 ? -23.105 -2.126 -16.493 1.00 0.00 71 LEU A C 8
ATOM 10118 O O . LEU A 1 71 ? -24.044 -2.155 -17.285 1.00 0.00 71 LEU A O 8
ATOM 10134 N N . GLU A 1 72 ? -21.902 -1.674 -16.812 1.00 0.00 72 GLU A N 8
ATOM 10135 C CA . GLU A 1 72 ? -21.592 -1.127 -18.123 1.00 0.00 72 GLU A CA 8
ATOM 10136 C C . GLU A 1 72 ? -21.302 -2.240 -19.126 1.00 0.00 72 GLU A C 8
ATOM 10137 O O . GLU A 1 72 ? -20.878 -1.977 -20.253 1.00 0.00 72 GLU A O 8
ATOM 10149 N N . HIS A 1 73 ? -21.518 -3.486 -18.719 1.00 0.00 73 HIS A N 8
ATOM 10150 C CA . HIS A 1 73 ? -21.312 -4.606 -19.624 1.00 0.00 73 HIS A CA 8
ATOM 10151 C C . HIS A 1 73 ? -22.570 -4.844 -20.456 1.00 0.00 73 HIS A C 8
ATOM 10152 O O . HIS A 1 73 ? -23.632 -5.184 -19.936 1.00 0.00 73 HIS A O 8
ATOM 10167 N N . HIS A 1 74 ? -22.446 -4.607 -21.748 1.00 0.00 74 HIS A N 8
ATOM 10168 C CA . HIS A 1 74 ? -23.522 -4.869 -22.687 1.00 0.00 74 HIS A CA 8
ATOM 10169 C C . HIS A 1 74 ? -23.079 -6.004 -23.599 1.00 0.00 74 HIS A C 8
ATOM 10170 O O . HIS A 1 74 ? -23.859 -6.558 -24.375 1.00 0.00 74 HIS A O 8
ATOM 10185 N N . MET A 1 1 ? 3.543 10.450 8.648 1.00 0.00 1 MET A N 9
ATOM 10186 C CA . MET A 1 1 ? 4.030 9.287 7.870 1.00 0.00 1 MET A CA 9
ATOM 10187 C C . MET A 1 1 ? 3.894 8.018 8.693 1.00 0.00 1 MET A C 9
ATOM 10188 O O . MET A 1 1 ? 3.895 8.067 9.924 1.00 0.00 1 MET A O 9
ATOM 10204 N N . ARG A 1 2 ? 3.775 6.882 8.027 1.00 0.00 2 ARG A N 9
ATOM 10205 C CA . ARG A 1 2 ? 3.696 5.613 8.730 1.00 0.00 2 ARG A CA 9
ATOM 10206 C C . ARG A 1 2 ? 4.787 4.671 8.265 1.00 0.00 2 ARG A C 9
ATOM 10207 O O . ARG A 1 2 ? 5.059 4.562 7.073 1.00 0.00 2 ARG A O 9
ATOM 10228 N N . VAL A 1 3 ? 5.414 4.003 9.216 1.00 0.00 3 VAL A N 9
ATOM 10229 C CA . VAL A 1 3 ? 6.484 3.060 8.924 1.00 0.00 3 VAL A CA 9
ATOM 10230 C C . VAL A 1 3 ? 6.080 1.666 9.383 1.00 0.00 3 VAL A C 9
ATOM 10231 O O . VAL A 1 3 ? 5.595 1.494 10.503 1.00 0.00 3 VAL A O 9
ATOM 10244 N N . PHE A 1 4 ? 6.258 0.683 8.516 1.00 0.00 4 PHE A N 9
ATOM 10245 C CA . PHE A 1 4 ? 5.893 -0.686 8.840 1.00 0.00 4 PHE A CA 9
ATOM 10246 C C . PHE A 1 4 ? 7.053 -1.639 8.587 1.00 0.00 4 PHE A C 9
ATOM 10247 O O . PHE A 1 4 ? 7.400 -1.921 7.438 1.00 0.00 4 PHE A O 9
ATOM 10264 N N . PRO A 1 5 ? 7.687 -2.124 9.665 1.00 0.00 5 PRO A N 9
ATOM 10265 C CA . PRO A 1 5 ? 8.720 -3.156 9.575 1.00 0.00 5 PRO A CA 9
ATOM 10266 C C . PRO A 1 5 ? 8.129 -4.483 9.115 1.00 0.00 5 PRO A C 9
ATOM 10267 O O . PRO A 1 5 ? 8.779 -5.260 8.416 1.00 0.00 5 PRO A O 9
ATOM 10278 N N . VAL A 1 6 ? 6.887 -4.729 9.517 1.00 0.00 6 VAL A N 9
ATOM 10279 C CA . VAL A 1 6 ? 6.166 -5.921 9.104 1.00 0.00 6 VAL A CA 9
ATOM 10280 C C . VAL A 1 6 ? 5.408 -5.657 7.808 1.00 0.00 6 VAL A C 9
ATOM 10281 O O . VAL A 1 6 ? 4.542 -4.783 7.741 1.00 0.00 6 VAL A O 9
ATOM 10294 N N . TYR A 1 7 ? 5.754 -6.399 6.769 1.00 0.00 7 TYR A N 9
ATOM 10295 C CA . TYR A 1 7 ? 5.095 -6.246 5.488 1.00 0.00 7 TYR A CA 9
ATOM 10296 C C . TYR A 1 7 ? 3.883 -7.166 5.411 1.00 0.00 7 TYR A C 9
ATOM 10297 O O . TYR A 1 7 ? 3.994 -8.340 5.049 1.00 0.00 7 TYR A O 9
ATOM 10315 N N . ALA A 1 8 ? 2.737 -6.626 5.792 1.00 0.00 8 ALA A N 9
ATOM 10316 C CA . ALA A 1 8 ? 1.484 -7.355 5.726 1.00 0.00 8 ALA A CA 9
ATOM 10317 C C . ALA A 1 8 ? 0.485 -6.603 4.856 1.00 0.00 8 ALA A C 9
ATOM 10318 O O . ALA A 1 8 ? -0.145 -5.646 5.311 1.00 0.00 8 ALA A O 9
ATOM 10325 N N . PRO A 1 9 ? 0.369 -7.016 3.581 1.00 0.00 9 PRO A N 9
ATOM 10326 C CA . PRO A 1 9 ? -0.526 -6.393 2.596 1.00 0.00 9 PRO A CA 9
ATOM 10327 C C . PRO A 1 9 ? -1.904 -6.031 3.145 1.00 0.00 9 PRO A C 9
ATOM 10328 O O . PRO A 1 9 ? -2.342 -4.886 3.023 1.00 0.00 9 PRO A O 9
ATOM 10339 N N . LYS A 1 10 ? -2.579 -7.011 3.737 1.00 0.00 10 LYS A N 9
ATOM 10340 C CA . LYS A 1 10 ? -3.926 -6.814 4.273 1.00 0.00 10 LYS A CA 9
ATOM 10341 C C . LYS A 1 10 ? -3.992 -5.617 5.217 1.00 0.00 10 LYS A C 9
ATOM 10342 O O . LYS A 1 10 ? -4.833 -4.733 5.047 1.00 0.00 10 LYS A O 9
ATOM 10361 N N . LEU A 1 11 ? -3.097 -5.589 6.199 1.00 0.00 11 LEU A N 9
ATOM 10362 C CA . LEU A 1 11 ? -3.104 -4.550 7.226 1.00 0.00 11 LEU A CA 9
ATOM 10363 C C . LEU A 1 11 ? -2.882 -3.176 6.609 1.00 0.00 11 LEU A C 9
ATOM 10364 O O . LEU A 1 11 ? -3.568 -2.210 6.953 1.00 0.00 11 LEU A O 9
ATOM 10380 N N . ILE A 1 12 ? -1.936 -3.102 5.685 1.00 0.00 12 ILE A N 9
ATOM 10381 C CA . ILE A 1 12 ? -1.611 -1.853 5.017 1.00 0.00 12 ILE A CA 9
ATOM 10382 C C . ILE A 1 12 ? -2.807 -1.329 4.222 1.00 0.00 12 ILE A C 9
ATOM 10383 O O . ILE A 1 12 ? -3.231 -0.188 4.403 1.00 0.00 12 ILE A O 9
ATOM 10399 N N . VAL A 1 13 ? -3.360 -2.184 3.371 1.00 0.00 13 VAL A N 9
ATOM 10400 C CA . VAL A 1 13 ? -4.465 -1.798 2.500 1.00 0.00 13 VAL A CA 9
ATOM 10401 C C . VAL A 1 13 ? -5.722 -1.465 3.302 1.00 0.00 13 VAL A C 9
ATOM 10402 O O . VAL A 1 13 ? -6.409 -0.485 3.008 1.00 0.00 13 VAL A O 9
ATOM 10415 N N . LYS A 1 14 ? -6.009 -2.268 4.326 1.00 0.00 14 LYS A N 9
ATOM 10416 C CA . LYS A 1 14 ? -7.177 -2.038 5.180 1.00 0.00 14 LYS A CA 9
ATOM 10417 C C . LYS A 1 14 ? -7.136 -0.636 5.780 1.00 0.00 14 LYS A C 9
ATOM 10418 O O . LYS A 1 14 ? -8.153 0.054 5.854 1.00 0.00 14 LYS A O 9
ATOM 10437 N N . HIS A 1 15 ? -5.951 -0.214 6.193 1.00 0.00 15 HIS A N 9
ATOM 10438 C CA . HIS A 1 15 ? -5.781 1.095 6.796 1.00 0.00 15 HIS A CA 9
ATOM 10439 C C . HIS A 1 15 ? -5.737 2.179 5.728 1.00 0.00 15 HIS A C 9
ATOM 10440 O O . HIS A 1 15 ? -6.224 3.288 5.942 1.00 0.00 15 HIS A O 9
ATOM 10455 N N . ALA A 1 16 ? -5.175 1.845 4.567 1.00 0.00 16 ALA A N 9
ATOM 10456 C CA . ALA A 1 16 ? -5.111 2.778 3.444 1.00 0.00 16 ALA A CA 9
ATOM 10457 C C . ALA A 1 16 ? -6.508 3.158 2.969 1.00 0.00 16 ALA A C 9
ATOM 10458 O O . ALA A 1 16 ? -6.704 4.215 2.380 1.00 0.00 16 ALA A O 9
ATOM 10465 N N . ARG A 1 17 ? -7.474 2.294 3.237 1.00 0.00 17 ARG A N 9
ATOM 10466 C CA . ARG A 1 17 ? -8.856 2.550 2.860 1.00 0.00 17 ARG A CA 9
ATOM 10467 C C . ARG A 1 17 ? -9.372 3.809 3.563 1.00 0.00 17 ARG A C 9
ATOM 10468 O O . ARG A 1 17 ? -10.247 4.511 3.050 1.00 0.00 17 ARG A O 9
ATOM 10489 N N . ILE A 1 18 ? -8.819 4.086 4.739 1.00 0.00 18 ILE A N 9
ATOM 10490 C CA . ILE A 1 18 ? -9.171 5.280 5.504 1.00 0.00 18 ILE A CA 9
ATOM 10491 C C . ILE A 1 18 ? -8.107 6.370 5.340 1.00 0.00 18 ILE A C 9
ATOM 10492 O O . ILE A 1 18 ? -8.421 7.552 5.195 1.00 0.00 18 ILE A O 9
ATOM 10508 N N . PHE A 1 19 ? -6.849 5.947 5.348 1.00 0.00 19 PHE A N 9
ATOM 10509 C CA . PHE A 1 19 ? -5.699 6.854 5.309 1.00 0.00 19 PHE A CA 9
ATOM 10510 C C . PHE A 1 19 ? -5.285 7.183 3.877 1.00 0.00 19 PHE A C 9
ATOM 10511 O O . PHE A 1 19 ? -4.213 7.730 3.665 1.00 0.00 19 PHE A O 9
ATOM 10528 N N . LEU A 1 20 ? -6.149 6.802 2.929 1.00 0.00 20 LEU A N 9
ATOM 10529 C CA . LEU A 1 20 ? -5.950 6.877 1.462 1.00 0.00 20 LEU A CA 9
ATOM 10530 C C . LEU A 1 20 ? -5.036 7.991 0.905 1.00 0.00 20 LEU A C 9
ATOM 10531 O O . LEU A 1 20 ? -4.586 7.873 -0.232 1.00 0.00 20 LEU A O 9
ATOM 10547 N N . THR A 1 21 ? -4.782 9.062 1.639 1.00 0.00 21 THR A N 9
ATOM 10548 C CA . THR A 1 21 ? -3.848 10.077 1.177 1.00 0.00 21 THR A CA 9
ATOM 10549 C C . THR A 1 21 ? -2.677 10.233 2.161 1.00 0.00 21 THR A C 9
ATOM 10550 O O . THR A 1 21 ? -2.775 10.921 3.178 1.00 0.00 21 THR A O 9
ATOM 10561 N N . GLY A 1 22 ? -1.568 9.564 1.861 1.00 0.00 22 GLY A N 9
ATOM 10562 C CA . GLY A 1 22 ? -0.396 9.637 2.719 1.00 0.00 22 GLY A CA 9
ATOM 10563 C C . GLY A 1 22 ? 0.771 8.833 2.177 1.00 0.00 22 GLY A C 9
ATOM 10564 O O . GLY A 1 22 ? 0.688 8.269 1.086 1.00 0.00 22 GLY A O 9
ATOM 10568 N N . VAL A 1 23 ? 1.857 8.775 2.940 1.00 0.00 23 VAL A N 9
ATOM 10569 C CA . VAL A 1 23 ? 3.045 8.031 2.538 1.00 0.00 23 VAL A CA 9
ATOM 10570 C C . VAL A 1 23 ? 3.430 7.001 3.603 1.00 0.00 23 VAL A C 9
ATOM 10571 O O . VAL A 1 23 ? 3.430 7.290 4.805 1.00 0.00 23 VAL A O 9
ATOM 10584 N N . ILE A 1 24 ? 3.747 5.796 3.153 1.00 0.00 24 ILE A N 9
ATOM 10585 C CA . ILE A 1 24 ? 4.123 4.713 4.046 1.00 0.00 24 ILE A CA 9
ATOM 10586 C C . ILE A 1 24 ? 5.532 4.235 3.721 1.00 0.00 24 ILE A C 9
ATOM 10587 O O . ILE A 1 24 ? 5.914 4.161 2.558 1.00 0.00 24 ILE A O 9
ATOM 10603 N N . TRP A 1 25 ? 6.312 3.942 4.741 1.00 0.00 25 TRP A N 9
ATOM 10604 C CA . TRP A 1 25 ? 7.645 3.414 4.537 1.00 0.00 25 TRP A CA 9
ATOM 10605 C C . TRP A 1 25 ? 7.680 1.949 4.960 1.00 0.00 25 TRP A C 9
ATOM 10606 O O . TRP A 1 25 ? 7.532 1.627 6.141 1.00 0.00 25 TRP A O 9
ATOM 10627 N N . VAL A 1 26 ? 7.857 1.067 3.988 1.00 0.00 26 VAL A N 9
ATOM 10628 C CA . VAL A 1 26 ? 7.938 -0.359 4.261 1.00 0.00 26 VAL A CA 9
ATOM 10629 C C . VAL A 1 26 ? 9.399 -0.781 4.327 1.00 0.00 26 VAL A C 9
ATOM 10630 O O . VAL A 1 26 ? 10.245 -0.201 3.649 1.00 0.00 26 VAL A O 9
ATOM 10643 N N . LYS A 1 27 ? 9.680 -1.797 5.130 1.00 0.00 27 LYS A N 9
ATOM 10644 C CA . LYS A 1 27 ? 11.053 -2.235 5.382 1.00 0.00 27 LYS A CA 9
ATOM 10645 C C . LYS A 1 27 ? 11.821 -2.545 4.097 1.00 0.00 27 LYS A C 9
ATOM 10646 O O . LYS A 1 27 ? 12.911 -2.016 3.875 1.00 0.00 27 LYS A O 9
ATOM 10665 N N . ASP A 1 28 ? 11.257 -3.401 3.261 1.00 0.00 28 ASP A N 9
ATOM 10666 C CA . ASP A 1 28 ? 11.967 -3.876 2.077 1.00 0.00 28 ASP A CA 9
ATOM 10667 C C . ASP A 1 28 ? 11.825 -2.913 0.904 1.00 0.00 28 ASP A C 9
ATOM 10668 O O . ASP A 1 28 ? 12.810 -2.553 0.259 1.00 0.00 28 ASP A O 9
ATOM 10677 N N . LEU A 1 29 ? 10.601 -2.486 0.646 1.00 0.00 29 LEU A N 9
ATOM 10678 C CA . LEU A 1 29 ? 10.299 -1.728 -0.563 1.00 0.00 29 LEU A CA 9
ATOM 10679 C C . LEU A 1 29 ? 10.756 -0.277 -0.448 1.00 0.00 29 LEU A C 9
ATOM 10680 O O . LEU A 1 29 ? 11.143 0.341 -1.443 1.00 0.00 29 LEU A O 9
ATOM 10696 N N . GLY A 1 30 ? 10.731 0.253 0.763 1.00 0.00 30 GLY A N 9
ATOM 10697 C CA . GLY A 1 30 ? 11.050 1.650 0.962 1.00 0.00 30 GLY A CA 9
ATOM 10698 C C . GLY A 1 30 ? 9.796 2.469 1.155 1.00 0.00 30 GLY A C 9
ATOM 10699 O O . GLY A 1 30 ? 8.774 1.941 1.588 1.00 0.00 30 GLY A O 9
ATOM 10703 N N . ARG A 1 31 ? 9.854 3.748 0.824 1.00 0.00 31 ARG A N 9
ATOM 10704 C CA . ARG A 1 31 ? 8.696 4.608 0.987 1.00 0.00 31 ARG A CA 9
ATOM 10705 C C . ARG A 1 31 ? 7.777 4.510 -0.227 1.00 0.00 31 ARG A C 9
ATOM 10706 O O . ARG A 1 31 ? 8.237 4.468 -1.369 1.00 0.00 31 ARG A O 9
ATOM 10727 N N . LEU A 1 32 ? 6.484 4.468 0.033 1.00 0.00 32 LEU A N 9
ATOM 10728 C CA . LEU A 1 32 ? 5.479 4.372 -1.011 1.00 0.00 32 LEU A CA 9
ATOM 10729 C C . LEU A 1 32 ? 4.352 5.350 -0.715 1.00 0.00 32 LEU A C 9
ATOM 10730 O O . LEU A 1 32 ? 3.845 5.398 0.405 1.00 0.00 32 LEU A O 9
ATOM 10746 N N . GLU A 1 33 ? 3.976 6.140 -1.702 1.00 0.00 33 GLU A N 9
ATOM 10747 C CA . GLU A 1 33 ? 2.928 7.127 -1.511 1.00 0.00 33 GLU A CA 9
ATOM 10748 C C . GLU A 1 33 ? 1.616 6.648 -2.102 1.00 0.00 33 GLU A C 9
ATOM 10749 O O . GLU A 1 33 ? 1.556 6.255 -3.265 1.00 0.00 33 GLU A O 9
ATOM 10761 N N . PHE A 1 34 ? 0.574 6.673 -1.290 1.00 0.00 34 PHE A N 9
ATOM 10762 C CA . PHE A 1 34 ? -0.752 6.294 -1.736 1.00 0.00 34 PHE A CA 9
ATOM 10763 C C . PHE A 1 34 ? -1.670 7.507 -1.720 1.00 0.00 34 PHE A C 9
ATOM 10764 O O . PHE A 1 34 ? -1.625 8.332 -0.801 1.00 0.00 34 PHE A O 9
ATOM 10781 N N . GLU A 1 35 ? -2.482 7.630 -2.752 1.00 0.00 35 GLU A N 9
ATOM 10782 C CA . GLU A 1 35 ? -3.334 8.790 -2.913 1.00 0.00 35 GLU A CA 9
ATOM 10783 C C . GLU A 1 35 ? -4.703 8.378 -3.440 1.00 0.00 35 GLU A C 9
ATOM 10784 O O . GLU A 1 35 ? -4.800 7.598 -4.391 1.00 0.00 35 GLU A O 9
ATOM 10796 N N . LYS A 1 36 ? -5.756 8.888 -2.797 1.00 0.00 36 LYS A N 9
ATOM 10797 C CA . LYS A 1 36 ? -7.138 8.630 -3.213 1.00 0.00 36 LYS A CA 9
ATOM 10798 C C . LYS A 1 36 ? -7.479 7.144 -3.110 1.00 0.00 36 LYS A C 9
ATOM 10799 O O . LYS A 1 36 ? -8.387 6.654 -3.784 1.00 0.00 36 LYS A O 9
ATOM 10818 N N . GLY A 1 37 ? -6.755 6.438 -2.246 1.00 0.00 37 GLY A N 9
ATOM 10819 C CA . GLY A 1 37 ? -6.977 5.015 -2.071 1.00 0.00 37 GLY A CA 9
ATOM 10820 C C . GLY A 1 37 ? -6.315 4.199 -3.156 1.00 0.00 37 GLY A C 9
ATOM 10821 O O . GLY A 1 37 ? -6.664 3.045 -3.379 1.00 0.00 37 GLY A O 9
ATOM 10825 N N . ARG A 1 38 ? -5.371 4.818 -3.843 1.00 0.00 38 ARG A N 9
ATOM 10826 C CA . ARG A 1 38 ? -4.581 4.141 -4.854 1.00 0.00 38 ARG A CA 9
ATOM 10827 C C . ARG A 1 38 ? -3.132 4.149 -4.441 1.00 0.00 38 ARG A C 9
ATOM 10828 O O . ARG A 1 38 ? -2.632 5.144 -3.925 1.00 0.00 38 ARG A O 9
ATOM 10849 N N . PHE A 1 39 ? -2.468 3.047 -4.680 1.00 0.00 39 PHE A N 9
ATOM 10850 C CA . PHE A 1 39 ? -1.113 2.863 -4.211 1.00 0.00 39 PHE A CA 9
ATOM 10851 C C . PHE A 1 39 ? -0.122 3.263 -5.295 1.00 0.00 39 PHE A C 9
ATOM 10852 O O . PHE A 1 39 ? 1.090 3.117 -5.133 1.00 0.00 39 PHE A O 9
ATOM 10869 N N . LEU A 1 40 ? -0.669 3.766 -6.403 1.00 0.00 40 LEU A N 9
ATOM 10870 C CA . LEU A 1 40 ? 0.124 4.266 -7.522 1.00 0.00 40 LEU A CA 9
ATOM 10871 C C . LEU A 1 40 ? 1.068 3.184 -8.045 1.00 0.00 40 LEU A C 9
ATOM 10872 O O . LEU A 1 40 ? 0.772 1.991 -7.948 1.00 0.00 40 LEU A O 9
ATOM 10888 N N . LEU A 1 41 ? 2.176 3.604 -8.633 1.00 0.00 41 LEU A N 9
ATOM 10889 C CA . LEU A 1 41 ? 3.190 2.697 -9.113 1.00 0.00 41 LEU A CA 9
ATOM 10890 C C . LEU A 1 41 ? 4.519 3.436 -9.200 1.00 0.00 41 LEU A C 9
ATOM 10891 O O . LEU A 1 41 ? 4.547 4.645 -9.432 1.00 0.00 41 LEU A O 9
ATOM 10907 N N . PRO A 1 42 ? 5.632 2.726 -8.995 1.00 0.00 42 PRO A N 9
ATOM 10908 C CA . PRO A 1 42 ? 6.982 3.306 -9.017 1.00 0.00 42 PRO A CA 9
ATOM 10909 C C . PRO A 1 42 ? 7.462 3.644 -10.430 1.00 0.00 42 PRO A C 9
ATOM 10910 O O . PRO A 1 42 ? 8.648 3.504 -10.735 1.00 0.00 42 PRO A O 9
ATOM 10921 N N . ARG A 1 43 ? 6.537 4.128 -11.263 1.00 0.00 43 ARG A N 9
ATOM 10922 C CA . ARG A 1 43 ? 6.796 4.417 -12.676 1.00 0.00 43 ARG A CA 9
ATOM 10923 C C . ARG A 1 43 ? 7.148 3.134 -13.424 1.00 0.00 43 ARG A C 9
ATOM 10924 O O . ARG A 1 43 ? 6.300 2.531 -14.083 1.00 0.00 43 ARG A O 9
ATOM 10945 N N . LYS A 1 44 ? 8.397 2.719 -13.298 1.00 0.00 44 LYS A N 9
ATOM 10946 C CA . LYS A 1 44 ? 8.869 1.465 -13.849 1.00 0.00 44 LYS A CA 9
ATOM 10947 C C . LYS A 1 44 ? 10.102 1.022 -13.072 1.00 0.00 44 LYS A C 9
ATOM 10948 O O . LYS A 1 44 ? 11.042 1.800 -12.877 1.00 0.00 44 LYS A O 9
ATOM 10967 N N . SER A 1 45 ? 10.088 -0.214 -12.606 1.00 0.00 45 SER A N 9
ATOM 10968 C CA . SER A 1 45 ? 11.096 -0.679 -11.671 1.00 0.00 45 SER A CA 9
ATOM 10969 C C . SER A 1 45 ? 11.282 -2.190 -11.759 1.00 0.00 45 SER A C 9
ATOM 10970 O O . SER A 1 45 ? 10.857 -2.822 -12.729 1.00 0.00 45 SER A O 9
ATOM 10978 N N . LEU A 1 46 ? 11.933 -2.755 -10.753 1.00 0.00 46 LEU A N 9
ATOM 10979 C CA . LEU A 1 46 ? 12.175 -4.189 -10.699 1.00 0.00 46 LEU A CA 9
ATOM 10980 C C . LEU A 1 46 ? 10.870 -4.944 -10.473 1.00 0.00 46 LEU A C 9
ATOM 10981 O O . LEU A 1 46 ? 9.986 -4.464 -9.753 1.00 0.00 46 LEU A O 9
ATOM 10997 N N . PRO A 1 47 ? 10.732 -6.135 -11.081 1.00 0.00 47 PRO A N 9
ATOM 10998 C CA . PRO A 1 47 ? 9.553 -6.987 -10.906 1.00 0.00 47 PRO A CA 9
ATOM 10999 C C . PRO A 1 47 ? 9.314 -7.322 -9.438 1.00 0.00 47 PRO A C 9
ATOM 11000 O O . PRO A 1 47 ? 8.175 -7.512 -9.018 1.00 0.00 47 PRO A O 9
ATOM 11011 N N . LYS A 1 48 ? 10.399 -7.378 -8.671 1.00 0.00 48 LYS A N 9
ATOM 11012 C CA . LYS A 1 48 ? 10.334 -7.596 -7.229 1.00 0.00 48 LYS A CA 9
ATOM 11013 C C . LYS A 1 48 ? 9.384 -6.600 -6.566 1.00 0.00 48 LYS A C 9
ATOM 11014 O O . LYS A 1 48 ? 8.528 -6.973 -5.760 1.00 0.00 48 LYS A O 9
ATOM 11033 N N . VAL A 1 49 ? 9.541 -5.333 -6.918 1.00 0.00 49 VAL A N 9
ATOM 11034 C CA . VAL A 1 49 ? 8.749 -4.271 -6.321 1.00 0.00 49 VAL A CA 9
ATOM 11035 C C . VAL A 1 49 ? 7.435 -4.086 -7.065 1.00 0.00 49 VAL A C 9
ATOM 11036 O O . VAL A 1 49 ? 6.377 -3.962 -6.445 1.00 0.00 49 VAL A O 9
ATOM 11049 N N . LYS A 1 50 ? 7.497 -4.093 -8.393 1.00 0.00 50 LYS A N 9
ATOM 11050 C CA . LYS A 1 50 ? 6.311 -3.854 -9.209 1.00 0.00 50 LYS A CA 9
ATOM 11051 C C . LYS A 1 50 ? 5.227 -4.887 -8.925 1.00 0.00 50 LYS A C 9
ATOM 11052 O O . LYS A 1 50 ? 4.049 -4.549 -8.825 1.00 0.00 50 LYS A O 9
ATOM 11071 N N . GLN A 1 51 ? 5.630 -6.148 -8.783 1.00 0.00 51 GLN A N 9
ATOM 11072 C CA . GLN A 1 51 ? 4.685 -7.229 -8.521 1.00 0.00 51 GLN A CA 9
ATOM 11073 C C . GLN A 1 51 ? 3.953 -6.979 -7.209 1.00 0.00 51 GLN A C 9
ATOM 11074 O O . GLN A 1 51 ? 2.749 -7.197 -7.109 1.00 0.00 51 GLN A O 9
ATOM 11088 N N . ALA A 1 52 ? 4.693 -6.497 -6.217 1.00 0.00 52 ALA A N 9
ATOM 11089 C CA . ALA A 1 52 ? 4.126 -6.188 -4.914 1.00 0.00 52 ALA A CA 9
ATOM 11090 C C . ALA A 1 52 ? 3.159 -5.015 -5.012 1.00 0.00 52 ALA A C 9
ATOM 11091 O O . ALA A 1 52 ? 2.079 -5.035 -4.426 1.00 0.00 52 ALA A O 9
ATOM 11098 N N . ILE A 1 53 ? 3.555 -3.995 -5.768 1.00 0.00 53 ILE A N 9
ATOM 11099 C CA . ILE A 1 53 ? 2.730 -2.810 -5.961 1.00 0.00 53 ILE A CA 9
ATOM 11100 C C . ILE A 1 53 ? 1.421 -3.163 -6.665 1.00 0.00 53 ILE A C 9
ATOM 11101 O O . ILE A 1 53 ? 0.344 -2.730 -6.250 1.00 0.00 53 ILE A O 9
ATOM 11117 N N . LEU A 1 54 ? 1.521 -3.955 -7.726 1.00 0.00 54 LEU A N 9
ATOM 11118 C CA . LEU A 1 54 ? 0.342 -4.402 -8.462 1.00 0.00 54 LEU A CA 9
ATOM 11119 C C . LEU A 1 54 ? -0.547 -5.266 -7.574 1.00 0.00 54 LEU A C 9
ATOM 11120 O O . LEU A 1 54 ? -1.772 -5.153 -7.606 1.00 0.00 54 LEU A O 9
ATOM 11136 N N . GLU A 1 55 ? 0.086 -6.115 -6.771 1.00 0.00 55 GLU A N 9
ATOM 11137 C CA . GLU A 1 55 ? -0.627 -6.952 -5.815 1.00 0.00 55 GLU A CA 9
ATOM 11138 C C . GLU A 1 55 ? -1.410 -6.086 -4.833 1.00 0.00 55 GLU A C 9
ATOM 11139 O O . GLU A 1 55 ? -2.590 -6.321 -4.585 1.00 0.00 55 GLU A O 9
ATOM 11151 N N . LEU A 1 56 ? -0.741 -5.069 -4.296 1.00 0.00 56 LEU A N 9
ATOM 11152 C CA . LEU A 1 56 ? -1.350 -4.173 -3.324 1.00 0.00 56 LEU A CA 9
ATOM 11153 C C . LEU A 1 56 ? -2.522 -3.412 -3.925 1.00 0.00 56 LEU A C 9
ATOM 11154 O O . LEU A 1 56 ? -3.580 -3.324 -3.313 1.00 0.00 56 LEU A O 9
ATOM 11170 N N . ASN A 1 57 ? -2.345 -2.881 -5.130 1.00 0.00 57 ASN A N 9
ATOM 11171 C CA . ASN A 1 57 ? -3.405 -2.107 -5.780 1.00 0.00 57 ASN A CA 9
ATOM 11172 C C . ASN A 1 57 ? -4.610 -2.990 -6.072 1.00 0.00 57 ASN A C 9
ATOM 11173 O O . ASN A 1 57 ? -5.755 -2.573 -5.897 1.00 0.00 57 ASN A O 9
ATOM 11184 N N . GLU A 1 58 ? -4.332 -4.214 -6.503 1.00 0.00 58 GLU A N 9
ATOM 11185 C CA . GLU A 1 58 ? -5.370 -5.198 -6.770 1.00 0.00 58 GLU A CA 9
ATOM 11186 C C . GLU A 1 58 ? -6.095 -5.535 -5.465 1.00 0.00 58 GLU A C 9
ATOM 11187 O O . GLU A 1 58 ? -7.319 -5.634 -5.421 1.00 0.00 58 GLU A O 9
ATOM 11199 N N . LEU A 1 59 ? -5.320 -5.683 -4.397 1.00 0.00 59 LEU A N 9
ATOM 11200 C CA . LEU A 1 59 ? -5.870 -5.969 -3.078 1.00 0.00 59 LEU A CA 9
ATOM 11201 C C . LEU A 1 59 ? -6.723 -4.802 -2.578 1.00 0.00 59 LEU A C 9
ATOM 11202 O O . LEU A 1 59 ? -7.717 -5.007 -1.883 1.00 0.00 59 LEU A O 9
ATOM 11218 N N . ILE A 1 60 ? -6.330 -3.580 -2.931 1.00 0.00 60 ILE A N 9
ATOM 11219 C CA . ILE A 1 60 ? -7.090 -2.395 -2.545 1.00 0.00 60 ILE A CA 9
ATOM 11220 C C . ILE A 1 60 ? -8.497 -2.457 -3.116 1.00 0.00 60 ILE A C 9
ATOM 11221 O O . ILE A 1 60 ? -9.481 -2.402 -2.376 1.00 0.00 60 ILE A O 9
ATOM 11237 N N . GLU A 1 61 ? -8.585 -2.601 -4.432 1.00 0.00 61 GLU A N 9
ATOM 11238 C CA . GLU A 1 61 ? -9.870 -2.642 -5.115 1.00 0.00 61 GLU A CA 9
ATOM 11239 C C . GLU A 1 61 ? -10.640 -3.909 -4.767 1.00 0.00 61 GLU A C 9
ATOM 11240 O O . GLU A 1 61 ? -11.828 -4.029 -5.053 1.00 0.00 61 GLU A O 9
ATOM 11252 N N . ALA A 1 62 ? -9.951 -4.856 -4.161 1.00 0.00 62 ALA A N 9
ATOM 11253 C CA . ALA A 1 62 ? -10.588 -6.052 -3.643 1.00 0.00 62 ALA A CA 9
ATOM 11254 C C . ALA A 1 62 ? -11.225 -5.787 -2.279 1.00 0.00 62 ALA A C 9
ATOM 11255 O O . ALA A 1 62 ? -12.362 -6.188 -2.028 1.00 0.00 62 ALA A O 9
ATOM 11262 N N . GLN A 1 63 ? -10.495 -5.099 -1.403 1.00 0.00 63 GLN A N 9
ATOM 11263 C CA . GLN A 1 63 ? -10.971 -4.844 -0.043 1.00 0.00 63 GLN A CA 9
ATOM 11264 C C . GLN A 1 63 ? -11.972 -3.696 0.013 1.00 0.00 63 GLN A C 9
ATOM 11265 O O . GLN A 1 63 ? -12.824 -3.654 0.901 1.00 0.00 63 GLN A O 9
ATOM 11279 N N . ASN A 1 64 ? -11.879 -2.762 -0.923 1.00 0.00 64 ASN A N 9
ATOM 11280 C CA . ASN A 1 64 ? -12.853 -1.672 -0.987 1.00 0.00 64 ASN A CA 9
ATOM 11281 C C . ASN A 1 64 ? -14.100 -2.114 -1.749 1.00 0.00 64 ASN A C 9
ATOM 11282 O O . ASN A 1 64 ? -15.077 -1.368 -1.862 1.00 0.00 64 ASN A O 9
ATOM 11293 N N . HIS A 1 65 ? -14.059 -3.340 -2.252 1.00 0.00 65 HIS A N 9
ATOM 11294 C CA . HIS A 1 65 ? -15.161 -3.908 -3.010 1.00 0.00 65 HIS A CA 9
ATOM 11295 C C . HIS A 1 65 ? -16.140 -4.586 -2.059 1.00 0.00 65 HIS A C 9
ATOM 11296 O O . HIS A 1 65 ? -16.267 -5.810 -2.026 1.00 0.00 65 HIS A O 9
ATOM 11311 N N . GLN A 1 66 ? -16.788 -3.774 -1.242 1.00 0.00 66 GLN A N 9
ATOM 11312 C CA . GLN A 1 66 ? -17.808 -4.264 -0.332 1.00 0.00 66 GLN A CA 9
ATOM 11313 C C . GLN A 1 66 ? -19.031 -4.701 -1.130 1.00 0.00 66 GLN A C 9
ATOM 11314 O O . GLN A 1 66 ? -19.719 -3.880 -1.732 1.00 0.00 66 GLN A O 9
ATOM 11328 N N . THR A 1 67 ? -19.275 -6.004 -1.136 1.00 0.00 67 THR A N 9
ATOM 11329 C CA . THR A 1 67 ? -20.293 -6.610 -1.984 1.00 0.00 67 THR A CA 9
ATOM 11330 C C . THR A 1 67 ? -21.682 -6.015 -1.745 1.00 0.00 67 THR A C 9
ATOM 11331 O O . THR A 1 67 ? -22.469 -5.875 -2.679 1.00 0.00 67 THR A O 9
ATOM 11342 N N . LYS A 1 68 ? -21.964 -5.627 -0.509 1.00 0.00 68 LYS A N 9
ATOM 11343 C CA . LYS A 1 68 ? -23.289 -5.128 -0.157 1.00 0.00 68 LYS A CA 9
ATOM 11344 C C . LYS A 1 68 ? -23.420 -3.631 -0.477 1.00 0.00 68 LYS A C 9
ATOM 11345 O O . LYS A 1 68 ? -24.402 -2.984 -0.111 1.00 0.00 68 LYS A O 9
ATOM 11364 N N . THR A 1 69 ? -22.424 -3.079 -1.160 1.00 0.00 69 THR A N 9
ATOM 11365 C CA . THR A 1 69 ? -22.477 -1.692 -1.588 1.00 0.00 69 THR A CA 9
ATOM 11366 C C . THR A 1 69 ? -21.846 -1.528 -2.973 1.00 0.00 69 THR A C 9
ATOM 11367 O O . THR A 1 69 ? -20.626 -1.569 -3.129 1.00 0.00 69 THR A O 9
ATOM 11378 N N . ALA A 1 70 ? -22.694 -1.356 -3.981 1.00 0.00 70 ALA A N 9
ATOM 11379 C CA . ALA A 1 70 ? -22.235 -1.214 -5.357 1.00 0.00 70 ALA A CA 9
ATOM 11380 C C . ALA A 1 70 ? -21.909 0.241 -5.675 1.00 0.00 70 ALA A C 9
ATOM 11381 O O . ALA A 1 70 ? -21.531 0.571 -6.801 1.00 0.00 70 ALA A O 9
ATOM 11388 N N . LEU A 1 71 ? -22.066 1.098 -4.667 1.00 0.00 71 LEU A N 9
ATOM 11389 C CA . LEU A 1 71 ? -21.751 2.519 -4.780 1.00 0.00 71 LEU A CA 9
ATOM 11390 C C . LEU A 1 71 ? -22.627 3.194 -5.836 1.00 0.00 71 LEU A C 9
ATOM 11391 O O . LEU A 1 71 ? -22.158 4.026 -6.613 1.00 0.00 71 LEU A O 9
ATOM 11407 N N . GLU A 1 72 ? -23.908 2.831 -5.856 1.00 0.00 72 GLU A N 9
ATOM 11408 C CA . GLU A 1 72 ? -24.873 3.479 -6.739 1.00 0.00 72 GLU A CA 9
ATOM 11409 C C . GLU A 1 72 ? -24.988 4.955 -6.373 1.00 0.00 72 GLU A C 9
ATOM 11410 O O . GLU A 1 72 ? -25.093 5.822 -7.235 1.00 0.00 72 GLU A O 9
ATOM 11422 N N . HIS A 1 73 ? -24.958 5.230 -5.078 1.00 0.00 73 HIS A N 9
ATOM 11423 C CA . HIS A 1 73 ? -24.924 6.597 -4.589 1.00 0.00 73 HIS A CA 9
ATOM 11424 C C . HIS A 1 73 ? -23.506 6.932 -4.163 1.00 0.00 73 HIS A C 9
ATOM 11425 O O . HIS A 1 73 ? -22.945 6.280 -3.284 1.00 0.00 73 HIS A O 9
ATOM 11440 N N . HIS A 1 74 ? -22.927 7.934 -4.804 1.00 0.00 74 HIS A N 9
ATOM 11441 C CA . HIS A 1 74 ? -21.536 8.290 -4.561 1.00 0.00 74 HIS A CA 9
ATOM 11442 C C . HIS A 1 74 ? -21.388 9.135 -3.310 1.00 0.00 74 HIS A C 9
ATOM 11443 O O . HIS A 1 74 ? -22.344 9.775 -2.862 1.00 0.00 74 HIS A O 9
ATOM 11458 N N . MET A 1 1 ? 1.519 10.191 8.282 1.00 0.00 1 MET A N 10
ATOM 11459 C CA . MET A 1 1 ? 2.431 9.175 7.705 1.00 0.00 1 MET A CA 10
ATOM 11460 C C . MET A 1 1 ? 2.189 7.827 8.359 1.00 0.00 1 MET A C 10
ATOM 11461 O O . MET A 1 1 ? 1.497 7.741 9.374 1.00 0.00 1 MET A O 10
ATOM 11477 N N . ARG A 1 2 ? 2.752 6.774 7.776 1.00 0.00 2 ARG A N 10
ATOM 11478 C CA . ARG A 1 2 ? 2.686 5.453 8.381 1.00 0.00 2 ARG A CA 10
ATOM 11479 C C . ARG A 1 2 ? 3.887 4.616 7.952 1.00 0.00 2 ARG A C 10
ATOM 11480 O O . ARG A 1 2 ? 4.234 4.578 6.777 1.00 0.00 2 ARG A O 10
ATOM 11501 N N . VAL A 1 3 ? 4.535 3.976 8.912 1.00 0.00 3 VAL A N 10
ATOM 11502 C CA . VAL A 1 3 ? 5.685 3.127 8.626 1.00 0.00 3 VAL A CA 10
ATOM 11503 C C . VAL A 1 3 ? 5.405 1.688 9.052 1.00 0.00 3 VAL A C 10
ATOM 11504 O O . VAL A 1 3 ? 5.084 1.428 10.213 1.00 0.00 3 VAL A O 10
ATOM 11517 N N . PHE A 1 4 ? 5.524 0.763 8.110 1.00 0.00 4 PHE A N 10
ATOM 11518 C CA . PHE A 1 4 ? 5.303 -0.652 8.383 1.00 0.00 4 PHE A CA 10
ATOM 11519 C C . PHE A 1 4 ? 6.614 -1.430 8.349 1.00 0.00 4 PHE A C 10
ATOM 11520 O O . PHE A 1 4 ? 7.216 -1.609 7.288 1.00 0.00 4 PHE A O 10
ATOM 11537 N N . PRO A 1 5 ? 7.075 -1.899 9.516 1.00 0.00 5 PRO A N 10
ATOM 11538 C CA . PRO A 1 5 ? 8.252 -2.766 9.614 1.00 0.00 5 PRO A CA 10
ATOM 11539 C C . PRO A 1 5 ? 7.951 -4.162 9.079 1.00 0.00 5 PRO A C 10
ATOM 11540 O O . PRO A 1 5 ? 8.852 -4.910 8.701 1.00 0.00 5 PRO A O 10
ATOM 11551 N N . VAL A 1 6 ? 6.667 -4.492 9.041 1.00 0.00 6 VAL A N 10
ATOM 11552 C CA . VAL A 1 6 ? 6.216 -5.777 8.546 1.00 0.00 6 VAL A CA 10
ATOM 11553 C C . VAL A 1 6 ? 5.309 -5.587 7.335 1.00 0.00 6 VAL A C 10
ATOM 11554 O O . VAL A 1 6 ? 4.377 -4.779 7.359 1.00 0.00 6 VAL A O 10
ATOM 11567 N N . TYR A 1 7 ? 5.608 -6.309 6.269 1.00 0.00 7 TYR A N 10
ATOM 11568 C CA . TYR A 1 7 ? 4.781 -6.281 5.079 1.00 0.00 7 TYR A CA 10
ATOM 11569 C C . TYR A 1 7 ? 3.553 -7.156 5.299 1.00 0.00 7 TYR A C 10
ATOM 11570 O O . TYR A 1 7 ? 3.639 -8.386 5.245 1.00 0.00 7 TYR A O 10
ATOM 11588 N N . ALA A 1 8 ? 2.431 -6.523 5.586 1.00 0.00 8 ALA A N 10
ATOM 11589 C CA . ALA A 1 8 ? 1.185 -7.237 5.809 1.00 0.00 8 ALA A CA 10
ATOM 11590 C C . ALA A 1 8 ? 0.149 -6.813 4.774 1.00 0.00 8 ALA A C 10
ATOM 11591 O O . ALA A 1 8 ? -0.391 -5.708 4.846 1.00 0.00 8 ALA A O 10
ATOM 11598 N N . PRO A 1 9 ? -0.124 -7.692 3.798 1.00 0.00 9 PRO A N 10
ATOM 11599 C CA . PRO A 1 9 ? -0.981 -7.391 2.640 1.00 0.00 9 PRO A CA 10
ATOM 11600 C C . PRO A 1 9 ? -2.297 -6.703 3.000 1.00 0.00 9 PRO A C 10
ATOM 11601 O O . PRO A 1 9 ? -2.541 -5.565 2.590 1.00 0.00 9 PRO A O 10
ATOM 11612 N N . LYS A 1 10 ? -3.136 -7.388 3.767 1.00 0.00 10 LYS A N 10
ATOM 11613 C CA . LYS A 1 10 ? -4.461 -6.875 4.085 1.00 0.00 10 LYS A CA 10
ATOM 11614 C C . LYS A 1 10 ? -4.378 -5.666 5.007 1.00 0.00 10 LYS A C 10
ATOM 11615 O O . LYS A 1 10 ? -5.160 -4.724 4.876 1.00 0.00 10 LYS A O 10
ATOM 11634 N N . LEU A 1 11 ? -3.414 -5.679 5.919 1.00 0.00 11 LEU A N 10
ATOM 11635 C CA . LEU A 1 11 ? -3.266 -4.593 6.878 1.00 0.00 11 LEU A CA 10
ATOM 11636 C C . LEU A 1 11 ? -2.878 -3.291 6.187 1.00 0.00 11 LEU A C 10
ATOM 11637 O O . LEU A 1 11 ? -3.365 -2.221 6.554 1.00 0.00 11 LEU A O 10
ATOM 11653 N N . ILE A 1 12 ? -2.008 -3.385 5.187 1.00 0.00 12 ILE A N 10
ATOM 11654 C CA . ILE A 1 12 ? -1.601 -2.214 4.418 1.00 0.00 12 ILE A CA 10
ATOM 11655 C C . ILE A 1 12 ? -2.783 -1.653 3.632 1.00 0.00 12 ILE A C 10
ATOM 11656 O O . ILE A 1 12 ? -3.074 -0.461 3.705 1.00 0.00 12 ILE A O 10
ATOM 11672 N N . VAL A 1 13 ? -3.477 -2.532 2.914 1.00 0.00 13 VAL A N 10
ATOM 11673 C CA . VAL A 1 13 ? -4.638 -2.138 2.119 1.00 0.00 13 VAL A CA 10
ATOM 11674 C C . VAL A 1 13 ? -5.717 -1.500 2.994 1.00 0.00 13 VAL A C 10
ATOM 11675 O O . VAL A 1 13 ? -6.273 -0.452 2.654 1.00 0.00 13 VAL A O 10
ATOM 11688 N N . LYS A 1 14 ? -5.995 -2.131 4.125 1.00 0.00 14 LYS A N 10
ATOM 11689 C CA . LYS A 1 14 ? -7.032 -1.663 5.032 1.00 0.00 14 LYS A CA 10
ATOM 11690 C C . LYS A 1 14 ? -6.689 -0.291 5.612 1.00 0.00 14 LYS A C 10
ATOM 11691 O O . LYS A 1 14 ? -7.555 0.576 5.733 1.00 0.00 14 LYS A O 10
ATOM 11710 N N . HIS A 1 15 ? -5.422 -0.088 5.950 1.00 0.00 15 HIS A N 10
ATOM 11711 C CA . HIS A 1 15 ? -5.002 1.148 6.598 1.00 0.00 15 HIS A CA 10
ATOM 11712 C C . HIS A 1 15 ? -4.738 2.259 5.592 1.00 0.00 15 HIS A C 10
ATOM 11713 O O . HIS A 1 15 ? -4.765 3.436 5.948 1.00 0.00 15 HIS A O 10
ATOM 11728 N N . ALA A 1 16 ? -4.494 1.895 4.337 1.00 0.00 16 ALA A N 10
ATOM 11729 C CA . ALA A 1 16 ? -4.311 2.889 3.284 1.00 0.00 16 ALA A CA 10
ATOM 11730 C C . ALA A 1 16 ? -5.572 3.732 3.134 1.00 0.00 16 ALA A C 10
ATOM 11731 O O . ALA A 1 16 ? -5.512 4.913 2.804 1.00 0.00 16 ALA A O 10
ATOM 11738 N N . ARG A 1 17 ? -6.716 3.118 3.420 1.00 0.00 17 ARG A N 10
ATOM 11739 C CA . ARG A 1 17 ? -8.005 3.805 3.379 1.00 0.00 17 ARG A CA 10
ATOM 11740 C C . ARG A 1 17 ? -8.066 4.936 4.403 1.00 0.00 17 ARG A C 10
ATOM 11741 O O . ARG A 1 17 ? -8.860 5.869 4.273 1.00 0.00 17 ARG A O 10
ATOM 11762 N N . ILE A 1 18 ? -7.219 4.843 5.411 1.00 0.00 18 ILE A N 10
ATOM 11763 C CA . ILE A 1 18 ? -7.203 5.802 6.499 1.00 0.00 18 ILE A CA 10
ATOM 11764 C C . ILE A 1 18 ? -6.075 6.813 6.310 1.00 0.00 18 ILE A C 10
ATOM 11765 O O . ILE A 1 18 ? -6.275 8.023 6.413 1.00 0.00 18 ILE A O 10
ATOM 11781 N N . PHE A 1 19 ? -4.895 6.295 6.004 1.00 0.00 19 PHE A N 10
ATOM 11782 C CA . PHE A 1 19 ? -3.692 7.106 5.835 1.00 0.00 19 PHE A CA 10
ATOM 11783 C C . PHE A 1 19 ? -3.551 7.592 4.393 1.00 0.00 19 PHE A C 10
ATOM 11784 O O . PHE A 1 19 ? -2.504 8.106 4.025 1.00 0.00 19 PHE A O 10
ATOM 11801 N N . LEU A 1 20 ? -4.612 7.378 3.601 1.00 0.00 20 LEU A N 10
ATOM 11802 C CA . LEU A 1 20 ? -4.677 7.652 2.145 1.00 0.00 20 LEU A CA 10
ATOM 11803 C C . LEU A 1 20 ? -3.968 8.918 1.617 1.00 0.00 20 LEU A C 10
ATOM 11804 O O . LEU A 1 20 ? -3.915 9.104 0.409 1.00 0.00 20 LEU A O 10
ATOM 11820 N N . THR A 1 21 ? -3.462 9.784 2.466 1.00 0.00 21 THR A N 10
ATOM 11821 C CA . THR A 1 21 ? -2.749 10.958 1.993 1.00 0.00 21 THR A CA 10
ATOM 11822 C C . THR A 1 21 ? -1.402 11.102 2.698 1.00 0.00 21 THR A C 10
ATOM 11823 O O . THR A 1 21 ? -1.324 11.217 3.926 1.00 0.00 21 THR A O 10
ATOM 11834 N N . GLY A 1 22 ? -0.337 11.045 1.912 1.00 0.00 22 GLY A N 10
ATOM 11835 C CA . GLY A 1 22 ? 0.992 11.207 2.452 1.00 0.00 22 GLY A CA 10
ATOM 11836 C C . GLY A 1 22 ? 1.938 10.128 1.983 1.00 0.00 22 GLY A C 10
ATOM 11837 O O . GLY A 1 22 ? 1.891 9.710 0.824 1.00 0.00 22 GLY A O 10
ATOM 11841 N N . VAL A 1 23 ? 2.798 9.672 2.882 1.00 0.00 23 VAL A N 10
ATOM 11842 C CA . VAL A 1 23 ? 3.772 8.648 2.543 1.00 0.00 23 VAL A CA 10
ATOM 11843 C C . VAL A 1 23 ? 3.712 7.485 3.527 1.00 0.00 23 VAL A C 10
ATOM 11844 O O . VAL A 1 23 ? 3.513 7.671 4.737 1.00 0.00 23 VAL A O 10
ATOM 11857 N N . ILE A 1 24 ? 3.869 6.287 2.993 1.00 0.00 24 ILE A N 10
ATOM 11858 C CA . ILE A 1 24 ? 3.909 5.086 3.800 1.00 0.00 24 ILE A CA 10
ATOM 11859 C C . ILE A 1 24 ? 5.236 4.370 3.573 1.00 0.00 24 ILE A C 10
ATOM 11860 O O . ILE A 1 24 ? 5.606 4.050 2.441 1.00 0.00 24 ILE A O 10
ATOM 11876 N N . TRP A 1 25 ? 5.973 4.165 4.647 1.00 0.00 25 TRP A N 10
ATOM 11877 C CA . TRP A 1 25 ? 7.284 3.555 4.555 1.00 0.00 25 TRP A CA 10
ATOM 11878 C C . TRP A 1 25 ? 7.222 2.090 4.914 1.00 0.00 25 TRP A C 10
ATOM 11879 O O . TRP A 1 25 ? 6.937 1.726 6.050 1.00 0.00 25 TRP A O 10
ATOM 11900 N N . VAL A 1 26 ? 7.475 1.256 3.936 1.00 0.00 26 VAL A N 10
ATOM 11901 C CA . VAL A 1 26 ? 7.575 -0.172 4.176 1.00 0.00 26 VAL A CA 10
ATOM 11902 C C . VAL A 1 26 ? 9.040 -0.545 4.270 1.00 0.00 26 VAL A C 10
ATOM 11903 O O . VAL A 1 26 ? 9.860 -0.063 3.493 1.00 0.00 26 VAL A O 10
ATOM 11916 N N . LYS A 1 27 ? 9.360 -1.413 5.203 1.00 0.00 27 LYS A N 10
ATOM 11917 C CA . LYS A 1 27 ? 10.748 -1.771 5.480 1.00 0.00 27 LYS A CA 10
ATOM 11918 C C . LYS A 1 27 ? 11.377 -2.521 4.305 1.00 0.00 27 LYS A C 10
ATOM 11919 O O . LYS A 1 27 ? 12.576 -2.411 4.053 1.00 0.00 27 LYS A O 10
ATOM 11938 N N . ASP A 1 28 ? 10.561 -3.265 3.579 1.00 0.00 28 ASP A N 10
ATOM 11939 C CA . ASP A 1 28 ? 11.061 -4.104 2.495 1.00 0.00 28 ASP A CA 10
ATOM 11940 C C . ASP A 1 28 ? 11.071 -3.351 1.162 1.00 0.00 28 ASP A C 10
ATOM 11941 O O . ASP A 1 28 ? 11.777 -3.732 0.228 1.00 0.00 28 ASP A O 10
ATOM 11950 N N . LEU A 1 29 ? 10.312 -2.263 1.085 1.00 0.00 29 LEU A N 10
ATOM 11951 C CA . LEU A 1 29 ? 10.136 -1.550 -0.181 1.00 0.00 29 LEU A CA 10
ATOM 11952 C C . LEU A 1 29 ? 10.753 -0.150 -0.143 1.00 0.00 29 LEU A C 10
ATOM 11953 O O . LEU A 1 29 ? 11.490 0.237 -1.053 1.00 0.00 29 LEU A O 10
ATOM 11969 N N . GLY A 1 30 ? 10.451 0.603 0.905 1.00 0.00 30 GLY A N 10
ATOM 11970 C CA . GLY A 1 30 ? 10.900 1.977 0.991 1.00 0.00 30 GLY A CA 10
ATOM 11971 C C . GLY A 1 30 ? 9.735 2.927 1.174 1.00 0.00 30 GLY A C 10
ATOM 11972 O O . GLY A 1 30 ? 8.754 2.585 1.835 1.00 0.00 30 GLY A O 10
ATOM 11976 N N . ARG A 1 31 ? 9.826 4.105 0.575 1.00 0.00 31 ARG A N 10
ATOM 11977 C CA . ARG A 1 31 ? 8.769 5.100 0.693 1.00 0.00 31 ARG A CA 10
ATOM 11978 C C . ARG A 1 31 ? 7.765 4.955 -0.440 1.00 0.00 31 ARG A C 10
ATOM 11979 O O . ARG A 1 31 ? 8.137 4.971 -1.616 1.00 0.00 31 ARG A O 10
ATOM 12000 N N . LEU A 1 32 ? 6.501 4.806 -0.085 1.00 0.00 32 LEU A N 10
ATOM 12001 C CA . LEU A 1 32 ? 5.435 4.785 -1.067 1.00 0.00 32 LEU A CA 10
ATOM 12002 C C . LEU A 1 32 ? 4.529 5.987 -0.852 1.00 0.00 32 LEU A C 10
ATOM 12003 O O . LEU A 1 32 ? 4.014 6.194 0.247 1.00 0.00 32 LEU A O 10
ATOM 12019 N N . GLU A 1 33 ? 4.364 6.796 -1.882 1.00 0.00 33 GLU A N 10
ATOM 12020 C CA . GLU A 1 33 ? 3.495 7.958 -1.796 1.00 0.00 33 GLU A CA 10
ATOM 12021 C C . GLU A 1 33 ? 2.128 7.623 -2.372 1.00 0.00 33 GLU A C 10
ATOM 12022 O O . GLU A 1 33 ? 2.025 6.932 -3.384 1.00 0.00 33 GLU A O 10
ATOM 12034 N N . PHE A 1 34 ? 1.075 8.085 -1.714 1.00 0.00 34 PHE A N 10
ATOM 12035 C CA . PHE A 1 34 ? -0.278 7.731 -2.117 1.00 0.00 34 PHE A CA 10
ATOM 12036 C C . PHE A 1 34 ? -1.269 8.831 -1.769 1.00 0.00 34 PHE A C 10
ATOM 12037 O O . PHE A 1 34 ? -1.055 9.610 -0.835 1.00 0.00 34 PHE A O 10
ATOM 12054 N N . GLU A 1 35 ? -2.339 8.901 -2.550 1.00 0.00 35 GLU A N 10
ATOM 12055 C CA . GLU A 1 35 ? -3.403 9.863 -2.322 1.00 0.00 35 GLU A CA 10
ATOM 12056 C C . GLU A 1 35 ? -4.744 9.222 -2.668 1.00 0.00 35 GLU A C 10
ATOM 12057 O O . GLU A 1 35 ? -4.871 8.563 -3.702 1.00 0.00 35 GLU A O 10
ATOM 12069 N N . LYS A 1 36 ? -5.722 9.391 -1.779 1.00 0.00 36 LYS A N 10
ATOM 12070 C CA . LYS A 1 36 ? -7.049 8.783 -1.927 1.00 0.00 36 LYS A CA 10
ATOM 12071 C C . LYS A 1 36 ? -6.967 7.257 -1.885 1.00 0.00 36 LYS A C 10
ATOM 12072 O O . LYS A 1 36 ? -7.877 6.563 -2.337 1.00 0.00 36 LYS A O 10
ATOM 12091 N N . GLY A 1 37 ? -5.878 6.740 -1.326 1.00 0.00 37 GLY A N 10
ATOM 12092 C CA . GLY A 1 37 ? -5.713 5.304 -1.210 1.00 0.00 37 GLY A CA 10
ATOM 12093 C C . GLY A 1 37 ? -5.067 4.700 -2.440 1.00 0.00 37 GLY A C 10
ATOM 12094 O O . GLY A 1 37 ? -4.845 3.490 -2.506 1.00 0.00 37 GLY A O 10
ATOM 12098 N N . ARG A 1 38 ? -4.771 5.537 -3.422 1.00 0.00 38 ARG A N 10
ATOM 12099 C CA . ARG A 1 38 ? -4.118 5.077 -4.636 1.00 0.00 38 ARG A CA 10
ATOM 12100 C C . ARG A 1 38 ? -2.637 5.339 -4.567 1.00 0.00 38 ARG A C 10
ATOM 12101 O O . ARG A 1 38 ? -2.175 6.480 -4.587 1.00 0.00 38 ARG A O 10
ATOM 12122 N N . PHE A 1 39 ? -1.920 4.246 -4.437 1.00 0.00 39 PHE A N 10
ATOM 12123 C CA . PHE A 1 39 ? -0.478 4.233 -4.448 1.00 0.00 39 PHE A CA 10
ATOM 12124 C C . PHE A 1 39 ? 0.069 4.823 -5.743 1.00 0.00 39 PHE A C 10
ATOM 12125 O O . PHE A 1 39 ? -0.326 4.413 -6.837 1.00 0.00 39 PHE A O 10
ATOM 12142 N N . LEU A 1 40 ? 0.964 5.790 -5.620 1.00 0.00 40 LEU A N 10
ATOM 12143 C CA . LEU A 1 40 ? 1.617 6.362 -6.785 1.00 0.00 40 LEU A CA 10
ATOM 12144 C C . LEU A 1 40 ? 2.805 5.505 -7.191 1.00 0.00 40 LEU A C 10
ATOM 12145 O O . LEU A 1 40 ? 3.873 5.555 -6.577 1.00 0.00 40 LEU A O 10
ATOM 12161 N N . LEU A 1 41 ? 2.594 4.708 -8.218 1.00 0.00 41 LEU A N 10
ATOM 12162 C CA . LEU A 1 41 ? 3.608 3.807 -8.718 1.00 0.00 41 LEU A CA 10
ATOM 12163 C C . LEU A 1 41 ? 4.313 4.438 -9.910 1.00 0.00 41 LEU A C 10
ATOM 12164 O O . LEU A 1 41 ? 3.665 4.817 -10.891 1.00 0.00 41 LEU A O 10
ATOM 12180 N N . PRO A 1 42 ? 5.638 4.600 -9.816 1.00 0.00 42 PRO A N 10
ATOM 12181 C CA . PRO A 1 42 ? 6.473 5.061 -10.930 1.00 0.00 42 PRO A CA 10
ATOM 12182 C C . PRO A 1 42 ? 6.427 4.105 -12.124 1.00 0.00 42 PRO A C 10
ATOM 12183 O O . PRO A 1 42 ? 5.632 3.165 -12.149 1.00 0.00 42 PRO A O 10
ATOM 12194 N N . ARG A 1 43 ? 7.291 4.342 -13.106 1.00 0.00 43 ARG A N 10
ATOM 12195 C CA . ARG A 1 43 ? 7.304 3.537 -14.323 1.00 0.00 43 ARG A CA 10
ATOM 12196 C C . ARG A 1 43 ? 7.541 2.063 -14.008 1.00 0.00 43 ARG A C 10
ATOM 12197 O O . ARG A 1 43 ? 6.788 1.196 -14.453 1.00 0.00 43 ARG A O 10
ATOM 12218 N N . LYS A 1 44 ? 8.581 1.786 -13.238 1.00 0.00 44 LYS A N 10
ATOM 12219 C CA . LYS A 1 44 ? 8.918 0.415 -12.883 1.00 0.00 44 LYS A CA 10
ATOM 12220 C C . LYS A 1 44 ? 9.716 0.376 -11.586 1.00 0.00 44 LYS A C 10
ATOM 12221 O O . LYS A 1 44 ? 9.281 -0.221 -10.603 1.00 0.00 44 LYS A O 10
ATOM 12240 N N . SER A 1 45 ? 10.883 1.024 -11.603 1.00 0.00 45 SER A N 10
ATOM 12241 C CA . SER A 1 45 ? 11.812 1.014 -10.475 1.00 0.00 45 SER A CA 10
ATOM 12242 C C . SER A 1 45 ? 12.356 -0.396 -10.229 1.00 0.00 45 SER A C 10
ATOM 12243 O O . SER A 1 45 ? 13.433 -0.746 -10.711 1.00 0.00 45 SER A O 10
ATOM 12251 N N . LEU A 1 46 ? 11.604 -1.205 -9.495 1.00 0.00 46 LEU A N 10
ATOM 12252 C CA . LEU A 1 46 ? 11.986 -2.585 -9.230 1.00 0.00 46 LEU A CA 10
ATOM 12253 C C . LEU A 1 46 ? 10.809 -3.509 -9.497 1.00 0.00 46 LEU A C 10
ATOM 12254 O O . LEU A 1 46 ? 9.695 -3.256 -9.035 1.00 0.00 46 LEU A O 10
ATOM 12270 N N . PRO A 1 47 ? 11.048 -4.600 -10.238 1.00 0.00 47 PRO A N 10
ATOM 12271 C CA . PRO A 1 47 ? 9.997 -5.552 -10.616 1.00 0.00 47 PRO A CA 10
ATOM 12272 C C . PRO A 1 47 ? 9.294 -6.148 -9.402 1.00 0.00 47 PRO A C 10
ATOM 12273 O O . PRO A 1 47 ? 8.070 -6.255 -9.379 1.00 0.00 47 PRO A O 10
ATOM 12284 N N . LYS A 1 48 ? 10.072 -6.513 -8.386 1.00 0.00 48 LYS A N 10
ATOM 12285 C CA . LYS A 1 48 ? 9.520 -7.082 -7.161 1.00 0.00 48 LYS A CA 10
ATOM 12286 C C . LYS A 1 48 ? 8.583 -6.096 -6.466 1.00 0.00 48 LYS A C 10
ATOM 12287 O O . LYS A 1 48 ? 7.562 -6.489 -5.903 1.00 0.00 48 LYS A O 10
ATOM 12306 N N . VAL A 1 49 ? 8.926 -4.816 -6.522 1.00 0.00 49 VAL A N 10
ATOM 12307 C CA . VAL A 1 49 ? 8.118 -3.786 -5.886 1.00 0.00 49 VAL A CA 10
ATOM 12308 C C . VAL A 1 49 ? 6.813 -3.597 -6.646 1.00 0.00 49 VAL A C 10
ATOM 12309 O O . VAL A 1 49 ? 5.735 -3.562 -6.052 1.00 0.00 49 VAL A O 10
ATOM 12322 N N . LYS A 1 50 ? 6.921 -3.499 -7.964 1.00 0.00 50 LYS A N 10
ATOM 12323 C CA . LYS A 1 50 ? 5.751 -3.333 -8.812 1.00 0.00 50 LYS A CA 10
ATOM 12324 C C . LYS A 1 50 ? 4.847 -4.561 -8.725 1.00 0.00 50 LYS A C 10
ATOM 12325 O O . LYS A 1 50 ? 3.624 -4.442 -8.708 1.00 0.00 50 LYS A O 10
ATOM 12344 N N . GLN A 1 51 ? 5.457 -5.734 -8.648 1.00 0.00 51 GLN A N 10
ATOM 12345 C CA . GLN A 1 51 ? 4.715 -6.979 -8.509 1.00 0.00 51 GLN A CA 10
ATOM 12346 C C . GLN A 1 51 ? 3.915 -6.990 -7.209 1.00 0.00 51 GLN A C 10
ATOM 12347 O O . GLN A 1 51 ? 2.745 -7.376 -7.193 1.00 0.00 51 GLN A O 10
ATOM 12361 N N . ALA A 1 52 ? 4.552 -6.556 -6.128 1.00 0.00 52 ALA A N 10
ATOM 12362 C CA . ALA A 1 52 ? 3.908 -6.497 -4.825 1.00 0.00 52 ALA A CA 10
ATOM 12363 C C . ALA A 1 52 ? 2.734 -5.523 -4.843 1.00 0.00 52 ALA A C 10
ATOM 12364 O O . ALA A 1 52 ? 1.636 -5.851 -4.391 1.00 0.00 52 ALA A O 10
ATOM 12371 N N . ILE A 1 53 ? 2.969 -4.337 -5.393 1.00 0.00 53 ILE A N 10
ATOM 12372 C CA . ILE A 1 53 ? 1.934 -3.311 -5.476 1.00 0.00 53 ILE A CA 10
ATOM 12373 C C . ILE A 1 53 ? 0.766 -3.779 -6.346 1.00 0.00 53 ILE A C 10
ATOM 12374 O O . ILE A 1 53 ? -0.391 -3.533 -6.017 1.00 0.00 53 ILE A O 10
ATOM 12390 N N . LEU A 1 54 ? 1.072 -4.473 -7.436 1.00 0.00 54 LEU A N 10
ATOM 12391 C CA . LEU A 1 54 ? 0.033 -5.025 -8.304 1.00 0.00 54 LEU A CA 10
ATOM 12392 C C . LEU A 1 54 ? -0.802 -6.059 -7.560 1.00 0.00 54 LEU A C 10
ATOM 12393 O O . LEU A 1 54 ? -2.022 -6.110 -7.713 1.00 0.00 54 LEU A O 10
ATOM 12409 N N . GLU A 1 55 ? -0.141 -6.875 -6.746 1.00 0.00 55 GLU A N 10
ATOM 12410 C CA . GLU A 1 55 ? -0.838 -7.869 -5.939 1.00 0.00 55 GLU A CA 10
ATOM 12411 C C . GLU A 1 55 ? -1.682 -7.172 -4.873 1.00 0.00 55 GLU A C 10
ATOM 12412 O O . GLU A 1 55 ? -2.779 -7.624 -4.534 1.00 0.00 55 GLU A O 10
ATOM 12424 N N . LEU A 1 56 ? -1.168 -6.058 -4.360 1.00 0.00 56 LEU A N 10
ATOM 12425 C CA . LEU A 1 56 ? -1.924 -5.216 -3.443 1.00 0.00 56 LEU A CA 10
ATOM 12426 C C . LEU A 1 56 ? -3.136 -4.625 -4.153 1.00 0.00 56 LEU A C 10
ATOM 12427 O O . LEU A 1 56 ? -4.230 -4.612 -3.606 1.00 0.00 56 LEU A O 10
ATOM 12443 N N . ASN A 1 57 ? -2.932 -4.144 -5.377 1.00 0.00 57 ASN A N 10
ATOM 12444 C CA . ASN A 1 57 ? -4.022 -3.588 -6.182 1.00 0.00 57 ASN A CA 10
ATOM 12445 C C . ASN A 1 57 ? -5.108 -4.628 -6.416 1.00 0.00 57 ASN A C 10
ATOM 12446 O O . ASN A 1 57 ? -6.297 -4.310 -6.407 1.00 0.00 57 ASN A O 10
ATOM 12457 N N . GLU A 1 58 ? -4.684 -5.868 -6.628 1.00 0.00 58 GLU A N 10
ATOM 12458 C CA . GLU A 1 58 ? -5.606 -6.984 -6.790 1.00 0.00 58 GLU A CA 10
ATOM 12459 C C . GLU A 1 58 ? -6.412 -7.183 -5.514 1.00 0.00 58 GLU A C 10
ATOM 12460 O O . GLU A 1 58 ? -7.640 -7.294 -5.544 1.00 0.00 58 GLU A O 10
ATOM 12472 N N . LEU A 1 59 ? -5.698 -7.217 -4.397 1.00 0.00 59 LEU A N 10
ATOM 12473 C CA . LEU A 1 59 ? -6.319 -7.351 -3.084 1.00 0.00 59 LEU A CA 10
ATOM 12474 C C . LEU A 1 59 ? -7.272 -6.183 -2.824 1.00 0.00 59 LEU A C 10
ATOM 12475 O O . LEU A 1 59 ? -8.368 -6.375 -2.298 1.00 0.00 59 LEU A O 10
ATOM 12491 N N . ILE A 1 60 ? -6.850 -4.978 -3.201 1.00 0.00 60 ILE A N 10
ATOM 12492 C CA . ILE A 1 60 ? -7.703 -3.800 -3.100 1.00 0.00 60 ILE A CA 10
ATOM 12493 C C . ILE A 1 60 ? -8.979 -4.014 -3.893 1.00 0.00 60 ILE A C 10
ATOM 12494 O O . ILE A 1 60 ? -10.067 -3.913 -3.347 1.00 0.00 60 ILE A O 10
ATOM 12510 N N . GLU A 1 61 ? -8.827 -4.334 -5.175 1.00 0.00 61 GLU A N 10
ATOM 12511 C CA . GLU A 1 61 ? -9.963 -4.528 -6.072 1.00 0.00 61 GLU A CA 10
ATOM 12512 C C . GLU A 1 61 ? -10.952 -5.539 -5.493 1.00 0.00 61 GLU A C 10
ATOM 12513 O O . GLU A 1 61 ? -12.166 -5.341 -5.556 1.00 0.00 61 GLU A O 10
ATOM 12525 N N . ALA A 1 62 ? -10.422 -6.605 -4.909 1.00 0.00 62 ALA A N 10
ATOM 12526 C CA . ALA A 1 62 ? -11.250 -7.639 -4.302 1.00 0.00 62 ALA A CA 10
ATOM 12527 C C . ALA A 1 62 ? -11.982 -7.117 -3.063 1.00 0.00 62 ALA A C 10
ATOM 12528 O O . ALA A 1 62 ? -13.211 -7.171 -2.989 1.00 0.00 62 ALA A O 10
ATOM 12535 N N . GLN A 1 63 ? -11.223 -6.587 -2.107 1.00 0.00 63 GLN A N 10
ATOM 12536 C CA . GLN A 1 63 ? -11.784 -6.142 -0.830 1.00 0.00 63 GLN A CA 10
ATOM 12537 C C . GLN A 1 63 ? -12.607 -4.869 -0.989 1.00 0.00 63 GLN A C 10
ATOM 12538 O O . GLN A 1 63 ? -13.412 -4.524 -0.125 1.00 0.00 63 GLN A O 10
ATOM 12552 N N . ASN A 1 64 ? -12.376 -4.161 -2.081 1.00 0.00 64 ASN A N 10
ATOM 12553 C CA . ASN A 1 64 ? -13.140 -2.963 -2.404 1.00 0.00 64 ASN A CA 10
ATOM 12554 C C . ASN A 1 64 ? -14.476 -3.349 -3.028 1.00 0.00 64 ASN A C 10
ATOM 12555 O O . ASN A 1 64 ? -15.469 -2.637 -2.893 1.00 0.00 64 ASN A O 10
ATOM 12566 N N . HIS A 1 65 ? -14.491 -4.495 -3.694 1.00 0.00 65 HIS A N 10
ATOM 12567 C CA . HIS A 1 65 ? -15.698 -4.981 -4.340 1.00 0.00 65 HIS A CA 10
ATOM 12568 C C . HIS A 1 65 ? -16.583 -5.704 -3.335 1.00 0.00 65 HIS A C 10
ATOM 12569 O O . HIS A 1 65 ? -17.676 -5.237 -3.009 1.00 0.00 65 HIS A O 10
ATOM 12584 N N . GLN A 1 66 ? -16.100 -6.834 -2.832 1.00 0.00 66 GLN A N 10
ATOM 12585 C CA . GLN A 1 66 ? -16.897 -7.692 -1.967 1.00 0.00 66 GLN A CA 10
ATOM 12586 C C . GLN A 1 66 ? -16.059 -8.882 -1.506 1.00 0.00 66 GLN A C 10
ATOM 12587 O O . GLN A 1 66 ? -15.190 -9.352 -2.240 1.00 0.00 66 GLN A O 10
ATOM 12601 N N . THR A 1 67 ? -16.320 -9.371 -0.300 1.00 0.00 67 THR A N 10
ATOM 12602 C CA . THR A 1 67 ? -15.597 -10.525 0.216 1.00 0.00 67 THR A CA 10
ATOM 12603 C C . THR A 1 67 ? -16.268 -11.823 -0.226 1.00 0.00 67 THR A C 10
ATOM 12604 O O . THR A 1 67 ? -15.722 -12.913 -0.044 1.00 0.00 67 THR A O 10
ATOM 12615 N N . LYS A 1 68 ? -17.453 -11.699 -0.809 1.00 0.00 68 LYS A N 10
ATOM 12616 C CA . LYS A 1 68 ? -18.217 -12.852 -1.246 1.00 0.00 68 LYS A CA 10
ATOM 12617 C C . LYS A 1 68 ? -17.952 -13.154 -2.718 1.00 0.00 68 LYS A C 10
ATOM 12618 O O . LYS A 1 68 ? -17.340 -12.352 -3.425 1.00 0.00 68 LYS A O 10
ATOM 12637 N N . THR A 1 69 ? -18.407 -14.317 -3.164 1.00 0.00 69 THR A N 10
ATOM 12638 C CA . THR A 1 69 ? -18.179 -14.761 -4.533 1.00 0.00 69 THR A CA 10
ATOM 12639 C C . THR A 1 69 ? -19.030 -13.959 -5.521 1.00 0.00 69 THR A C 10
ATOM 12640 O O . THR A 1 69 ? -18.662 -13.809 -6.688 1.00 0.00 69 THR A O 10
ATOM 12651 N N . ALA A 1 70 ? -20.161 -13.446 -5.027 1.00 0.00 70 ALA A N 10
ATOM 12652 C CA . ALA A 1 70 ? -21.093 -12.635 -5.817 1.00 0.00 70 ALA A CA 10
ATOM 12653 C C . ALA A 1 70 ? -21.812 -13.463 -6.879 1.00 0.00 70 ALA A C 10
ATOM 12654 O O . ALA A 1 70 ? -22.994 -13.776 -6.738 1.00 0.00 70 ALA A O 10
ATOM 12661 N N . LEU A 1 71 ? -21.095 -13.827 -7.931 1.00 0.00 71 LEU A N 10
ATOM 12662 C CA . LEU A 1 71 ? -21.694 -14.526 -9.057 1.00 0.00 71 LEU A CA 10
ATOM 12663 C C . LEU A 1 71 ? -21.243 -15.981 -9.108 1.00 0.00 71 LEU A C 10
ATOM 12664 O O . LEU A 1 71 ? -20.610 -16.483 -8.178 1.00 0.00 71 LEU A O 10
ATOM 12680 N N . GLU A 1 72 ? -21.542 -16.644 -10.216 1.00 0.00 72 GLU A N 10
ATOM 12681 C CA . GLU A 1 72 ? -21.252 -18.053 -10.376 1.00 0.00 72 GLU A CA 10
ATOM 12682 C C . GLU A 1 72 ? -20.341 -18.234 -11.578 1.00 0.00 72 GLU A C 10
ATOM 12683 O O . GLU A 1 72 ? -20.736 -18.767 -12.622 1.00 0.00 72 GLU A O 10
ATOM 12695 N N . HIS A 1 73 ? -19.151 -17.683 -11.450 1.00 0.00 73 HIS A N 10
ATOM 12696 C CA . HIS A 1 73 ? -18.099 -17.895 -12.431 1.00 0.00 73 HIS A CA 10
ATOM 12697 C C . HIS A 1 73 ? -17.768 -19.388 -12.518 1.00 0.00 73 HIS A C 10
ATOM 12698 O O . HIS A 1 73 ? -17.034 -19.931 -11.690 1.00 0.00 73 HIS A O 10
ATOM 12713 N N . HIS A 1 74 ? -18.366 -20.045 -13.505 1.00 0.00 74 HIS A N 10
ATOM 12714 C CA . HIS A 1 74 ? -18.213 -21.486 -13.699 1.00 0.00 74 HIS A CA 10
ATOM 12715 C C . HIS A 1 74 ? -16.742 -21.890 -13.770 1.00 0.00 74 HIS A C 10
ATOM 12716 O O . HIS A 1 74 ? -16.347 -22.874 -13.148 1.00 0.00 74 HIS A O 10
ATOM 12731 N N . MET A 1 1 ? 4.481 9.785 7.867 1.00 0.00 1 MET A N 11
ATOM 12732 C CA . MET A 1 1 ? 5.130 8.616 7.239 1.00 0.00 1 MET A CA 11
ATOM 12733 C C . MET A 1 1 ? 4.985 7.402 8.139 1.00 0.00 1 MET A C 11
ATOM 12734 O O . MET A 1 1 ? 5.517 7.376 9.246 1.00 0.00 1 MET A O 11
ATOM 12750 N N . ARG A 1 2 ? 4.256 6.400 7.676 1.00 0.00 2 ARG A N 11
ATOM 12751 C CA . ARG A 1 2 ? 4.046 5.201 8.473 1.00 0.00 2 ARG A CA 11
ATOM 12752 C C . ARG A 1 2 ? 4.994 4.098 8.032 1.00 0.00 2 ARG A C 11
ATOM 12753 O O . ARG A 1 2 ? 4.900 3.595 6.915 1.00 0.00 2 ARG A O 11
ATOM 12774 N N . VAL A 1 3 ? 5.917 3.738 8.910 1.00 0.00 3 VAL A N 11
ATOM 12775 C CA . VAL A 1 3 ? 6.880 2.691 8.615 1.00 0.00 3 VAL A CA 11
ATOM 12776 C C . VAL A 1 3 ? 6.318 1.325 8.989 1.00 0.00 3 VAL A C 11
ATOM 12777 O O . VAL A 1 3 ? 5.838 1.124 10.106 1.00 0.00 3 VAL A O 11
ATOM 12790 N N . PHE A 1 4 ? 6.363 0.402 8.045 1.00 0.00 4 PHE A N 11
ATOM 12791 C CA . PHE A 1 4 ? 5.913 -0.960 8.279 1.00 0.00 4 PHE A CA 11
ATOM 12792 C C . PHE A 1 4 ? 7.068 -1.934 8.104 1.00 0.00 4 PHE A C 11
ATOM 12793 O O . PHE A 1 4 ? 7.464 -2.253 6.980 1.00 0.00 4 PHE A O 11
ATOM 12810 N N . PRO A 1 5 ? 7.636 -2.410 9.224 1.00 0.00 5 PRO A N 11
ATOM 12811 C CA . PRO A 1 5 ? 8.754 -3.359 9.218 1.00 0.00 5 PRO A CA 11
ATOM 12812 C C . PRO A 1 5 ? 8.338 -4.736 8.706 1.00 0.00 5 PRO A C 11
ATOM 12813 O O . PRO A 1 5 ? 9.176 -5.599 8.456 1.00 0.00 5 PRO A O 11
ATOM 12824 N N . VAL A 1 6 ? 7.039 -4.930 8.550 1.00 0.00 6 VAL A N 11
ATOM 12825 C CA . VAL A 1 6 ? 6.505 -6.191 8.069 1.00 0.00 6 VAL A CA 11
ATOM 12826 C C . VAL A 1 6 ? 5.545 -5.959 6.904 1.00 0.00 6 VAL A C 11
ATOM 12827 O O . VAL A 1 6 ? 4.663 -5.098 6.971 1.00 0.00 6 VAL A O 11
ATOM 12840 N N . TYR A 1 7 ? 5.748 -6.699 5.828 1.00 0.00 7 TYR A N 11
ATOM 12841 C CA . TYR A 1 7 ? 4.854 -6.635 4.686 1.00 0.00 7 TYR A CA 11
ATOM 12842 C C . TYR A 1 7 ? 3.581 -7.423 4.977 1.00 0.00 7 TYR A C 11
ATOM 12843 O O . TYR A 1 7 ? 3.532 -8.642 4.802 1.00 0.00 7 TYR A O 11
ATOM 12861 N N . ALA A 1 8 ? 2.577 -6.721 5.475 1.00 0.00 8 ALA A N 11
ATOM 12862 C CA . ALA A 1 8 ? 1.276 -7.316 5.726 1.00 0.00 8 ALA A CA 11
ATOM 12863 C C . ALA A 1 8 ? 0.253 -6.745 4.750 1.00 0.00 8 ALA A C 11
ATOM 12864 O O . ALA A 1 8 ? -0.362 -5.713 5.020 1.00 0.00 8 ALA A O 11
ATOM 12871 N N . PRO A 1 9 ? 0.077 -7.418 3.598 1.00 0.00 9 PRO A N 11
ATOM 12872 C CA . PRO A 1 9 ? -0.726 -6.928 2.469 1.00 0.00 9 PRO A CA 11
ATOM 12873 C C . PRO A 1 9 ? -2.069 -6.331 2.873 1.00 0.00 9 PRO A C 11
ATOM 12874 O O . PRO A 1 9 ? -2.311 -5.132 2.706 1.00 0.00 9 PRO A O 11
ATOM 12885 N N . LYS A 1 10 ? -2.935 -7.174 3.409 1.00 0.00 10 LYS A N 11
ATOM 12886 C CA . LYS A 1 10 ? -4.310 -6.780 3.699 1.00 0.00 10 LYS A CA 11
ATOM 12887 C C . LYS A 1 10 ? -4.376 -5.741 4.811 1.00 0.00 10 LYS A C 11
ATOM 12888 O O . LYS A 1 10 ? -5.315 -4.950 4.869 1.00 0.00 10 LYS A O 11
ATOM 12907 N N . LEU A 1 11 ? -3.364 -5.718 5.674 1.00 0.00 11 LEU A N 11
ATOM 12908 C CA . LEU A 1 11 ? -3.297 -4.717 6.733 1.00 0.00 11 LEU A CA 11
ATOM 12909 C C . LEU A 1 11 ? -2.910 -3.364 6.154 1.00 0.00 11 LEU A C 11
ATOM 12910 O O . LEU A 1 11 ? -3.480 -2.334 6.521 1.00 0.00 11 LEU A O 11
ATOM 12926 N N . ILE A 1 12 ? -1.950 -3.375 5.232 1.00 0.00 12 ILE A N 11
ATOM 12927 C CA . ILE A 1 12 ? -1.500 -2.154 4.574 1.00 0.00 12 ILE A CA 11
ATOM 12928 C C . ILE A 1 12 ? -2.668 -1.455 3.888 1.00 0.00 12 ILE A C 11
ATOM 12929 O O . ILE A 1 12 ? -2.881 -0.260 4.078 1.00 0.00 12 ILE A O 11
ATOM 12945 N N . VAL A 1 13 ? -3.441 -2.217 3.123 1.00 0.00 13 VAL A N 11
ATOM 12946 C CA . VAL A 1 13 ? -4.594 -1.672 2.416 1.00 0.00 13 VAL A CA 11
ATOM 12947 C C . VAL A 1 13 ? -5.661 -1.190 3.399 1.00 0.00 13 VAL A C 11
ATOM 12948 O O . VAL A 1 13 ? -6.304 -0.162 3.178 1.00 0.00 13 VAL A O 11
ATOM 12961 N N . LYS A 1 14 ? -5.830 -1.926 4.494 1.00 0.00 14 LYS A N 11
ATOM 12962 C CA . LYS A 1 14 ? -6.814 -1.566 5.506 1.00 0.00 14 LYS A CA 11
ATOM 12963 C C . LYS A 1 14 ? -6.470 -0.212 6.126 1.00 0.00 14 LYS A C 11
ATOM 12964 O O . LYS A 1 14 ? -7.352 0.610 6.387 1.00 0.00 14 LYS A O 11
ATOM 12983 N N . HIS A 1 15 ? -5.179 0.028 6.339 1.00 0.00 15 HIS A N 11
ATOM 12984 C CA . HIS A 1 15 ? -4.719 1.295 6.889 1.00 0.00 15 HIS A CA 11
ATOM 12985 C C . HIS A 1 15 ? -4.719 2.381 5.817 1.00 0.00 15 HIS A C 11
ATOM 12986 O O . HIS A 1 15 ? -5.016 3.543 6.101 1.00 0.00 15 HIS A O 11
ATOM 13001 N N . ALA A 1 16 ? -4.393 1.992 4.584 1.00 0.00 16 ALA A N 11
ATOM 13002 C CA . ALA A 1 16 ? -4.363 2.925 3.456 1.00 0.00 16 ALA A CA 11
ATOM 13003 C C . ALA A 1 16 ? -5.739 3.537 3.212 1.00 0.00 16 ALA A C 11
ATOM 13004 O O . ALA A 1 16 ? -5.851 4.640 2.691 1.00 0.00 16 ALA A O 11
ATOM 13011 N N . ARG A 1 17 ? -6.782 2.817 3.607 1.00 0.00 17 ARG A N 11
ATOM 13012 C CA . ARG A 1 17 ? -8.148 3.325 3.519 1.00 0.00 17 ARG A CA 11
ATOM 13013 C C . ARG A 1 17 ? -8.317 4.613 4.318 1.00 0.00 17 ARG A C 11
ATOM 13014 O O . ARG A 1 17 ? -9.163 5.448 4.001 1.00 0.00 17 ARG A O 11
ATOM 13035 N N . ILE A 1 18 ? -7.507 4.766 5.351 1.00 0.00 18 ILE A N 11
ATOM 13036 C CA . ILE A 1 18 ? -7.562 5.947 6.200 1.00 0.00 18 ILE A CA 11
ATOM 13037 C C . ILE A 1 18 ? -6.443 6.921 5.835 1.00 0.00 18 ILE A C 11
ATOM 13038 O O . ILE A 1 18 ? -6.646 8.134 5.790 1.00 0.00 18 ILE A O 11
ATOM 13054 N N . PHE A 1 19 ? -5.268 6.372 5.544 1.00 0.00 19 PHE A N 11
ATOM 13055 C CA . PHE A 1 19 ? -4.085 7.168 5.211 1.00 0.00 19 PHE A CA 11
ATOM 13056 C C . PHE A 1 19 ? -4.042 7.506 3.721 1.00 0.00 19 PHE A C 11
ATOM 13057 O O . PHE A 1 19 ? -3.038 8.017 3.243 1.00 0.00 19 PHE A O 11
ATOM 13074 N N . LEU A 1 20 ? -5.145 7.197 3.024 1.00 0.00 20 LEU A N 11
ATOM 13075 C CA . LEU A 1 20 ? -5.284 7.272 1.555 1.00 0.00 20 LEU A CA 11
ATOM 13076 C C . LEU A 1 20 ? -4.410 8.326 0.858 1.00 0.00 20 LEU A C 11
ATOM 13077 O O . LEU A 1 20 ? -3.913 8.073 -0.237 1.00 0.00 20 LEU A O 11
ATOM 13093 N N . THR A 1 21 ? -4.234 9.489 1.457 1.00 0.00 21 THR A N 11
ATOM 13094 C CA . THR A 1 21 ? -3.312 10.473 0.914 1.00 0.00 21 THR A CA 11
ATOM 13095 C C . THR A 1 21 ? -2.181 10.742 1.912 1.00 0.00 21 THR A C 11
ATOM 13096 O O . THR A 1 21 ? -2.320 11.524 2.860 1.00 0.00 21 THR A O 11
ATOM 13107 N N . GLY A 1 22 ? -1.069 10.043 1.712 1.00 0.00 22 GLY A N 11
ATOM 13108 C CA . GLY A 1 22 ? 0.054 10.162 2.617 1.00 0.00 22 GLY A CA 11
ATOM 13109 C C . GLY A 1 22 ? 1.276 9.415 2.130 1.00 0.00 22 GLY A C 11
ATOM 13110 O O . GLY A 1 22 ? 1.356 9.033 0.958 1.00 0.00 22 GLY A O 11
ATOM 13114 N N . VAL A 1 23 ? 2.231 9.202 3.028 1.00 0.00 23 VAL A N 11
ATOM 13115 C CA . VAL A 1 23 ? 3.471 8.518 2.691 1.00 0.00 23 VAL A CA 11
ATOM 13116 C C . VAL A 1 23 ? 3.682 7.316 3.607 1.00 0.00 23 VAL A C 11
ATOM 13117 O O . VAL A 1 23 ? 3.638 7.440 4.833 1.00 0.00 23 VAL A O 11
ATOM 13130 N N . ILE A 1 24 ? 3.910 6.156 3.013 1.00 0.00 24 ILE A N 11
ATOM 13131 C CA . ILE A 1 24 ? 4.141 4.945 3.778 1.00 0.00 24 ILE A CA 11
ATOM 13132 C C . ILE A 1 24 ? 5.541 4.424 3.479 1.00 0.00 24 ILE A C 11
ATOM 13133 O O . ILE A 1 24 ? 6.061 4.641 2.386 1.00 0.00 24 ILE A O 11
ATOM 13149 N N . TRP A 1 25 ? 6.159 3.776 4.451 1.00 0.00 25 TRP A N 11
ATOM 13150 C CA . TRP A 1 25 ? 7.501 3.256 4.274 1.00 0.00 25 TRP A CA 11
ATOM 13151 C C . TRP A 1 25 ? 7.554 1.796 4.709 1.00 0.00 25 TRP A C 11
ATOM 13152 O O . TRP A 1 25 ? 7.663 1.494 5.893 1.00 0.00 25 TRP A O 11
ATOM 13173 N N . VAL A 1 26 ? 7.444 0.894 3.750 1.00 0.00 26 VAL A N 11
ATOM 13174 C CA . VAL A 1 26 ? 7.478 -0.529 4.047 1.00 0.00 26 VAL A CA 11
ATOM 13175 C C . VAL A 1 26 ? 8.909 -1.036 3.945 1.00 0.00 26 VAL A C 11
ATOM 13176 O O . VAL A 1 26 ? 9.696 -0.523 3.157 1.00 0.00 26 VAL A O 11
ATOM 13189 N N . LYS A 1 27 ? 9.235 -2.043 4.732 1.00 0.00 27 LYS A N 11
ATOM 13190 C CA . LYS A 1 27 ? 10.595 -2.567 4.788 1.00 0.00 27 LYS A CA 11
ATOM 13191 C C . LYS A 1 27 ? 11.031 -3.134 3.438 1.00 0.00 27 LYS A C 11
ATOM 13192 O O . LYS A 1 27 ? 12.128 -2.857 2.957 1.00 0.00 27 LYS A O 11
ATOM 13211 N N . ASP A 1 28 ? 10.164 -3.926 2.827 1.00 0.00 28 ASP A N 11
ATOM 13212 C CA . ASP A 1 28 ? 10.501 -4.603 1.578 1.00 0.00 28 ASP A CA 11
ATOM 13213 C C . ASP A 1 28 ? 10.195 -3.744 0.362 1.00 0.00 28 ASP A C 11
ATOM 13214 O O . ASP A 1 28 ? 10.491 -4.134 -0.767 1.00 0.00 28 ASP A O 11
ATOM 13223 N N . LEU A 1 29 ? 9.624 -2.574 0.588 1.00 0.00 29 LEU A N 11
ATOM 13224 C CA . LEU A 1 29 ? 9.209 -1.718 -0.514 1.00 0.00 29 LEU A CA 11
ATOM 13225 C C . LEU A 1 29 ? 9.951 -0.390 -0.484 1.00 0.00 29 LEU A C 11
ATOM 13226 O O . LEU A 1 29 ? 10.629 -0.022 -1.444 1.00 0.00 29 LEU A O 11
ATOM 13242 N N . GLY A 1 30 ? 9.845 0.310 0.630 1.00 0.00 30 GLY A N 11
ATOM 13243 C CA . GLY A 1 30 ? 10.459 1.611 0.748 1.00 0.00 30 GLY A CA 11
ATOM 13244 C C . GLY A 1 30 ? 9.424 2.709 0.840 1.00 0.00 30 GLY A C 11
ATOM 13245 O O . GLY A 1 30 ? 8.318 2.487 1.336 1.00 0.00 30 GLY A O 11
ATOM 13249 N N . ARG A 1 31 ? 9.784 3.886 0.356 1.00 0.00 31 ARG A N 11
ATOM 13250 C CA . ARG A 1 31 ? 8.898 5.041 0.378 1.00 0.00 31 ARG A CA 11
ATOM 13251 C C . ARG A 1 31 ? 7.823 4.926 -0.699 1.00 0.00 31 ARG A C 11
ATOM 13252 O O . ARG A 1 31 ? 8.130 4.858 -1.891 1.00 0.00 31 ARG A O 11
ATOM 13273 N N . LEU A 1 32 ? 6.566 4.913 -0.277 1.00 0.00 32 LEU A N 11
ATOM 13274 C CA . LEU A 1 32 ? 5.456 4.872 -1.208 1.00 0.00 32 LEU A CA 11
ATOM 13275 C C . LEU A 1 32 ? 4.507 6.026 -0.924 1.00 0.00 32 LEU A C 11
ATOM 13276 O O . LEU A 1 32 ? 3.869 6.074 0.129 1.00 0.00 32 LEU A O 11
ATOM 13292 N N . GLU A 1 33 ? 4.445 6.968 -1.846 1.00 0.00 33 GLU A N 11
ATOM 13293 C CA . GLU A 1 33 ? 3.537 8.093 -1.718 1.00 0.00 33 GLU A CA 11
ATOM 13294 C C . GLU A 1 33 ? 2.249 7.786 -2.465 1.00 0.00 33 GLU A C 11
ATOM 13295 O O . GLU A 1 33 ? 2.211 7.796 -3.694 1.00 0.00 33 GLU A O 11
ATOM 13307 N N . PHE A 1 34 ? 1.203 7.485 -1.716 1.00 0.00 34 PHE A N 11
ATOM 13308 C CA . PHE A 1 34 ? -0.047 7.023 -2.293 1.00 0.00 34 PHE A CA 11
ATOM 13309 C C . PHE A 1 34 ? -1.129 8.082 -2.176 1.00 0.00 34 PHE A C 11
ATOM 13310 O O . PHE A 1 34 ? -1.069 8.954 -1.306 1.00 0.00 34 PHE A O 11
ATOM 13327 N N . GLU A 1 35 ? -2.105 8.003 -3.066 1.00 0.00 35 GLU A N 11
ATOM 13328 C CA . GLU A 1 35 ? -3.200 8.958 -3.103 1.00 0.00 35 GLU A CA 11
ATOM 13329 C C . GLU A 1 35 ? -4.498 8.244 -3.471 1.00 0.00 35 GLU A C 11
ATOM 13330 O O . GLU A 1 35 ? -4.495 7.316 -4.284 1.00 0.00 35 GLU A O 11
ATOM 13342 N N . LYS A 1 36 ? -5.595 8.679 -2.848 1.00 0.00 36 LYS A N 11
ATOM 13343 C CA . LYS A 1 36 ? -6.921 8.075 -3.028 1.00 0.00 36 LYS A CA 11
ATOM 13344 C C . LYS A 1 36 ? -6.930 6.629 -2.539 1.00 0.00 36 LYS A C 11
ATOM 13345 O O . LYS A 1 36 ? -7.836 5.861 -2.860 1.00 0.00 36 LYS A O 11
ATOM 13364 N N . GLY A 1 37 ? -5.925 6.267 -1.749 1.00 0.00 37 GLY A N 11
ATOM 13365 C CA . GLY A 1 37 ? -5.805 4.900 -1.275 1.00 0.00 37 GLY A CA 11
ATOM 13366 C C . GLY A 1 37 ? -5.095 4.013 -2.277 1.00 0.00 37 GLY A C 11
ATOM 13367 O O . GLY A 1 37 ? -4.972 2.807 -2.074 1.00 0.00 37 GLY A O 11
ATOM 13371 N N . ARG A 1 38 ? -4.625 4.617 -3.357 1.00 0.00 38 ARG A N 11
ATOM 13372 C CA . ARG A 1 38 ? -3.926 3.891 -4.404 1.00 0.00 38 ARG A CA 11
ATOM 13373 C C . ARG A 1 38 ? -2.487 4.329 -4.472 1.00 0.00 38 ARG A C 11
ATOM 13374 O O . ARG A 1 38 ? -2.161 5.516 -4.460 1.00 0.00 38 ARG A O 11
ATOM 13395 N N . PHE A 1 39 ? -1.646 3.332 -4.542 1.00 0.00 39 PHE A N 11
ATOM 13396 C CA . PHE A 1 39 ? -0.219 3.486 -4.433 1.00 0.00 39 PHE A CA 11
ATOM 13397 C C . PHE A 1 39 ? 0.404 3.839 -5.778 1.00 0.00 39 PHE A C 11
ATOM 13398 O O . PHE A 1 39 ? 0.178 3.154 -6.776 1.00 0.00 39 PHE A O 11
ATOM 13415 N N . LEU A 1 40 ? 1.171 4.921 -5.798 1.00 0.00 40 LEU A N 11
ATOM 13416 C CA . LEU A 1 40 ? 1.866 5.343 -7.005 1.00 0.00 40 LEU A CA 11
ATOM 13417 C C . LEU A 1 40 ? 3.128 4.512 -7.202 1.00 0.00 40 LEU A C 11
ATOM 13418 O O . LEU A 1 40 ? 3.803 4.152 -6.236 1.00 0.00 40 LEU A O 11
ATOM 13434 N N . LEU A 1 41 ? 3.431 4.205 -8.451 1.00 0.00 41 LEU A N 11
ATOM 13435 C CA . LEU A 1 41 ? 4.579 3.381 -8.786 1.00 0.00 41 LEU A CA 11
ATOM 13436 C C . LEU A 1 41 ? 5.752 4.258 -9.209 1.00 0.00 41 LEU A C 11
ATOM 13437 O O . LEU A 1 41 ? 5.619 5.090 -10.108 1.00 0.00 41 LEU A O 11
ATOM 13453 N N . PRO A 1 42 ? 6.901 4.117 -8.529 1.00 0.00 42 PRO A N 11
ATOM 13454 C CA . PRO A 1 42 ? 8.149 4.775 -8.929 1.00 0.00 42 PRO A CA 11
ATOM 13455 C C . PRO A 1 42 ? 8.534 4.428 -10.365 1.00 0.00 42 PRO A C 11
ATOM 13456 O O . PRO A 1 42 ? 8.028 3.459 -10.933 1.00 0.00 42 PRO A O 11
ATOM 13467 N N . ARG A 1 43 ? 9.434 5.218 -10.942 1.00 0.00 43 ARG A N 11
ATOM 13468 C CA . ARG A 1 43 ? 9.843 5.034 -12.334 1.00 0.00 43 ARG A CA 11
ATOM 13469 C C . ARG A 1 43 ? 10.479 3.664 -12.548 1.00 0.00 43 ARG A C 11
ATOM 13470 O O . ARG A 1 43 ? 11.663 3.470 -12.256 1.00 0.00 43 ARG A O 11
ATOM 13491 N N . LYS A 1 44 ? 9.674 2.723 -13.054 1.00 0.00 44 LYS A N 11
ATOM 13492 C CA . LYS A 1 44 ? 10.090 1.329 -13.285 1.00 0.00 44 LYS A CA 11
ATOM 13493 C C . LYS A 1 44 ? 10.235 0.592 -11.962 1.00 0.00 44 LYS A C 11
ATOM 13494 O O . LYS A 1 44 ? 9.677 -0.495 -11.784 1.00 0.00 44 LYS A O 11
ATOM 13513 N N . SER A 1 45 ? 10.991 1.191 -11.050 1.00 0.00 45 SER A N 11
ATOM 13514 C CA . SER A 1 45 ? 11.095 0.714 -9.684 1.00 0.00 45 SER A CA 11
ATOM 13515 C C . SER A 1 45 ? 11.808 -0.637 -9.619 1.00 0.00 45 SER A C 11
ATOM 13516 O O . SER A 1 45 ? 12.455 -1.062 -10.581 1.00 0.00 45 SER A O 11
ATOM 13524 N N . LEU A 1 46 ? 11.701 -1.295 -8.478 1.00 0.00 46 LEU A N 11
ATOM 13525 C CA . LEU A 1 46 ? 12.347 -2.575 -8.267 1.00 0.00 46 LEU A CA 11
ATOM 13526 C C . LEU A 1 46 ? 11.314 -3.697 -8.331 1.00 0.00 46 LEU A C 11
ATOM 13527 O O . LEU A 1 46 ? 10.138 -3.477 -8.035 1.00 0.00 46 LEU A O 11
ATOM 13543 N N . PRO A 1 47 ? 11.745 -4.904 -8.745 1.00 0.00 47 PRO A N 11
ATOM 13544 C CA . PRO A 1 47 ? 10.871 -6.078 -8.898 1.00 0.00 47 PRO A CA 11
ATOM 13545 C C . PRO A 1 47 ? 9.885 -6.278 -7.742 1.00 0.00 47 PRO A C 11
ATOM 13546 O O . PRO A 1 47 ? 8.673 -6.339 -7.962 1.00 0.00 47 PRO A O 11
ATOM 13557 N N . LYS A 1 48 ? 10.399 -6.360 -6.514 1.00 0.00 48 LYS A N 11
ATOM 13558 C CA . LYS A 1 48 ? 9.551 -6.637 -5.355 1.00 0.00 48 LYS A CA 11
ATOM 13559 C C . LYS A 1 48 ? 8.563 -5.504 -5.107 1.00 0.00 48 LYS A C 11
ATOM 13560 O O . LYS A 1 48 ? 7.456 -5.733 -4.619 1.00 0.00 48 LYS A O 11
ATOM 13579 N N . VAL A 1 49 ? 8.959 -4.289 -5.459 1.00 0.00 49 VAL A N 11
ATOM 13580 C CA . VAL A 1 49 ? 8.121 -3.122 -5.228 1.00 0.00 49 VAL A CA 11
ATOM 13581 C C . VAL A 1 49 ? 7.000 -3.058 -6.258 1.00 0.00 49 VAL A C 11
ATOM 13582 O O . VAL A 1 49 ? 5.835 -2.854 -5.914 1.00 0.00 49 VAL A O 11
ATOM 13595 N N . LYS A 1 50 ? 7.359 -3.259 -7.523 1.00 0.00 50 LYS A N 11
ATOM 13596 C CA . LYS A 1 50 ? 6.400 -3.178 -8.615 1.00 0.00 50 LYS A CA 11
ATOM 13597 C C . LYS A 1 50 ? 5.301 -4.230 -8.456 1.00 0.00 50 LYS A C 11
ATOM 13598 O O . LYS A 1 50 ? 4.116 -3.935 -8.643 1.00 0.00 50 LYS A O 11
ATOM 13617 N N . GLN A 1 51 ? 5.694 -5.449 -8.098 1.00 0.00 51 GLN A N 11
ATOM 13618 C CA . GLN A 1 51 ? 4.738 -6.527 -7.893 1.00 0.00 51 GLN A CA 11
ATOM 13619 C C . GLN A 1 51 ? 3.811 -6.214 -6.728 1.00 0.00 51 GLN A C 11
ATOM 13620 O O . GLN A 1 51 ? 2.597 -6.375 -6.833 1.00 0.00 51 GLN A O 11
ATOM 13634 N N . ALA A 1 52 ? 4.390 -5.755 -5.627 1.00 0.00 52 ALA A N 11
ATOM 13635 C CA . ALA A 1 52 ? 3.629 -5.500 -4.409 1.00 0.00 52 ALA A CA 11
ATOM 13636 C C . ALA A 1 52 ? 2.596 -4.399 -4.608 1.00 0.00 52 ALA A C 11
ATOM 13637 O O . ALA A 1 52 ? 1.463 -4.523 -4.156 1.00 0.00 52 ALA A O 11
ATOM 13644 N N . ILE A 1 53 ? 2.980 -3.326 -5.291 1.00 0.00 53 ILE A N 11
ATOM 13645 C CA . ILE A 1 53 ? 2.063 -2.219 -5.535 1.00 0.00 53 ILE A CA 11
ATOM 13646 C C . ILE A 1 53 ? 0.851 -2.682 -6.343 1.00 0.00 53 ILE A C 11
ATOM 13647 O O . ILE A 1 53 ? -0.290 -2.374 -5.992 1.00 0.00 53 ILE A O 11
ATOM 13663 N N . LEU A 1 54 ? 1.092 -3.444 -7.406 1.00 0.00 54 LEU A N 11
ATOM 13664 C CA . LEU A 1 54 ? -0.003 -3.962 -8.220 1.00 0.00 54 LEU A CA 11
ATOM 13665 C C . LEU A 1 54 ? -0.784 -5.035 -7.459 1.00 0.00 54 LEU A C 11
ATOM 13666 O O . LEU A 1 54 ? -1.989 -5.201 -7.667 1.00 0.00 54 LEU A O 11
ATOM 13682 N N . GLU A 1 55 ? -0.095 -5.749 -6.576 1.00 0.00 55 GLU A N 11
ATOM 13683 C CA . GLU A 1 55 ? -0.738 -6.722 -5.701 1.00 0.00 55 GLU A CA 11
ATOM 13684 C C . GLU A 1 55 ? -1.714 -6.012 -4.767 1.00 0.00 55 GLU A C 11
ATOM 13685 O O . GLU A 1 55 ? -2.852 -6.447 -4.591 1.00 0.00 55 GLU A O 11
ATOM 13697 N N . LEU A 1 56 ? -1.257 -4.908 -4.182 1.00 0.00 56 LEU A N 11
ATOM 13698 C CA . LEU A 1 56 ? -2.091 -4.092 -3.309 1.00 0.00 56 LEU A CA 11
ATOM 13699 C C . LEU A 1 56 ? -3.288 -3.538 -4.073 1.00 0.00 56 LEU A C 11
ATOM 13700 O O . LEU A 1 56 ? -4.406 -3.531 -3.561 1.00 0.00 56 LEU A O 11
ATOM 13716 N N . ASN A 1 57 ? -3.042 -3.085 -5.303 1.00 0.00 57 ASN A N 11
ATOM 13717 C CA . ASN A 1 57 ? -4.108 -2.586 -6.176 1.00 0.00 57 ASN A CA 11
ATOM 13718 C C . ASN A 1 57 ? -5.199 -3.635 -6.329 1.00 0.00 57 ASN A C 11
ATOM 13719 O O . ASN A 1 57 ? -6.385 -3.355 -6.134 1.00 0.00 57 ASN A O 11
ATOM 13730 N N . GLU A 1 58 ? -4.777 -4.847 -6.661 1.00 0.00 58 GLU A N 11
ATOM 13731 C CA . GLU A 1 58 ? -5.689 -5.967 -6.830 1.00 0.00 58 GLU A CA 11
ATOM 13732 C C . GLU A 1 58 ? -6.416 -6.262 -5.529 1.00 0.00 58 GLU A C 11
ATOM 13733 O O . GLU A 1 58 ? -7.618 -6.517 -5.513 1.00 0.00 58 GLU A O 11
ATOM 13745 N N . LEU A 1 59 ? -5.655 -6.235 -4.447 1.00 0.00 59 LEU A N 11
ATOM 13746 C CA . LEU A 1 59 ? -6.181 -6.508 -3.117 1.00 0.00 59 LEU A CA 11
ATOM 13747 C C . LEU A 1 59 ? -7.263 -5.500 -2.728 1.00 0.00 59 LEU A C 11
ATOM 13748 O O . LEU A 1 59 ? -8.238 -5.854 -2.067 1.00 0.00 59 LEU A O 11
ATOM 13764 N N . ILE A 1 60 ? -7.089 -4.247 -3.139 1.00 0.00 60 ILE A N 11
ATOM 13765 C CA . ILE A 1 60 ? -8.121 -3.233 -2.936 1.00 0.00 60 ILE A CA 11
ATOM 13766 C C . ILE A 1 60 ? -9.403 -3.663 -3.640 1.00 0.00 60 ILE A C 11
ATOM 13767 O O . ILE A 1 60 ? -10.488 -3.660 -3.050 1.00 0.00 60 ILE A O 11
ATOM 13783 N N . GLU A 1 61 ? -9.250 -4.089 -4.889 1.00 0.00 61 GLU A N 11
ATOM 13784 C CA . GLU A 1 61 ? -10.372 -4.546 -5.699 1.00 0.00 61 GLU A CA 11
ATOM 13785 C C . GLU A 1 61 ? -10.895 -5.896 -5.221 1.00 0.00 61 GLU A C 11
ATOM 13786 O O . GLU A 1 61 ? -11.922 -6.375 -5.696 1.00 0.00 61 GLU A O 11
ATOM 13798 N N . ALA A 1 62 ? -10.177 -6.517 -4.295 1.00 0.00 62 ALA A N 11
ATOM 13799 C CA . ALA A 1 62 ? -10.615 -7.771 -3.703 1.00 0.00 62 ALA A CA 11
ATOM 13800 C C . ALA A 1 62 ? -11.489 -7.504 -2.485 1.00 0.00 62 ALA A C 11
ATOM 13801 O O . ALA A 1 62 ? -12.381 -8.289 -2.160 1.00 0.00 62 ALA A O 11
ATOM 13808 N N . GLN A 1 63 ? -11.235 -6.384 -1.822 1.00 0.00 63 GLN A N 11
ATOM 13809 C CA . GLN A 1 63 ? -11.965 -6.035 -0.612 1.00 0.00 63 GLN A CA 11
ATOM 13810 C C . GLN A 1 63 ? -13.261 -5.307 -0.940 1.00 0.00 63 GLN A C 11
ATOM 13811 O O . GLN A 1 63 ? -14.236 -5.394 -0.195 1.00 0.00 63 GLN A O 11
ATOM 13825 N N . ASN A 1 64 ? -13.276 -4.596 -2.056 1.00 0.00 64 ASN A N 11
ATOM 13826 C CA . ASN A 1 64 ? -14.460 -3.837 -2.453 1.00 0.00 64 ASN A CA 11
ATOM 13827 C C . ASN A 1 64 ? -15.303 -4.612 -3.466 1.00 0.00 64 ASN A C 11
ATOM 13828 O O . ASN A 1 64 ? -16.300 -4.101 -3.980 1.00 0.00 64 ASN A O 11
ATOM 13839 N N . HIS A 1 65 ? -14.912 -5.852 -3.735 1.00 0.00 65 HIS A N 11
ATOM 13840 C CA . HIS A 1 65 ? -15.546 -6.638 -4.788 1.00 0.00 65 HIS A CA 11
ATOM 13841 C C . HIS A 1 65 ? -16.792 -7.350 -4.279 1.00 0.00 65 HIS A C 11
ATOM 13842 O O . HIS A 1 65 ? -17.567 -7.883 -5.073 1.00 0.00 65 HIS A O 11
ATOM 13857 N N . GLN A 1 66 ? -16.964 -7.359 -2.954 1.00 0.00 66 GLN A N 11
ATOM 13858 C CA . GLN A 1 66 ? -18.093 -8.025 -2.294 1.00 0.00 66 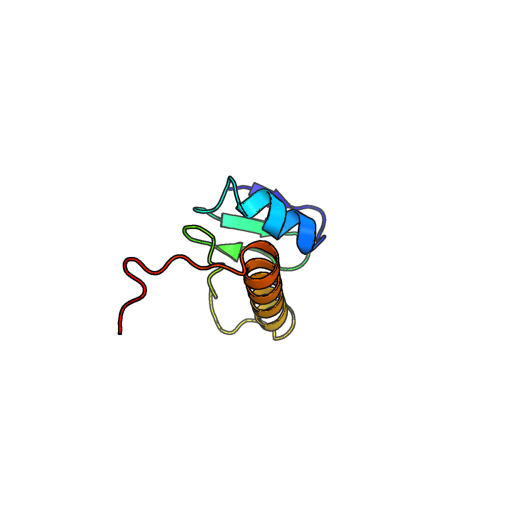GLN A CA 11
ATOM 13859 C C . GLN A 1 66 ? -17.933 -9.544 -2.338 1.00 0.00 66 GLN A C 11
ATOM 13860 O O . GLN A 1 66 ? -17.814 -10.195 -1.303 1.00 0.00 66 GLN A O 11
ATOM 13874 N N . THR A 1 67 ? -17.926 -10.100 -3.537 1.00 0.00 67 THR A N 11
ATOM 13875 C CA . THR A 1 67 ? -17.734 -11.526 -3.724 1.00 0.00 67 THR A CA 11
ATOM 13876 C C . THR A 1 67 ? -16.683 -11.757 -4.803 1.00 0.00 67 THR A C 11
ATOM 13877 O O . THR A 1 67 ? -16.564 -10.963 -5.737 1.00 0.00 67 THR A O 11
ATOM 13888 N N . LYS A 1 68 ? -15.909 -12.822 -4.674 1.00 0.00 68 LYS A N 11
ATOM 13889 C CA . LYS A 1 68 ? -14.841 -13.083 -5.626 1.00 0.00 68 LYS A CA 11
ATOM 13890 C C . LYS A 1 68 ? -14.913 -14.518 -6.138 1.00 0.00 68 LYS A C 11
ATOM 13891 O O . LYS A 1 68 ? -14.757 -14.769 -7.334 1.00 0.00 68 LYS A O 11
ATOM 13910 N N . THR A 1 69 ? -15.163 -15.452 -5.234 1.00 0.00 69 THR A N 11
ATOM 13911 C CA . THR A 1 69 ? -15.324 -16.850 -5.606 1.00 0.00 69 THR A CA 11
ATOM 13912 C C . THR A 1 69 ? -16.262 -17.563 -4.633 1.00 0.00 69 THR A C 11
ATOM 13913 O O . THR A 1 69 ? -15.871 -17.932 -3.523 1.00 0.00 69 THR A O 11
ATOM 13924 N N . ALA A 1 70 ? -17.514 -17.718 -5.040 1.00 0.00 70 ALA A N 11
ATOM 13925 C CA . ALA A 1 70 ? -18.501 -18.397 -4.214 1.00 0.00 70 ALA A CA 11
ATOM 13926 C C . ALA A 1 70 ? -18.551 -19.882 -4.538 1.00 0.00 70 ALA A C 11
ATOM 13927 O O . ALA A 1 70 ? -18.488 -20.726 -3.642 1.00 0.00 70 ALA A O 11
ATOM 13934 N N . LEU A 1 71 ? -18.650 -20.199 -5.822 1.00 0.00 71 LEU A N 11
ATOM 13935 C CA . LEU A 1 71 ? -18.701 -21.584 -6.267 1.00 0.00 71 LEU A CA 11
ATOM 13936 C C . LEU A 1 71 ? -17.477 -21.919 -7.104 1.00 0.00 71 LEU A C 11
ATOM 13937 O O . LEU A 1 71 ? -17.592 -22.298 -8.271 1.00 0.00 71 LEU A O 11
ATOM 13953 N N . GLU A 1 72 ? -16.306 -21.735 -6.499 1.00 0.00 72 GLU A N 11
ATOM 13954 C CA . GLU A 1 72 ? -15.019 -22.069 -7.113 1.00 0.00 72 GLU A CA 11
ATOM 13955 C C . GLU A 1 72 ? -14.709 -21.168 -8.310 1.00 0.00 72 GLU A C 11
ATOM 13956 O O . GLU A 1 72 ? -13.724 -21.391 -9.020 1.00 0.00 72 GLU A O 11
ATOM 13968 N N . HIS A 1 73 ? -15.549 -20.144 -8.509 1.00 0.00 73 HIS A N 11
ATOM 13969 C CA . HIS A 1 73 ? -15.409 -19.179 -9.609 1.00 0.00 73 HIS A CA 11
ATOM 13970 C C . HIS A 1 73 ? -15.728 -19.836 -10.956 1.00 0.00 73 HIS A C 11
ATOM 13971 O O . HIS A 1 73 ? -16.586 -19.363 -11.701 1.00 0.00 73 HIS A O 11
ATOM 13986 N N . HIS A 1 74 ? -15.031 -20.919 -11.264 1.00 0.00 74 HIS A N 11
ATOM 13987 C CA . HIS A 1 74 ? -15.315 -21.730 -12.441 1.00 0.00 74 HIS A CA 11
ATOM 13988 C C . HIS A 1 74 ? -15.210 -23.201 -12.075 1.00 0.00 74 HIS A C 11
ATOM 13989 O O . HIS A 1 74 ? -14.155 -23.666 -11.641 1.00 0.00 74 HIS A O 11
ATOM 14004 N N . MET A 1 1 ? 3.508 9.517 8.198 1.00 0.00 1 MET A N 12
ATOM 14005 C CA . MET A 1 1 ? 4.188 8.344 7.607 1.00 0.00 1 MET A CA 12
ATOM 14006 C C . MET A 1 1 ? 4.356 7.249 8.649 1.00 0.00 1 MET A C 12
ATOM 14007 O O . MET A 1 1 ? 4.935 7.482 9.710 1.00 0.00 1 MET A O 12
ATOM 14023 N N . ARG A 1 2 ? 3.856 6.058 8.348 1.00 0.00 2 ARG A N 12
ATOM 14024 C CA . ARG A 1 2 ? 3.995 4.931 9.268 1.00 0.00 2 ARG A CA 12
ATOM 14025 C C . ARG A 1 2 ? 4.975 3.916 8.693 1.00 0.00 2 ARG A C 12
ATOM 14026 O O . ARG A 1 2 ? 5.134 3.829 7.477 1.00 0.00 2 ARG A O 12
ATOM 14047 N N . VAL A 1 3 ? 5.635 3.163 9.562 1.00 0.00 3 VAL A N 12
ATOM 14048 C CA . VAL A 1 3 ? 6.617 2.176 9.127 1.00 0.00 3 VAL A CA 12
ATOM 14049 C C . VAL A 1 3 ? 6.061 0.758 9.269 1.00 0.00 3 VAL A C 12
ATOM 14050 O O . VAL A 1 3 ? 5.409 0.432 10.266 1.00 0.00 3 VAL A O 12
ATOM 14063 N N . PHE A 1 4 ? 6.304 -0.073 8.260 1.00 0.00 4 PHE A N 12
ATOM 14064 C CA . PHE A 1 4 ? 5.873 -1.465 8.281 1.00 0.00 4 PHE A CA 12
ATOM 14065 C C . PHE A 1 4 ? 7.054 -2.412 8.074 1.00 0.00 4 PHE A C 12
ATOM 14066 O O . PHE A 1 4 ? 7.451 -2.688 6.940 1.00 0.00 4 PHE A O 12
ATOM 14083 N N . PRO A 1 5 ? 7.638 -2.911 9.173 1.00 0.00 5 PRO A N 12
ATOM 14084 C CA . PRO A 1 5 ? 8.760 -3.853 9.128 1.00 0.00 5 PRO A CA 12
ATOM 14085 C C . PRO A 1 5 ? 8.309 -5.279 8.811 1.00 0.00 5 PRO A C 12
ATOM 14086 O O . PRO A 1 5 ? 9.108 -6.121 8.404 1.00 0.00 5 PRO A O 12
ATOM 14097 N N . VAL A 1 6 ? 7.023 -5.544 8.996 1.00 0.00 6 VAL A N 12
ATOM 14098 C CA . VAL A 1 6 ? 6.484 -6.878 8.777 1.00 0.00 6 VAL A CA 12
ATOM 14099 C C . VAL A 1 6 ? 5.891 -7.016 7.374 1.00 0.00 6 VAL A C 12
ATOM 14100 O O . VAL A 1 6 ? 5.955 -8.090 6.774 1.00 0.00 6 VAL A O 12
ATOM 14113 N N . TYR A 1 7 ? 5.361 -5.908 6.845 1.00 0.00 7 TYR A N 12
ATOM 14114 C CA . TYR A 1 7 ? 4.635 -5.909 5.570 1.00 0.00 7 TYR A CA 12
ATOM 14115 C C . TYR A 1 7 ? 3.382 -6.781 5.665 1.00 0.00 7 TYR A C 12
ATOM 14116 O O . TYR A 1 7 ? 3.422 -7.989 5.440 1.00 0.00 7 TYR A O 12
ATOM 14134 N N . ALA A 1 8 ? 2.274 -6.155 6.027 1.00 0.00 8 ALA A N 12
ATOM 14135 C CA . ALA A 1 8 ? 1.006 -6.853 6.133 1.00 0.00 8 ALA A CA 12
ATOM 14136 C C . ALA A 1 8 ? -0.000 -6.248 5.166 1.00 0.00 8 ALA A C 12
ATOM 14137 O O . ALA A 1 8 ? -0.512 -5.153 5.402 1.00 0.00 8 ALA A O 12
ATOM 14144 N N . PRO A 1 9 ? -0.266 -6.951 4.052 1.00 0.00 9 PRO A N 12
ATOM 14145 C CA . PRO A 1 9 ? -1.136 -6.468 2.972 1.00 0.00 9 PRO A CA 12
ATOM 14146 C C . PRO A 1 9 ? -2.447 -5.848 3.456 1.00 0.00 9 PRO A C 12
ATOM 14147 O O . PRO A 1 9 ? -2.706 -4.668 3.220 1.00 0.00 9 PRO A O 12
ATOM 14158 N N . LYS A 1 10 ? -3.260 -6.639 4.142 1.00 0.00 10 LYS A N 12
ATOM 14159 C CA . LYS A 1 10 ? -4.577 -6.187 4.579 1.00 0.00 10 LYS A CA 12
ATOM 14160 C C . LYS A 1 10 ? -4.462 -5.029 5.564 1.00 0.00 10 LYS A C 12
ATOM 14161 O O . LYS A 1 10 ? -5.253 -4.087 5.519 1.00 0.00 10 LYS A O 12
ATOM 14180 N N . LEU A 1 11 ? -3.470 -5.103 6.443 1.00 0.00 11 LEU A N 12
ATOM 14181 C CA . LEU A 1 11 ? -3.239 -4.056 7.429 1.00 0.00 11 LEU A CA 12
ATOM 14182 C C . LEU A 1 11 ? -2.942 -2.731 6.721 1.00 0.00 11 LEU A C 12
ATOM 14183 O O . LEU A 1 11 ? -3.498 -1.688 7.076 1.00 0.00 11 LEU A O 12
ATOM 14199 N N . ILE A 1 12 ? -2.080 -2.784 5.713 1.00 0.00 12 ILE A N 12
ATOM 14200 C CA . ILE A 1 12 ? -1.726 -1.599 4.943 1.00 0.00 12 ILE A CA 12
ATOM 14201 C C . ILE A 1 12 ? -2.937 -1.068 4.175 1.00 0.00 12 ILE A C 12
ATOM 14202 O O . ILE A 1 12 ? -3.268 0.113 4.270 1.00 0.00 12 ILE A O 12
ATOM 14218 N N . VAL A 1 13 ? -3.606 -1.957 3.440 1.00 0.00 13 VAL A N 12
ATOM 14219 C CA . VAL A 1 13 ? -4.763 -1.585 2.624 1.00 0.00 13 VAL A CA 12
ATOM 14220 C C . VAL A 1 13 ? -5.854 -0.924 3.467 1.00 0.00 13 VAL A C 12
ATOM 14221 O O . VAL A 1 13 ? -6.387 0.123 3.096 1.00 0.00 13 VAL A O 12
ATOM 14234 N N . LYS A 1 14 ? -6.165 -1.525 4.607 1.00 0.00 14 LYS A N 12
ATOM 14235 C CA . LYS A 1 14 ? -7.223 -1.020 5.474 1.00 0.00 14 LYS A CA 12
ATOM 14236 C C . LYS A 1 14 ? -6.878 0.367 6.018 1.00 0.00 14 LYS A C 12
ATOM 14237 O O . LYS A 1 14 ? -7.742 1.236 6.120 1.00 0.00 14 LYS A O 12
ATOM 14256 N N . HIS A 1 15 ? -5.610 0.581 6.347 1.00 0.00 15 HIS A N 12
ATOM 14257 C CA . HIS A 1 15 ? -5.179 1.868 6.879 1.00 0.00 15 HIS A CA 12
ATOM 14258 C C . HIS A 1 15 ? -5.049 2.902 5.769 1.00 0.00 15 HIS A C 12
ATOM 14259 O O . HIS A 1 15 ? -5.227 4.094 6.003 1.00 0.00 15 HIS A O 12
ATOM 14274 N N . ALA A 1 16 ? -4.757 2.434 4.557 1.00 0.00 16 ALA A N 12
ATOM 14275 C CA . ALA A 1 16 ? -4.637 3.312 3.394 1.00 0.00 16 ALA A CA 12
ATOM 14276 C C . ALA A 1 16 ? -5.955 4.028 3.115 1.00 0.00 16 ALA A C 12
ATOM 14277 O O . ALA A 1 16 ? -5.976 5.098 2.516 1.00 0.00 16 ALA A O 12
ATOM 14284 N N . ARG A 1 17 ? -7.051 3.428 3.564 1.00 0.00 17 ARG A N 12
ATOM 14285 C CA . ARG A 1 17 ? -8.369 4.042 3.440 1.00 0.00 17 ARG A CA 12
ATOM 14286 C C . ARG A 1 17 ? -8.389 5.393 4.157 1.00 0.00 17 ARG A C 12
ATOM 14287 O O . ARG A 1 17 ? -9.020 6.348 3.700 1.00 0.00 17 ARG A O 12
ATOM 14308 N N . ILE A 1 18 ? -7.675 5.464 5.272 1.00 0.00 18 ILE A N 12
ATOM 14309 C CA . ILE A 1 18 ? -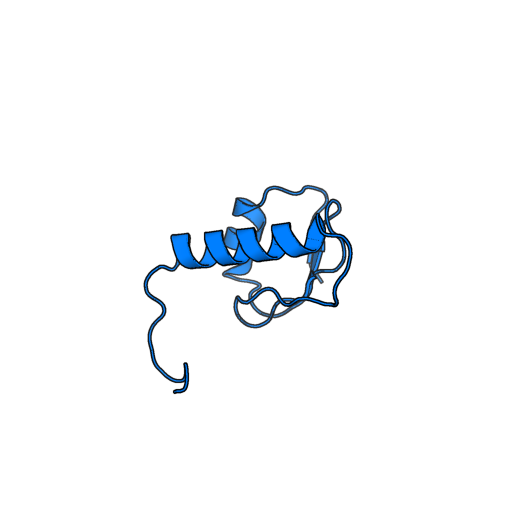7.566 6.692 6.050 1.00 0.00 18 ILE A CA 12
ATOM 14310 C C . ILE A 1 18 ? -6.362 7.506 5.574 1.00 0.00 18 ILE A C 12
ATOM 14311 O O . ILE A 1 18 ? -6.415 8.733 5.478 1.00 0.00 18 ILE A O 12
ATOM 14327 N N . PHE A 1 19 ? -5.293 6.794 5.260 1.00 0.00 19 PHE A N 12
ATOM 14328 C CA . PHE A 1 19 ? -4.042 7.389 4.799 1.00 0.00 19 PHE A CA 12
ATOM 14329 C C . PHE A 1 19 ? -4.087 7.705 3.305 1.00 0.00 19 PHE A C 12
ATOM 14330 O O . PHE A 1 19 ? -3.054 7.962 2.708 1.00 0.00 19 PHE A O 12
ATOM 14347 N N . LEU A 1 20 ? -5.294 7.640 2.733 1.00 0.00 20 LEU A N 12
ATOM 14348 C CA . LEU A 1 20 ? -5.588 7.861 1.312 1.00 0.00 20 LEU A CA 12
ATOM 14349 C C . LEU A 1 20 ? -4.563 8.723 0.566 1.00 0.00 20 LEU A C 12
ATOM 14350 O O . LEU A 1 20 ? -4.208 8.399 -0.563 1.00 0.00 20 LEU A O 12
ATOM 14366 N N . THR A 1 21 ? -4.110 9.815 1.159 1.00 0.00 21 THR A N 12
ATOM 14367 C CA . THR A 1 21 ? -2.997 10.552 0.587 1.00 0.00 21 THR A CA 12
ATOM 14368 C C . THR A 1 21 ? -1.875 10.715 1.621 1.00 0.00 21 THR A C 12
ATOM 14369 O O . THR A 1 21 ? -1.729 11.756 2.270 1.00 0.00 21 THR A O 12
ATOM 14380 N N . GLY A 1 22 ? -1.090 9.655 1.779 1.00 0.00 22 GLY A N 12
ATOM 14381 C CA . GLY A 1 22 ? -0.058 9.628 2.796 1.00 0.00 22 GLY A CA 12
ATOM 14382 C C . GLY A 1 22 ? 1.105 8.735 2.416 1.00 0.00 22 GLY A C 12
ATOM 14383 O O . GLY A 1 22 ? 1.161 8.228 1.293 1.00 0.00 22 GLY A O 12
ATOM 14387 N N . VAL A 1 23 ? 2.034 8.543 3.348 1.00 0.00 23 VAL A N 12
ATOM 14388 C CA . VAL A 1 23 ? 3.239 7.771 3.075 1.00 0.00 23 VAL A CA 12
ATOM 14389 C C . VAL A 1 23 ? 3.419 6.639 4.089 1.00 0.00 23 VAL A C 12
ATOM 14390 O O . VAL A 1 23 ? 3.227 6.819 5.300 1.00 0.00 23 VAL A O 12
ATOM 14403 N N . ILE A 1 24 ? 3.788 5.475 3.587 1.00 0.00 24 ILE A N 12
ATOM 14404 C CA . ILE A 1 24 ? 4.085 4.327 4.424 1.00 0.00 24 ILE A CA 12
ATOM 14405 C C . ILE A 1 24 ? 5.455 3.769 4.067 1.00 0.00 24 ILE A C 12
ATOM 14406 O O . ILE A 1 24 ? 5.723 3.456 2.907 1.00 0.00 24 ILE A O 12
ATOM 14422 N N . TRP A 1 25 ? 6.324 3.665 5.058 1.00 0.00 25 TRP A N 12
ATOM 14423 C CA . TRP A 1 25 ? 7.676 3.185 4.834 1.00 0.00 25 TRP A CA 12
ATOM 14424 C C . TRP A 1 25 ? 7.747 1.691 5.125 1.00 0.00 25 TRP A C 12
ATOM 14425 O O . TRP A 1 25 ? 7.619 1.263 6.271 1.00 0.00 25 TRP A O 12
ATOM 14446 N N . VAL A 1 26 ? 7.934 0.900 4.085 1.00 0.00 26 VAL A N 12
ATOM 14447 C CA . VAL A 1 26 ? 8.046 -0.537 4.237 1.00 0.00 26 VAL A CA 12
ATOM 14448 C C . VAL A 1 26 ? 9.508 -0.948 4.127 1.00 0.00 26 VAL A C 12
ATOM 14449 O O . VAL A 1 26 ? 10.296 -0.292 3.449 1.00 0.00 26 VAL A O 12
ATOM 14462 N N . LYS A 1 27 ? 9.868 -2.033 4.786 1.00 0.00 27 LYS A N 12
ATOM 14463 C CA . LYS A 1 27 ? 11.238 -2.533 4.762 1.00 0.00 27 LYS A CA 12
ATOM 14464 C C . LYS A 1 27 ? 11.539 -3.229 3.439 1.00 0.00 27 LYS A C 12
ATOM 14465 O O . LYS A 1 27 ? 12.673 -3.622 3.171 1.00 0.00 27 LYS A O 12
ATOM 14484 N N . ASP A 1 28 ? 10.509 -3.376 2.620 1.00 0.00 28 ASP A N 12
ATOM 14485 C CA . ASP A 1 28 ? 10.615 -4.124 1.377 1.00 0.00 28 ASP A CA 12
ATOM 14486 C C . ASP A 1 28 ? 10.737 -3.196 0.173 1.00 0.00 28 ASP A C 12
ATOM 14487 O O . ASP A 1 28 ? 11.577 -3.407 -0.698 1.00 0.00 28 ASP A O 12
ATOM 14496 N N . LEU A 1 29 ? 9.909 -2.160 0.136 1.00 0.00 29 LEU A N 12
ATOM 14497 C CA . LEU A 1 29 ? 9.851 -1.276 -1.024 1.00 0.00 29 LEU A CA 12
ATOM 14498 C C . LEU A 1 29 ? 10.375 0.120 -0.693 1.00 0.00 29 LEU A C 12
ATOM 14499 O O . LEU A 1 29 ? 10.596 0.938 -1.586 1.00 0.00 29 LEU A O 12
ATOM 14515 N N . GLY A 1 30 ? 10.570 0.389 0.588 1.00 0.00 30 GLY A N 12
ATOM 14516 C CA . GLY A 1 30 ? 10.980 1.713 1.009 1.00 0.00 30 GLY A CA 12
ATOM 14517 C C . GLY A 1 30 ? 9.786 2.580 1.339 1.00 0.00 30 GLY A C 12
ATOM 14518 O O . GLY A 1 30 ? 8.746 2.070 1.758 1.00 0.00 30 GLY A O 12
ATOM 14522 N N . ARG A 1 31 ? 9.917 3.882 1.140 1.00 0.00 31 ARG A N 12
ATOM 14523 C CA . ARG A 1 31 ? 8.829 4.801 1.434 1.00 0.00 31 ARG A CA 12
ATOM 14524 C C . ARG A 1 31 ? 7.831 4.823 0.280 1.00 0.00 31 ARG A C 12
ATOM 14525 O O . ARG A 1 31 ? 8.179 5.118 -0.864 1.00 0.00 31 ARG A O 12
ATOM 14546 N N . LEU A 1 32 ? 6.593 4.479 0.579 1.00 0.00 32 LEU A N 12
ATOM 14547 C CA . LEU A 1 32 ? 5.554 4.428 -0.432 1.00 0.00 32 LEU A CA 12
ATOM 14548 C C . LEU A 1 32 ? 4.526 5.520 -0.203 1.00 0.00 32 LEU A C 12
ATOM 14549 O O . LEU A 1 32 ? 3.856 5.543 0.829 1.00 0.00 32 LEU A O 12
ATOM 14565 N N . GLU A 1 33 ? 4.415 6.433 -1.150 1.00 0.00 33 GLU A N 12
ATOM 14566 C CA . GLU A 1 33 ? 3.364 7.430 -1.108 1.00 0.00 33 GLU A CA 12
ATOM 14567 C C . GLU A 1 33 ? 2.216 6.969 -1.981 1.00 0.00 33 GLU A C 12
ATOM 14568 O O . GLU A 1 33 ? 2.427 6.473 -3.087 1.00 0.00 33 GLU A O 12
ATOM 14580 N N . PHE A 1 34 ? 1.016 7.117 -1.472 1.00 0.00 34 PHE A N 12
ATOM 14581 C CA . PHE A 1 34 ? -0.169 6.691 -2.185 1.00 0.00 34 PHE A CA 12
ATOM 14582 C C . PHE A 1 34 ? -1.219 7.786 -2.169 1.00 0.00 34 PHE A C 12
ATOM 14583 O O . PHE A 1 34 ? -1.281 8.594 -1.241 1.00 0.00 34 PHE A O 12
ATOM 14600 N N . GLU A 1 35 ? -2.028 7.811 -3.213 1.00 0.00 35 GLU A N 12
ATOM 14601 C CA . GLU A 1 35 ? -3.017 8.853 -3.391 1.00 0.00 35 GLU A CA 12
ATOM 14602 C C . GLU A 1 35 ? -4.351 8.266 -3.825 1.00 0.00 35 GLU A C 12
ATOM 14603 O O . GLU A 1 35 ? -4.423 7.538 -4.816 1.00 0.00 35 GLU A O 12
ATOM 14615 N N . LYS A 1 36 ? -5.395 8.588 -3.070 1.00 0.00 36 LYS A N 12
ATOM 14616 C CA . LYS A 1 36 ? -6.754 8.156 -3.382 1.00 0.00 36 LYS A CA 12
ATOM 14617 C C . LYS A 1 36 ? -6.825 6.637 -3.505 1.00 0.00 36 LYS A C 12
ATOM 14618 O O . LYS A 1 36 ? -7.482 6.098 -4.398 1.00 0.00 36 LYS A O 12
ATOM 14637 N N . GLY A 1 37 ? -6.151 5.954 -2.586 1.00 0.00 37 GLY A N 12
ATOM 14638 C CA . GLY A 1 37 ? -6.175 4.506 -2.576 1.00 0.00 37 GLY A CA 12
ATOM 14639 C C . GLY A 1 37 ? -5.184 3.887 -3.553 1.00 0.00 37 GLY A C 12
ATOM 14640 O O . GLY A 1 37 ? -4.973 2.675 -3.550 1.00 0.00 37 GLY A O 12
ATOM 14644 N N . ARG A 1 38 ? -4.574 4.721 -4.383 1.00 0.00 38 ARG A N 12
ATOM 14645 C CA . ARG A 1 38 ? -3.640 4.252 -5.403 1.00 0.00 38 ARG A CA 12
ATOM 14646 C C . ARG A 1 38 ? -2.225 4.373 -4.911 1.00 0.00 38 ARG A C 12
ATOM 14647 O O . ARG A 1 38 ? -1.765 5.450 -4.543 1.00 0.00 38 ARG A O 12
ATOM 14668 N N . PHE A 1 39 ? -1.550 3.252 -4.943 1.00 0.00 39 PHE A N 12
ATOM 14669 C CA . PHE A 1 39 ? -0.181 3.141 -4.493 1.00 0.00 39 PHE A CA 12
ATOM 14670 C C . PHE A 1 39 ? 0.796 3.767 -5.486 1.00 0.00 39 PHE A C 12
ATOM 14671 O O . PHE A 1 39 ? 2.011 3.717 -5.286 1.00 0.00 39 PHE A O 12
ATOM 14688 N N . LEU A 1 40 ? 0.246 4.346 -6.555 1.00 0.00 40 LEU A N 12
ATOM 14689 C CA . LEU A 1 40 ? 1.030 5.063 -7.559 1.00 0.00 40 LEU A CA 12
ATOM 14690 C C . LEU A 1 40 ? 2.070 4.144 -8.196 1.00 0.00 40 LEU A C 12
ATOM 14691 O O . LEU A 1 40 ? 1.924 2.919 -8.187 1.00 0.00 40 LEU A O 12
ATOM 14707 N N . LEU A 1 41 ? 3.102 4.740 -8.768 1.00 0.00 41 LEU A N 12
ATOM 14708 C CA . LEU A 1 41 ? 4.206 3.985 -9.317 1.00 0.00 41 LEU A CA 12
ATOM 14709 C C . LEU A 1 41 ? 5.486 4.809 -9.209 1.00 0.00 41 LEU A C 12
ATOM 14710 O O . LEU A 1 41 ? 5.528 5.970 -9.619 1.00 0.00 41 LEU A O 12
ATOM 14726 N N . PRO A 1 42 ? 6.522 4.242 -8.583 1.00 0.00 42 PRO A N 12
ATOM 14727 C CA . PRO A 1 42 ? 7.833 4.874 -8.487 1.00 0.00 42 PRO A CA 12
ATOM 14728 C C . PRO A 1 42 ? 8.552 4.842 -9.830 1.00 0.00 42 PRO A C 12
ATOM 14729 O O . PRO A 1 42 ? 8.985 3.786 -10.292 1.00 0.00 42 PRO A O 12
ATOM 14740 N N . ARG A 1 43 ? 8.672 6.009 -10.444 1.00 0.00 43 ARG A N 12
ATOM 14741 C CA . ARG A 1 43 ? 9.196 6.129 -11.799 1.00 0.00 43 ARG A CA 12
ATOM 14742 C C . ARG A 1 43 ? 10.660 5.696 -11.885 1.00 0.00 43 ARG A C 12
ATOM 14743 O O . ARG A 1 43 ? 11.122 5.252 -12.935 1.00 0.00 43 ARG A O 12
ATOM 14764 N N . LYS A 1 44 ? 11.384 5.815 -10.781 1.00 0.00 44 LYS A N 12
ATOM 14765 C CA . LYS A 1 44 ? 12.810 5.506 -10.778 1.00 0.00 44 LYS A CA 12
ATOM 14766 C C . LYS A 1 44 ? 13.073 4.042 -10.422 1.00 0.00 44 LYS A C 12
ATOM 14767 O O . LYS A 1 44 ? 14.142 3.505 -10.714 1.00 0.00 44 LYS A O 12
ATOM 14786 N N . SER A 1 45 ? 12.105 3.394 -9.785 1.00 0.00 45 SER A N 12
ATOM 14787 C CA . SER A 1 45 ? 12.276 2.015 -9.339 1.00 0.00 45 SER A CA 12
ATOM 14788 C C . SER A 1 45 ? 10.929 1.326 -9.171 1.00 0.00 45 SER A C 12
ATOM 14789 O O . SER A 1 45 ? 10.205 1.595 -8.222 1.00 0.00 45 SER A O 12
ATOM 14797 N N . LEU A 1 46 ? 10.600 0.433 -10.090 1.00 0.00 46 LEU A N 12
ATOM 14798 C CA . LEU A 1 46 ? 9.323 -0.267 -10.040 1.00 0.00 46 LEU A CA 12
ATOM 14799 C C . LEU A 1 46 ? 9.408 -1.800 -10.220 1.00 0.00 46 LEU A C 12
ATOM 14800 O O . LEU A 1 46 ? 8.478 -2.480 -9.801 1.00 0.00 46 LEU A O 12
ATOM 14816 N N . PRO A 1 47 ? 10.472 -2.392 -10.835 1.00 0.00 47 PRO A N 12
ATOM 14817 C CA . PRO A 1 47 ? 10.567 -3.860 -10.969 1.00 0.00 47 PRO A CA 12
ATOM 14818 C C . PRO A 1 47 ? 10.271 -4.606 -9.664 1.00 0.00 47 PRO A C 12
ATOM 14819 O O . PRO A 1 47 ? 9.593 -5.634 -9.664 1.00 0.00 47 PRO A O 12
ATOM 14830 N N . LYS A 1 48 ? 10.768 -4.073 -8.556 1.00 0.00 48 LYS A N 12
ATOM 14831 C CA . LYS A 1 48 ? 10.538 -4.676 -7.246 1.00 0.00 48 LYS A CA 12
ATOM 14832 C C . LYS A 1 48 ? 9.181 -4.254 -6.691 1.00 0.00 48 LYS A C 12
ATOM 14833 O O . LYS A 1 48 ? 8.456 -5.053 -6.091 1.00 0.00 48 LYS A O 12
ATOM 14852 N N . VAL A 1 49 ? 8.832 -2.998 -6.930 1.00 0.00 49 VAL A N 12
ATOM 14853 C CA . VAL A 1 49 ? 7.696 -2.373 -6.275 1.00 0.00 49 VAL A CA 12
ATOM 14854 C C . VAL A 1 49 ? 6.373 -2.787 -6.919 1.00 0.00 49 VAL A C 12
ATOM 14855 O O . VAL A 1 49 ? 5.409 -3.089 -6.223 1.00 0.00 49 VAL A O 12
ATOM 14868 N N . LYS A 1 50 ? 6.350 -2.839 -8.246 1.00 0.00 50 LYS A N 12
ATOM 14869 C CA . LYS A 1 50 ? 5.137 -3.162 -8.996 1.00 0.00 50 LYS A CA 12
ATOM 14870 C C . LYS A 1 50 ? 4.660 -4.580 -8.687 1.00 0.00 50 LYS A C 12
ATOM 14871 O O . LYS A 1 50 ? 3.478 -4.889 -8.824 1.00 0.00 50 LYS A O 12
ATOM 14890 N N . GLN A 1 51 ? 5.579 -5.435 -8.264 1.00 0.00 51 GLN A N 12
ATOM 14891 C CA . GLN A 1 51 ? 5.236 -6.804 -7.904 1.00 0.00 51 GLN A CA 12
ATOM 14892 C C . GLN A 1 51 ? 4.337 -6.806 -6.668 1.00 0.00 51 GLN A C 12
ATOM 14893 O O . GLN A 1 51 ? 3.255 -7.400 -6.669 1.00 0.00 51 GLN A O 12
ATOM 14907 N N . ALA A 1 52 ? 4.772 -6.102 -5.630 1.00 0.00 52 ALA A N 12
ATOM 14908 C CA . ALA A 1 52 ? 3.992 -5.983 -4.407 1.00 0.00 52 ALA A CA 12
ATOM 14909 C C . ALA A 1 52 ? 2.780 -5.083 -4.628 1.00 0.00 52 ALA A C 12
ATOM 14910 O O . ALA A 1 52 ? 1.703 -5.329 -4.084 1.00 0.00 52 ALA A O 12
ATOM 14917 N N . ILE A 1 53 ? 2.962 -4.043 -5.437 1.00 0.00 53 ILE A N 12
ATOM 14918 C CA . ILE A 1 53 ? 1.863 -3.154 -5.805 1.00 0.00 53 ILE A CA 12
ATOM 14919 C C . ILE A 1 53 ? 0.726 -3.944 -6.443 1.00 0.00 53 ILE A C 12
ATOM 14920 O O . ILE A 1 53 ? -0.447 -3.723 -6.134 1.00 0.00 53 ILE A O 12
ATOM 14936 N N . LEU A 1 54 ? 1.083 -4.884 -7.314 1.00 0.00 54 LEU A N 12
ATOM 14937 C CA . LEU A 1 54 ? 0.101 -5.718 -7.994 1.00 0.00 54 LEU A CA 12
ATOM 14938 C C . LEU A 1 54 ? -0.658 -6.567 -6.979 1.00 0.00 54 LEU A C 12
ATOM 14939 O O . LEU A 1 54 ? -1.879 -6.699 -7.054 1.00 0.00 54 LEU A O 12
ATOM 14955 N N . GLU A 1 55 ? 0.085 -7.121 -6.026 1.00 0.00 55 GLU A N 12
ATOM 14956 C CA . GLU A 1 55 ? -0.492 -7.923 -4.952 1.00 0.00 55 GLU A CA 12
ATOM 14957 C C . GLU A 1 55 ? -1.475 -7.096 -4.123 1.00 0.00 55 GLU A C 12
ATOM 14958 O O . GLU A 1 55 ? -2.608 -7.519 -3.869 1.00 0.00 55 GLU A O 12
ATOM 14970 N N . LEU A 1 56 ? -1.032 -5.914 -3.718 1.00 0.00 56 LEU A N 12
ATOM 14971 C CA . LEU A 1 56 ? -1.827 -5.044 -2.862 1.00 0.00 56 LEU A CA 12
ATOM 14972 C C . LEU A 1 56 ? -3.077 -4.534 -3.575 1.00 0.00 56 LEU A C 12
ATOM 14973 O O . LEU A 1 56 ? -4.172 -4.588 -3.020 1.00 0.00 56 LEU A O 12
ATOM 14989 N N . ASN A 1 57 ? -2.917 -4.049 -4.801 1.00 0.00 57 ASN A N 12
ATOM 14990 C CA . ASN A 1 57 ? -4.039 -3.471 -5.548 1.00 0.00 57 ASN A CA 12
ATOM 14991 C C . ASN A 1 57 ? -5.077 -4.527 -5.899 1.00 0.00 57 ASN A C 12
ATOM 14992 O O . ASN A 1 57 ? -6.277 -4.244 -5.903 1.00 0.00 57 ASN A O 12
ATOM 15003 N N . GLU A 1 58 ? -4.620 -5.743 -6.184 1.00 0.00 58 GLU A N 12
ATOM 15004 C CA . GLU A 1 58 ? -5.535 -6.854 -6.426 1.00 0.00 58 GLU A CA 12
ATOM 15005 C C . GLU A 1 58 ? -6.374 -7.091 -5.181 1.00 0.00 58 GLU A C 12
ATOM 15006 O O . GLU A 1 58 ? -7.586 -7.307 -5.252 1.00 0.00 58 GLU A O 12
ATOM 15018 N N . LEU A 1 59 ? -5.703 -7.045 -4.043 1.00 0.00 59 LEU A N 12
ATOM 15019 C CA . LEU A 1 59 ? -6.352 -7.176 -2.748 1.00 0.00 59 LEU A CA 12
ATOM 15020 C C . LEU A 1 59 ? -7.323 -6.019 -2.513 1.00 0.00 59 LEU A C 12
ATOM 15021 O O . LEU A 1 59 ? -8.405 -6.204 -1.953 1.00 0.00 59 LEU A O 12
ATOM 15037 N N . ILE A 1 60 ? -6.930 -4.827 -2.949 1.00 0.00 60 ILE A N 12
ATOM 15038 C CA . ILE A 1 60 ? -7.773 -3.643 -2.818 1.00 0.00 60 ILE A CA 12
ATOM 15039 C C . ILE A 1 60 ? -9.086 -3.826 -3.566 1.00 0.00 60 ILE A C 12
ATOM 15040 O O . ILE A 1 60 ? -10.153 -3.763 -2.968 1.00 0.00 60 ILE A O 12
ATOM 15056 N N . GLU A 1 61 ? -9.002 -4.079 -4.867 1.00 0.00 61 GLU A N 12
ATOM 15057 C CA . GLU A 1 61 ? -10.192 -4.172 -5.708 1.00 0.00 61 GLU A CA 12
ATOM 15058 C C . GLU A 1 61 ? -11.075 -5.357 -5.319 1.00 0.00 61 GLU A C 12
ATOM 15059 O O . GLU A 1 61 ? -12.283 -5.341 -5.552 1.00 0.00 61 GLU A O 12
ATOM 15071 N N . ALA A 1 62 ? -10.470 -6.372 -4.720 1.00 0.00 62 ALA A N 12
ATOM 15072 C CA . ALA A 1 62 ? -11.221 -7.515 -4.219 1.00 0.00 62 ALA A CA 12
ATOM 15073 C C . ALA A 1 62 ? -12.110 -7.107 -3.043 1.00 0.00 62 ALA A C 12
ATOM 15074 O O . ALA A 1 62 ? -13.296 -7.438 -2.999 1.00 0.00 62 ALA A O 12
ATOM 15081 N N . GLN A 1 63 ? -11.531 -6.373 -2.099 1.00 0.00 63 GLN A N 12
ATOM 15082 C CA . GLN A 1 63 ? -12.270 -5.888 -0.933 1.00 0.00 63 GLN A CA 12
ATOM 15083 C C . GLN A 1 63 ? -13.187 -4.735 -1.324 1.00 0.00 63 GLN A C 12
ATOM 15084 O O . GLN A 1 63 ? -14.313 -4.621 -0.840 1.00 0.00 63 GLN A O 12
ATOM 15098 N N . ASN A 1 64 ? -12.683 -3.893 -2.214 1.00 0.00 64 ASN A N 12
ATOM 15099 C CA . ASN A 1 64 ? -13.405 -2.722 -2.703 1.00 0.00 64 ASN A CA 12
ATOM 15100 C C . ASN A 1 64 ? -14.659 -3.130 -3.475 1.00 0.00 64 ASN A C 12
ATOM 15101 O O . ASN A 1 64 ? -15.591 -2.337 -3.630 1.00 0.00 64 ASN A O 12
ATOM 15112 N N . HIS A 1 65 ? -14.679 -4.375 -3.948 1.00 0.00 65 HIS A N 12
ATOM 15113 C CA . HIS A 1 65 ? -15.856 -4.929 -4.603 1.00 0.00 65 HIS A CA 12
ATOM 15114 C C . HIS A 1 65 ? -17.024 -4.947 -3.617 1.00 0.00 65 HIS A C 12
ATOM 15115 O O . HIS A 1 65 ? -18.084 -4.382 -3.893 1.00 0.00 65 HIS A O 12
ATOM 15130 N N . GLN A 1 66 ? -16.811 -5.620 -2.480 1.00 0.00 66 GLN A N 12
ATOM 15131 C CA . GLN A 1 66 ? -17.725 -5.591 -1.328 1.00 0.00 66 GLN A CA 12
ATOM 15132 C C . GLN A 1 66 ? -19.023 -6.374 -1.564 1.00 0.00 66 GLN A C 12
ATOM 15133 O O . GLN A 1 66 ? -19.499 -7.066 -0.664 1.00 0.00 66 GLN A O 12
ATOM 15147 N N . THR A 1 67 ? -19.592 -6.256 -2.761 1.00 0.00 67 THR A N 12
ATOM 15148 C CA . THR A 1 67 ? -20.868 -6.887 -3.077 1.00 0.00 67 THR A CA 12
ATOM 15149 C C . THR A 1 67 ? -20.809 -8.409 -2.935 1.00 0.00 67 THR A C 12
ATOM 15150 O O . THR A 1 67 ? -20.304 -9.112 -3.814 1.00 0.00 67 THR A O 12
ATOM 15161 N N . LYS A 1 68 ? -21.304 -8.899 -1.808 1.00 0.00 68 LYS A N 12
ATOM 15162 C CA . LYS A 1 68 ? -21.471 -10.326 -1.585 1.00 0.00 68 LYS A CA 12
ATOM 15163 C C . LYS A 1 68 ? -22.586 -10.527 -0.573 1.00 0.00 68 LYS A C 12
ATOM 15164 O O . LYS A 1 68 ? -23.542 -11.263 -0.818 1.00 0.00 68 LYS A O 12
ATOM 15183 N N . THR A 1 69 ? -22.459 -9.848 0.561 1.00 0.00 69 THR A N 12
ATOM 15184 C CA . THR A 1 69 ? -23.475 -9.892 1.602 1.00 0.00 69 THR A CA 12
ATOM 15185 C C . THR A 1 69 ? -24.804 -9.322 1.091 1.00 0.00 69 THR A C 12
ATOM 15186 O O . THR A 1 69 ? -25.882 -9.725 1.540 1.00 0.00 69 THR A O 12
ATOM 15197 N N . ALA A 1 70 ? -24.722 -8.389 0.141 1.00 0.00 70 ALA A N 12
ATOM 15198 C CA . ALA A 1 70 ? -25.906 -7.864 -0.521 1.00 0.00 70 ALA A CA 12
ATOM 15199 C C . ALA A 1 70 ? -26.569 -8.969 -1.331 1.00 0.00 70 ALA A C 12
ATOM 15200 O O . ALA A 1 70 ? -25.949 -9.561 -2.216 1.00 0.00 70 ALA A O 12
ATOM 15207 N N . LEU A 1 71 ? -27.820 -9.252 -1.016 1.00 0.00 71 LEU A N 12
ATOM 15208 C CA . LEU A 1 71 ? -28.518 -10.368 -1.628 1.00 0.00 71 LEU A CA 12
ATOM 15209 C C . LEU A 1 71 ? -29.360 -9.897 -2.809 1.00 0.00 71 LEU A C 12
ATOM 15210 O O . LEU A 1 71 ? -30.092 -8.908 -2.706 1.00 0.00 71 LEU A O 12
ATOM 15226 N N . GLU A 1 72 ? -29.228 -10.607 -3.929 1.00 0.00 72 GLU A N 12
ATOM 15227 C CA . GLU A 1 72 ? -29.942 -10.293 -5.161 1.00 0.00 72 GLU A CA 12
ATOM 15228 C C . GLU A 1 72 ? -29.681 -8.858 -5.590 1.00 0.00 72 GLU A C 12
ATOM 15229 O O . GLU A 1 72 ? -30.560 -7.997 -5.516 1.00 0.00 72 GLU A O 12
ATOM 15241 N N . HIS A 1 73 ? -28.446 -8.603 -5.995 1.00 0.00 73 HIS A N 12
ATOM 15242 C CA . HIS A 1 73 ? -28.067 -7.312 -6.550 1.00 0.00 73 HIS A CA 12
ATOM 15243 C C . HIS A 1 73 ? -28.882 -7.029 -7.805 1.00 0.00 73 HIS A C 12
ATOM 15244 O O . HIS A 1 73 ? -29.247 -5.886 -8.080 1.00 0.00 73 HIS A O 12
ATOM 15259 N N . HIS A 1 74 ? -29.152 -8.076 -8.566 1.00 0.00 74 HIS A N 12
ATOM 15260 C CA . HIS A 1 74 ? -30.050 -7.970 -9.698 1.00 0.00 74 HIS A CA 12
ATOM 15261 C C . HIS A 1 74 ? -31.475 -8.237 -9.224 1.00 0.00 74 HIS A C 12
ATOM 15262 O O . HIS A 1 74 ? -31.824 -9.371 -8.898 1.00 0.00 74 HIS A O 12
ATOM 15277 N N . MET A 1 1 ? 1.447 9.997 8.291 1.00 0.00 1 MET A N 13
ATOM 15278 C CA . MET A 1 1 ? 2.537 9.071 7.899 1.00 0.00 1 MET A CA 13
ATOM 15279 C C . MET A 1 1 ? 2.322 7.703 8.535 1.00 0.00 1 MET A C 13
ATOM 15280 O O . MET A 1 1 ? 1.732 7.596 9.613 1.00 0.00 1 MET A O 13
ATOM 15296 N N . ARG A 1 2 ? 2.785 6.659 7.864 1.00 0.00 2 ARG A N 13
ATOM 15297 C CA . ARG A 1 2 ? 2.716 5.308 8.405 1.00 0.00 2 ARG A CA 13
ATOM 15298 C C . ARG A 1 2 ? 3.972 4.531 8.057 1.00 0.00 2 ARG A C 13
ATOM 15299 O O . ARG A 1 2 ? 4.527 4.690 6.974 1.00 0.00 2 ARG A O 13
ATOM 15320 N N . VAL A 1 3 ? 4.419 3.701 8.985 1.00 0.00 3 VAL A N 13
ATOM 15321 C CA . VAL A 1 3 ? 5.585 2.857 8.772 1.00 0.00 3 VAL A CA 13
ATOM 15322 C C . VAL A 1 3 ? 5.241 1.411 9.108 1.00 0.00 3 VAL A C 13
ATOM 15323 O O . VAL A 1 3 ? 4.636 1.139 10.146 1.00 0.00 3 VAL A O 13
ATOM 15336 N N . PHE A 1 4 ? 5.608 0.498 8.225 1.00 0.00 4 PHE A N 13
ATOM 15337 C CA . PHE A 1 4 ? 5.378 -0.919 8.444 1.00 0.00 4 PHE A CA 13
ATOM 15338 C C . PHE A 1 4 ? 6.684 -1.689 8.327 1.00 0.00 4 PHE A C 13
ATOM 15339 O O . PHE A 1 4 ? 7.214 -1.874 7.230 1.00 0.00 4 PHE A O 13
ATOM 15356 N N . PRO A 1 5 ? 7.219 -2.148 9.464 1.00 0.00 5 PRO A N 13
ATOM 15357 C CA . PRO A 1 5 ? 8.475 -2.899 9.513 1.00 0.00 5 PRO A CA 13
ATOM 15358 C C . PRO A 1 5 ? 8.309 -4.340 9.035 1.00 0.00 5 PRO A C 13
ATOM 15359 O O . PRO A 1 5 ? 9.224 -5.155 9.153 1.00 0.00 5 PRO A O 13
ATOM 15370 N N . VAL A 1 6 ? 7.139 -4.644 8.497 1.00 0.00 6 VAL A N 13
ATOM 15371 C CA . VAL A 1 6 ? 6.854 -5.970 7.980 1.00 0.00 6 VAL A CA 13
ATOM 15372 C C . VAL A 1 6 ? 6.051 -5.869 6.687 1.00 0.00 6 VAL A C 13
ATOM 15373 O O . VAL A 1 6 ? 5.164 -5.022 6.555 1.00 0.00 6 VAL A O 13
ATOM 15386 N N . TYR A 1 7 ? 6.388 -6.712 5.724 1.00 0.00 7 TYR A N 13
ATOM 15387 C CA . TYR A 1 7 ? 5.683 -6.742 4.455 1.00 0.00 7 TYR A CA 13
ATOM 15388 C C . TYR A 1 7 ? 4.400 -7.552 4.585 1.00 0.00 7 TYR A C 13
ATOM 15389 O O . TYR A 1 7 ? 4.411 -8.779 4.476 1.00 0.00 7 TYR A O 13
ATOM 15407 N N . ALA A 1 8 ? 3.306 -6.861 4.862 1.00 0.00 8 ALA A N 13
ATOM 15408 C CA . ALA A 1 8 ? 2.008 -7.501 4.982 1.00 0.00 8 ALA A CA 13
ATOM 15409 C C . ALA A 1 8 ? 0.955 -6.717 4.208 1.00 0.00 8 ALA A C 13
ATOM 15410 O O . ALA A 1 8 ? 0.416 -5.728 4.705 1.00 0.00 8 ALA A O 13
ATOM 15417 N N . PRO A 1 9 ? 0.678 -7.145 2.963 1.00 0.00 9 PRO A N 13
ATOM 15418 C CA . PRO A 1 9 ? -0.278 -6.481 2.068 1.00 0.00 9 PRO A CA 13
ATOM 15419 C C . PRO A 1 9 ? -1.600 -6.104 2.740 1.00 0.00 9 PRO A C 13
ATOM 15420 O O . PRO A 1 9 ? -1.995 -4.938 2.724 1.00 0.00 9 PRO A O 13
ATOM 15431 N N . LYS A 1 10 ? -2.279 -7.088 3.325 1.00 0.00 10 LYS A N 13
ATOM 15432 C CA . LYS A 1 10 ? -3.586 -6.855 3.946 1.00 0.00 10 LYS A CA 13
ATOM 15433 C C . LYS A 1 10 ? -3.517 -5.791 5.039 1.00 0.00 10 LYS A C 13
ATOM 15434 O O . LYS A 1 10 ? -4.413 -4.951 5.144 1.00 0.00 10 LYS A O 13
ATOM 15453 N N . LEU A 1 11 ? -2.459 -5.818 5.841 1.00 0.00 11 LEU A N 13
ATOM 15454 C CA . LEU A 1 11 ? -2.294 -4.836 6.909 1.00 0.00 11 LEU A CA 13
ATOM 15455 C C . LEU A 1 11 ? -2.079 -3.445 6.325 1.00 0.00 11 LEU A C 13
ATOM 15456 O O . LEU A 1 11 ? -2.595 -2.452 6.846 1.00 0.00 11 LEU A O 13
ATOM 15472 N N . ILE A 1 12 ? -1.323 -3.387 5.236 1.00 0.00 12 ILE A N 13
ATOM 15473 C CA . ILE A 1 12 ? -1.080 -2.140 4.528 1.00 0.00 12 ILE A CA 13
ATOM 15474 C C . ILE A 1 12 ? -2.390 -1.568 3.994 1.00 0.00 12 ILE A C 13
ATOM 15475 O O . ILE A 1 12 ? -2.724 -0.414 4.256 1.00 0.00 12 ILE A O 13
ATOM 15491 N N . VAL A 1 13 ? -3.137 -2.394 3.270 1.00 0.00 13 VAL A N 13
ATOM 15492 C CA . VAL A 1 13 ? -4.394 -1.969 2.661 1.00 0.00 13 VAL A CA 13
ATOM 15493 C C . VAL A 1 13 ? -5.404 -1.523 3.715 1.00 0.00 13 VAL A C 13
ATOM 15494 O O . VAL A 1 13 ? -6.032 -0.473 3.575 1.00 0.00 13 VAL A O 13
ATOM 15507 N N . LYS A 1 14 ? -5.540 -2.309 4.779 1.00 0.00 14 LYS A N 13
ATOM 15508 C CA . LYS A 1 14 ? -6.500 -2.001 5.836 1.00 0.00 14 LYS A CA 13
ATOM 15509 C C . LYS A 1 14 ? -6.152 -0.685 6.531 1.00 0.00 14 LYS A C 13
ATOM 15510 O O . LYS A 1 14 ? -7.031 0.016 7.034 1.00 0.00 14 LYS A O 13
ATOM 15529 N N . HIS A 1 15 ? -4.875 -0.339 6.543 1.00 0.00 15 HIS A N 13
ATOM 15530 C CA . HIS A 1 15 ? -4.451 0.915 7.144 1.00 0.00 15 HIS A CA 13
ATOM 15531 C C . HIS A 1 15 ? -4.530 2.052 6.126 1.00 0.00 15 HIS A C 13
ATOM 15532 O O . HIS A 1 15 ? -4.737 3.211 6.491 1.00 0.00 15 HIS A O 13
ATOM 15547 N N . ALA A 1 16 ? -4.384 1.711 4.849 1.00 0.00 16 ALA A N 13
ATOM 15548 C CA . ALA A 1 16 ? -4.452 2.696 3.774 1.00 0.00 16 ALA A CA 13
ATOM 15549 C C . ALA A 1 16 ? -5.871 3.232 3.612 1.00 0.00 16 ALA A C 13
ATOM 15550 O O . ALA A 1 16 ? -6.073 4.291 3.033 1.00 0.00 16 ALA A O 13
ATOM 15557 N N . ARG A 1 17 ? -6.844 2.498 4.144 1.00 0.00 17 ARG A N 13
ATOM 15558 C CA . ARG A 1 17 ? -8.249 2.913 4.109 1.00 0.00 17 ARG A CA 13
ATOM 15559 C C . ARG A 1 17 ? -8.408 4.342 4.617 1.00 0.00 17 ARG A C 13
ATOM 15560 O O . ARG A 1 17 ? -9.244 5.105 4.138 1.00 0.00 17 ARG A O 13
ATOM 15581 N N . ILE A 1 18 ? -7.592 4.687 5.595 1.00 0.00 18 ILE A N 13
ATOM 15582 C CA . ILE A 1 18 ? -7.670 5.981 6.242 1.00 0.00 18 ILE A CA 13
ATOM 15583 C C . ILE A 1 18 ? -6.589 6.927 5.715 1.00 0.00 18 ILE A C 13
ATOM 15584 O O . ILE A 1 18 ? -6.829 8.115 5.511 1.00 0.00 18 ILE A O 13
ATOM 15600 N N . PHE A 1 19 ? -5.417 6.368 5.455 1.00 0.00 19 PHE A N 13
ATOM 15601 C CA . PHE A 1 19 ? -4.223 7.148 5.127 1.00 0.00 19 PHE A CA 13
ATOM 15602 C C . PHE A 1 19 ? -3.997 7.265 3.620 1.00 0.00 19 PHE A C 13
ATOM 15603 O O . PHE A 1 19 ? -2.940 7.714 3.193 1.00 0.00 19 PHE A O 13
ATOM 15620 N N . LEU A 1 20 ? -4.993 6.845 2.836 1.00 0.00 20 LEU A N 13
ATOM 15621 C CA . LEU A 1 20 ? -4.905 6.713 1.369 1.00 0.00 20 LEU A CA 13
ATOM 15622 C C . LEU A 1 20 ? -4.409 7.955 0.602 1.00 0.00 20 LEU A C 13
ATOM 15623 O O . LEU A 1 20 ? -4.400 7.943 -0.625 1.00 0.00 20 LEU A O 13
ATOM 15639 N N . THR A 1 21 ? -4.001 9.004 1.289 1.00 0.00 21 THR A N 13
ATOM 15640 C CA . THR A 1 21 ? -3.523 10.206 0.627 1.00 0.00 21 THR A CA 13
ATOM 15641 C C . THR A 1 21 ? -2.251 10.728 1.309 1.00 0.00 21 THR A C 13
ATOM 15642 O O . THR A 1 21 ? -2.058 11.938 1.465 1.00 0.00 21 THR A O 13
ATOM 15653 N N . GLY A 1 22 ? -1.366 9.806 1.674 1.00 0.00 22 GLY A N 13
ATOM 15654 C CA . GLY A 1 22 ? -0.148 10.174 2.365 1.00 0.00 22 GLY A CA 13
ATOM 15655 C C . GLY A 1 22 ? 1.033 9.338 1.925 1.00 0.00 22 GLY A C 13
ATOM 15656 O O . GLY A 1 22 ? 1.143 8.976 0.752 1.00 0.00 22 GLY A O 13
ATOM 15660 N N . VAL A 1 23 ? 1.914 9.023 2.864 1.00 0.00 23 VAL A N 13
ATOM 15661 C CA . VAL A 1 23 ? 3.086 8.220 2.566 1.00 0.00 23 VAL A CA 13
ATOM 15662 C C . VAL A 1 23 ? 3.231 7.079 3.576 1.00 0.00 23 VAL A C 13
ATOM 15663 O O . VAL A 1 23 ? 2.984 7.253 4.774 1.00 0.00 23 VAL A O 13
ATOM 15676 N N . ILE A 1 24 ? 3.612 5.912 3.082 1.00 0.00 24 ILE A N 13
ATOM 15677 C CA . ILE A 1 24 ? 3.776 4.741 3.920 1.00 0.00 24 ILE A CA 13
ATOM 15678 C C . ILE A 1 24 ? 5.149 4.123 3.687 1.00 0.00 24 ILE A C 13
ATOM 15679 O O . ILE A 1 24 ? 5.574 3.926 2.549 1.00 0.00 24 ILE A O 13
ATOM 15695 N N . TRP A 1 25 ? 5.853 3.862 4.771 1.00 0.00 25 TRP A N 13
ATOM 15696 C CA . TRP A 1 25 ? 7.195 3.314 4.697 1.00 0.00 25 TRP A CA 13
ATOM 15697 C C . TRP A 1 25 ? 7.193 1.845 5.065 1.00 0.00 25 TRP A C 13
ATOM 15698 O O . TRP A 1 25 ? 7.155 1.485 6.239 1.00 0.00 25 TRP A O 13
ATOM 15719 N N . VAL A 1 26 ? 7.206 0.998 4.057 1.00 0.00 26 VAL A N 13
ATOM 15720 C CA . VAL A 1 26 ? 7.299 -0.434 4.282 1.00 0.00 26 VAL A CA 13
ATOM 15721 C C . VAL A 1 26 ? 8.760 -0.846 4.241 1.00 0.00 26 VAL A C 13
ATOM 15722 O O . VAL A 1 26 ? 9.529 -0.339 3.430 1.00 0.00 26 VAL A O 13
ATOM 15735 N N . LYS A 1 27 ? 9.136 -1.768 5.101 1.00 0.00 27 LYS A N 13
ATOM 15736 C CA . LYS A 1 27 ? 10.537 -2.149 5.239 1.00 0.00 27 LYS A CA 13
ATOM 15737 C C . LYS A 1 27 ? 11.046 -2.858 3.990 1.00 0.00 27 LYS A C 13
ATOM 15738 O O . LYS A 1 27 ? 12.127 -2.552 3.485 1.00 0.00 27 LYS A O 13
ATOM 15757 N N . ASP A 1 28 ? 10.262 -3.798 3.492 1.00 0.00 28 ASP A N 13
ATOM 15758 C CA . ASP A 1 28 ? 10.674 -4.610 2.352 1.00 0.00 28 ASP A CA 13
ATOM 15759 C C . ASP A 1 28 ? 10.458 -3.876 1.036 1.00 0.00 28 ASP A C 13
ATOM 15760 O O . ASP A 1 28 ? 10.996 -4.272 0.004 1.00 0.00 28 ASP A O 13
ATOM 15769 N N . LEU A 1 29 ? 9.680 -2.805 1.071 1.00 0.00 29 LEU A N 13
ATOM 15770 C CA . LEU A 1 29 ? 9.368 -2.063 -0.144 1.00 0.00 29 LEU A CA 13
ATOM 15771 C C . LEU A 1 29 ? 10.095 -0.724 -0.169 1.00 0.00 29 LEU A C 13
ATOM 15772 O O . LEU A 1 29 ? 10.950 -0.488 -1.020 1.00 0.00 29 LEU A O 13
ATOM 15788 N N . GLY A 1 30 ? 9.762 0.141 0.776 1.00 0.00 30 GLY A N 13
ATOM 15789 C CA . GLY A 1 30 ? 10.374 1.450 0.839 1.00 0.00 30 GLY A CA 13
ATOM 15790 C C . GLY A 1 30 ? 9.354 2.537 1.087 1.00 0.00 30 GLY A C 13
ATOM 15791 O O . GLY A 1 30 ? 8.268 2.268 1.609 1.00 0.00 30 GLY A O 13
ATOM 15795 N N . ARG A 1 31 ? 9.699 3.756 0.711 1.00 0.00 31 ARG A N 13
ATOM 15796 C CA . ARG A 1 31 ? 8.806 4.894 0.856 1.00 0.00 31 ARG A CA 13
ATOM 15797 C C . ARG A 1 31 ? 7.769 4.893 -0.266 1.00 0.00 31 ARG A C 13
ATOM 15798 O O . ARG A 1 31 ? 8.112 5.094 -1.430 1.00 0.00 31 ARG A O 13
ATOM 15819 N N . LEU A 1 32 ? 6.509 4.657 0.078 1.00 0.00 32 LEU A N 13
ATOM 15820 C CA . LEU A 1 32 ? 5.454 4.583 -0.923 1.00 0.00 32 LEU A CA 13
ATOM 15821 C C . LEU A 1 32 ? 4.447 5.701 -0.724 1.00 0.00 32 LEU A C 13
ATOM 15822 O O . LEU A 1 32 ? 3.918 5.883 0.370 1.00 0.00 32 LEU A O 13
ATOM 15838 N N . GLU A 1 33 ? 4.192 6.450 -1.781 1.00 0.00 33 GLU A N 13
ATOM 15839 C CA . GLU A 1 33 ? 3.191 7.504 -1.747 1.00 0.00 33 GLU A CA 13
ATOM 15840 C C . GLU A 1 33 ? 1.940 7.051 -2.478 1.00 0.00 33 GLU A C 13
ATOM 15841 O O . GLU A 1 33 ? 2.013 6.469 -3.565 1.00 0.00 33 GLU A O 13
ATOM 15853 N N . PHE A 1 34 ? 0.798 7.306 -1.874 1.00 0.00 34 PHE A N 13
ATOM 15854 C CA . PHE A 1 34 ? -0.470 6.884 -2.431 1.00 0.00 34 PHE A CA 13
ATOM 15855 C C . PHE A 1 34 ? -1.496 7.997 -2.302 1.00 0.00 34 PHE A C 13
ATOM 15856 O O . PHE A 1 34 ? -1.527 8.717 -1.305 1.00 0.00 34 PHE A O 13
ATOM 15873 N N . GLU A 1 35 ? -2.314 8.144 -3.331 1.00 0.00 35 GLU A N 13
ATOM 15874 C CA . GLU A 1 35 ? -3.256 9.246 -3.407 1.00 0.00 35 GLU A CA 13
ATOM 15875 C C . GLU A 1 35 ? -4.659 8.729 -3.701 1.00 0.00 35 GLU A C 13
ATOM 15876 O O . GLU A 1 35 ? -4.878 8.050 -4.702 1.00 0.00 35 GLU A O 13
ATOM 15888 N N . LYS A 1 36 ? -5.595 9.039 -2.804 1.00 0.00 36 LYS A N 13
ATOM 15889 C CA . LYS A 1 36 ? -6.992 8.629 -2.945 1.00 0.00 36 LYS A CA 13
ATOM 15890 C C . LYS A 1 36 ? -7.109 7.106 -2.990 1.00 0.00 36 LYS A C 13
ATOM 15891 O O . LYS A 1 36 ? -8.044 6.560 -3.576 1.00 0.00 36 LYS A O 13
ATOM 15910 N N . GLY A 1 37 ? -6.161 6.428 -2.345 1.00 0.00 37 GLY A N 13
ATOM 15911 C CA . GLY A 1 37 ? -6.140 4.975 -2.356 1.00 0.00 37 GLY A CA 13
ATOM 15912 C C . GLY A 1 37 ? -5.339 4.411 -3.512 1.00 0.00 37 GLY A C 13
ATOM 15913 O O . GLY A 1 37 ? -5.080 3.213 -3.567 1.00 0.00 37 GLY A O 13
ATOM 15917 N N . ARG A 1 38 ? -4.944 5.271 -4.436 1.00 0.00 38 ARG A N 13
ATOM 15918 C CA . ARG A 1 38 ? -4.167 4.846 -5.590 1.00 0.00 38 ARG A CA 13
ATOM 15919 C C . ARG A 1 38 ? -2.691 4.895 -5.274 1.00 0.00 38 ARG A C 13
ATOM 15920 O O . ARG A 1 38 ? -2.115 5.958 -5.037 1.00 0.00 38 ARG A O 13
ATOM 15941 N N . PHE A 1 39 ? -2.104 3.724 -5.264 1.00 0.00 39 PHE A N 13
ATOM 15942 C CA . PHE A 1 39 ? -0.699 3.551 -4.989 1.00 0.00 39 PHE A CA 13
ATOM 15943 C C . PHE A 1 39 ? 0.122 3.795 -6.249 1.00 0.00 39 PHE A C 13
ATOM 15944 O O . PHE A 1 39 ? -0.060 3.110 -7.258 1.00 0.00 39 PHE A O 13
ATOM 15961 N N . LEU A 1 40 ? 1.016 4.773 -6.188 1.00 0.00 40 LEU A N 13
ATOM 15962 C CA . LEU A 1 40 ? 1.835 5.134 -7.339 1.00 0.00 40 LEU A CA 13
ATOM 15963 C C . LEU A 1 40 ? 2.857 4.044 -7.644 1.00 0.00 40 LEU A C 13
ATOM 15964 O O . LEU A 1 40 ? 3.674 3.686 -6.795 1.00 0.00 40 LEU A O 13
ATOM 15980 N N . LEU A 1 41 ? 2.800 3.520 -8.859 1.00 0.00 41 LEU A N 13
ATOM 15981 C CA . LEU A 1 41 ? 3.712 2.470 -9.289 1.00 0.00 41 LEU A CA 13
ATOM 15982 C C . LEU A 1 41 ? 4.817 3.072 -10.154 1.00 0.00 41 LEU A C 13
ATOM 15983 O O . LEU A 1 41 ? 4.550 3.603 -11.234 1.00 0.00 41 LEU A O 13
ATOM 15999 N N . PRO A 1 42 ? 6.071 3.025 -9.674 1.00 0.00 42 PRO A N 13
ATOM 16000 C CA . PRO A 1 42 ? 7.225 3.528 -10.425 1.00 0.00 42 PRO A CA 13
ATOM 16001 C C . PRO A 1 42 ? 7.457 2.741 -11.713 1.00 0.00 42 PRO A C 13
ATOM 16002 O O . PRO A 1 42 ? 7.726 1.539 -11.679 1.00 0.00 42 PRO A O 13
ATOM 16013 N N . ARG A 1 43 ? 7.327 3.425 -12.842 1.00 0.00 43 ARG A N 13
ATOM 16014 C CA . ARG A 1 43 ? 7.522 2.800 -14.145 1.00 0.00 43 ARG A CA 13
ATOM 16015 C C . ARG A 1 43 ? 8.945 2.285 -14.299 1.00 0.00 43 ARG A C 13
ATOM 16016 O O . ARG A 1 43 ? 9.904 3.049 -14.170 1.00 0.00 43 ARG A O 13
ATOM 16037 N N . LYS A 1 44 ? 9.059 0.991 -14.588 1.00 0.00 44 LYS A N 13
ATOM 16038 C CA . LYS A 1 44 ? 10.346 0.331 -14.779 1.00 0.00 44 LYS A CA 13
ATOM 16039 C C . LYS A 1 44 ? 11.181 0.389 -13.503 1.00 0.00 44 LYS A C 13
ATOM 16040 O O . LYS A 1 44 ? 12.003 1.288 -13.307 1.00 0.00 44 LYS A O 13
ATOM 16059 N N . SER A 1 45 ? 10.938 -0.572 -12.631 1.00 0.00 45 SER A N 13
ATOM 16060 C CA . SER A 1 45 ? 11.644 -0.677 -11.371 1.00 0.00 45 SER A CA 13
ATOM 16061 C C . SER A 1 45 ? 11.812 -2.154 -11.031 1.00 0.00 45 SER A C 13
ATOM 16062 O O . SER A 1 45 ? 11.514 -3.015 -11.865 1.00 0.00 45 SER A O 13
ATOM 16070 N N . LEU A 1 46 ? 12.284 -2.453 -9.829 1.00 0.00 46 LEU A N 13
ATOM 16071 C CA . LEU A 1 46 ? 12.431 -3.839 -9.408 1.00 0.00 46 LEU A CA 13
ATOM 16072 C C . LEU A 1 46 ? 11.074 -4.525 -9.389 1.00 0.00 46 LEU A C 13
ATOM 16073 O O . LEU A 1 46 ? 10.129 -4.035 -8.768 1.00 0.00 46 LEU A O 13
ATOM 16089 N N . PRO A 1 47 ? 10.966 -5.677 -10.062 1.00 0.00 47 PRO A N 13
ATOM 16090 C CA . PRO A 1 47 ? 9.693 -6.383 -10.234 1.00 0.00 47 PRO A CA 13
ATOM 16091 C C . PRO A 1 47 ? 9.111 -6.846 -8.907 1.00 0.00 47 PRO A C 13
ATOM 16092 O O . PRO A 1 47 ? 7.894 -6.932 -8.748 1.00 0.00 47 PRO A O 13
ATOM 16103 N N . LYS A 1 48 ? 9.993 -7.112 -7.954 1.00 0.00 48 LYS A N 13
ATOM 16104 C CA . LYS A 1 48 ? 9.591 -7.515 -6.615 1.00 0.00 48 LYS A CA 13
ATOM 16105 C C . LYS A 1 48 ? 8.732 -6.428 -5.966 1.00 0.00 48 LYS A C 13
ATOM 16106 O O . LYS A 1 48 ? 7.735 -6.723 -5.305 1.00 0.00 48 LYS A O 13
ATOM 16125 N N . VAL A 1 49 ? 9.114 -5.175 -6.185 1.00 0.00 49 VAL A N 13
ATOM 16126 C CA . VAL A 1 49 ? 8.370 -4.041 -5.650 1.00 0.00 49 VAL A CA 13
ATOM 16127 C C . VAL A 1 49 ? 7.228 -3.671 -6.591 1.00 0.00 49 VAL A C 13
ATOM 16128 O O . VAL A 1 49 ? 6.121 -3.367 -6.151 1.00 0.00 49 VAL A O 13
ATOM 16141 N N . LYS A 1 50 ? 7.510 -3.720 -7.893 1.00 0.00 50 LYS A N 13
ATOM 16142 C CA . LYS A 1 50 ? 6.521 -3.400 -8.919 1.00 0.00 50 LYS A CA 13
ATOM 16143 C C . LYS A 1 50 ? 5.265 -4.255 -8.757 1.00 0.00 50 LYS A C 13
ATOM 16144 O O . LYS A 1 50 ? 4.165 -3.727 -8.615 1.00 0.00 50 LYS A O 13
ATOM 16163 N N . GLN A 1 51 ? 5.437 -5.571 -8.757 1.00 0.00 51 GLN A N 13
ATOM 16164 C CA . GLN A 1 51 ? 4.308 -6.481 -8.620 1.00 0.00 51 GLN A CA 13
ATOM 16165 C C . GLN A 1 51 ? 3.682 -6.374 -7.237 1.00 0.00 51 GLN A C 13
ATOM 16166 O O . GLN A 1 51 ? 2.483 -6.574 -7.083 1.00 0.00 51 GLN A O 13
ATOM 16180 N N . ALA A 1 52 ? 4.492 -6.045 -6.238 1.00 0.00 52 ALA A N 13
ATOM 16181 C CA . ALA A 1 52 ? 3.994 -5.875 -4.877 1.00 0.00 52 ALA A CA 13
ATOM 16182 C C . ALA A 1 52 ? 2.962 -4.756 -4.811 1.00 0.00 52 ALA A C 13
ATOM 16183 O O . ALA A 1 52 ? 1.883 -4.924 -4.244 1.00 0.00 52 ALA A O 13
ATOM 16190 N N . ILE A 1 53 ? 3.296 -3.618 -5.406 1.00 0.00 53 ILE A N 13
ATOM 16191 C CA . ILE A 1 53 ? 2.389 -2.482 -5.450 1.00 0.00 53 ILE A CA 13
ATOM 16192 C C . ILE A 1 53 ? 1.161 -2.813 -6.299 1.00 0.00 53 ILE A C 13
ATOM 16193 O O . ILE A 1 53 ? 0.043 -2.400 -5.983 1.00 0.00 53 ILE A O 13
ATOM 16209 N N . LEU A 1 54 ? 1.366 -3.581 -7.363 1.00 0.00 54 LEU A N 13
ATOM 16210 C CA . LEU A 1 54 ? 0.257 -4.066 -8.181 1.00 0.00 54 LEU A CA 13
ATOM 16211 C C . LEU A 1 54 ? -0.694 -4.904 -7.338 1.00 0.00 54 LEU A C 13
ATOM 16212 O O . LEU A 1 54 ? -1.910 -4.705 -7.374 1.00 0.00 54 LEU A O 13
ATOM 16228 N N . GLU A 1 55 ? -0.126 -5.826 -6.564 1.00 0.00 55 GLU A N 13
ATOM 16229 C CA . GLU A 1 55 ? -0.912 -6.671 -5.671 1.00 0.00 55 GLU A CA 13
ATOM 16230 C C . GLU A 1 55 ? -1.694 -5.825 -4.678 1.00 0.00 55 GLU A C 13
ATOM 16231 O O . GLU A 1 55 ? -2.840 -6.129 -4.374 1.00 0.00 55 GLU A O 13
ATOM 16243 N N . LEU A 1 56 ? -1.068 -4.765 -4.181 1.00 0.00 56 LEU A N 13
ATOM 16244 C CA . LEU A 1 56 ? -1.711 -3.883 -3.212 1.00 0.00 56 LEU A CA 13
ATOM 16245 C C . LEU A 1 56 ? -2.930 -3.191 -3.810 1.00 0.00 56 LEU A C 13
ATOM 16246 O O . LEU A 1 56 ? -3.996 -3.177 -3.200 1.00 0.00 56 LEU A O 13
ATOM 16262 N N . ASN A 1 57 ? -2.779 -2.647 -5.013 1.00 0.00 57 ASN A N 13
ATOM 16263 C CA . ASN A 1 57 ? -3.877 -1.935 -5.667 1.00 0.00 57 ASN A CA 13
ATOM 16264 C C . ASN A 1 57 ? -4.986 -2.913 -5.996 1.00 0.00 57 ASN A C 13
ATOM 16265 O O . ASN A 1 57 ? -6.174 -2.606 -5.876 1.00 0.00 57 ASN A O 13
ATOM 16276 N N . GLU A 1 58 ? -4.569 -4.103 -6.394 1.00 0.00 58 GLU A N 13
ATOM 16277 C CA . GLU A 1 58 ? -5.480 -5.184 -6.707 1.00 0.00 58 GLU A CA 13
ATOM 16278 C C . GLU A 1 58 ? -6.214 -5.622 -5.438 1.00 0.00 58 GLU A C 13
ATOM 16279 O O . GLU A 1 58 ? -7.420 -5.839 -5.449 1.00 0.00 58 GLU A O 13
ATOM 16291 N N . LEU A 1 59 ? -5.468 -5.718 -4.344 1.00 0.00 59 LEU A N 13
ATOM 16292 C CA . LEU A 1 59 ? -6.009 -6.138 -3.057 1.00 0.00 59 LEU A CA 13
ATOM 16293 C C . LEU A 1 59 ? -7.000 -5.110 -2.512 1.00 0.00 59 LEU A C 13
ATOM 16294 O O . LEU A 1 59 ? -7.984 -5.469 -1.864 1.00 0.00 59 LEU A O 13
ATOM 16310 N N . ILE A 1 60 ? -6.736 -3.833 -2.777 1.00 0.00 60 ILE A N 13
ATOM 16311 C CA . ILE A 1 60 ? -7.665 -2.772 -2.399 1.00 0.00 60 ILE A CA 13
ATOM 16312 C C . ILE A 1 60 ? -9.010 -2.993 -3.079 1.00 0.00 60 ILE A C 13
ATOM 16313 O O . ILE A 1 60 ? -10.056 -2.921 -2.439 1.00 0.00 60 ILE A O 13
ATOM 16329 N N . GLU A 1 61 ? -8.968 -3.295 -4.370 1.00 0.00 61 GLU A N 13
ATOM 16330 C CA . GLU A 1 61 ? -10.177 -3.559 -5.137 1.00 0.00 61 GLU A CA 13
ATOM 16331 C C . GLU A 1 61 ? -10.758 -4.929 -4.768 1.00 0.00 61 GLU A C 13
ATOM 16332 O O . GLU A 1 61 ? -11.966 -5.146 -4.845 1.00 0.00 61 GLU A O 13
ATOM 16344 N N . ALA A 1 62 ? -9.890 -5.844 -4.357 1.00 0.00 62 ALA A N 13
ATOM 16345 C CA . ALA A 1 62 ? -10.322 -7.153 -3.886 1.00 0.00 62 ALA A CA 13
ATOM 16346 C C . ALA A 1 62 ? -11.161 -7.015 -2.620 1.00 0.00 62 ALA A C 13
ATOM 16347 O O . ALA A 1 62 ? -12.234 -7.599 -2.510 1.00 0.00 62 ALA A O 13
ATOM 16354 N N . GLN A 1 63 ? -10.671 -6.229 -1.668 1.00 0.00 63 GLN A N 13
ATOM 16355 C CA . GLN A 1 63 ? -11.406 -5.979 -0.431 1.00 0.00 63 GLN A CA 13
ATOM 16356 C C . GLN A 1 63 ? -12.511 -4.955 -0.676 1.00 0.00 63 GLN A C 13
ATOM 16357 O O . GLN A 1 63 ? -13.381 -4.745 0.164 1.00 0.00 63 GLN A O 13
ATOM 16371 N N . ASN A 1 64 ? -12.454 -4.330 -1.841 1.00 0.00 64 ASN A N 13
ATOM 16372 C CA . ASN A 1 64 ? -13.476 -3.387 -2.280 1.00 0.00 64 ASN A CA 13
ATOM 16373 C C . ASN A 1 64 ? -14.729 -4.151 -2.689 1.00 0.00 64 ASN A C 13
ATOM 16374 O O . ASN A 1 64 ? -15.844 -3.628 -2.655 1.00 0.00 64 ASN A O 13
ATOM 16385 N N . HIS A 1 65 ? -14.520 -5.404 -3.068 1.00 0.00 65 HIS A N 13
ATOM 16386 C CA . HIS A 1 65 ? -15.583 -6.261 -3.560 1.00 0.00 65 HIS A CA 13
ATOM 16387 C C . HIS A 1 65 ? -15.630 -7.545 -2.740 1.00 0.00 65 HIS A C 13
ATOM 16388 O O . HIS A 1 65 ? -15.135 -8.591 -3.165 1.00 0.00 65 HIS A O 13
ATOM 16403 N N . GLN A 1 66 ? -16.195 -7.449 -1.547 1.00 0.00 66 GLN A N 13
ATOM 16404 C CA . GLN A 1 66 ? -16.256 -8.588 -0.641 1.00 0.00 66 GLN A CA 13
ATOM 16405 C C . GLN A 1 66 ? -17.683 -8.890 -0.195 1.00 0.00 66 GLN A C 13
ATOM 16406 O O . GLN A 1 66 ? -18.644 -8.274 -0.669 1.00 0.00 66 GLN A O 13
ATOM 16420 N N . THR A 1 67 ? -17.802 -9.834 0.729 1.00 0.00 67 THR A N 13
ATOM 16421 C CA . THR A 1 67 ? -19.085 -10.347 1.175 1.00 0.00 67 THR A CA 13
ATOM 16422 C C . THR A 1 67 ? -19.926 -9.286 1.880 1.00 0.00 67 THR A C 13
ATOM 16423 O O . THR A 1 67 ? -19.402 -8.388 2.542 1.00 0.00 67 THR A O 13
ATOM 16434 N N . LYS A 1 68 ? -21.238 -9.397 1.719 1.00 0.00 68 LYS A N 13
ATOM 16435 C CA . LYS A 1 68 ? -22.181 -8.514 2.386 1.00 0.00 68 LYS A CA 13
ATOM 16436 C C . LYS A 1 68 ? -22.458 -9.016 3.799 1.00 0.00 68 LYS A C 13
ATOM 16437 O O . LYS A 1 68 ? -23.062 -10.074 3.975 1.00 0.00 68 LYS A O 13
ATOM 16456 N N . THR A 1 69 ? -21.990 -8.265 4.793 1.00 0.00 69 THR A N 13
ATOM 16457 C CA . THR A 1 69 ? -22.231 -8.581 6.198 1.00 0.00 69 THR A CA 13
ATOM 16458 C C . THR A 1 69 ? -21.677 -9.961 6.567 1.00 0.00 69 THR A C 13
ATOM 16459 O O . THR A 1 69 ? -22.372 -10.973 6.483 1.00 0.00 69 THR A O 13
ATOM 16470 N N . ALA A 1 70 ? -20.411 -9.989 6.961 1.00 0.00 70 ALA A N 13
ATOM 16471 C CA . ALA A 1 70 ? -19.754 -11.233 7.339 1.00 0.00 70 ALA A CA 13
ATOM 16472 C C . ALA A 1 70 ? -20.192 -11.672 8.730 1.00 0.00 70 ALA A C 13
ATOM 16473 O O . ALA A 1 70 ? -20.231 -12.863 9.037 1.00 0.00 70 ALA A O 13
ATOM 16480 N N . LEU A 1 71 ? -20.535 -10.703 9.567 1.00 0.00 71 LEU A N 13
ATOM 16481 C CA . LEU A 1 71 ? -20.957 -10.986 10.930 1.00 0.00 71 LEU A CA 13
ATOM 16482 C C . LEU A 1 71 ? -22.472 -10.879 11.060 1.00 0.00 71 LEU A C 13
ATOM 16483 O O . LEU A 1 71 ? -22.985 -10.163 11.921 1.00 0.00 71 LEU A O 13
ATOM 16499 N N . GLU A 1 72 ? -23.187 -11.594 10.197 1.00 0.00 72 GLU A N 13
ATOM 16500 C CA . GLU A 1 72 ? -24.640 -11.634 10.266 1.00 0.00 72 GLU A CA 13
ATOM 16501 C C . GLU A 1 72 ? -25.083 -12.408 11.502 1.00 0.00 72 GLU A C 13
ATOM 16502 O O . GLU A 1 72 ? -26.168 -12.178 12.042 1.00 0.00 72 GLU A O 13
ATOM 16514 N N . HIS A 1 73 ? -24.228 -13.323 11.943 1.00 0.00 73 HIS A N 13
ATOM 16515 C CA . HIS A 1 73 ? -24.464 -14.068 13.170 1.00 0.00 73 HIS A CA 13
ATOM 16516 C C . HIS A 1 73 ? -23.748 -13.386 14.322 1.00 0.00 73 HIS A C 13
ATOM 16517 O O . HIS A 1 73 ? -22.568 -13.044 14.214 1.00 0.00 73 HIS A O 13
ATOM 16532 N N . HIS A 1 74 ? -24.459 -13.174 15.416 1.00 0.00 74 HIS A N 13
ATOM 16533 C CA . HIS A 1 74 ? -23.897 -12.456 16.549 1.00 0.00 74 HIS A CA 13
ATOM 16534 C C . HIS A 1 74 ? -23.622 -13.390 17.722 1.00 0.00 74 HIS A C 13
ATOM 16535 O O . HIS A 1 74 ? -23.665 -14.610 17.574 1.00 0.00 74 HIS A O 13
ATOM 16550 N N . MET A 1 1 ? 3.893 10.504 8.211 1.00 0.00 1 MET A N 14
ATOM 16551 C CA . MET A 1 1 ? 4.434 9.393 7.394 1.00 0.00 1 MET A CA 14
ATOM 16552 C C . MET A 1 1 ? 4.670 8.184 8.285 1.00 0.00 1 MET A C 14
ATOM 16553 O O . MET A 1 1 ? 5.488 8.240 9.206 1.00 0.00 1 MET A O 14
ATOM 16569 N N . ARG A 1 2 ? 3.959 7.097 8.022 1.00 0.00 2 ARG A N 14
ATOM 16570 C CA . ARG A 1 2 ? 4.035 5.920 8.880 1.00 0.00 2 ARG A CA 14
ATOM 16571 C C . ARG A 1 2 ? 4.978 4.869 8.310 1.00 0.00 2 ARG A C 14
ATOM 16572 O O . ARG A 1 2 ? 4.902 4.522 7.132 1.00 0.00 2 ARG A O 14
ATOM 16593 N N . VAL A 1 3 ? 5.868 4.376 9.157 1.00 0.00 3 VAL A N 14
ATOM 16594 C CA . VAL A 1 3 ? 6.734 3.275 8.802 1.00 0.00 3 VAL A CA 14
ATOM 16595 C C . VAL A 1 3 ? 6.030 1.947 9.074 1.00 0.00 3 VAL A C 14
ATOM 16596 O O . VAL A 1 3 ? 5.259 1.827 10.027 1.00 0.00 3 VAL A O 14
ATOM 16609 N N . PHE A 1 4 ? 6.273 0.965 8.224 1.00 0.00 4 PHE A N 14
ATOM 16610 C CA . PHE A 1 4 ? 5.717 -0.362 8.410 1.00 0.00 4 PHE A CA 14
ATOM 16611 C C . PHE A 1 4 ? 6.826 -1.393 8.543 1.00 0.00 4 PHE A C 14
ATOM 16612 O O . PHE A 1 4 ? 7.359 -1.882 7.542 1.00 0.00 4 PHE A O 14
ATOM 16629 N N . PRO A 1 5 ? 7.204 -1.722 9.787 1.00 0.00 5 PRO A N 14
ATOM 16630 C CA . PRO A 1 5 ? 8.235 -2.718 10.071 1.00 0.00 5 PRO A CA 14
ATOM 16631 C C . PRO A 1 5 ? 7.714 -4.138 9.882 1.00 0.00 5 PRO A C 14
ATOM 16632 O O . PRO A 1 5 ? 8.440 -5.110 10.077 1.00 0.00 5 PRO A O 14
ATOM 16643 N N . VAL A 1 6 ? 6.451 -4.239 9.501 1.00 0.00 6 VAL A N 14
ATOM 16644 C CA . VAL A 1 6 ? 5.812 -5.518 9.266 1.00 0.00 6 VAL A CA 14
ATOM 16645 C C . VAL A 1 6 ? 5.027 -5.479 7.955 1.00 0.00 6 VAL A C 14
ATOM 16646 O O . VAL A 1 6 ? 4.162 -4.624 7.757 1.00 0.00 6 VAL A O 14
ATOM 16659 N N . TYR A 1 7 ? 5.357 -6.381 7.048 1.00 0.00 7 TYR A N 14
ATOM 16660 C CA . TYR A 1 7 ? 4.652 -6.462 5.779 1.00 0.00 7 TYR A CA 14
ATOM 16661 C C . TYR A 1 7 ? 3.433 -7.357 5.931 1.00 0.00 7 TYR A C 14
ATOM 16662 O O . TYR A 1 7 ? 3.542 -8.583 5.903 1.00 0.00 7 TYR A O 14
ATOM 16680 N N . ALA A 1 8 ? 2.282 -6.738 6.137 1.00 0.00 8 ALA A N 14
ATOM 16681 C CA . ALA A 1 8 ? 1.033 -7.469 6.263 1.00 0.00 8 ALA A CA 14
ATOM 16682 C C . ALA A 1 8 ? 0.024 -6.967 5.237 1.00 0.00 8 ALA A C 14
ATOM 16683 O O . ALA A 1 8 ? -0.548 -5.891 5.405 1.00 0.00 8 ALA A O 14
ATOM 16690 N N . PRO A 1 9 ? -0.178 -7.737 4.151 1.00 0.00 9 PRO A N 14
ATOM 16691 C CA . PRO A 1 9 ? -1.049 -7.366 3.030 1.00 0.00 9 PRO A CA 14
ATOM 16692 C C . PRO A 1 9 ? -2.376 -6.737 3.460 1.00 0.00 9 PRO A C 14
ATOM 16693 O O . PRO A 1 9 ? -2.612 -5.547 3.238 1.00 0.00 9 PRO A O 14
ATOM 16704 N N . LYS A 1 10 ? -3.233 -7.543 4.081 1.00 0.00 10 LYS A N 14
ATOM 16705 C CA . LYS A 1 10 ? -4.573 -7.099 4.470 1.00 0.00 10 LYS A CA 14
ATOM 16706 C C . LYS A 1 10 ? -4.532 -5.920 5.446 1.00 0.00 10 LYS A C 14
ATOM 16707 O O . LYS A 1 10 ? -5.474 -5.129 5.507 1.00 0.00 10 LYS A O 14
ATOM 16726 N N . LEU A 1 11 ? -3.446 -5.802 6.202 1.00 0.00 11 LEU A N 14
ATOM 16727 C CA . LEU A 1 11 ? -3.298 -4.697 7.143 1.00 0.00 11 LEU A CA 14
ATOM 16728 C C . LEU A 1 11 ? -2.968 -3.407 6.406 1.00 0.00 11 LEU A C 14
ATOM 16729 O O . LEU A 1 11 ? -3.661 -2.404 6.562 1.00 0.00 11 LEU A O 14
ATOM 16745 N N . ILE A 1 12 ? -1.925 -3.449 5.583 1.00 0.00 12 ILE A N 14
ATOM 16746 C CA . ILE A 1 12 ? -1.487 -2.274 4.837 1.00 0.00 12 ILE A CA 14
ATOM 16747 C C . ILE A 1 12 ? -2.611 -1.749 3.947 1.00 0.00 12 ILE A C 14
ATOM 16748 O O . ILE A 1 12 ? -2.949 -0.567 3.990 1.00 0.00 12 ILE A O 14
ATOM 16764 N N . VAL A 1 13 ? -3.205 -2.647 3.173 1.00 0.00 13 VAL A N 14
ATOM 16765 C CA . VAL A 1 13 ? -4.250 -2.282 2.225 1.00 0.00 13 VAL A CA 14
ATOM 16766 C C . VAL A 1 13 ? -5.476 -1.690 2.922 1.00 0.00 13 VAL A C 14
ATOM 16767 O O . VAL A 1 13 ? -5.961 -0.625 2.535 1.00 0.00 13 VAL A O 14
ATOM 16780 N N . LYS A 1 14 ? -5.962 -2.362 3.960 1.00 0.00 14 LYS A N 14
ATOM 16781 C CA . LYS A 1 14 ? -7.181 -1.925 4.627 1.00 0.00 14 LYS A CA 14
ATOM 16782 C C . LYS A 1 14 ? -6.942 -0.629 5.402 1.00 0.00 14 LYS A C 14
ATOM 16783 O O . LYS A 1 14 ? -7.860 0.169 5.590 1.00 0.00 14 LYS A O 14
ATOM 16802 N N . HIS A 1 15 ? -5.702 -0.409 5.829 1.00 0.00 15 HIS A N 14
ATOM 16803 C CA . HIS A 1 15 ? -5.343 0.832 6.505 1.00 0.00 15 HIS A CA 14
ATOM 16804 C C . HIS A 1 15 ? -5.168 1.958 5.497 1.00 0.00 15 HIS A C 14
ATOM 16805 O O . HIS A 1 15 ? -5.480 3.114 5.784 1.00 0.00 15 HIS A O 14
ATOM 16820 N N . ALA A 1 16 ? -4.693 1.617 4.302 1.00 0.00 16 ALA A N 14
ATOM 16821 C CA . ALA A 1 16 ? -4.538 2.594 3.231 1.00 0.00 16 ALA A CA 14
ATOM 16822 C C . ALA A 1 16 ? -5.897 3.139 2.803 1.00 0.00 16 ALA A C 14
ATOM 16823 O O . ALA A 1 16 ? -5.991 4.207 2.209 1.00 0.00 16 ALA A O 14
ATOM 16830 N N . ARG A 1 17 ? -6.951 2.397 3.119 1.00 0.00 17 ARG A N 14
ATOM 16831 C CA . ARG A 1 17 ? -8.313 2.841 2.861 1.00 0.00 17 ARG A CA 14
ATOM 16832 C C . ARG A 1 17 ? -8.597 4.137 3.620 1.00 0.00 17 ARG A C 14
ATOM 16833 O O . ARG A 1 17 ? -9.387 4.970 3.182 1.00 0.00 17 ARG A O 14
ATOM 16854 N N . ILE A 1 18 ? -7.932 4.298 4.758 1.00 0.00 18 ILE A N 14
ATOM 16855 C CA . ILE A 1 18 ? -8.094 5.486 5.585 1.00 0.00 18 ILE A CA 14
ATOM 16856 C C . ILE A 1 18 ? -6.934 6.455 5.362 1.00 0.00 18 ILE A C 14
ATOM 16857 O O . ILE A 1 18 ? -7.131 7.662 5.218 1.00 0.00 18 ILE A O 14
ATOM 16873 N N . PHE A 1 19 ? -5.725 5.906 5.313 1.00 0.00 19 PHE A N 14
ATOM 16874 C CA . PHE A 1 19 ? -4.503 6.692 5.131 1.00 0.00 19 PHE A CA 14
ATOM 16875 C C . PHE A 1 19 ? -4.262 7.026 3.659 1.00 0.00 19 PHE A C 14
ATOM 16876 O O . PHE A 1 19 ? -3.186 7.490 3.304 1.00 0.00 19 PHE A O 14
ATOM 16893 N N . LEU A 1 20 ? -5.271 6.736 2.827 1.00 0.00 20 LEU A N 14
ATOM 16894 C CA . LEU A 1 20 ? -5.252 6.911 1.360 1.00 0.00 20 LEU A CA 14
ATOM 16895 C C . LEU A 1 20 ? -4.423 8.092 0.832 1.00 0.00 20 LEU A C 14
ATOM 16896 O O . LEU A 1 20 ? -3.987 8.060 -0.315 1.00 0.00 20 LEU A O 14
ATOM 16912 N N . THR A 1 21 ? -4.229 9.130 1.625 1.00 0.00 21 THR A N 14
ATOM 16913 C CA . THR A 1 21 ? -3.394 10.246 1.214 1.00 0.00 21 THR A CA 14
ATOM 16914 C C . THR A 1 21 ? -2.234 10.436 2.199 1.00 0.00 21 THR A C 14
ATOM 16915 O O . THR A 1 21 ? -2.404 10.992 3.290 1.00 0.00 21 THR A O 14
ATOM 16926 N N . GLY A 1 22 ? -1.058 9.934 1.830 1.00 0.00 22 GLY A N 14
ATOM 16927 C CA . GLY A 1 22 ? 0.095 10.042 2.702 1.00 0.00 22 GLY A CA 14
ATOM 16928 C C . GLY A 1 22 ? 1.304 9.286 2.188 1.00 0.00 22 GLY A C 14
ATOM 16929 O O . GLY A 1 22 ? 1.403 8.978 0.996 1.00 0.00 22 GLY A O 14
ATOM 16933 N N . VAL A 1 23 ? 2.223 8.986 3.099 1.00 0.00 23 VAL A N 14
ATOM 16934 C CA . VAL A 1 23 ? 3.464 8.304 2.761 1.00 0.00 23 VAL A CA 14
ATOM 16935 C C . VAL A 1 23 ? 3.714 7.152 3.730 1.00 0.00 23 VAL A C 14
ATOM 16936 O O . VAL A 1 23 ? 3.637 7.322 4.950 1.00 0.00 23 VAL A O 14
ATOM 16949 N N . ILE A 1 24 ? 4.021 5.989 3.184 1.00 0.00 24 ILE A N 14
ATOM 16950 C CA . ILE A 1 24 ? 4.232 4.792 3.980 1.00 0.00 24 ILE A CA 14
ATOM 16951 C C . ILE A 1 24 ? 5.647 4.261 3.758 1.00 0.00 24 ILE A C 14
ATOM 16952 O O . ILE A 1 24 ? 6.102 4.147 2.620 1.00 0.00 24 ILE A O 14
ATOM 16968 N N . TRP A 1 25 ? 6.349 3.969 4.839 1.00 0.00 25 TRP A N 14
ATOM 16969 C CA . TRP A 1 25 ? 7.701 3.435 4.740 1.00 0.00 25 TRP A CA 14
ATOM 16970 C C . TRP A 1 25 ? 7.694 1.940 4.985 1.00 0.00 25 TRP A C 14
ATOM 16971 O O . TRP A 1 25 ? 7.817 1.480 6.118 1.00 0.00 25 TRP A O 14
ATOM 16992 N N . VAL A 1 26 ? 7.517 1.191 3.918 1.00 0.00 26 VAL A N 14
ATOM 16993 C CA . VAL A 1 26 ? 7.462 -0.261 4.006 1.00 0.00 26 VAL A CA 14
ATOM 16994 C C . VAL A 1 26 ? 8.865 -0.836 4.183 1.00 0.00 26 VAL A C 14
ATOM 16995 O O . VAL A 1 26 ? 9.842 -0.276 3.686 1.00 0.00 26 VAL A O 14
ATOM 17008 N N . LYS A 1 27 ? 8.952 -1.956 4.879 1.00 0.00 27 LYS A N 14
ATOM 17009 C CA . LYS A 1 27 ? 10.231 -2.600 5.150 1.00 0.00 27 LYS A CA 14
ATOM 17010 C C . LYS A 1 27 ? 10.843 -3.168 3.875 1.00 0.00 27 LYS A C 14
ATOM 17011 O O . LYS A 1 27 ? 11.959 -2.816 3.493 1.00 0.00 27 LYS A O 14
ATOM 17030 N N . ASP A 1 28 ? 10.094 -4.041 3.222 1.00 0.00 28 ASP A N 14
ATOM 17031 C CA . ASP A 1 28 ? 10.594 -4.779 2.066 1.00 0.00 28 ASP A CA 14
ATOM 17032 C C . ASP A 1 28 ? 10.635 -3.902 0.818 1.00 0.00 28 ASP A C 14
ATOM 17033 O O . ASP A 1 28 ? 11.400 -4.158 -0.114 1.00 0.00 28 ASP A O 14
ATOM 17042 N N . LEU A 1 29 ? 9.822 -2.857 0.810 1.00 0.00 29 LEU A N 14
ATOM 17043 C CA . LEU A 1 29 ? 9.754 -1.960 -0.335 1.00 0.00 29 LEU A CA 14
ATOM 17044 C C . LEU A 1 29 ? 10.533 -0.676 -0.066 1.00 0.00 29 LEU A C 14
ATOM 17045 O O . LEU A 1 29 ? 11.692 -0.552 -0.463 1.00 0.00 29 LEU A O 14
ATOM 17061 N N . GLY A 1 30 ? 9.910 0.262 0.629 1.00 0.00 30 GLY A N 14
ATOM 17062 C CA . GLY A 1 30 ? 10.566 1.517 0.929 1.00 0.00 30 GLY A CA 14
ATOM 17063 C C . GLY A 1 30 ? 9.576 2.646 1.110 1.00 0.00 30 GLY A C 14
ATOM 17064 O O . GLY A 1 30 ? 8.434 2.413 1.509 1.00 0.00 30 GLY A O 14
ATOM 17068 N N . ARG A 1 31 ? 10.007 3.861 0.798 1.00 0.00 31 ARG A N 14
ATOM 17069 C CA . ARG A 1 31 ? 9.168 5.044 0.946 1.00 0.00 31 ARG A CA 14
ATOM 17070 C C . ARG A 1 31 ? 8.161 5.122 -0.196 1.00 0.00 31 ARG A C 14
ATOM 17071 O O . ARG A 1 31 ? 8.526 5.411 -1.340 1.00 0.00 31 ARG A O 14
ATOM 17092 N N . LEU A 1 32 ? 6.899 4.862 0.107 1.00 0.00 32 LEU A N 14
ATOM 17093 C CA . LEU A 1 32 ? 5.865 4.862 -0.909 1.00 0.00 32 LEU A CA 14
ATOM 17094 C C . LEU A 1 32 ? 4.863 5.966 -0.641 1.00 0.00 32 LEU A C 14
ATOM 17095 O O . LEU A 1 32 ? 4.414 6.150 0.488 1.00 0.00 32 LEU A O 14
ATOM 17111 N N . GLU A 1 33 ? 4.523 6.703 -1.679 1.00 0.00 33 GLU A N 14
ATOM 17112 C CA . GLU A 1 33 ? 3.533 7.752 -1.572 1.00 0.00 33 GLU A CA 14
ATOM 17113 C C . GLU A 1 33 ? 2.267 7.329 -2.297 1.00 0.00 33 GLU A C 14
ATOM 17114 O O . GLU A 1 33 ? 2.323 6.766 -3.390 1.00 0.00 33 GLU A O 14
ATOM 17126 N N . PHE A 1 34 ? 1.133 7.569 -1.673 1.00 0.00 34 PHE A N 14
ATOM 17127 C CA . PHE A 1 34 ? -0.140 7.151 -2.223 1.00 0.00 34 PHE A CA 14
ATOM 17128 C C . PHE A 1 34 ? -1.190 8.215 -1.979 1.00 0.00 34 PHE A C 14
ATOM 17129 O O . PHE A 1 34 ? -1.216 8.848 -0.923 1.00 0.00 34 PHE A O 14
ATOM 17146 N N . GLU A 1 35 ? -2.033 8.425 -2.972 1.00 0.00 35 GLU A N 14
ATOM 17147 C CA . GLU A 1 35 ? -3.026 9.477 -2.915 1.00 0.00 35 GLU A CA 14
ATOM 17148 C C . GLU A 1 35 ? -4.383 8.947 -3.358 1.00 0.00 35 GLU A C 14
ATOM 17149 O O . GLU A 1 35 ? -4.490 8.286 -4.392 1.00 0.00 35 GLU A O 14
ATOM 17161 N N . LYS A 1 36 ? -5.406 9.212 -2.545 1.00 0.00 36 LYS A N 14
ATOM 17162 C CA . LYS A 1 36 ? -6.784 8.821 -2.853 1.00 0.00 36 LYS A CA 14
ATOM 17163 C C . LYS A 1 36 ? -6.917 7.300 -2.922 1.00 0.00 36 LYS A C 14
ATOM 17164 O O . LYS A 1 36 ? -7.829 6.771 -3.555 1.00 0.00 36 LYS A O 14
ATOM 17183 N N . GLY A 1 37 ? -6.008 6.601 -2.243 1.00 0.00 37 GLY A N 14
ATOM 17184 C CA . GLY A 1 37 ? -6.044 5.151 -2.227 1.00 0.00 37 GLY A CA 14
ATOM 17185 C C . GLY A 1 37 ? -5.197 4.538 -3.323 1.00 0.00 37 GLY A C 14
ATOM 17186 O O . GLY A 1 37 ? -4.973 3.327 -3.343 1.00 0.00 37 GLY A O 14
ATOM 17190 N N . ARG A 1 38 ? -4.716 5.368 -4.234 1.00 0.00 38 ARG A N 14
ATOM 17191 C CA . ARG A 1 38 ? -3.922 4.883 -5.346 1.00 0.00 38 ARG A CA 14
ATOM 17192 C C . ARG A 1 38 ? -2.448 5.065 -5.057 1.00 0.00 38 ARG A C 14
ATOM 17193 O O . ARG A 1 38 ? -1.917 6.178 -5.051 1.00 0.00 38 ARG A O 14
ATOM 17214 N N . PHE A 1 39 ? -1.825 3.945 -4.762 1.00 0.00 39 PHE A N 14
ATOM 17215 C CA . PHE A 1 39 ? -0.396 3.858 -4.558 1.00 0.00 39 PHE A CA 14
ATOM 17216 C C . PHE A 1 39 ? 0.364 4.346 -5.785 1.00 0.00 39 PHE A C 14
ATOM 17217 O O . PHE A 1 39 ? 0.146 3.859 -6.893 1.00 0.00 39 PHE A O 14
ATOM 17234 N N . LEU A 1 40 ? 1.246 5.311 -5.579 1.00 0.00 40 LEU A N 14
ATOM 17235 C CA . LEU A 1 40 ? 2.008 5.888 -6.671 1.00 0.00 40 LEU A CA 14
ATOM 17236 C C . LEU A 1 40 ? 3.401 5.275 -6.739 1.00 0.00 40 LEU A C 14
ATOM 17237 O O . LEU A 1 40 ? 4.320 5.701 -6.034 1.00 0.00 40 LEU A O 14
ATOM 17253 N N . LEU A 1 41 ? 3.539 4.260 -7.575 1.00 0.00 41 LEU A N 14
ATOM 17254 C CA . LEU A 1 41 ? 4.815 3.597 -7.782 1.00 0.00 41 LEU A CA 14
ATOM 17255 C C . LEU A 1 41 ? 5.727 4.466 -8.650 1.00 0.00 41 LEU A C 14
ATOM 17256 O O . LEU A 1 41 ? 5.280 5.471 -9.206 1.00 0.00 41 LEU A O 14
ATOM 17272 N N . PRO A 1 42 ? 7.022 4.111 -8.751 1.00 0.00 42 PRO A N 14
ATOM 17273 C CA . PRO A 1 42 ? 7.968 4.791 -9.651 1.00 0.00 42 PRO A CA 14
ATOM 17274 C C . PRO A 1 42 ? 7.507 4.772 -11.112 1.00 0.00 42 PRO A C 14
ATOM 17275 O O . PRO A 1 42 ? 6.468 4.196 -11.439 1.00 0.00 42 PRO A O 14
ATOM 17286 N N . ARG A 1 43 ? 8.290 5.399 -11.988 1.00 0.00 43 ARG A N 14
ATOM 17287 C CA . ARG A 1 43 ? 7.929 5.507 -13.401 1.00 0.00 43 ARG A CA 14
ATOM 17288 C C . ARG A 1 43 ? 7.689 4.130 -14.014 1.00 0.00 43 ARG A C 14
ATOM 17289 O O . ARG A 1 43 ? 6.665 3.904 -14.660 1.00 0.00 43 ARG A O 14
ATOM 17310 N N . LYS A 1 44 ? 8.618 3.206 -13.808 1.00 0.00 44 LYS A N 14
ATOM 17311 C CA . LYS A 1 44 ? 8.402 1.829 -14.234 1.00 0.00 44 LYS A CA 14
ATOM 17312 C C . LYS A 1 44 ? 8.457 0.889 -13.034 1.00 0.00 44 LYS A C 14
ATOM 17313 O O . LYS A 1 44 ? 7.890 -0.204 -13.070 1.00 0.00 44 LYS A O 14
ATOM 17332 N N . SER A 1 45 ? 9.151 1.333 -11.981 1.00 0.00 45 SER A N 14
ATOM 17333 C CA . SER A 1 45 ? 9.279 0.584 -10.733 1.00 0.00 45 SER A CA 14
ATOM 17334 C C . SER A 1 45 ? 10.218 -0.612 -10.897 1.00 0.00 45 SER A C 14
ATOM 17335 O O . SER A 1 45 ? 10.566 -1.005 -12.011 1.00 0.00 45 SER A O 14
ATOM 17343 N N . LEU A 1 46 ? 10.643 -1.173 -9.772 1.00 0.00 46 LEU A N 14
ATOM 17344 C CA . LEU A 1 46 ? 11.519 -2.335 -9.776 1.00 0.00 46 LEU A CA 14
ATOM 17345 C C . LEU A 1 46 ? 10.680 -3.604 -9.802 1.00 0.00 46 LEU A C 14
ATOM 17346 O O . LEU A 1 46 ? 9.542 -3.588 -9.340 1.00 0.00 46 LEU A O 14
ATOM 17362 N N . PRO A 1 47 ? 11.223 -4.710 -10.348 1.00 0.00 47 PRO A N 14
ATOM 17363 C CA . PRO A 1 47 ? 10.492 -5.977 -10.503 1.00 0.00 47 PRO A CA 14
ATOM 17364 C C . PRO A 1 47 ? 9.659 -6.358 -9.277 1.00 0.00 47 PRO A C 14
ATOM 17365 O O . PRO A 1 47 ? 8.439 -6.494 -9.366 1.00 0.00 47 PRO A O 14
ATOM 17376 N N . LYS A 1 48 ? 10.317 -6.509 -8.130 1.00 0.00 48 LYS A N 14
ATOM 17377 C CA . LYS A 1 48 ? 9.627 -6.902 -6.904 1.00 0.00 48 LYS A CA 14
ATOM 17378 C C . LYS A 1 48 ? 8.618 -5.838 -6.480 1.00 0.00 48 LYS A C 14
ATOM 17379 O O . LYS A 1 48 ? 7.492 -6.152 -6.093 1.00 0.00 48 LYS A O 14
ATOM 17398 N N . VAL A 1 49 ? 9.027 -4.579 -6.574 1.00 0.00 49 VAL A N 14
ATOM 17399 C CA . VAL A 1 49 ? 8.190 -3.464 -6.142 1.00 0.00 49 VAL A CA 14
ATOM 17400 C C . VAL A 1 49 ? 6.934 -3.361 -7.006 1.00 0.00 49 VAL A C 14
ATOM 17401 O O . VAL A 1 49 ? 5.838 -3.147 -6.495 1.00 0.00 49 VAL A O 14
ATOM 17414 N N . LYS A 1 50 ? 7.102 -3.531 -8.312 1.00 0.00 50 LYS A N 14
ATOM 17415 C CA . LYS A 1 50 ? 5.986 -3.480 -9.248 1.00 0.00 50 LYS A CA 14
ATOM 17416 C C . LYS A 1 50 ? 4.975 -4.576 -8.929 1.00 0.00 50 LYS A C 14
ATOM 17417 O O . LYS A 1 50 ? 3.767 -4.333 -8.909 1.00 0.00 50 LYS A O 14
ATOM 17436 N N . GLN A 1 51 ? 5.476 -5.776 -8.657 1.00 0.00 51 GLN A N 14
ATOM 17437 C CA . GLN A 1 51 ? 4.626 -6.891 -8.272 1.00 0.00 51 GLN A CA 14
ATOM 17438 C C . GLN A 1 51 ? 3.839 -6.559 -7.010 1.00 0.00 51 GLN A C 14
ATOM 17439 O O . GLN A 1 51 ? 2.664 -6.898 -6.894 1.00 0.00 51 GLN A O 14
ATOM 17453 N N . ALA A 1 52 ? 4.500 -5.889 -6.073 1.00 0.00 52 ALA A N 14
ATOM 17454 C CA . ALA A 1 52 ? 3.881 -5.526 -4.805 1.00 0.00 52 ALA A CA 14
ATOM 17455 C C . ALA A 1 52 ? 2.813 -4.452 -4.989 1.00 0.00 52 ALA A C 14
ATOM 17456 O O . ALA A 1 52 ? 1.735 -4.541 -4.407 1.00 0.00 52 ALA A O 14
ATOM 17463 N N . ILE A 1 53 ? 3.113 -3.445 -5.802 1.00 0.00 53 ILE A N 14
ATOM 17464 C CA . ILE A 1 53 ? 2.166 -2.366 -6.064 1.00 0.00 53 ILE A CA 14
ATOM 17465 C C . ILE A 1 53 ? 0.888 -2.907 -6.698 1.00 0.00 53 ILE A C 14
ATOM 17466 O O . ILE A 1 53 ? -0.218 -2.594 -6.249 1.00 0.00 53 ILE A O 14
ATOM 17482 N N . LEU A 1 54 ? 1.043 -3.734 -7.728 1.00 0.00 54 LEU A N 14
ATOM 17483 C CA . LEU A 1 54 ? -0.100 -4.347 -8.394 1.00 0.00 54 LEU A CA 14
ATOM 17484 C C . LEU A 1 54 ? -0.845 -5.271 -7.436 1.00 0.00 54 LEU A C 14
ATOM 17485 O O . LEU A 1 54 ? -2.077 -5.308 -7.430 1.00 0.00 54 LEU A O 14
ATOM 17501 N N . GLU A 1 55 ? -0.088 -5.998 -6.619 1.00 0.00 55 GLU A N 14
ATOM 17502 C CA . GLU A 1 55 ? -0.662 -6.885 -5.614 1.00 0.00 55 GLU A CA 14
ATOM 17503 C C . GLU A 1 55 ? -1.551 -6.095 -4.657 1.00 0.00 55 GLU A C 14
ATOM 17504 O O . GLU A 1 55 ? -2.708 -6.446 -4.428 1.00 0.00 55 GLU A O 14
ATOM 17516 N N . LEU A 1 56 ? -0.996 -5.018 -4.113 1.00 0.00 56 LEU A N 14
ATOM 17517 C CA . LEU A 1 56 ? -1.712 -4.186 -3.158 1.00 0.00 56 LEU A CA 14
ATOM 17518 C C . LEU A 1 56 ? -2.944 -3.561 -3.795 1.00 0.00 56 LEU A C 14
ATOM 17519 O O . LEU A 1 56 ? -4.021 -3.565 -3.208 1.00 0.00 56 LEU A O 14
ATOM 17535 N N . ASN A 1 57 ? -2.782 -3.038 -5.007 1.00 0.00 57 ASN A N 14
ATOM 17536 C CA . ASN A 1 57 ? -3.883 -2.390 -5.714 1.00 0.00 57 ASN A CA 14
ATOM 17537 C C . ASN A 1 57 ? -5.019 -3.368 -5.974 1.00 0.00 57 ASN A C 14
ATOM 17538 O O . ASN A 1 57 ? -6.196 -3.016 -5.845 1.00 0.00 57 ASN A O 14
ATOM 17549 N N . GLU A 1 58 ? -4.665 -4.595 -6.334 1.00 0.00 58 GLU A N 14
ATOM 17550 C CA . GLU A 1 58 ? -5.652 -5.643 -6.529 1.00 0.00 58 GLU A CA 14
ATOM 17551 C C . GLU A 1 58 ? -6.356 -5.933 -5.219 1.00 0.00 58 GLU A C 14
ATOM 17552 O O . GLU A 1 58 ? -7.583 -5.968 -5.149 1.00 0.00 58 GLU A O 14
ATOM 17564 N N . LEU A 1 59 ? -5.555 -6.136 -4.185 1.00 0.00 59 LEU A N 14
ATOM 17565 C CA . LEU A 1 59 ? -6.062 -6.440 -2.854 1.00 0.00 59 LEU A CA 14
ATOM 17566 C C . LEU A 1 59 ? -7.004 -5.343 -2.355 1.00 0.00 59 LEU A C 14
ATOM 17567 O O . LEU A 1 59 ? -7.973 -5.628 -1.652 1.00 0.00 59 LEU A O 14
ATOM 17583 N N . ILE A 1 60 ? -6.723 -4.094 -2.724 1.00 0.00 60 ILE A N 14
ATOM 17584 C CA . ILE A 1 60 ? -7.624 -2.986 -2.410 1.00 0.00 60 ILE A CA 14
ATOM 17585 C C . ILE A 1 60 ? -9.006 -3.264 -2.988 1.00 0.00 60 ILE A C 14
ATOM 17586 O O . ILE A 1 60 ? -10.004 -3.277 -2.268 1.00 0.00 60 ILE A O 14
ATOM 17602 N N . GLU A 1 61 ? -9.044 -3.524 -4.290 1.00 0.00 61 GLU A N 14
ATOM 17603 C CA . GLU A 1 61 ? -10.296 -3.803 -4.984 1.00 0.00 61 GLU A CA 14
ATOM 17604 C C . GLU A 1 61 ? -10.905 -5.117 -4.512 1.00 0.00 61 GLU A C 14
ATOM 17605 O O . GLU A 1 61 ? -12.127 -5.271 -4.493 1.00 0.00 61 GLU A O 14
ATOM 17617 N N . ALA A 1 62 ? -10.054 -6.056 -4.127 1.00 0.00 62 ALA A N 14
ATOM 17618 C CA . ALA A 1 62 ? -10.509 -7.327 -3.588 1.00 0.00 62 ALA A CA 14
ATOM 17619 C C . ALA A 1 62 ? -11.302 -7.104 -2.309 1.00 0.00 62 ALA A C 14
ATOM 17620 O O . ALA A 1 62 ? -12.395 -7.636 -2.148 1.00 0.00 62 ALA A O 14
ATOM 17627 N N . GLN A 1 63 ? -10.761 -6.290 -1.412 1.00 0.00 63 GLN A N 14
ATOM 17628 C CA . GLN A 1 63 ? -11.436 -5.982 -0.155 1.00 0.00 63 GLN A CA 14
ATOM 17629 C C . GLN A 1 63 ? -12.668 -5.119 -0.399 1.00 0.00 63 GLN A C 14
ATOM 17630 O O . GLN A 1 63 ? -13.650 -5.199 0.338 1.00 0.00 63 GLN A O 14
ATOM 17644 N N . ASN A 1 64 ? -12.618 -4.322 -1.460 1.00 0.00 64 ASN A N 14
ATOM 17645 C CA . ASN A 1 64 ? -13.750 -3.476 -1.849 1.00 0.00 64 ASN A CA 14
ATOM 17646 C C . ASN A 1 64 ? -14.891 -4.300 -2.446 1.00 0.00 64 ASN A C 14
ATOM 17647 O O . ASN A 1 64 ? -15.926 -3.753 -2.830 1.00 0.00 64 ASN A O 14
ATOM 17658 N N . HIS A 1 65 ? -14.698 -5.609 -2.541 1.00 0.00 65 HIS A N 14
ATOM 17659 C CA . HIS A 1 65 ? -15.724 -6.494 -3.088 1.00 0.00 65 HIS A CA 14
ATOM 17660 C C . HIS A 1 65 ? -15.934 -7.714 -2.196 1.00 0.00 65 HIS A C 14
ATOM 17661 O O . HIS A 1 65 ? -16.992 -7.876 -1.587 1.00 0.00 65 HIS A O 14
ATOM 17676 N N . GLN A 1 66 ? -14.907 -8.548 -2.118 1.00 0.00 66 GLN A N 14
ATOM 17677 C CA . GLN A 1 66 ? -14.960 -9.818 -1.400 1.00 0.00 66 GLN A CA 14
ATOM 17678 C C . GLN A 1 66 ? -15.377 -9.626 0.056 1.00 0.00 66 GLN A C 14
ATOM 17679 O O . GLN A 1 66 ? -16.408 -10.137 0.487 1.00 0.00 66 GLN A O 14
ATOM 17693 N N . THR A 1 67 ? -14.590 -8.869 0.803 1.00 0.00 67 THR A N 14
ATOM 17694 C CA . THR A 1 67 ? -14.846 -8.682 2.223 1.00 0.00 67 THR A CA 14
ATOM 17695 C C . THR A 1 67 ? -15.490 -7.321 2.489 1.00 0.00 67 THR A C 14
ATOM 17696 O O . THR A 1 67 ? -15.373 -6.764 3.582 1.00 0.00 67 THR A O 14
ATOM 17707 N N . LYS A 1 68 ? -16.199 -6.802 1.491 1.00 0.00 68 LYS A N 14
ATOM 17708 C CA . LYS A 1 68 ? -16.888 -5.525 1.635 1.00 0.00 68 LYS A CA 14
ATOM 17709 C C . LYS A 1 68 ? -17.982 -5.633 2.696 1.00 0.00 68 LYS A C 14
ATOM 17710 O O . LYS A 1 68 ? -18.249 -4.681 3.429 1.00 0.00 68 LYS A O 14
ATOM 17729 N N . THR A 1 69 ? -18.603 -6.798 2.776 1.00 0.00 69 THR A N 14
ATOM 17730 C CA . THR A 1 69 ? -19.618 -7.057 3.780 1.00 0.00 69 THR A CA 14
ATOM 17731 C C . THR A 1 69 ? -19.015 -7.711 5.018 1.00 0.00 69 THR A C 14
ATOM 17732 O O . THR A 1 69 ? -18.174 -8.606 4.906 1.00 0.00 69 THR A O 14
ATOM 17743 N N . ALA A 1 70 ? -19.447 -7.269 6.189 1.00 0.00 70 ALA A N 14
ATOM 17744 C CA . ALA A 1 70 ? -19.034 -7.890 7.435 1.00 0.00 70 ALA A CA 14
ATOM 17745 C C . ALA A 1 70 ? -19.798 -9.191 7.632 1.00 0.00 70 ALA A C 14
ATOM 17746 O O . ALA A 1 70 ? -20.858 -9.221 8.262 1.00 0.00 70 ALA A O 14
ATOM 17753 N N . LEU A 1 71 ? -19.274 -10.249 7.041 1.00 0.00 71 LEU A N 14
ATOM 17754 C CA . LEU A 1 71 ? -19.940 -11.541 7.021 1.00 0.00 71 LEU A CA 14
ATOM 17755 C C . LEU A 1 71 ? -19.991 -12.175 8.406 1.00 0.00 71 LEU A C 14
ATOM 17756 O O . LEU A 1 71 ? -18.999 -12.184 9.137 1.00 0.00 71 LEU A O 14
ATOM 17772 N N . GLU A 1 72 ? -21.177 -12.664 8.762 1.00 0.00 72 GLU A N 14
ATOM 17773 C CA . GLU A 1 72 ? -21.380 -13.459 9.972 1.00 0.00 72 GLU A CA 14
ATOM 17774 C C . GLU A 1 72 ? -21.160 -12.626 11.240 1.00 0.00 72 GLU A C 14
ATOM 17775 O O . GLU A 1 72 ? -20.929 -13.162 12.321 1.00 0.00 72 GLU A O 14
ATOM 17787 N N . HIS A 1 73 ? -21.268 -11.312 11.117 1.00 0.00 73 HIS A N 14
ATOM 17788 C CA . HIS A 1 73 ? -21.117 -10.448 12.278 1.00 0.00 73 HIS A CA 14
ATOM 17789 C C . HIS A 1 73 ? -22.437 -10.383 13.037 1.00 0.00 73 HIS A C 14
ATOM 17790 O O . HIS A 1 73 ? -22.455 -10.130 14.239 1.00 0.00 73 HIS A O 14
ATOM 17805 N N . HIS A 1 74 ? -23.529 -10.630 12.305 1.00 0.00 74 HIS A N 14
ATOM 17806 C CA . HIS A 1 74 ? -24.890 -10.757 12.858 1.00 0.00 74 HIS A CA 14
ATOM 17807 C C . HIS A 1 74 ? -25.226 -9.689 13.901 1.00 0.00 74 HIS A C 14
ATOM 17808 O O . HIS A 1 74 ? -25.844 -9.988 14.927 1.00 0.00 74 HIS A O 14
ATOM 17823 N N . MET A 1 1 ? 4.613 9.533 7.096 1.00 0.00 1 MET A N 15
ATOM 17824 C CA . MET A 1 1 ? 3.367 9.428 7.886 1.00 0.00 1 MET A CA 15
ATOM 17825 C C . MET A 1 1 ? 3.438 8.212 8.801 1.00 0.00 1 MET A C 15
ATOM 17826 O O . MET A 1 1 ? 3.324 8.333 10.018 1.00 0.00 1 MET A O 15
ATOM 17842 N N . ARG A 1 2 ? 3.640 7.037 8.216 1.00 0.00 2 ARG A N 15
ATOM 17843 C CA . ARG A 1 2 ? 3.714 5.816 9.003 1.00 0.00 2 ARG A CA 15
ATOM 17844 C C . ARG A 1 2 ? 4.740 4.853 8.418 1.00 0.00 2 ARG A C 15
ATOM 17845 O O . ARG A 1 2 ? 4.869 4.741 7.199 1.00 0.00 2 ARG A O 15
ATOM 17866 N N . VAL A 1 3 ? 5.469 4.170 9.291 1.00 0.00 3 VAL A N 15
ATOM 17867 C CA . VAL A 1 3 ? 6.417 3.153 8.872 1.00 0.00 3 VAL A CA 15
ATOM 17868 C C . VAL A 1 3 ? 5.882 1.765 9.224 1.00 0.00 3 VAL A C 15
ATOM 17869 O O . VAL A 1 3 ? 5.242 1.582 10.260 1.00 0.00 3 VAL A O 15
ATOM 17882 N N . PHE A 1 4 ? 6.113 0.806 8.337 1.00 0.00 4 PHE A N 15
ATOM 17883 C CA . PHE A 1 4 ? 5.669 -0.563 8.549 1.00 0.00 4 PHE A CA 15
ATOM 17884 C C . PHE A 1 4 ? 6.853 -1.518 8.601 1.00 0.00 4 PHE A C 15
ATOM 17885 O O . PHE A 1 4 ? 7.457 -1.838 7.572 1.00 0.00 4 PHE A O 15
ATOM 17902 N N . PRO A 1 5 ? 7.205 -1.984 9.808 1.00 0.00 5 PRO A N 15
ATOM 17903 C CA . PRO A 1 5 ? 8.272 -2.963 10.008 1.00 0.00 5 PRO A CA 15
ATOM 17904 C C . PRO A 1 5 ? 7.803 -4.375 9.666 1.00 0.00 5 PRO A C 15
ATOM 17905 O O . PRO A 1 5 ? 8.551 -5.345 9.800 1.00 0.00 5 PRO A O 15
ATOM 17916 N N . VAL A 1 6 ? 6.556 -4.473 9.230 1.00 0.00 6 VAL A N 15
ATOM 17917 C CA . VAL A 1 6 ? 5.960 -5.744 8.865 1.00 0.00 6 VAL A CA 15
ATOM 17918 C C . VAL A 1 6 ? 5.231 -5.623 7.530 1.00 0.00 6 VAL A C 15
ATOM 17919 O O . VAL A 1 6 ? 4.492 -4.665 7.295 1.00 0.00 6 VAL A O 15
ATOM 17932 N N . TYR A 1 7 ? 5.465 -6.578 6.644 1.00 0.00 7 TYR A N 15
ATOM 17933 C CA . TYR A 1 7 ? 4.805 -6.585 5.353 1.00 0.00 7 TYR A CA 15
ATOM 17934 C C . TYR A 1 7 ? 3.554 -7.454 5.412 1.00 0.00 7 TYR A C 15
ATOM 17935 O O . TYR A 1 7 ? 3.629 -8.680 5.311 1.00 0.00 7 TYR A O 15
ATOM 17953 N N . ALA A 1 8 ? 2.416 -6.815 5.620 1.00 0.00 8 ALA A N 15
ATOM 17954 C CA . ALA A 1 8 ? 1.139 -7.509 5.649 1.00 0.00 8 ALA A CA 15
ATOM 17955 C C . ALA A 1 8 ? 0.126 -6.774 4.782 1.00 0.00 8 ALA A C 15
ATOM 17956 O O . ALA A 1 8 ? -0.428 -5.760 5.200 1.00 0.00 8 ALA A O 15
ATOM 17963 N N . PRO A 1 9 ? -0.103 -7.273 3.555 1.00 0.00 9 PRO A N 15
ATOM 17964 C CA . PRO A 1 9 ? -0.962 -6.618 2.554 1.00 0.00 9 PRO A CA 15
ATOM 17965 C C . PRO A 1 9 ? -2.297 -6.130 3.113 1.00 0.00 9 PRO A C 15
ATOM 17966 O O . PRO A 1 9 ? -2.600 -4.938 3.067 1.00 0.00 9 PRO A O 15
ATOM 17977 N N . LYS A 1 10 ? -3.080 -7.053 3.656 1.00 0.00 10 LYS A N 15
ATOM 17978 C CA . LYS A 1 10 ? -4.417 -6.740 4.153 1.00 0.00 10 LYS A CA 15
ATOM 17979 C C . LYS A 1 10 ? -4.369 -5.734 5.306 1.00 0.00 10 LYS A C 15
ATOM 17980 O O . LYS A 1 10 ? -5.285 -4.927 5.474 1.00 0.00 10 LYS A O 15
ATOM 17999 N N . LEU A 1 11 ? -3.291 -5.763 6.079 1.00 0.00 11 LEU A N 15
ATOM 18000 C CA . LEU A 1 11 ? -3.121 -4.823 7.180 1.00 0.00 11 LEU A CA 15
ATOM 18001 C C . LEU A 1 11 ? -2.803 -3.438 6.637 1.00 0.00 11 LEU A C 15
ATOM 18002 O O . LEU A 1 11 ? -3.418 -2.445 7.031 1.00 0.00 11 LEU A O 15
ATOM 18018 N N . ILE A 1 12 ? -1.846 -3.385 5.718 1.00 0.00 12 ILE A N 15
ATOM 18019 C CA . ILE A 1 12 ? -1.420 -2.129 5.120 1.00 0.00 12 ILE A CA 15
ATOM 18020 C C . ILE A 1 12 ? -2.581 -1.446 4.398 1.00 0.00 12 ILE A C 15
ATOM 18021 O O . ILE A 1 12 ? -2.842 -0.267 4.623 1.00 0.00 12 ILE A O 15
ATOM 18037 N N . VAL A 1 13 ? -3.286 -2.204 3.560 1.00 0.00 13 VAL A N 15
ATOM 18038 C CA . VAL A 1 13 ? -4.415 -1.673 2.794 1.00 0.00 13 VAL A CA 15
ATOM 18039 C C . VAL A 1 13 ? -5.495 -1.101 3.714 1.00 0.00 13 VAL A C 15
ATOM 18040 O O . VAL A 1 13 ? -5.962 0.023 3.519 1.00 0.00 13 VAL A O 15
ATOM 18053 N N . LYS A 1 14 ? -5.864 -1.870 4.733 1.00 0.00 14 LYS A N 15
ATOM 18054 C CA . LYS A 1 14 ? -6.923 -1.464 5.651 1.00 0.00 14 LYS A CA 15
ATOM 18055 C C . LYS A 1 14 ? -6.515 -0.225 6.440 1.00 0.00 14 LYS A C 15
ATOM 18056 O O . LYS A 1 14 ? -7.332 0.665 6.686 1.00 0.00 14 LYS A O 15
ATOM 18075 N N . HIS A 1 15 ? -5.249 -0.164 6.825 1.00 0.00 15 HIS A N 15
ATOM 18076 C CA . HIS A 1 15 ? -4.754 0.947 7.626 1.00 0.00 15 HIS A CA 15
ATOM 18077 C C . HIS A 1 15 ? -4.564 2.187 6.752 1.00 0.00 15 HIS A C 15
ATOM 18078 O O . HIS A 1 15 ? -4.767 3.313 7.203 1.00 0.00 15 HIS A O 15
ATOM 18093 N N . ALA A 1 16 ? -4.195 1.967 5.494 1.00 0.00 16 ALA A N 15
ATOM 18094 C CA . ALA A 1 16 ? -3.989 3.057 4.543 1.00 0.00 16 ALA A CA 15
ATOM 18095 C C . ALA A 1 16 ? -5.317 3.626 4.055 1.00 0.00 16 ALA A C 15
ATOM 18096 O O . ALA A 1 16 ? -5.357 4.689 3.449 1.00 0.00 16 ALA A O 15
ATOM 18103 N N . ARG A 1 17 ? -6.401 2.916 4.336 1.00 0.00 17 ARG A N 15
ATOM 18104 C CA . ARG A 1 17 ? -7.737 3.360 3.945 1.00 0.00 17 ARG A CA 15
ATOM 18105 C C . ARG A 1 17 ? -8.057 4.720 4.580 1.00 0.00 17 ARG A C 15
ATOM 18106 O O . ARG A 1 17 ? -8.843 5.503 4.041 1.00 0.00 17 ARG A O 15
ATOM 18127 N N . ILE A 1 18 ? -7.431 5.003 5.714 1.00 0.00 18 ILE A N 15
ATOM 18128 C CA . ILE A 1 18 ? -7.625 6.273 6.403 1.00 0.00 18 ILE A CA 15
ATOM 18129 C C . ILE A 1 18 ? -6.561 7.286 5.968 1.00 0.00 18 ILE A C 15
ATOM 18130 O O . ILE A 1 18 ? -6.786 8.497 5.967 1.00 0.00 18 ILE A O 15
ATOM 18146 N N . PHE A 1 19 ? -5.409 6.764 5.577 1.00 0.00 19 PHE A N 15
ATOM 18147 C CA . PHE A 1 19 ? -4.250 7.585 5.242 1.00 0.00 19 PHE A CA 15
ATOM 18148 C C . PHE A 1 19 ? -4.090 7.730 3.732 1.00 0.00 19 PHE A C 15
ATOM 18149 O O . PHE A 1 19 ? -3.054 8.202 3.274 1.00 0.00 19 PHE A O 15
ATOM 18166 N N . LEU A 1 20 ? -5.117 7.282 2.997 1.00 0.00 20 LEU A N 15
ATOM 18167 C CA . LEU A 1 20 ? -5.142 7.162 1.522 1.00 0.00 20 LEU A CA 15
ATOM 18168 C C . LEU A 1 20 ? -4.276 8.162 0.734 1.00 0.00 20 LEU A C 15
ATOM 18169 O O . LEU A 1 20 ? -3.828 7.832 -0.363 1.00 0.00 20 LEU A O 15
ATOM 18185 N N . THR A 1 21 ? -4.067 9.369 1.237 1.00 0.00 21 THR A N 15
ATOM 18186 C CA . THR A 1 21 ? -3.093 10.265 0.633 1.00 0.00 21 THR A CA 15
ATOM 18187 C C . THR A 1 21 ? -2.007 10.625 1.655 1.00 0.00 21 THR A C 15
ATOM 18188 O O . THR A 1 21 ? -2.192 11.486 2.517 1.00 0.00 21 THR A O 15
ATOM 18199 N N . GLY A 1 22 ? -0.880 9.927 1.578 1.00 0.00 22 GLY A N 15
ATOM 18200 C CA . GLY A 1 22 ? 0.191 10.159 2.523 1.00 0.00 22 GLY A CA 15
ATOM 18201 C C . GLY A 1 22 ? 1.463 9.426 2.159 1.00 0.00 22 GLY A C 15
ATOM 18202 O O . GLY A 1 22 ? 1.587 8.893 1.054 1.00 0.00 22 GLY A O 15
ATOM 18206 N N . VAL A 1 23 ? 2.409 9.407 3.093 1.00 0.00 23 VAL A N 15
ATOM 18207 C CA . VAL A 1 23 ? 3.701 8.766 2.880 1.00 0.00 23 VAL A CA 15
ATOM 18208 C C . VAL A 1 23 ? 3.876 7.571 3.811 1.00 0.00 23 VAL A C 15
ATOM 18209 O O . VAL A 1 23 ? 3.815 7.714 5.037 1.00 0.00 23 VAL A O 15
ATOM 18222 N N . ILE A 1 24 ? 4.119 6.402 3.245 1.00 0.00 24 ILE A N 15
ATOM 18223 C CA . ILE A 1 24 ? 4.299 5.204 4.045 1.00 0.00 24 ILE A CA 15
ATOM 18224 C C . ILE A 1 24 ? 5.694 4.652 3.808 1.00 0.00 24 ILE A C 15
ATOM 18225 O O . ILE A 1 24 ? 6.229 4.774 2.713 1.00 0.00 24 ILE A O 15
ATOM 18241 N N . TRP A 1 25 ? 6.303 4.081 4.829 1.00 0.00 25 TRP A N 15
ATOM 18242 C CA . TRP A 1 25 ? 7.617 3.493 4.664 1.00 0.00 25 TRP A CA 15
ATOM 18243 C C . TRP A 1 25 ? 7.565 2.014 5.004 1.00 0.00 25 TRP A C 15
ATOM 18244 O O . TRP A 1 25 ? 7.443 1.638 6.166 1.00 0.00 25 TRP A O 15
ATOM 18265 N N . VAL A 1 26 ? 7.639 1.180 3.984 1.00 0.00 26 VAL A N 15
ATOM 18266 C CA . VAL A 1 26 ? 7.621 -0.260 4.176 1.00 0.00 26 VAL A CA 15
ATOM 18267 C C . VAL A 1 26 ? 9.052 -0.782 4.219 1.00 0.00 26 VAL A C 15
ATOM 18268 O O . VAL A 1 26 ? 9.963 -0.163 3.670 1.00 0.00 26 VAL A O 15
ATOM 18281 N N . LYS A 1 27 ? 9.246 -1.914 4.870 1.00 0.00 27 LYS A N 15
ATOM 18282 C CA . LYS A 1 27 ? 10.570 -2.498 5.007 1.00 0.00 27 LYS A CA 15
ATOM 18283 C C . LYS A 1 27 ? 11.153 -2.893 3.651 1.00 0.00 27 LYS A C 15
ATOM 18284 O O . LYS A 1 27 ? 12.249 -2.471 3.288 1.00 0.00 27 LYS A O 15
ATOM 18303 N N . ASP A 1 28 ? 10.414 -3.697 2.906 1.00 0.00 28 ASP A N 15
ATOM 18304 C CA . ASP A 1 28 ? 10.900 -4.217 1.628 1.00 0.00 28 ASP A CA 15
ATOM 18305 C C . ASP A 1 28 ? 10.718 -3.205 0.502 1.00 0.00 28 ASP A C 15
ATOM 18306 O O . ASP A 1 28 ? 11.631 -2.979 -0.295 1.00 0.00 28 ASP A O 15
ATOM 18315 N N . LEU A 1 29 ? 9.542 -2.597 0.445 1.00 0.00 29 LEU A N 15
ATOM 18316 C CA . LEU A 1 29 ? 9.196 -1.695 -0.652 1.00 0.00 29 LEU A CA 15
ATOM 18317 C C . LEU A 1 29 ? 9.820 -0.315 -0.466 1.00 0.00 29 LEU A C 15
ATOM 18318 O O . LEU A 1 29 ? 10.092 0.388 -1.436 1.00 0.00 29 LEU A O 15
ATOM 18334 N N . GLY A 1 30 ? 10.047 0.066 0.782 1.00 0.00 30 GLY A N 15
ATOM 18335 C CA . GLY A 1 30 ? 10.630 1.358 1.065 1.00 0.00 30 GLY A CA 15
ATOM 18336 C C . GLY A 1 30 ? 9.580 2.438 1.226 1.00 0.00 30 GLY A C 15
ATOM 18337 O O . GLY A 1 30 ? 8.433 2.151 1.570 1.00 0.00 30 GLY A O 15
ATOM 18341 N N . ARG A 1 31 ? 9.978 3.677 0.980 1.00 0.00 31 ARG A N 15
ATOM 18342 C CA . ARG A 1 31 ? 9.072 4.810 1.086 1.00 0.00 31 ARG A CA 15
ATOM 18343 C C . ARG A 1 31 ? 8.135 4.854 -0.114 1.00 0.00 31 ARG A C 15
ATOM 18344 O O . ARG A 1 31 ? 8.581 4.951 -1.259 1.00 0.00 31 ARG A O 15
ATOM 18365 N N . LEU A 1 32 ? 6.841 4.793 0.154 1.00 0.00 32 LEU A N 15
ATOM 18366 C CA . LEU A 1 32 ? 5.846 4.765 -0.898 1.00 0.00 32 LEU A CA 15
ATOM 18367 C C . LEU A 1 32 ? 4.883 5.921 -0.731 1.00 0.00 32 LEU A C 15
ATOM 18368 O O . LEU A 1 32 ? 4.503 6.270 0.390 1.00 0.00 32 LEU A O 15
ATOM 18384 N N . GLU A 1 33 ? 4.505 6.521 -1.838 1.00 0.00 33 GLU A N 15
ATOM 18385 C CA . GLU A 1 33 ? 3.465 7.527 -1.830 1.00 0.00 33 GLU A CA 15
ATOM 18386 C C . GLU A 1 33 ? 2.203 6.930 -2.411 1.00 0.00 33 GLU A C 15
ATOM 18387 O O . GLU A 1 33 ? 2.252 6.199 -3.397 1.00 0.00 33 GLU A O 15
ATOM 18399 N N . PHE A 1 34 ? 1.079 7.210 -1.793 1.00 0.00 34 PHE A N 15
ATOM 18400 C CA . PHE A 1 34 ? -0.183 6.692 -2.277 1.00 0.00 34 PHE A CA 15
ATOM 18401 C C . PHE A 1 34 ? -1.226 7.792 -2.312 1.00 0.00 34 PHE A C 15
ATOM 18402 O O . PHE A 1 34 ? -1.240 8.682 -1.457 1.00 0.00 34 PHE A O 15
ATOM 18419 N N . GLU A 1 35 ? -2.062 7.748 -3.336 1.00 0.00 35 GLU A N 15
ATOM 18420 C CA . GLU A 1 35 ? -3.077 8.763 -3.545 1.00 0.00 35 GLU A CA 15
ATOM 18421 C C . GLU A 1 35 ? -4.433 8.102 -3.717 1.00 0.00 35 GLU A C 15
ATOM 18422 O O . GLU A 1 35 ? -4.606 7.260 -4.600 1.00 0.00 35 GLU A O 15
ATOM 18434 N N . LYS A 1 36 ? -5.376 8.458 -2.846 1.00 0.00 36 LYS A N 15
ATOM 18435 C CA . LYS A 1 36 ? -6.738 7.928 -2.907 1.00 0.00 36 LYS A CA 15
ATOM 18436 C C . LYS A 1 36 ? -6.744 6.423 -2.652 1.00 0.00 36 LYS A C 15
ATOM 18437 O O . LYS A 1 36 ? -7.637 5.707 -3.104 1.00 0.00 36 LYS A O 15
ATOM 18456 N N . GLY A 1 37 ? -5.752 5.956 -1.903 1.00 0.00 37 GLY A N 15
ATOM 18457 C CA . GLY A 1 37 ? -5.637 4.539 -1.619 1.00 0.00 37 GLY A CA 15
ATOM 18458 C C . GLY A 1 37 ? -4.761 3.814 -2.623 1.00 0.00 37 GLY A C 15
ATOM 18459 O O . GLY A 1 37 ? -4.295 2.704 -2.366 1.00 0.00 37 GLY A O 15
ATOM 18463 N N . ARG A 1 38 ? -4.523 4.444 -3.765 1.00 0.00 38 ARG A N 15
ATOM 18464 C CA . ARG A 1 38 ? -3.705 3.838 -4.805 1.00 0.00 38 ARG A CA 15
ATOM 18465 C C . ARG A 1 38 ? -2.246 4.006 -4.486 1.00 0.00 38 ARG A C 15
ATOM 18466 O O . ARG A 1 38 ? -1.678 5.093 -4.609 1.00 0.00 38 ARG A O 15
ATOM 18487 N N . PHE A 1 39 ? -1.673 2.917 -4.045 1.00 0.00 39 PHE A N 15
ATOM 18488 C CA . PHE A 1 39 ? -0.256 2.810 -3.831 1.00 0.00 39 PHE A CA 15
ATOM 18489 C C . PHE A 1 39 ? 0.503 3.066 -5.127 1.00 0.00 39 PHE A C 15
ATOM 18490 O O . PHE A 1 39 ? 0.324 2.349 -6.111 1.00 0.00 39 PHE A O 15
ATOM 18507 N N . LEU A 1 40 ? 1.326 4.104 -5.130 1.00 0.00 40 LEU A N 15
ATOM 18508 C CA . LEU A 1 40 ? 2.115 4.448 -6.299 1.00 0.00 40 LEU A CA 15
ATOM 18509 C C . LEU A 1 40 ? 3.512 3.863 -6.173 1.00 0.00 40 LEU A C 15
ATOM 18510 O O . LEU A 1 40 ? 4.233 4.149 -5.215 1.00 0.00 40 LEU A O 15
ATOM 18526 N N . LEU A 1 41 ? 3.881 3.033 -7.132 1.00 0.00 41 LEU A N 15
ATOM 18527 C CA . LEU A 1 41 ? 5.186 2.394 -7.123 1.00 0.00 41 LEU A CA 15
ATOM 18528 C C . LEU A 1 41 ? 6.276 3.379 -7.544 1.00 0.00 41 LEU A C 15
ATOM 18529 O O . LEU A 1 41 ? 6.078 4.194 -8.449 1.00 0.00 41 LEU A O 15
ATOM 18545 N N . PRO A 1 42 ? 7.430 3.345 -6.861 1.00 0.00 42 PRO A N 15
ATOM 18546 C CA . PRO A 1 42 ? 8.583 4.168 -7.218 1.00 0.00 42 PRO A CA 15
ATOM 18547 C C . PRO A 1 42 ? 9.277 3.653 -8.478 1.00 0.00 42 PRO A C 15
ATOM 18548 O O . PRO A 1 42 ? 9.008 2.543 -8.937 1.00 0.00 42 PRO A O 15
ATOM 18559 N N . ARG A 1 43 ? 10.181 4.451 -9.020 1.00 0.00 43 ARG A N 15
ATOM 18560 C CA . ARG A 1 43 ? 10.886 4.082 -10.240 1.00 0.00 43 ARG A CA 15
ATOM 18561 C C . ARG A 1 43 ? 12.210 3.404 -9.899 1.00 0.00 43 ARG A C 15
ATOM 18562 O O . ARG A 1 43 ? 13.148 3.387 -10.697 1.00 0.00 43 ARG A O 15
ATOM 18583 N N . LYS A 1 44 ? 12.268 2.829 -8.710 1.00 0.00 44 LYS A N 15
ATOM 18584 C CA . LYS A 1 44 ? 13.477 2.195 -8.216 1.00 0.00 44 LYS A CA 15
ATOM 18585 C C . LYS A 1 44 ? 13.105 0.923 -7.462 1.00 0.00 44 LYS A C 15
ATOM 18586 O O . LYS A 1 44 ? 12.200 0.951 -6.629 1.00 0.00 44 LYS A O 15
ATOM 18605 N N . SER A 1 45 ? 13.775 -0.187 -7.788 1.00 0.00 45 SER A N 15
ATOM 18606 C CA . SER A 1 45 ? 13.486 -1.497 -7.184 1.00 0.00 45 SER A CA 15
ATOM 18607 C C . SER A 1 45 ? 12.118 -2.013 -7.635 1.00 0.00 45 SER A C 15
ATOM 18608 O O . SER A 1 45 ? 11.595 -2.998 -7.106 1.00 0.00 45 SER A O 15
ATOM 18616 N N . LEU A 1 46 ? 11.570 -1.355 -8.647 1.00 0.00 46 LEU A N 15
ATOM 18617 C CA . LEU A 1 46 ? 10.238 -1.659 -9.164 1.00 0.00 46 LEU A CA 15
ATOM 18618 C C . LEU A 1 46 ? 10.059 -3.107 -9.661 1.00 0.00 46 LEU A C 15
ATOM 18619 O O . LEU A 1 46 ? 8.933 -3.594 -9.628 1.00 0.00 46 LEU A O 15
ATOM 18635 N N . PRO A 1 47 ? 11.108 -3.827 -10.148 1.00 0.00 47 PRO A N 15
ATOM 18636 C CA . PRO A 1 47 ? 10.973 -5.250 -10.487 1.00 0.00 47 PRO A CA 15
ATOM 18637 C C . PRO A 1 47 ? 10.200 -6.045 -9.435 1.00 0.00 47 PRO A C 15
ATOM 18638 O O . PRO A 1 47 ? 9.367 -6.885 -9.777 1.00 0.00 47 PRO A O 15
ATOM 18649 N N . LYS A 1 48 ? 10.453 -5.764 -8.160 1.00 0.00 48 LYS A N 15
ATOM 18650 C CA . LYS A 1 48 ? 9.729 -6.435 -7.086 1.00 0.00 48 LYS A CA 15
ATOM 18651 C C . LYS A 1 48 ? 8.596 -5.555 -6.565 1.00 0.00 48 LYS A C 15
ATOM 18652 O O . LYS A 1 48 ? 7.539 -6.059 -6.178 1.00 0.00 48 LYS A O 15
ATOM 18671 N N . VAL A 1 49 ? 8.808 -4.237 -6.581 1.00 0.00 49 VAL A N 15
ATOM 18672 C CA . VAL A 1 49 ? 7.845 -3.306 -6.012 1.00 0.00 49 VAL A CA 15
ATOM 18673 C C . VAL A 1 49 ? 6.565 -3.260 -6.839 1.00 0.00 49 VAL A C 15
ATOM 18674 O O . VAL A 1 49 ? 5.473 -3.296 -6.285 1.00 0.00 49 VAL A O 15
ATOM 18687 N N . LYS A 1 50 ? 6.704 -3.213 -8.158 1.00 0.00 50 LYS A N 15
ATOM 18688 C CA . LYS A 1 50 ? 5.554 -3.153 -9.054 1.00 0.00 50 LYS A CA 15
ATOM 18689 C C . LYS A 1 50 ? 4.625 -4.332 -8.811 1.00 0.00 50 LYS A C 15
ATOM 18690 O O . LYS A 1 50 ? 3.413 -4.164 -8.690 1.00 0.00 50 LYS A O 15
ATOM 18709 N N . GLN A 1 51 ? 5.206 -5.520 -8.719 1.00 0.00 51 GLN A N 15
ATOM 18710 C CA . GLN A 1 51 ? 4.437 -6.733 -8.473 1.00 0.00 51 GLN A CA 15
ATOM 18711 C C . GLN A 1 51 ? 3.690 -6.629 -7.143 1.00 0.00 51 GLN A C 15
ATOM 18712 O O . GLN A 1 51 ? 2.501 -6.933 -7.064 1.00 0.00 51 GLN A O 15
ATOM 18726 N N . ALA A 1 52 ? 4.388 -6.165 -6.107 1.00 0.00 52 ALA A N 15
ATOM 18727 C CA . ALA A 1 52 ? 3.797 -6.031 -4.778 1.00 0.00 52 ALA A CA 15
ATOM 18728 C C . ALA A 1 52 ? 2.734 -4.934 -4.753 1.00 0.00 52 ALA A C 15
ATOM 18729 O O . ALA A 1 52 ? 1.707 -5.061 -4.083 1.00 0.00 52 ALA A O 15
ATOM 18736 N N . ILE A 1 53 ? 2.983 -3.858 -5.488 1.00 0.00 53 ILE A N 15
ATOM 18737 C CA . ILE A 1 53 ? 2.029 -2.765 -5.596 1.00 0.00 53 ILE A CA 15
ATOM 18738 C C . ILE A 1 53 ? 0.767 -3.229 -6.314 1.00 0.00 53 ILE A C 15
ATOM 18739 O O . ILE A 1 53 ? -0.349 -2.869 -5.925 1.00 0.00 53 ILE A O 15
ATOM 18755 N N . LEU A 1 54 ? 0.939 -4.040 -7.350 1.00 0.00 54 LEU A N 15
ATOM 18756 C CA . LEU A 1 54 ? -0.200 -4.597 -8.063 1.00 0.00 54 LEU A CA 15
ATOM 18757 C C . LEU A 1 54 ? -0.960 -5.571 -7.172 1.00 0.00 54 LEU A C 15
ATOM 18758 O O . LEU A 1 54 ? -2.184 -5.647 -7.241 1.00 0.00 54 LEU A O 15
ATOM 18774 N N . GLU A 1 55 ? -0.237 -6.300 -6.325 1.00 0.00 55 GLU A N 15
ATOM 18775 C CA . GLU A 1 55 ? -0.871 -7.162 -5.330 1.00 0.00 55 GLU A CA 15
ATOM 18776 C C . GLU A 1 55 ? -1.800 -6.352 -4.437 1.00 0.00 55 GLU A C 15
ATOM 18777 O O . GLU A 1 55 ? -2.964 -6.707 -4.248 1.00 0.00 55 GLU A O 15
ATOM 18789 N N . LEU A 1 56 ? -1.281 -5.251 -3.907 1.00 0.00 56 LEU A N 15
ATOM 18790 C CA . LEU A 1 56 ? -2.056 -4.368 -3.043 1.00 0.00 56 LEU A CA 15
ATOM 18791 C C . LEU A 1 56 ? -3.256 -3.792 -3.786 1.00 0.00 56 LEU A C 15
ATOM 18792 O O . LEU A 1 56 ? -4.374 -3.809 -3.278 1.00 0.00 56 LEU A O 15
ATOM 18808 N N . ASN A 1 57 ? -3.015 -3.306 -4.999 1.00 0.00 57 ASN A N 15
ATOM 18809 C CA . ASN A 1 57 ? -4.067 -2.694 -5.812 1.00 0.00 57 ASN A CA 15
ATOM 18810 C C . ASN A 1 57 ? -5.129 -3.719 -6.196 1.00 0.00 57 ASN A C 15
ATOM 18811 O O . ASN A 1 57 ? -6.319 -3.410 -6.227 1.00 0.00 57 ASN A O 15
ATOM 18822 N N . GLU A 1 58 ? -4.692 -4.937 -6.480 1.00 0.00 58 GLU A N 15
ATOM 18823 C CA . GLU A 1 58 ? -5.604 -6.022 -6.806 1.00 0.00 58 GLU A CA 15
ATOM 18824 C C . GLU A 1 58 ? -6.417 -6.391 -5.574 1.00 0.00 58 GLU A C 15
ATOM 18825 O O . GLU A 1 58 ? -7.615 -6.649 -5.654 1.00 0.00 58 GLU A O 15
ATOM 18837 N N . LEU A 1 59 ? -5.739 -6.414 -4.433 1.00 0.00 59 LEU A N 15
ATOM 18838 C CA . LEU A 1 59 ? -6.388 -6.667 -3.150 1.00 0.00 59 LEU A CA 15
ATOM 18839 C C . LEU A 1 59 ? -7.479 -5.631 -2.895 1.00 0.00 59 LEU A C 15
ATOM 18840 O O . LEU A 1 59 ? -8.568 -5.965 -2.430 1.00 0.00 59 LEU A O 15
ATOM 18856 N N . ILE A 1 60 ? -7.180 -4.374 -3.217 1.00 0.00 60 ILE A N 15
ATOM 18857 C CA . ILE A 1 60 ? -8.164 -3.302 -3.113 1.00 0.00 60 ILE A CA 15
ATOM 18858 C C . ILE A 1 60 ? -9.372 -3.608 -3.993 1.00 0.00 60 ILE A C 15
ATOM 18859 O O . ILE A 1 60 ? -10.516 -3.493 -3.554 1.00 0.00 60 ILE A O 15
ATOM 18875 N N . GLU A 1 61 ? -9.100 -4.020 -5.228 1.00 0.00 61 GLU A N 15
ATOM 18876 C CA . GLU A 1 61 ? -10.147 -4.413 -6.166 1.00 0.00 61 GLU A CA 15
ATOM 18877 C C . GLU A 1 61 ? -10.968 -5.576 -5.616 1.00 0.00 61 GLU A C 15
ATOM 18878 O O . GLU A 1 61 ? -12.192 -5.583 -5.724 1.00 0.00 61 GLU A O 15
ATOM 18890 N N . ALA A 1 62 ? -10.296 -6.551 -5.024 1.00 0.00 62 ALA A N 15
ATOM 18891 C CA . ALA A 1 62 ? -10.967 -7.727 -4.483 1.00 0.00 62 ALA A CA 15
ATOM 18892 C C . ALA A 1 62 ? -11.836 -7.371 -3.279 1.00 0.00 62 ALA A C 15
ATOM 18893 O O . ALA A 1 62 ? -12.924 -7.911 -3.114 1.00 0.00 62 ALA A O 15
ATOM 18900 N N . GLN A 1 63 ? -11.355 -6.462 -2.439 1.00 0.00 63 GLN A N 15
ATOM 18901 C CA . GLN A 1 63 ? -12.135 -5.997 -1.292 1.00 0.00 63 GLN A CA 15
ATOM 18902 C C . GLN A 1 63 ? -13.265 -5.086 -1.756 1.00 0.00 63 GLN A C 15
ATOM 18903 O O . GLN A 1 63 ? -14.237 -4.851 -1.037 1.00 0.00 63 GLN A O 15
ATOM 18917 N N . ASN A 1 64 ? -13.116 -4.577 -2.963 1.00 0.00 64 ASN A N 15
ATOM 18918 C CA . ASN A 1 64 ? -14.073 -3.650 -3.547 1.00 0.00 64 ASN A CA 15
ATOM 18919 C C . ASN A 1 64 ? -15.181 -4.410 -4.271 1.00 0.00 64 ASN A C 15
ATOM 18920 O O . ASN A 1 64 ? -16.366 -4.219 -3.997 1.00 0.00 64 ASN A O 15
ATOM 18931 N N . HIS A 1 65 ? -14.778 -5.296 -5.173 1.00 0.00 65 HIS A N 15
ATOM 18932 C CA . HIS A 1 65 ? -15.717 -6.026 -6.021 1.00 0.00 65 HIS A CA 15
ATOM 18933 C C . HIS A 1 65 ? -16.205 -7.299 -5.340 1.00 0.00 65 HIS A C 15
ATOM 18934 O O . HIS A 1 65 ? -17.102 -7.975 -5.849 1.00 0.00 65 HIS A O 15
ATOM 18949 N N . GLN A 1 66 ? -15.600 -7.612 -4.196 1.00 0.00 66 GLN A N 15
ATOM 18950 C CA . GLN A 1 66 ? -15.852 -8.862 -3.477 1.00 0.00 66 GLN A CA 15
ATOM 18951 C C . GLN A 1 66 ? -15.313 -10.054 -4.271 1.00 0.00 66 GLN A C 15
ATOM 18952 O O . GLN A 1 66 ? -14.754 -9.890 -5.354 1.00 0.00 66 GLN A O 15
ATOM 18966 N N . THR A 1 67 ? -15.467 -11.249 -3.722 1.00 0.00 67 THR A N 15
ATOM 18967 C CA . THR A 1 67 ? -14.934 -12.448 -4.352 1.00 0.00 67 THR A CA 15
ATOM 18968 C C . THR A 1 67 ? -15.963 -13.115 -5.262 1.00 0.00 67 THR A C 15
ATOM 18969 O O . THR A 1 67 ? -15.705 -14.173 -5.841 1.00 0.00 67 THR A O 15
ATOM 18980 N N . LYS A 1 68 ? -17.126 -12.494 -5.399 1.00 0.00 68 LYS A N 15
ATOM 18981 C CA . LYS A 1 68 ? -18.180 -13.046 -6.232 1.00 0.00 68 LYS A CA 15
ATOM 18982 C C . LYS A 1 68 ? -18.226 -12.329 -7.576 1.00 0.00 68 LYS A C 15
ATOM 18983 O O . LYS A 1 68 ? -18.361 -11.104 -7.625 1.00 0.00 68 LYS A O 15
ATOM 19002 N N . THR A 1 69 ? -18.120 -13.108 -8.654 1.00 0.00 69 THR A N 15
ATOM 19003 C CA . THR A 1 69 ? -18.129 -12.589 -10.026 1.00 0.00 69 THR A CA 15
ATOM 19004 C C . THR A 1 69 ? -17.151 -11.424 -10.207 1.00 0.00 69 THR A C 15
ATOM 19005 O O . THR A 1 69 ? -17.443 -10.450 -10.903 1.00 0.00 69 THR A O 15
ATOM 19016 N N . ALA A 1 70 ? -15.975 -11.551 -9.600 1.00 0.00 70 ALA A N 15
ATOM 19017 C CA . ALA A 1 70 ? -14.962 -10.510 -9.669 1.00 0.00 70 ALA A CA 15
ATOM 19018 C C . ALA A 1 70 ? -14.166 -10.624 -10.963 1.00 0.00 70 ALA A C 15
ATOM 19019 O O . ALA A 1 70 ? -13.899 -9.625 -11.634 1.00 0.00 70 ALA A O 15
ATOM 19026 N N . LEU A 1 71 ? -13.793 -11.846 -11.314 1.00 0.00 71 LEU A N 15
ATOM 19027 C CA . LEU A 1 71 ? -13.065 -12.092 -12.548 1.00 0.00 71 LEU A CA 15
ATOM 19028 C C . LEU A 1 71 ? -13.866 -13.018 -13.452 1.00 0.00 71 LEU A C 15
ATOM 19029 O O . LEU A 1 71 ? -13.796 -14.241 -13.336 1.00 0.00 71 LEU A O 15
ATOM 19045 N N . GLU A 1 72 ? -14.657 -12.418 -14.325 1.00 0.00 72 GLU A N 15
ATOM 19046 C CA . GLU A 1 72 ? -15.478 -13.169 -15.259 1.00 0.00 72 GLU A CA 15
ATOM 19047 C C . GLU A 1 72 ? -15.220 -12.654 -16.673 1.00 0.00 72 GLU A C 15
ATOM 19048 O O . GLU A 1 72 ? -16.113 -12.621 -17.521 1.00 0.00 72 GLU A O 15
ATOM 19060 N N . HIS A 1 73 ? -13.961 -12.274 -16.909 1.00 0.00 73 HIS A N 15
ATOM 19061 C CA . HIS A 1 73 ? -13.509 -11.693 -18.179 1.00 0.00 73 HIS A CA 15
ATOM 19062 C C . HIS A 1 73 ? -14.034 -10.267 -18.345 1.00 0.00 73 HIS A C 15
ATOM 19063 O O . HIS A 1 73 ? -13.265 -9.307 -18.305 1.00 0.00 73 HIS A O 15
ATOM 19078 N N . HIS A 1 74 ? -15.345 -10.127 -18.499 1.00 0.00 74 HIS A N 15
ATOM 19079 C CA . HIS A 1 74 ? -15.954 -8.813 -18.687 1.00 0.00 74 HIS A CA 15
ATOM 19080 C C . HIS A 1 74 ? -16.276 -8.182 -17.340 1.00 0.00 74 HIS A C 15
ATOM 19081 O O . HIS A 1 74 ? -17.441 -8.082 -16.953 1.00 0.00 74 HIS A O 15
ATOM 19096 N N . MET A 1 1 ? 2.734 10.453 8.167 1.00 0.00 1 MET A N 16
ATOM 19097 C CA . MET A 1 1 ? 3.913 9.570 8.281 1.00 0.00 1 MET A CA 16
ATOM 19098 C C . MET A 1 1 ? 3.502 8.215 8.844 1.00 0.00 1 MET A C 16
ATOM 19099 O O . MET A 1 1 ? 2.975 8.135 9.953 1.00 0.00 1 MET A O 16
ATOM 19115 N N . ARG A 1 2 ? 3.727 7.158 8.073 1.00 0.00 2 ARG A N 16
ATOM 19116 C CA . ARG A 1 2 ? 3.386 5.808 8.503 1.00 0.00 2 ARG A CA 16
ATOM 19117 C C . ARG A 1 2 ? 4.499 4.842 8.122 1.00 0.00 2 ARG A C 16
ATOM 19118 O O . ARG A 1 2 ? 4.786 4.652 6.944 1.00 0.00 2 ARG A O 16
ATOM 19139 N N . VAL A 1 3 ? 5.132 4.241 9.115 1.00 0.00 3 VAL A N 16
ATOM 19140 C CA . VAL A 1 3 ? 6.238 3.331 8.861 1.00 0.00 3 VAL A CA 16
ATOM 19141 C C . VAL A 1 3 ? 5.850 1.890 9.201 1.00 0.00 3 VAL A C 16
ATOM 19142 O O . VAL A 1 3 ? 5.208 1.625 10.220 1.00 0.00 3 VAL A O 16
ATOM 19155 N N . PHE A 1 4 ? 6.218 0.969 8.324 1.00 0.00 4 PHE A N 16
ATOM 19156 C CA . PHE A 1 4 ? 5.956 -0.447 8.532 1.00 0.00 4 PHE A CA 16
ATOM 19157 C C . PHE A 1 4 ? 7.245 -1.251 8.387 1.00 0.00 4 PHE A C 16
ATOM 19158 O O . PHE A 1 4 ? 7.726 -1.481 7.277 1.00 0.00 4 PHE A O 16
ATOM 19175 N N . PRO A 1 5 ? 7.829 -1.672 9.518 1.00 0.00 5 PRO A N 16
ATOM 19176 C CA . PRO A 1 5 ? 9.062 -2.462 9.535 1.00 0.00 5 PRO A CA 16
ATOM 19177 C C . PRO A 1 5 ? 8.828 -3.902 9.092 1.00 0.00 5 PRO A C 16
ATOM 19178 O O . PRO A 1 5 ? 9.770 -4.680 8.948 1.00 0.00 5 PRO A O 16
ATOM 19189 N N . VAL A 1 6 ? 7.566 -4.249 8.874 1.00 0.00 6 VAL A N 16
ATOM 19190 C CA . VAL A 1 6 ? 7.202 -5.589 8.445 1.00 0.00 6 VAL A CA 16
ATOM 19191 C C . VAL A 1 6 ? 6.291 -5.525 7.219 1.00 0.00 6 VAL A C 16
ATOM 19192 O O . VAL A 1 6 ? 5.503 -4.591 7.067 1.00 0.00 6 VAL A O 16
ATOM 19205 N N . TYR A 1 7 ? 6.421 -6.504 6.337 1.00 0.00 7 TYR A N 16
ATOM 19206 C CA . TYR A 1 7 ? 5.578 -6.576 5.159 1.00 0.00 7 TYR A CA 16
ATOM 19207 C C . TYR A 1 7 ? 4.299 -7.349 5.476 1.00 0.00 7 TYR A C 16
ATOM 19208 O O . TYR A 1 7 ? 4.306 -8.579 5.554 1.00 0.00 7 TYR A O 16
ATOM 19226 N N . ALA A 1 8 ? 3.219 -6.617 5.697 1.00 0.00 8 ALA A N 16
ATOM 19227 C CA . ALA A 1 8 ? 1.921 -7.219 5.967 1.00 0.00 8 ALA A CA 16
ATOM 19228 C C . ALA A 1 8 ? 0.857 -6.607 5.062 1.00 0.00 8 ALA A C 16
ATOM 19229 O O . ALA A 1 8 ? 0.305 -5.547 5.368 1.00 0.00 8 ALA A O 16
ATOM 19236 N N . PRO A 1 9 ? 0.582 -7.265 3.923 1.00 0.00 9 PRO A N 16
ATOM 19237 C CA . PRO A 1 9 ? -0.329 -6.756 2.884 1.00 0.00 9 PRO A CA 16
ATOM 19238 C C . PRO A 1 9 ? -1.679 -6.282 3.421 1.00 0.00 9 PRO A C 16
ATOM 19239 O O . PRO A 1 9 ? -2.019 -5.105 3.300 1.00 0.00 9 PRO A O 16
ATOM 19250 N N . LYS A 1 10 ? -2.436 -7.198 4.014 1.00 0.00 10 LYS A N 16
ATOM 19251 C CA . LYS A 1 10 ? -3.794 -6.902 4.468 1.00 0.00 10 LYS A CA 16
ATOM 19252 C C . LYS A 1 10 ? -3.819 -5.771 5.489 1.00 0.00 10 LYS A C 16
ATOM 19253 O O . LYS A 1 10 ? -4.719 -4.934 5.466 1.00 0.00 10 LYS A O 16
ATOM 19272 N N . LEU A 1 11 ? -2.832 -5.739 6.379 1.00 0.00 11 LEU A N 16
ATOM 19273 C CA . LEU A 1 11 ? -2.754 -4.682 7.383 1.00 0.00 11 LEU A CA 16
ATOM 19274 C C . LEU A 1 11 ? -2.520 -3.330 6.723 1.00 0.00 11 LEU A C 16
ATOM 19275 O O . LEU A 1 11 ? -3.240 -2.363 6.991 1.00 0.00 11 LEU A O 16
ATOM 19291 N N . ILE A 1 12 ? -1.519 -3.278 5.853 1.00 0.00 12 ILE A N 16
ATOM 19292 C CA . ILE A 1 12 ? -1.175 -2.055 5.148 1.00 0.00 12 ILE A CA 16
ATOM 19293 C C . ILE A 1 12 ? -2.351 -1.567 4.306 1.00 0.00 12 ILE A C 16
ATOM 19294 O O . ILE A 1 12 ? -2.740 -0.406 4.391 1.00 0.00 12 ILE A O 16
ATOM 19310 N N . VAL A 1 13 ? -2.929 -2.470 3.525 1.00 0.00 13 VAL A N 16
ATOM 19311 C CA . VAL A 1 13 ? -4.026 -2.125 2.623 1.00 0.00 13 VAL A CA 16
ATOM 19312 C C . VAL A 1 13 ? -5.270 -1.662 3.382 1.00 0.00 13 VAL A C 16
ATOM 19313 O O . VAL A 1 13 ? -5.913 -0.686 2.992 1.00 0.00 13 VAL A O 16
ATOM 19326 N N . LYS A 1 14 ? -5.602 -2.350 4.467 1.00 0.00 14 LYS A N 16
ATOM 19327 C CA . LYS A 1 14 ? -6.785 -1.999 5.245 1.00 0.00 14 LYS A CA 16
ATOM 19328 C C . LYS A 1 14 ? -6.605 -0.625 5.891 1.00 0.00 14 LYS A C 16
ATOM 19329 O O . LYS A 1 14 ? -7.559 0.143 6.024 1.00 0.00 14 LYS A O 16
ATOM 19348 N N . HIS A 1 15 ? -5.374 -0.315 6.278 1.00 0.00 15 HIS A N 16
ATOM 19349 C CA . HIS A 1 15 ? -5.060 0.994 6.825 1.00 0.00 15 HIS A CA 16
ATOM 19350 C C . HIS A 1 15 ? -4.998 2.030 5.712 1.00 0.00 15 HIS A C 16
ATOM 19351 O O . HIS A 1 15 ? -5.336 3.195 5.915 1.00 0.00 15 HIS A O 16
ATOM 19366 N N . ALA A 1 16 ? -4.586 1.591 4.527 1.00 0.00 16 ALA A N 16
ATOM 19367 C CA . ALA A 1 16 ? -4.501 2.464 3.366 1.00 0.00 16 ALA A CA 16
ATOM 19368 C C . ALA A 1 16 ? -5.879 2.952 2.944 1.00 0.00 16 ALA A C 16
ATOM 19369 O O . ALA A 1 16 ? -6.015 4.045 2.418 1.00 0.00 16 ALA A O 16
ATOM 19376 N N . ARG A 1 17 ? -6.907 2.154 3.185 1.00 0.00 17 ARG A N 16
ATOM 19377 C CA . ARG A 1 17 ? -8.261 2.565 2.844 1.00 0.00 17 ARG A CA 16
ATOM 19378 C C . ARG A 1 17 ? -8.751 3.655 3.800 1.00 0.00 17 ARG A C 16
ATOM 19379 O O . ARG A 1 17 ? -9.798 4.265 3.584 1.00 0.00 17 ARG A O 16
ATOM 19400 N N . ILE A 1 18 ? -7.995 3.880 4.867 1.00 0.00 18 ILE A N 16
ATOM 19401 C CA . ILE A 1 18 ? -8.279 4.958 5.804 1.00 0.00 18 ILE A CA 16
ATOM 19402 C C . ILE A 1 18 ? -7.344 6.147 5.552 1.00 0.00 18 ILE A C 16
ATOM 19403 O O . ILE A 1 18 ? -7.784 7.284 5.384 1.00 0.00 18 ILE A O 16
ATOM 19419 N N . PHE A 1 19 ? -6.052 5.849 5.498 1.00 0.00 19 PHE A N 16
ATOM 19420 C CA . PHE A 1 19 ? -4.996 6.859 5.404 1.00 0.00 19 PHE A CA 16
ATOM 19421 C C . PHE A 1 19 ? -4.607 7.132 3.953 1.00 0.00 19 PHE A C 16
ATOM 19422 O O . PHE A 1 19 ? -3.585 7.759 3.703 1.00 0.00 19 PHE A O 16
ATOM 19439 N N . LEU A 1 20 ? -5.429 6.620 3.030 1.00 0.00 20 LEU A N 16
ATOM 19440 C CA . LEU A 1 20 ? -5.201 6.603 1.569 1.00 0.00 20 LEU A CA 16
ATOM 19441 C C . LEU A 1 20 ? -4.345 7.732 0.971 1.00 0.00 20 LEU A C 16
ATOM 19442 O O . LEU A 1 20 ? -3.734 7.525 -0.072 1.00 0.00 20 LEU A O 16
ATOM 19458 N N . THR A 1 21 ? -4.313 8.910 1.571 1.00 0.00 21 THR A N 16
ATOM 19459 C CA . THR A 1 21 ? -3.433 9.962 1.087 1.00 0.00 21 THR A CA 16
ATOM 19460 C C . THR A 1 21 ? -2.378 10.318 2.142 1.00 0.00 21 THR A C 16
ATOM 19461 O O . THR A 1 21 ? -2.677 10.922 3.179 1.00 0.00 21 THR A O 16
ATOM 19472 N N . GLY A 1 22 ? -1.143 9.900 1.888 1.00 0.00 22 GLY A N 16
ATOM 19473 C CA . GLY A 1 22 ? -0.061 10.175 2.808 1.00 0.00 22 GLY A CA 16
ATOM 19474 C C . GLY A 1 22 ? 1.249 9.556 2.367 1.00 0.00 22 GLY A C 16
ATOM 19475 O O . GLY A 1 22 ? 1.443 9.262 1.184 1.00 0.00 22 GLY A O 16
ATOM 19479 N N . VAL A 1 23 ? 2.147 9.362 3.322 1.00 0.00 23 VAL A N 16
ATOM 19480 C CA . VAL A 1 23 ? 3.462 8.792 3.057 1.00 0.00 23 VAL A CA 16
ATOM 19481 C C . VAL A 1 23 ? 3.675 7.539 3.901 1.00 0.00 23 VAL A C 16
ATOM 19482 O O . VAL A 1 23 ? 3.541 7.579 5.126 1.00 0.00 23 VAL A O 16
ATOM 19495 N N . ILE A 1 24 ? 4.003 6.433 3.249 1.00 0.00 24 ILE A N 16
ATOM 19496 C CA . ILE A 1 24 ? 4.254 5.186 3.954 1.00 0.00 24 ILE A CA 16
ATOM 19497 C C . ILE A 1 24 ? 5.683 4.724 3.697 1.00 0.00 24 ILE A C 16
ATOM 19498 O O . ILE A 1 24 ? 6.227 4.942 2.615 1.00 0.00 24 ILE A O 16
ATOM 19514 N N . TRP A 1 25 ? 6.298 4.121 4.697 1.00 0.00 25 TRP A N 16
ATOM 19515 C CA . TRP A 1 25 ? 7.643 3.600 4.547 1.00 0.00 25 TRP A CA 16
ATOM 19516 C C . TRP A 1 25 ? 7.682 2.146 4.994 1.00 0.00 25 TRP A C 16
ATOM 19517 O O . TRP A 1 25 ? 7.608 1.850 6.186 1.00 0.00 25 TRP A O 16
ATOM 19538 N N . VAL A 1 26 ? 7.776 1.246 4.034 1.00 0.00 26 VAL A N 16
ATOM 19539 C CA . VAL A 1 26 ? 7.869 -0.176 4.323 1.00 0.00 26 VAL A CA 16
ATOM 19540 C C . VAL A 1 26 ? 9.316 -0.621 4.159 1.00 0.00 26 VAL A C 16
ATOM 19541 O O . VAL A 1 26 ? 10.073 -0.000 3.422 1.00 0.00 26 VAL A O 16
ATOM 19554 N N . LYS A 1 27 ? 9.700 -1.685 4.840 1.00 0.00 27 LYS A N 16
ATOM 19555 C CA . LYS A 1 27 ? 11.078 -2.158 4.778 1.00 0.00 27 LYS A CA 16
ATOM 19556 C C . LYS A 1 27 ? 11.385 -2.780 3.415 1.00 0.00 27 LYS A C 16
ATOM 19557 O O . LYS A 1 27 ? 12.461 -2.574 2.852 1.00 0.00 27 LYS A O 16
ATOM 19576 N N . ASP A 1 28 ? 10.426 -3.522 2.882 1.00 0.00 28 ASP A N 16
ATOM 19577 C CA . ASP A 1 28 ? 10.626 -4.234 1.624 1.00 0.00 28 ASP A CA 16
ATOM 19578 C C . ASP A 1 28 ? 10.431 -3.317 0.416 1.00 0.00 28 ASP A C 16
ATOM 19579 O O . ASP A 1 28 ? 11.179 -3.392 -0.560 1.00 0.00 28 ASP A O 16
ATOM 19588 N N . LEU A 1 29 ? 9.437 -2.442 0.495 1.00 0.00 29 LEU A N 16
ATOM 19589 C CA . LEU A 1 29 ? 9.070 -1.601 -0.642 1.00 0.00 29 LEU A CA 16
ATOM 19590 C C . LEU A 1 29 ? 9.664 -0.199 -0.530 1.00 0.00 29 LEU A C 16
ATOM 19591 O O . LEU A 1 29 ? 9.683 0.554 -1.502 1.00 0.00 29 LEU A O 16
ATOM 19607 N N . GLY A 1 30 ? 10.139 0.147 0.656 1.00 0.00 30 GLY A N 16
ATOM 19608 C CA . GLY A 1 30 ? 10.696 1.469 0.872 1.00 0.00 30 GLY A CA 16
ATOM 19609 C C . GLY A 1 30 ? 9.618 2.513 1.088 1.00 0.00 30 GLY A C 16
ATOM 19610 O O . GLY A 1 30 ? 8.530 2.201 1.578 1.00 0.00 30 GLY A O 16
ATOM 19614 N N . ARG A 1 31 ? 9.914 3.745 0.709 1.00 0.00 31 ARG A N 16
ATOM 19615 C CA . ARG A 1 31 ? 8.965 4.839 0.850 1.00 0.00 31 ARG A CA 16
ATOM 19616 C C . ARG A 1 31 ? 8.007 4.863 -0.334 1.00 0.00 31 ARG A C 16
ATOM 19617 O O . ARG A 1 31 ? 8.430 4.728 -1.486 1.00 0.00 31 ARG A O 16
ATOM 19638 N N . LEU A 1 32 ? 6.719 5.028 -0.051 1.00 0.00 32 LEU A N 16
ATOM 19639 C CA . LEU A 1 32 ? 5.705 5.067 -1.091 1.00 0.00 32 LEU A CA 16
ATOM 19640 C C . LEU A 1 32 ? 4.728 6.202 -0.825 1.00 0.00 32 LEU A C 16
ATOM 19641 O O . LEU A 1 32 ? 4.140 6.286 0.258 1.00 0.00 32 LEU A O 16
ATOM 19657 N N . GLU A 1 33 ? 4.568 7.084 -1.796 1.00 0.00 33 GLU A N 16
ATOM 19658 C CA . GLU A 1 33 ? 3.535 8.102 -1.719 1.00 0.00 33 GLU A CA 16
ATOM 19659 C C . GLU A 1 33 ? 2.229 7.540 -2.241 1.00 0.00 33 GLU A C 16
ATOM 19660 O O . GLU A 1 33 ? 2.020 7.430 -3.447 1.00 0.00 33 GLU A O 16
ATOM 19672 N N . PHE A 1 34 ? 1.361 7.179 -1.330 1.00 0.00 34 PHE A N 16
ATOM 19673 C CA . PHE A 1 34 ? 0.067 6.658 -1.697 1.00 0.00 34 PHE A CA 16
ATOM 19674 C C . PHE A 1 34 ? -0.956 7.762 -1.538 1.00 0.00 34 PHE A C 16
ATOM 19675 O O . PHE A 1 34 ? -1.060 8.384 -0.479 1.00 0.00 34 PHE A O 16
ATOM 19692 N N . GLU A 1 35 ? -1.677 8.040 -2.603 1.00 0.00 35 GLU A N 16
ATOM 19693 C CA . GLU A 1 35 ? -2.571 9.171 -2.622 1.00 0.00 35 GLU A CA 16
ATOM 19694 C C . GLU A 1 35 ? -3.956 8.750 -3.091 1.00 0.00 35 GLU A C 16
ATOM 19695 O O . GLU A 1 35 ? -4.121 8.255 -4.207 1.00 0.00 35 GLU A O 16
ATOM 19707 N N . LYS A 1 36 ? -4.934 8.908 -2.200 1.00 0.00 36 LYS A N 16
ATOM 19708 C CA . LYS A 1 36 ? -6.328 8.588 -2.491 1.00 0.00 36 LYS A CA 16
ATOM 19709 C C . LYS A 1 36 ? -6.505 7.101 -2.787 1.00 0.00 36 LYS A C 16
ATOM 19710 O O . LYS A 1 36 ? -7.382 6.706 -3.554 1.00 0.00 36 LYS A O 16
ATOM 19729 N N . GLY A 1 37 ? -5.677 6.277 -2.150 1.00 0.00 37 GLY A N 16
ATOM 19730 C CA . GLY A 1 37 ? -5.795 4.837 -2.299 1.00 0.00 37 GLY A CA 16
ATOM 19731 C C . GLY A 1 37 ? -4.906 4.283 -3.392 1.00 0.00 37 GLY A C 16
ATOM 19732 O O . GLY A 1 37 ? -4.829 3.069 -3.584 1.00 0.00 37 GLY A O 16
ATOM 19736 N N . ARG A 1 38 ? -4.229 5.162 -4.112 1.00 0.00 38 ARG A N 16
ATOM 19737 C CA . ARG A 1 38 ? -3.350 4.729 -5.183 1.00 0.00 38 ARG A CA 16
ATOM 19738 C C . ARG A 1 38 ? -1.910 4.806 -4.737 1.00 0.00 38 ARG A C 16
ATOM 19739 O O . ARG A 1 38 ? -1.408 5.860 -4.354 1.00 0.00 38 ARG A O 16
ATOM 19760 N N . PHE A 1 39 ? -1.268 3.663 -4.805 1.00 0.00 39 PHE A N 16
ATOM 19761 C CA . PHE A 1 39 ? 0.102 3.491 -4.376 1.00 0.00 39 PHE A CA 16
ATOM 19762 C C . PHE A 1 39 ? 1.075 3.824 -5.501 1.00 0.00 39 PHE A C 16
ATOM 19763 O O . PHE A 1 39 ? 2.265 3.520 -5.412 1.00 0.00 39 PHE A O 16
ATOM 19780 N N . LEU A 1 40 ? 0.551 4.462 -6.549 1.00 0.00 40 LEU A N 16
ATOM 19781 C CA . LEU A 1 40 ? 1.320 4.769 -7.753 1.00 0.00 40 LEU A CA 16
ATOM 19782 C C . LEU A 1 40 ? 1.761 3.475 -8.439 1.00 0.00 40 LEU A C 16
ATOM 19783 O O . LEU A 1 40 ? 1.334 2.388 -8.056 1.00 0.00 40 LEU A O 16
ATOM 19799 N N . LEU A 1 41 ? 2.589 3.588 -9.469 1.00 0.00 41 LEU A N 16
ATOM 19800 C CA . LEU A 1 41 ? 3.034 2.410 -10.214 1.00 0.00 41 LEU A CA 16
ATOM 19801 C C . LEU A 1 41 ? 4.308 2.683 -11.027 1.00 0.00 41 LEU A C 16
ATOM 19802 O O . LEU A 1 41 ? 4.382 2.335 -12.209 1.00 0.00 41 LEU A O 16
ATOM 19818 N N . PRO A 1 42 ? 5.349 3.251 -10.399 1.00 0.00 42 PRO A N 16
ATOM 19819 C CA . PRO A 1 42 ? 6.557 3.671 -11.109 1.00 0.00 42 PRO A CA 16
ATOM 19820 C C . PRO A 1 42 ? 7.488 2.508 -11.438 1.00 0.00 42 PRO A C 16
ATOM 19821 O O . PRO A 1 42 ? 7.199 1.348 -11.128 1.00 0.00 42 PRO A O 16
ATOM 19832 N N . ARG A 1 43 ? 8.600 2.828 -12.079 1.00 0.00 43 ARG A N 16
ATOM 19833 C CA . ARG A 1 43 ? 9.618 1.839 -12.386 1.00 0.00 43 ARG A CA 16
ATOM 19834 C C . ARG A 1 43 ? 10.954 2.327 -11.825 1.00 0.00 43 ARG A C 16
ATOM 19835 O O . ARG A 1 43 ? 10.973 2.959 -10.767 1.00 0.00 43 ARG A O 16
ATOM 19856 N N . LYS A 1 44 ? 12.060 2.040 -12.521 1.00 0.00 44 LYS A N 16
ATOM 19857 C CA . LYS A 1 44 ? 13.398 2.448 -12.075 1.00 0.00 44 LYS A CA 16
ATOM 19858 C C . LYS A 1 44 ? 13.742 1.788 -10.746 1.00 0.00 44 LYS A C 16
ATOM 19859 O O . LYS A 1 44 ? 14.562 2.292 -9.976 1.00 0.00 44 LYS A O 16
ATOM 19878 N N . SER A 1 45 ? 13.126 0.648 -10.497 1.00 0.00 45 SER A N 16
ATOM 19879 C CA . SER A 1 45 ? 13.264 -0.027 -9.227 1.00 0.00 45 SER A CA 16
ATOM 19880 C C . SER A 1 45 ? 13.144 -1.536 -9.432 1.00 0.00 45 SER A C 16
ATOM 19881 O O . SER A 1 45 ? 13.191 -2.017 -10.567 1.00 0.00 45 SER A O 16
ATOM 19889 N N . LEU A 1 46 ? 12.993 -2.269 -8.340 1.00 0.00 46 LEU A N 16
ATOM 19890 C CA . LEU A 1 46 ? 12.906 -3.720 -8.395 1.00 0.00 46 LEU A CA 16
ATOM 19891 C C . LEU A 1 46 ? 11.519 -4.157 -8.855 1.00 0.00 46 LEU A C 16
ATOM 19892 O O . LEU A 1 46 ? 10.509 -3.601 -8.419 1.00 0.00 46 LEU A O 16
ATOM 19908 N N . PRO A 1 47 ? 11.456 -5.159 -9.747 1.00 0.00 47 PRO A N 16
ATOM 19909 C CA . PRO A 1 47 ? 10.188 -5.714 -10.239 1.00 0.00 47 PRO A CA 16
ATOM 19910 C C . PRO A 1 47 ? 9.263 -6.147 -9.102 1.00 0.00 47 PRO A C 16
ATOM 19911 O O . PRO A 1 47 ? 8.045 -5.973 -9.180 1.00 0.00 47 PRO A O 16
ATOM 19922 N N . LYS A 1 48 ? 9.856 -6.689 -8.037 1.00 0.00 48 LYS A N 16
ATOM 19923 C CA . LYS A 1 48 ? 9.099 -7.147 -6.875 1.00 0.00 48 LYS A CA 16
ATOM 19924 C C . LYS A 1 48 ? 8.261 -6.020 -6.279 1.00 0.00 48 LYS A C 16
ATOM 19925 O O . LYS A 1 48 ? 7.141 -6.245 -5.817 1.00 0.00 48 LYS A O 16
ATOM 19944 N N . VAL A 1 49 ? 8.803 -4.806 -6.309 1.00 0.00 49 VAL A N 16
ATOM 19945 C CA . VAL A 1 49 ? 8.107 -3.647 -5.765 1.00 0.00 49 VAL A CA 16
ATOM 19946 C C . VAL A 1 49 ? 6.817 -3.397 -6.538 1.00 0.00 49 VAL A C 16
ATOM 19947 O O . VAL A 1 49 ? 5.750 -3.238 -5.950 1.00 0.00 49 VAL A O 16
ATOM 19960 N N . LYS A 1 50 ? 6.918 -3.404 -7.862 1.00 0.00 50 LYS A N 16
ATOM 19961 C CA . LYS A 1 50 ? 5.761 -3.159 -8.713 1.00 0.00 50 LYS A CA 16
ATOM 19962 C C . LYS A 1 50 ? 4.775 -4.324 -8.619 1.00 0.00 50 LYS A C 16
ATOM 19963 O O . LYS A 1 50 ? 3.563 -4.118 -8.614 1.00 0.00 50 LYS A O 16
ATOM 19982 N N . GLN A 1 51 ? 5.301 -5.545 -8.521 1.00 0.00 51 GLN A N 16
ATOM 19983 C CA . GLN A 1 51 ? 4.466 -6.728 -8.350 1.00 0.00 51 GLN A CA 16
ATOM 19984 C C . GLN A 1 51 ? 3.670 -6.635 -7.052 1.00 0.00 51 GLN A C 16
ATOM 19985 O O . GLN A 1 51 ? 2.505 -7.032 -6.993 1.00 0.00 51 GLN A O 16
ATOM 19999 N N . ALA A 1 52 ? 4.309 -6.104 -6.015 1.00 0.00 52 ALA A N 16
ATOM 20000 C CA . ALA A 1 52 ? 3.651 -5.901 -4.734 1.00 0.00 52 ALA A CA 16
ATOM 20001 C C . ALA A 1 52 ? 2.546 -4.863 -4.861 1.00 0.00 52 ALA A C 16
ATOM 20002 O O . ALA A 1 52 ? 1.486 -5.001 -4.258 1.00 0.00 52 ALA A O 16
ATOM 20009 N N . ILE A 1 53 ? 2.806 -3.828 -5.655 1.00 0.00 53 ILE A N 16
ATOM 20010 C CA . ILE A 1 53 ? 1.807 -2.805 -5.938 1.00 0.00 53 ILE A CA 16
ATOM 20011 C C . ILE A 1 53 ? 0.567 -3.435 -6.564 1.00 0.00 53 ILE A C 16
ATOM 20012 O O . ILE A 1 53 ? -0.558 -3.138 -6.167 1.00 0.00 53 ILE A O 16
ATOM 20028 N N . LEU A 1 54 ? 0.782 -4.326 -7.528 1.00 0.00 54 LEU A N 16
ATOM 20029 C CA . LEU A 1 54 ? -0.319 -5.058 -8.150 1.00 0.00 54 LEU A CA 16
ATOM 20030 C C . LEU A 1 54 ? -1.092 -5.853 -7.107 1.00 0.00 54 LEU A C 16
ATOM 20031 O O . LEU A 1 54 ? -2.316 -5.794 -7.058 1.00 0.00 54 LEU A O 16
ATOM 20047 N N . GLU A 1 55 ? -0.367 -6.584 -6.268 1.00 0.00 55 GLU A N 16
ATOM 20048 C CA . GLU A 1 55 ? -0.984 -7.388 -5.218 1.00 0.00 55 GLU A CA 16
ATOM 20049 C C . GLU A 1 55 ? -1.776 -6.524 -4.242 1.00 0.00 55 GLU A C 16
ATOM 20050 O O . GLU A 1 55 ? -2.892 -6.878 -3.856 1.00 0.00 55 GLU A O 16
ATOM 20062 N N . LEU A 1 56 ? -1.202 -5.393 -3.848 1.00 0.00 56 LEU A N 16
ATOM 20063 C CA . LEU A 1 56 ? -1.875 -4.477 -2.937 1.00 0.00 56 LEU A CA 16
ATOM 20064 C C . LEU A 1 56 ? -3.117 -3.889 -3.593 1.00 0.00 56 LEU A C 16
ATOM 20065 O O . LEU A 1 56 ? -4.193 -3.870 -3.000 1.00 0.00 56 LEU A O 16
ATOM 20081 N N . ASN A 1 57 ? -2.965 -3.427 -4.831 1.00 0.00 57 ASN A N 16
ATOM 20082 C CA . ASN A 1 57 ? -4.076 -2.831 -5.566 1.00 0.00 57 ASN A CA 16
ATOM 20083 C C . ASN A 1 57 ? -5.148 -3.863 -5.882 1.00 0.00 57 ASN A C 16
ATOM 20084 O O . ASN A 1 57 ? -6.328 -3.528 -5.942 1.00 0.00 57 ASN A O 16
ATOM 20095 N N . GLU A 1 58 ? -4.740 -5.110 -6.091 1.00 0.00 58 GLU A N 16
ATOM 20096 C CA . GLU A 1 58 ? -5.689 -6.195 -6.298 1.00 0.00 58 GLU A CA 16
ATOM 20097 C C . GLU A 1 58 ? -6.500 -6.396 -5.030 1.00 0.00 58 GLU A C 16
ATOM 20098 O O . GLU A 1 58 ? -7.721 -6.481 -5.067 1.00 0.00 58 GLU A O 16
ATOM 20110 N N . LEU A 1 59 ? -5.794 -6.455 -3.908 1.00 0.00 59 LEU A N 16
ATOM 20111 C CA . LEU A 1 59 ? -6.425 -6.578 -2.595 1.00 0.00 59 LEU A CA 16
ATOM 20112 C C . LEU A 1 59 ? -7.395 -5.418 -2.354 1.00 0.00 59 LEU A C 16
ATOM 20113 O O . LEU A 1 59 ? -8.505 -5.616 -1.858 1.00 0.00 59 LEU A O 16
ATOM 20129 N N . ILE A 1 60 ? -6.971 -4.208 -2.705 1.00 0.00 60 ILE A N 16
ATOM 20130 C CA . ILE A 1 60 ? -7.832 -3.032 -2.601 1.00 0.00 60 ILE A CA 16
ATOM 20131 C C . ILE A 1 60 ? -9.067 -3.184 -3.486 1.00 0.00 60 ILE A C 16
ATOM 20132 O O . ILE A 1 60 ? -10.199 -3.002 -3.036 1.00 0.00 60 ILE A O 16
ATOM 20148 N N . GLU A 1 61 ? -8.835 -3.540 -4.743 1.00 0.00 61 GLU A N 16
ATOM 20149 C CA . GLU A 1 61 ? -9.901 -3.615 -5.734 1.00 0.00 61 GLU A CA 16
ATOM 20150 C C . GLU A 1 61 ? -10.841 -4.782 -5.438 1.00 0.00 61 GLU A C 16
ATOM 20151 O O . GLU A 1 61 ? -12.032 -4.714 -5.726 1.00 0.00 61 GLU A O 16
ATOM 20163 N N . ALA A 1 62 ? -10.302 -5.846 -4.853 1.00 0.00 62 ALA A N 16
ATOM 20164 C CA . ALA A 1 62 ? -11.103 -7.001 -4.464 1.00 0.00 62 ALA A CA 16
ATOM 20165 C C . ALA A 1 62 ? -12.096 -6.615 -3.380 1.00 0.00 62 ALA A C 16
ATOM 20166 O O . ALA A 1 62 ? -13.231 -7.095 -3.359 1.00 0.00 62 ALA A O 16
ATOM 20173 N N . GLN A 1 63 ? -11.662 -5.740 -2.484 1.00 0.00 63 GLN A N 16
ATOM 20174 C CA . GLN A 1 63 ? -12.537 -5.220 -1.443 1.00 0.00 63 GLN A CA 16
ATOM 20175 C C . GLN A 1 63 ? -13.577 -4.280 -2.036 1.00 0.00 63 GLN A C 16
ATOM 20176 O O . GLN A 1 63 ? -14.727 -4.266 -1.609 1.00 0.00 63 GLN A O 16
ATOM 20190 N N . ASN A 1 64 ? -13.161 -3.495 -3.019 1.00 0.00 64 ASN A N 16
ATOM 20191 C CA . ASN A 1 64 ? -14.077 -2.608 -3.732 1.00 0.00 64 ASN A CA 16
ATOM 20192 C C . ASN A 1 64 ? -15.097 -3.421 -4.520 1.00 0.00 64 ASN A C 16
ATOM 20193 O O . ASN A 1 64 ? -16.281 -3.090 -4.563 1.00 0.00 64 ASN A O 16
ATOM 20204 N N . HIS A 1 65 ? -14.622 -4.487 -5.140 1.00 0.00 65 HIS A N 16
ATOM 20205 C CA . HIS A 1 65 ? -15.461 -5.379 -5.927 1.00 0.00 65 HIS A CA 16
ATOM 20206 C C . HIS A 1 65 ? -15.996 -6.499 -5.036 1.00 0.00 65 HIS A C 16
ATOM 20207 O O . HIS A 1 65 ? -15.998 -7.671 -5.411 1.00 0.00 65 HIS A O 16
ATOM 20222 N N . GLN A 1 66 ? -16.461 -6.121 -3.851 1.00 0.00 66 GLN A N 16
ATOM 20223 C CA . GLN A 1 66 ? -17.008 -7.075 -2.893 1.00 0.00 66 GLN A CA 16
ATOM 20224 C C . GLN A 1 66 ? -18.384 -7.565 -3.338 1.00 0.00 66 GLN A C 16
ATOM 20225 O O . GLN A 1 66 ? -18.876 -8.588 -2.860 1.00 0.00 66 GLN A O 16
ATOM 20239 N N . THR A 1 67 ? -19.001 -6.830 -4.254 1.00 0.00 67 THR A N 16
ATOM 20240 C CA . THR A 1 67 ? -20.259 -7.249 -4.842 1.00 0.00 67 THR A CA 16
ATOM 20241 C C . THR A 1 67 ? -20.011 -8.358 -5.864 1.00 0.00 67 THR A C 16
ATOM 20242 O O . THR A 1 67 ? -18.985 -8.365 -6.551 1.00 0.00 67 THR A O 16
ATOM 20253 N N . LYS A 1 68 ? -20.928 -9.305 -5.946 1.00 0.00 68 LYS A N 16
ATOM 20254 C CA . LYS A 1 68 ? -20.773 -10.425 -6.854 1.00 0.00 68 LYS A CA 16
ATOM 20255 C C . LYS A 1 68 ? -21.535 -10.161 -8.145 1.00 0.00 68 LYS A C 16
ATOM 20256 O O . LYS A 1 68 ? -21.104 -10.562 -9.225 1.00 0.00 68 LYS A O 16
ATOM 20275 N N . THR A 1 69 ? -22.664 -9.477 -8.026 1.00 0.00 69 THR A N 16
ATOM 20276 C CA . THR A 1 69 ? -23.499 -9.168 -9.176 1.00 0.00 69 THR A CA 16
ATOM 20277 C C . THR A 1 69 ? -22.859 -8.091 -10.046 1.00 0.00 69 THR A C 16
ATOM 20278 O O . THR A 1 69 ? -22.838 -6.912 -9.685 1.00 0.00 69 THR A O 16
ATOM 20289 N N . ALA A 1 70 ? -22.307 -8.511 -11.174 1.00 0.00 70 ALA A N 16
ATOM 20290 C CA . ALA A 1 70 ? -21.692 -7.586 -12.111 1.00 0.00 70 ALA A CA 16
ATOM 20291 C C . ALA A 1 70 ? -22.215 -7.814 -13.525 1.00 0.00 70 ALA A C 16
ATOM 20292 O O . ALA A 1 70 ? -22.177 -6.907 -14.357 1.00 0.00 70 ALA A O 16
ATOM 20299 N N . LEU A 1 71 ? -22.699 -9.035 -13.777 1.00 0.00 71 LEU A N 16
ATOM 20300 C CA . LEU A 1 71 ? -23.238 -9.438 -15.083 1.00 0.00 71 LEU A CA 16
ATOM 20301 C C . LEU A 1 71 ? -22.133 -9.532 -16.125 1.00 0.00 71 LEU A C 16
ATOM 20302 O O . LEU A 1 71 ? -21.749 -10.626 -16.534 1.00 0.00 71 LEU A O 16
ATOM 20318 N N . GLU A 1 72 ? -21.607 -8.385 -16.537 1.00 0.00 72 GLU A N 16
ATOM 20319 C CA . GLU A 1 72 ? -20.513 -8.348 -17.495 1.00 0.00 72 GLU A CA 16
ATOM 20320 C C . GLU A 1 72 ? -19.210 -8.746 -16.811 1.00 0.00 72 GLU A C 16
ATOM 20321 O O . GLU A 1 72 ? -18.198 -8.953 -17.475 1.00 0.00 72 GLU A O 16
ATOM 20333 N N . HIS A 1 73 ? -19.280 -8.830 -15.473 1.00 0.00 73 HIS A N 16
ATOM 20334 C CA . HIS A 1 73 ? -18.206 -9.297 -14.567 1.00 0.00 73 HIS A CA 16
ATOM 20335 C C . HIS A 1 73 ? -16.901 -8.485 -14.626 1.00 0.00 73 HIS A C 16
ATOM 20336 O O . HIS A 1 73 ? -16.321 -8.204 -13.578 1.00 0.00 73 HIS A O 16
ATOM 20351 N N . HIS A 1 74 ? -16.439 -8.128 -15.824 1.00 0.00 74 HIS A N 16
ATOM 20352 C CA . HIS A 1 74 ? -15.174 -7.398 -16.021 1.00 0.00 74 HIS A CA 16
ATOM 20353 C C . HIS A 1 74 ? -13.960 -8.278 -15.694 1.00 0.00 74 HIS A C 16
ATOM 20354 O O . HIS A 1 74 ? -12.878 -8.085 -16.244 1.00 0.00 74 HIS A O 16
ATOM 20369 N N . MET A 1 1 ? 2.500 9.728 7.555 1.00 0.00 1 MET A N 17
ATOM 20370 C CA . MET A 1 1 ? 3.561 8.772 7.178 1.00 0.00 1 MET A CA 17
ATOM 20371 C C . MET A 1 1 ? 3.630 7.635 8.190 1.00 0.00 1 MET A C 17
ATOM 20372 O O . MET A 1 1 ? 3.479 7.856 9.390 1.00 0.00 1 MET A O 17
ATOM 20388 N N . ARG A 1 2 ? 3.843 6.421 7.702 1.00 0.00 2 ARG A N 17
ATOM 20389 C CA . ARG A 1 2 ? 4.008 5.261 8.570 1.00 0.00 2 ARG A CA 17
ATOM 20390 C C . ARG A 1 2 ? 5.093 4.343 8.031 1.00 0.00 2 ARG A C 17
ATOM 20391 O O . ARG A 1 2 ? 5.133 4.048 6.838 1.00 0.00 2 ARG A O 17
ATOM 20412 N N . VAL A 1 3 ? 5.981 3.913 8.912 1.00 0.00 3 VAL A N 17
ATOM 20413 C CA . VAL A 1 3 ? 7.040 2.985 8.543 1.00 0.00 3 VAL A CA 17
ATOM 20414 C C . VAL A 1 3 ? 6.696 1.587 9.034 1.00 0.00 3 VAL A C 17
ATOM 20415 O O . VAL A 1 3 ? 6.610 1.343 10.240 1.00 0.00 3 VAL A O 17
ATOM 20428 N N . PHE A 1 4 ? 6.491 0.678 8.096 1.00 0.00 4 PHE A N 17
ATOM 20429 C CA . PHE A 1 4 ? 6.100 -0.683 8.417 1.00 0.00 4 PHE A CA 17
ATOM 20430 C C . PHE A 1 4 ? 7.312 -1.603 8.461 1.00 0.00 4 PHE A C 17
ATOM 20431 O O . PHE A 1 4 ? 7.988 -1.804 7.452 1.00 0.00 4 PHE A O 17
ATOM 20448 N N . PRO A 1 5 ? 7.602 -2.165 9.640 1.00 0.00 5 PRO A N 17
ATOM 20449 C CA . PRO A 1 5 ? 8.683 -3.131 9.811 1.00 0.00 5 PRO A CA 17
ATOM 20450 C C . PRO A 1 5 ? 8.248 -4.539 9.426 1.00 0.00 5 PRO A C 17
ATOM 20451 O O . PRO A 1 5 ? 9.010 -5.497 9.543 1.00 0.00 5 PRO A O 17
ATOM 20462 N N . VAL A 1 6 ? 7.009 -4.645 8.970 1.00 0.00 6 VAL A N 17
ATOM 20463 C CA . VAL A 1 6 ? 6.425 -5.918 8.590 1.00 0.00 6 VAL A CA 17
ATOM 20464 C C . VAL A 1 6 ? 5.709 -5.787 7.251 1.00 0.00 6 VAL A C 17
ATOM 20465 O O . VAL A 1 6 ? 5.253 -4.700 6.887 1.00 0.00 6 VAL A O 17
ATOM 20478 N N . TYR A 1 7 ? 5.618 -6.882 6.520 1.00 0.00 7 TYR A N 17
ATOM 20479 C CA . TYR A 1 7 ? 4.925 -6.886 5.244 1.00 0.00 7 TYR A CA 17
ATOM 20480 C C . TYR A 1 7 ? 3.552 -7.525 5.398 1.00 0.00 7 TYR A C 17
ATOM 20481 O O . TYR A 1 7 ? 3.411 -8.747 5.331 1.00 0.00 7 TYR A O 17
ATOM 20499 N N . ALA A 1 8 ? 2.546 -6.699 5.642 1.00 0.00 8 ALA A N 17
ATOM 20500 C CA . ALA A 1 8 ? 1.187 -7.187 5.815 1.00 0.00 8 ALA A CA 17
ATOM 20501 C C . ALA A 1 8 ? 0.231 -6.471 4.867 1.00 0.00 8 ALA A C 17
ATOM 20502 O O . ALA A 1 8 ? -0.288 -5.400 5.187 1.00 0.00 8 ALA A O 17
ATOM 20509 N N . PRO A 1 9 ? 0.012 -7.053 3.677 1.00 0.00 9 PRO A N 17
ATOM 20510 C CA . PRO A 1 9 ? -0.854 -6.480 2.635 1.00 0.00 9 PRO A CA 17
ATOM 20511 C C . PRO A 1 9 ? -2.218 -6.022 3.147 1.00 0.00 9 PRO A C 17
ATOM 20512 O O . PRO A 1 9 ? -2.598 -4.862 2.978 1.00 0.00 9 PRO A O 17
ATOM 20523 N N . LYS A 1 10 ? -2.946 -6.942 3.768 1.00 0.00 10 LYS A N 17
ATOM 20524 C CA . LYS A 1 10 ? -4.305 -6.671 4.233 1.00 0.00 10 LYS A CA 17
ATOM 20525 C C . LYS A 1 10 ? -4.347 -5.494 5.209 1.00 0.00 10 LYS A C 17
ATOM 20526 O O . LYS A 1 10 ? -5.250 -4.658 5.138 1.00 0.00 10 LYS A O 17
ATOM 20545 N N . LEU A 1 11 ? -3.368 -5.423 6.106 1.00 0.00 11 LEU A N 17
ATOM 20546 C CA . LEU A 1 11 ? -3.275 -4.306 7.036 1.00 0.00 11 LEU A CA 17
ATOM 20547 C C . LEU A 1 11 ? -3.088 -2.996 6.281 1.00 0.00 11 LEU A C 17
ATOM 20548 O O . LEU A 1 11 ? -3.752 -2.000 6.574 1.00 0.00 11 LEU A O 17
ATOM 20564 N N . ILE A 1 12 ? -2.196 -3.012 5.298 1.00 0.00 12 ILE A N 17
ATOM 20565 C CA . ILE A 1 12 ? -1.913 -1.826 4.499 1.00 0.00 12 ILE A CA 17
ATOM 20566 C C . ILE A 1 12 ? -3.182 -1.307 3.824 1.00 0.00 12 ILE A C 17
ATOM 20567 O O . ILE A 1 12 ? -3.462 -0.109 3.856 1.00 0.00 12 ILE A O 17
ATOM 20583 N N . VAL A 1 13 ? -3.958 -2.218 3.245 1.00 0.00 13 VAL A N 17
ATOM 20584 C CA . VAL A 1 13 ? -5.191 -1.853 2.554 1.00 0.00 13 VAL A CA 17
ATOM 20585 C C . VAL A 1 13 ? -6.194 -1.212 3.512 1.00 0.00 13 VAL A C 17
ATOM 20586 O O . VAL A 1 13 ? -6.803 -0.189 3.193 1.00 0.00 13 VAL A O 17
ATOM 20599 N N . LYS A 1 14 ? -6.350 -1.800 4.693 1.00 0.00 14 LYS A N 17
ATOM 20600 C CA . LYS A 1 14 ? -7.298 -1.284 5.671 1.00 0.00 14 LYS A CA 17
ATOM 20601 C C . LYS A 1 14 ? -6.846 0.089 6.169 1.00 0.00 14 LYS A C 17
ATOM 20602 O O . LYS A 1 14 ? -7.669 0.971 6.425 1.00 0.00 14 LYS A O 17
ATOM 20621 N N . HIS A 1 15 ? -5.534 0.277 6.282 1.00 0.00 15 HIS A N 17
ATOM 20622 C CA . HIS A 1 15 ? -4.987 1.568 6.670 1.00 0.00 15 HIS A CA 17
ATOM 20623 C C . HIS A 1 15 ? -5.213 2.596 5.566 1.00 0.00 15 HIS A C 17
ATOM 20624 O O . HIS A 1 15 ? -5.569 3.740 5.839 1.00 0.00 15 HIS A O 17
ATOM 20639 N N . ALA A 1 16 ? -5.017 2.173 4.317 1.00 0.00 16 ALA A N 17
ATOM 20640 C CA . ALA A 1 16 ? -5.139 3.067 3.164 1.00 0.00 16 ALA A CA 17
ATOM 20641 C C . ALA A 1 16 ? -6.534 3.676 3.063 1.00 0.00 16 ALA A C 17
ATOM 20642 O O . ALA A 1 16 ? -6.696 4.791 2.579 1.00 0.00 16 ALA A O 17
ATOM 20649 N N . ARG A 1 17 ? -7.538 2.948 3.533 1.00 0.00 17 ARG A N 17
ATOM 20650 C CA . ARG A 1 17 ? -8.910 3.449 3.526 1.00 0.00 17 ARG A CA 17
ATOM 20651 C C . ARG A 1 17 ? -9.042 4.704 4.399 1.00 0.00 17 ARG A C 17
ATOM 20652 O O . ARG A 1 17 ? -9.895 5.559 4.154 1.00 0.00 17 ARG A O 17
ATOM 20673 N N . ILE A 1 18 ? -8.185 4.810 5.407 1.00 0.00 18 ILE A N 17
ATOM 20674 C CA . ILE A 1 18 ? -8.211 5.938 6.337 1.00 0.00 18 ILE A CA 17
ATOM 20675 C C . ILE A 1 18 ? -7.123 6.959 5.995 1.00 0.00 18 ILE A C 17
ATOM 20676 O O . ILE A 1 18 ? -7.334 8.171 6.070 1.00 0.00 18 ILE A O 17
ATOM 20692 N N . PHE A 1 19 ? -5.965 6.443 5.612 1.00 0.00 19 PHE A N 17
ATOM 20693 C CA . PHE A 1 19 ? -4.762 7.248 5.403 1.00 0.00 19 PHE A CA 17
ATOM 20694 C C . PHE A 1 19 ? -4.527 7.546 3.926 1.00 0.00 19 PHE A C 17
ATOM 20695 O O . PHE A 1 19 ? -3.443 7.987 3.565 1.00 0.00 19 PHE A O 17
ATOM 20712 N N . LEU A 1 20 ? -5.543 7.252 3.100 1.00 0.00 20 LEU A N 17
ATOM 20713 C CA . LEU A 1 20 ? -5.507 7.351 1.624 1.00 0.00 20 LEU A CA 17
ATOM 20714 C C . LEU A 1 20 ? -4.562 8.417 1.046 1.00 0.00 20 LEU A C 17
ATOM 20715 O O . LEU A 1 20 ? -4.019 8.221 -0.039 1.00 0.00 20 LEU A O 17
ATOM 20731 N N . THR A 1 21 ? -4.384 9.537 1.726 1.00 0.00 21 THR A N 17
ATOM 20732 C CA . THR A 1 21 ? -3.393 10.513 1.304 1.00 0.00 21 THR A CA 17
ATOM 20733 C C . THR A 1 21 ? -2.226 10.538 2.298 1.00 0.00 21 THR A C 17
ATOM 20734 O O . THR A 1 21 ? -2.305 11.144 3.370 1.00 0.00 21 THR A O 17
ATOM 20745 N N . GLY A 1 22 ? -1.157 9.828 1.958 1.00 0.00 22 GLY A N 17
ATOM 20746 C CA . GLY A 1 22 ? -0.012 9.753 2.839 1.00 0.00 22 GLY A CA 17
ATOM 20747 C C . GLY A 1 22 ? 1.123 8.952 2.241 1.00 0.00 22 GLY A C 17
ATOM 20748 O O . GLY A 1 22 ? 1.053 8.528 1.086 1.00 0.00 22 GLY A O 17
ATOM 20752 N N . VAL A 1 23 ? 2.178 8.757 3.020 1.00 0.00 23 VAL A N 17
ATOM 20753 C CA . VAL A 1 23 ? 3.336 7.996 2.573 1.00 0.00 23 VAL A CA 17
ATOM 20754 C C . VAL A 1 23 ? 3.633 6.850 3.538 1.00 0.00 23 VAL A C 17
ATOM 20755 O O . VAL A 1 23 ? 3.618 7.031 4.758 1.00 0.00 23 VAL A O 17
ATOM 20768 N N . ILE A 1 24 ? 3.895 5.676 2.989 1.00 0.00 24 ILE A N 17
ATOM 20769 C CA . ILE A 1 24 ? 4.218 4.510 3.791 1.00 0.00 24 ILE A CA 17
ATOM 20770 C C . ILE A 1 24 ? 5.615 4.024 3.432 1.00 0.00 24 ILE A C 17
ATOM 20771 O O . ILE A 1 24 ? 5.992 4.021 2.266 1.00 0.00 24 ILE A O 17
ATOM 20787 N N . TRP A 1 25 ? 6.395 3.653 4.428 1.00 0.00 25 TRP A N 17
ATOM 20788 C CA . TRP A 1 25 ? 7.737 3.165 4.179 1.00 0.00 25 TRP A CA 17
ATOM 20789 C C . TRP A 1 25 ? 7.880 1.758 4.743 1.00 0.00 25 TRP A C 17
ATOM 20790 O O . TRP A 1 25 ? 7.921 1.569 5.955 1.00 0.00 25 TRP A O 17
ATOM 20811 N N . VAL A 1 26 ? 7.925 0.775 3.865 1.00 0.00 26 VAL A N 17
ATOM 20812 C CA . VAL A 1 26 ? 8.118 -0.602 4.285 1.00 0.00 26 VAL A CA 17
ATOM 20813 C C . VAL A 1 26 ? 9.582 -0.968 4.107 1.00 0.00 26 VAL A C 17
ATOM 20814 O O . VAL A 1 26 ? 10.240 -0.466 3.197 1.00 0.00 26 VAL A O 17
ATOM 20827 N N . LYS A 1 27 ? 10.087 -1.839 4.960 1.00 0.00 27 LYS A N 17
ATOM 20828 C CA . LYS A 1 27 ? 11.491 -2.215 4.913 1.00 0.00 27 LYS A CA 17
ATOM 20829 C C . LYS A 1 27 ? 11.785 -3.059 3.680 1.00 0.00 27 LYS A C 17
ATOM 20830 O O . LYS A 1 27 ? 12.891 -3.029 3.139 1.00 0.00 27 LYS A O 17
ATOM 20849 N N . ASP A 1 28 ? 10.788 -3.814 3.240 1.00 0.00 28 ASP A N 17
ATOM 20850 C CA . ASP A 1 28 ? 10.920 -4.632 2.039 1.00 0.00 28 ASP A CA 17
ATOM 20851 C C . ASP A 1 28 ? 10.922 -3.773 0.779 1.00 0.00 28 ASP A C 17
ATOM 20852 O O . ASP A 1 28 ? 11.874 -3.796 0.002 1.00 0.00 28 ASP A O 17
ATOM 20861 N N . LEU A 1 29 ? 9.858 -3.006 0.591 1.00 0.00 29 LEU A N 17
ATOM 20862 C CA . LEU A 1 29 ? 9.655 -2.265 -0.650 1.00 0.00 29 LEU A CA 17
ATOM 20863 C C . LEU A 1 29 ? 10.382 -0.925 -0.640 1.00 0.00 29 LEU A C 17
ATOM 20864 O O . LEU A 1 29 ? 11.111 -0.596 -1.576 1.00 0.00 29 LEU A O 17
ATOM 20880 N N . GLY A 1 30 ? 10.191 -0.162 0.421 1.00 0.00 30 GLY A N 17
ATOM 20881 C CA . GLY A 1 30 ? 10.732 1.178 0.481 1.00 0.00 30 GLY A CA 17
ATOM 20882 C C . GLY A 1 30 ? 9.643 2.200 0.727 1.00 0.00 30 GLY A C 17
ATOM 20883 O O . GLY A 1 30 ? 8.636 1.893 1.370 1.00 0.00 30 GLY A O 17
ATOM 20887 N N . ARG A 1 31 ? 9.829 3.407 0.211 1.00 0.00 31 ARG A N 17
ATOM 20888 C CA . ARG A 1 31 ? 8.845 4.464 0.395 1.00 0.00 31 ARG A CA 17
ATOM 20889 C C . ARG A 1 31 ? 7.769 4.379 -0.685 1.00 0.00 31 ARG A C 17
ATOM 20890 O O . ARG A 1 31 ? 8.071 4.243 -1.871 1.00 0.00 31 ARG A O 17
ATOM 20911 N N . LEU A 1 32 ? 6.520 4.436 -0.266 1.00 0.00 32 LEU A N 17
ATOM 20912 C CA . LEU A 1 32 ? 5.395 4.409 -1.183 1.00 0.00 32 LEU A CA 17
ATOM 20913 C C . LEU A 1 32 ? 4.441 5.541 -0.852 1.00 0.00 32 LEU A C 17
ATOM 20914 O O . LEU A 1 32 ? 3.846 5.567 0.226 1.00 0.00 32 LEU A O 17
ATOM 20930 N N . GLU A 1 33 ? 4.317 6.488 -1.760 1.00 0.00 33 GLU A N 17
ATOM 20931 C CA . GLU A 1 33 ? 3.429 7.613 -1.551 1.00 0.00 33 GLU A CA 17
ATOM 20932 C C . GLU A 1 33 ? 2.102 7.367 -2.257 1.00 0.00 33 GLU A C 17
ATOM 20933 O O . GLU A 1 33 ? 2.051 7.177 -3.467 1.00 0.00 33 GLU A O 17
ATOM 20945 N N . PHE A 1 34 ? 1.029 7.338 -1.486 1.00 0.00 34 PHE A N 17
ATOM 20946 C CA . PHE A 1 34 ? -0.285 7.044 -2.027 1.00 0.00 34 PHE A CA 17
ATOM 20947 C C . PHE A 1 34 ? -1.228 8.223 -1.837 1.00 0.00 34 PHE A C 17
ATOM 20948 O O . PHE A 1 34 ? -1.128 8.966 -0.858 1.00 0.00 34 PHE A O 17
ATOM 20965 N N . GLU A 1 35 ? -2.115 8.401 -2.799 1.00 0.00 35 GLU A N 17
ATOM 20966 C CA . GLU A 1 35 ? -3.078 9.482 -2.774 1.00 0.00 35 GLU A CA 17
ATOM 20967 C C . GLU A 1 35 ? -4.436 8.951 -3.220 1.00 0.00 35 GLU A C 17
ATOM 20968 O O . GLU A 1 35 ? -4.516 8.209 -4.200 1.00 0.00 35 GLU A O 17
ATOM 20980 N N . LYS A 1 36 ? -5.490 9.311 -2.484 1.00 0.00 36 LYS A N 17
ATOM 20981 C CA . LYS A 1 36 ? -6.851 8.839 -2.774 1.00 0.00 36 LYS A CA 17
ATOM 20982 C C . LYS A 1 36 ? -6.952 7.323 -2.596 1.00 0.00 36 LYS A C 17
ATOM 20983 O O . LYS A 1 36 ? -7.895 6.694 -3.074 1.00 0.00 36 LYS A O 17
ATOM 21002 N N . GLY A 1 37 ? -5.983 6.741 -1.892 1.00 0.00 37 GLY A N 17
ATOM 21003 C CA . GLY A 1 37 ? -5.927 5.296 -1.751 1.00 0.00 37 GLY A CA 17
ATOM 21004 C C . GLY A 1 37 ? -5.137 4.645 -2.872 1.00 0.00 37 GLY A C 17
ATOM 21005 O O . GLY A 1 37 ? -4.886 3.441 -2.854 1.00 0.00 37 GLY A O 17
ATOM 21009 N N . ARG A 1 38 ? -4.746 5.448 -3.850 1.00 0.00 38 ARG A N 17
ATOM 21010 C CA . ARG A 1 38 ? -3.988 4.956 -4.990 1.00 0.00 38 ARG A CA 17
ATOM 21011 C C . ARG A 1 38 ? -2.510 5.144 -4.749 1.00 0.00 38 ARG A C 17
ATOM 21012 O O . ARG A 1 38 ? -2.017 6.253 -4.559 1.00 0.00 38 ARG A O 17
ATOM 21033 N N . PHE A 1 39 ? -1.829 4.029 -4.746 1.00 0.00 39 PHE A N 17
ATOM 21034 C CA . PHE A 1 39 ? -0.405 3.971 -4.529 1.00 0.00 39 PHE A CA 17
ATOM 21035 C C . PHE A 1 39 ? 0.359 4.450 -5.758 1.00 0.00 39 PHE A C 17
ATOM 21036 O O . PHE A 1 39 ? 0.275 3.838 -6.823 1.00 0.00 39 PHE A O 17
ATOM 21053 N N . LEU A 1 40 ? 1.078 5.557 -5.617 1.00 0.00 40 LEU A N 17
ATOM 21054 C CA . LEU A 1 40 ? 1.911 6.068 -6.695 1.00 0.00 40 LEU A CA 17
ATOM 21055 C C . LEU A 1 40 ? 3.241 5.331 -6.707 1.00 0.00 40 LEU A C 17
ATOM 21056 O O . LEU A 1 40 ? 4.044 5.459 -5.780 1.00 0.00 40 LEU A O 17
ATOM 21072 N N . LEU A 1 41 ? 3.463 4.550 -7.746 1.00 0.00 41 LEU A N 17
ATOM 21073 C CA . LEU A 1 41 ? 4.692 3.799 -7.871 1.00 0.00 41 LEU A CA 17
ATOM 21074 C C . LEU A 1 41 ? 5.763 4.641 -8.552 1.00 0.00 41 LEU A C 17
ATOM 21075 O O . LEU A 1 41 ? 5.458 5.510 -9.374 1.00 0.00 41 LEU A O 17
ATOM 21091 N N . PRO A 1 42 ? 7.026 4.423 -8.178 1.00 0.00 42 PRO A N 17
ATOM 21092 C CA . PRO A 1 42 ? 8.165 5.042 -8.849 1.00 0.00 42 PRO A CA 17
ATOM 21093 C C . PRO A 1 42 ? 8.187 4.684 -10.331 1.00 0.00 42 PRO A C 17
ATOM 21094 O O . PRO A 1 42 ? 8.197 3.504 -10.698 1.00 0.00 42 PRO A O 17
ATOM 21105 N N . ARG A 1 43 ? 8.181 5.708 -11.173 1.00 0.00 43 ARG A N 17
ATOM 21106 C CA . ARG A 1 43 ? 8.092 5.524 -12.619 1.00 0.00 43 ARG A CA 17
ATOM 21107 C C . ARG A 1 43 ? 9.273 4.725 -13.167 1.00 0.00 43 ARG A C 17
ATOM 21108 O O . ARG A 1 43 ? 9.167 4.091 -14.215 1.00 0.00 43 ARG A O 17
ATOM 21129 N N . LYS A 1 44 ? 10.391 4.749 -12.460 1.00 0.00 44 LYS A N 17
ATOM 21130 C CA . LYS A 1 44 ? 11.494 3.854 -12.768 1.00 0.00 44 LYS A CA 17
ATOM 21131 C C . LYS A 1 44 ? 12.072 3.279 -11.476 1.00 0.00 44 LYS A C 17
ATOM 21132 O O . LYS A 1 44 ? 12.866 3.917 -10.784 1.00 0.00 44 LYS A O 17
ATOM 21151 N N . SER A 1 45 ? 11.628 2.082 -11.135 1.00 0.00 45 SER A N 17
ATOM 21152 C CA . SER A 1 45 ? 12.054 1.429 -9.911 1.00 0.00 45 SER A CA 17
ATOM 21153 C C . SER A 1 45 ? 12.358 -0.045 -10.176 1.00 0.00 45 SER A C 17
ATOM 21154 O O . SER A 1 45 ? 12.572 -0.450 -11.320 1.00 0.00 45 SER A O 17
ATOM 21162 N N . LEU A 1 46 ? 12.384 -0.834 -9.116 1.00 0.00 46 LEU A N 17
ATOM 21163 C CA . LEU A 1 46 ? 12.679 -2.250 -9.217 1.00 0.00 46 LEU A CA 17
ATOM 21164 C C . LEU A 1 46 ? 11.391 -3.051 -9.361 1.00 0.00 46 LEU A C 17
ATOM 21165 O O . LEU A 1 46 ? 10.391 -2.749 -8.705 1.00 0.00 46 LEU A O 17
ATOM 21181 N N . PRO A 1 47 ? 11.404 -4.080 -10.225 1.00 0.00 47 PRO A N 17
ATOM 21182 C CA . PRO A 1 47 ? 10.227 -4.921 -10.501 1.00 0.00 47 PRO A CA 17
ATOM 21183 C C . PRO A 1 47 ? 9.622 -5.537 -9.239 1.00 0.00 47 PRO A C 17
ATOM 21184 O O . PRO A 1 47 ? 8.411 -5.753 -9.164 1.00 0.00 47 PRO A O 17
ATOM 21195 N N . LYS A 1 48 ? 10.470 -5.813 -8.252 1.00 0.00 48 LYS A N 17
ATOM 21196 C CA . LYS A 1 48 ? 10.025 -6.388 -6.987 1.00 0.00 48 LYS A CA 17
ATOM 21197 C C . LYS A 1 48 ? 9.042 -5.458 -6.289 1.00 0.00 48 LYS A C 17
ATOM 21198 O O . LYS A 1 48 ? 7.999 -5.891 -5.797 1.00 0.00 48 LYS A O 17
ATOM 21217 N N . VAL A 1 49 ? 9.377 -4.174 -6.272 1.00 0.00 49 VAL A N 17
ATOM 21218 C CA . VAL A 1 49 ? 8.540 -3.171 -5.629 1.00 0.00 49 VAL A CA 17
ATOM 21219 C C . VAL A 1 49 ? 7.205 -3.052 -6.353 1.00 0.00 49 VAL A C 17
ATOM 21220 O O . VAL A 1 49 ? 6.144 -3.048 -5.730 1.00 0.00 49 VAL A O 17
ATOM 21233 N N . LYS A 1 50 ? 7.271 -2.988 -7.679 1.00 0.00 50 LYS A N 17
ATOM 21234 C CA . LYS A 1 50 ? 6.074 -2.874 -8.507 1.00 0.00 50 LYS A CA 17
ATOM 21235 C C . LYS A 1 50 ? 5.153 -4.071 -8.304 1.00 0.00 50 LYS A C 17
ATOM 21236 O O . LYS A 1 50 ? 3.938 -3.917 -8.220 1.00 0.00 50 LYS A O 17
ATOM 21255 N N . GLN A 1 51 ? 5.745 -5.259 -8.209 1.00 0.00 51 GLN A N 17
ATOM 21256 C CA . GLN A 1 51 ? 4.980 -6.493 -8.056 1.00 0.00 51 GLN A CA 17
ATOM 21257 C C . GLN A 1 51 ? 4.105 -6.448 -6.809 1.00 0.00 51 GLN A C 17
ATOM 21258 O O . GLN A 1 51 ? 2.918 -6.763 -6.868 1.00 0.00 51 GLN A O 17
ATOM 21272 N N . ALA A 1 52 ? 4.693 -6.049 -5.687 1.00 0.00 52 ALA A N 17
ATOM 21273 C CA . ALA A 1 52 ? 3.964 -5.989 -4.425 1.00 0.00 52 ALA A CA 17
ATOM 21274 C C . ALA A 1 52 ? 2.865 -4.937 -4.484 1.00 0.00 52 ALA A C 17
ATOM 21275 O O . ALA A 1 52 ? 1.786 -5.122 -3.924 1.00 0.00 52 ALA A O 17
ATOM 21282 N N . ILE A 1 53 ? 3.136 -3.841 -5.180 1.00 0.00 53 ILE A N 17
ATOM 21283 C CA . ILE A 1 53 ? 2.138 -2.797 -5.380 1.00 0.00 53 ILE A CA 17
ATOM 21284 C C . ILE A 1 53 ? 0.962 -3.343 -6.186 1.00 0.00 53 ILE A C 17
ATOM 21285 O O . ILE A 1 53 ? -0.198 -3.088 -5.857 1.00 0.00 53 ILE A O 17
ATOM 21301 N N . LEU A 1 54 ? 1.268 -4.110 -7.228 1.00 0.00 54 LEU A N 17
ATOM 21302 C CA . LEU A 1 54 ? 0.236 -4.738 -8.048 1.00 0.00 54 LEU A CA 17
ATOM 21303 C C . LEU A 1 54 ? -0.547 -5.752 -7.216 1.00 0.00 54 LEU A C 17
ATOM 21304 O O . LEU A 1 54 ? -1.766 -5.881 -7.357 1.00 0.00 54 LEU A O 17
ATOM 21320 N N . GLU A 1 55 ? 0.164 -6.458 -6.343 1.00 0.00 55 GLU A N 17
ATOM 21321 C CA . GLU A 1 55 ? -0.455 -7.402 -5.421 1.00 0.00 55 GLU A CA 17
ATOM 21322 C C . GLU A 1 55 ? -1.420 -6.670 -4.488 1.00 0.00 55 GLU A C 17
ATOM 21323 O O . GLU A 1 55 ? -2.532 -7.140 -4.226 1.00 0.00 55 GLU A O 17
ATOM 21335 N N . LEU A 1 56 ? -0.988 -5.514 -3.998 1.00 0.00 56 LEU A N 17
ATOM 21336 C CA . LEU A 1 56 ? -1.824 -4.673 -3.149 1.00 0.00 56 LEU A CA 17
ATOM 21337 C C . LEU A 1 56 ? -3.029 -4.151 -3.919 1.00 0.00 56 LEU A C 17
ATOM 21338 O O . LEU A 1 56 ? -4.145 -4.166 -3.411 1.00 0.00 56 LEU A O 17
ATOM 21354 N N . ASN A 1 57 ? -2.798 -3.699 -5.150 1.00 0.00 57 ASN A N 17
ATOM 21355 C CA . ASN A 1 57 ? -3.879 -3.190 -5.999 1.00 0.00 57 ASN A CA 17
ATOM 21356 C C . ASN A 1 57 ? -4.952 -4.251 -6.206 1.00 0.00 57 ASN A C 17
ATOM 21357 O O . ASN A 1 57 ? -6.145 -3.952 -6.182 1.00 0.00 57 ASN A O 17
ATOM 21368 N N . GLU A 1 58 ? -4.516 -5.493 -6.400 1.00 0.00 58 GLU A N 17
ATOM 21369 C CA . GLU A 1 58 ? -5.431 -6.619 -6.541 1.00 0.00 58 GLU A CA 17
ATOM 21370 C C . GLU A 1 58 ? -6.286 -6.754 -5.291 1.00 0.00 58 GLU A C 17
ATOM 21371 O O . GLU A 1 58 ? -7.515 -6.840 -5.358 1.00 0.00 58 GLU A O 17
ATOM 21383 N N . LEU A 1 59 ? -5.612 -6.769 -4.152 1.00 0.00 59 LEU A N 17
ATOM 21384 C CA . LEU A 1 59 ? -6.271 -6.900 -2.859 1.00 0.00 59 LEU A CA 17
ATOM 21385 C C . LEU A 1 59 ? -7.250 -5.751 -2.621 1.00 0.00 59 LEU A C 17
ATOM 21386 O O . LEU A 1 59 ? -8.337 -5.958 -2.085 1.00 0.00 59 LEU A O 17
ATOM 21402 N N . ILE A 1 60 ? -6.864 -4.546 -3.036 1.00 0.00 60 ILE A N 17
ATOM 21403 C CA . ILE A 1 60 ? -7.739 -3.382 -2.930 1.00 0.00 60 ILE A CA 17
ATOM 21404 C C . ILE A 1 60 ? -9.046 -3.625 -3.681 1.00 0.00 60 ILE A C 17
ATOM 21405 O O . ILE A 1 60 ? -10.133 -3.403 -3.142 1.00 0.00 60 ILE A O 17
ATOM 21421 N N . GLU A 1 61 ? -8.939 -4.100 -4.917 1.00 0.00 61 GLU A N 17
ATOM 21422 C CA . GLU A 1 61 ? -10.118 -4.407 -5.718 1.00 0.00 61 GLU A CA 17
ATOM 21423 C C . GLU A 1 61 ? -10.940 -5.522 -5.081 1.00 0.00 61 GLU A C 17
ATOM 21424 O O . GLU A 1 61 ? -12.171 -5.499 -5.127 1.00 0.00 61 GLU A O 17
ATOM 21436 N N . ALA A 1 62 ? -10.260 -6.490 -4.482 1.00 0.00 62 ALA A N 17
ATOM 21437 C CA . ALA A 1 62 ? -10.933 -7.581 -3.792 1.00 0.00 62 ALA A CA 17
ATOM 21438 C C . ALA A 1 62 ? -11.787 -7.054 -2.643 1.00 0.00 62 ALA A C 17
ATOM 21439 O O . ALA A 1 62 ? -12.925 -7.488 -2.452 1.00 0.00 62 ALA A O 17
ATOM 21446 N N . GLN A 1 63 ? -11.237 -6.104 -1.896 1.00 0.00 63 GLN A N 17
ATOM 21447 C CA . GLN A 1 63 ? -11.945 -5.495 -0.774 1.00 0.00 63 GLN A CA 17
ATOM 21448 C C . GLN A 1 63 ? -13.147 -4.687 -1.256 1.00 0.00 63 GLN A C 17
ATOM 21449 O O . GLN A 1 63 ? -14.162 -4.595 -0.572 1.00 0.00 63 GLN A O 17
ATOM 21463 N N . ASN A 1 64 ? -13.024 -4.105 -2.443 1.00 0.00 64 ASN A N 17
ATOM 21464 C CA . ASN A 1 64 ? -14.072 -3.241 -2.989 1.00 0.00 64 ASN A CA 17
ATOM 21465 C C . ASN A 1 64 ? -15.111 -4.032 -3.779 1.00 0.00 64 ASN A C 17
ATOM 21466 O O . ASN A 1 64 ? -16.114 -3.478 -4.229 1.00 0.00 64 ASN A O 17
ATOM 21477 N N . HIS A 1 65 ? -14.865 -5.320 -3.964 1.00 0.00 65 HIS A N 17
ATOM 21478 C CA . HIS A 1 65 ? -15.822 -6.177 -4.659 1.00 0.00 65 HIS A CA 17
ATOM 21479 C C . HIS A 1 65 ? -16.545 -7.073 -3.663 1.00 0.00 65 HIS A C 17
ATOM 21480 O O . HIS A 1 65 ? -17.764 -7.212 -3.719 1.00 0.00 65 HIS A O 17
ATOM 21495 N N . GLN A 1 66 ? -15.774 -7.661 -2.755 1.00 0.00 66 GLN A N 17
ATOM 21496 C CA . GLN A 1 66 ? -16.288 -8.608 -1.771 1.00 0.00 66 GLN A CA 17
ATOM 21497 C C . GLN A 1 66 ? -16.940 -9.814 -2.440 1.00 0.00 66 GLN A C 17
ATOM 21498 O O . GLN A 1 66 ? -18.142 -9.822 -2.712 1.00 0.00 66 GLN A O 17
ATOM 21512 N N . THR A 1 67 ? -16.138 -10.828 -2.719 1.00 0.00 67 THR A N 17
ATOM 21513 C CA . THR A 1 67 ? -16.664 -12.094 -3.204 1.00 0.00 67 THR A CA 17
ATOM 21514 C C . THR A 1 67 ? -17.142 -12.923 -2.011 1.00 0.00 67 THR A C 17
ATOM 21515 O O . THR A 1 67 ? -17.754 -13.983 -2.158 1.00 0.00 67 THR A O 17
ATOM 21526 N N . LYS A 1 68 ? -16.858 -12.404 -0.820 1.00 0.00 68 LYS A N 17
ATOM 21527 C CA . LYS A 1 68 ? -17.241 -13.041 0.426 1.00 0.00 68 LYS A CA 17
ATOM 21528 C C . LYS A 1 68 ? -18.731 -12.830 0.677 1.00 0.00 68 LYS A C 17
ATOM 21529 O O . LYS A 1 68 ? -19.227 -11.708 0.548 1.00 0.00 68 LYS A O 17
ATOM 21548 N N . THR A 1 69 ? -19.426 -13.915 1.027 1.00 0.00 69 THR A N 17
ATOM 21549 C CA . THR A 1 69 ? -20.881 -13.928 1.245 1.00 0.00 69 THR A CA 17
ATOM 21550 C C . THR A 1 69 ? -21.659 -13.422 0.025 1.00 0.00 69 THR A C 17
ATOM 21551 O O . THR A 1 69 ? -21.081 -13.140 -1.025 1.00 0.00 69 THR A O 17
ATOM 21562 N N . ALA A 1 70 ? -22.977 -13.342 0.159 1.00 0.00 70 ALA A N 17
ATOM 21563 C CA . ALA A 1 70 ? -23.829 -12.920 -0.943 1.00 0.00 70 ALA A CA 17
ATOM 21564 C C . ALA A 1 70 ? -24.479 -11.575 -0.648 1.00 0.00 70 ALA A C 17
ATOM 21565 O O . ALA A 1 70 ? -25.248 -11.058 -1.461 1.00 0.00 70 ALA A O 17
ATOM 21572 N N . LEU A 1 71 ? -24.166 -11.025 0.525 1.00 0.00 71 LEU A N 17
ATOM 21573 C CA . LEU A 1 71 ? -24.678 -9.722 0.951 1.00 0.00 71 LEU A CA 17
ATOM 21574 C C . LEU A 1 71 ? -26.207 -9.725 0.978 1.00 0.00 71 LEU A C 17
ATOM 21575 O O . LEU A 1 71 ? -26.856 -8.916 0.318 1.00 0.00 71 LEU A O 17
ATOM 21591 N N . GLU A 1 72 ? -26.773 -10.628 1.765 1.00 0.00 72 GLU A N 17
ATOM 21592 C CA . GLU A 1 72 ? -28.216 -10.837 1.778 1.00 0.00 72 GLU A CA 17
ATOM 21593 C C . GLU A 1 72 ? -28.888 -10.111 2.941 1.00 0.00 72 GLU A C 17
ATOM 21594 O O . GLU A 1 72 ? -29.879 -10.592 3.487 1.00 0.00 72 GLU A O 17
ATOM 21606 N N . HIS A 1 73 ? -28.364 -8.954 3.323 1.00 0.00 73 HIS A N 17
ATOM 21607 C CA . HIS A 1 73 ? -28.988 -8.172 4.389 1.00 0.00 73 HIS A CA 17
ATOM 21608 C C . HIS A 1 73 ? -29.009 -6.682 4.052 1.00 0.00 73 HIS A C 17
ATOM 21609 O O . HIS A 1 73 ? -29.904 -6.221 3.347 1.00 0.00 73 HIS A O 17
ATOM 21624 N N . HIS A 1 74 ? -28.030 -5.923 4.536 1.00 0.00 74 HIS A N 17
ATOM 21625 C CA . HIS A 1 74 ? -28.019 -4.483 4.276 1.00 0.00 74 HIS A CA 17
ATOM 21626 C C . HIS A 1 74 ? -26.668 -4.014 3.750 1.00 0.00 74 HIS A C 17
ATOM 21627 O O . HIS A 1 74 ? -26.574 -2.951 3.142 1.00 0.00 74 HIS A O 17
ATOM 21642 N N . MET A 1 1 ? 2.682 10.217 8.119 1.00 0.00 1 MET A N 18
ATOM 21643 C CA . MET A 1 1 ? 3.223 8.998 7.473 1.00 0.00 1 MET A CA 18
ATOM 21644 C C . MET A 1 1 ? 3.425 7.903 8.512 1.00 0.00 1 MET A C 18
ATOM 21645 O O . MET A 1 1 ? 3.420 8.170 9.713 1.00 0.00 1 MET A O 18
ATOM 21661 N N . ARG A 1 2 ? 3.595 6.672 8.051 1.00 0.00 2 ARG A N 18
ATOM 21662 C CA . ARG A 1 2 ? 3.833 5.548 8.948 1.00 0.00 2 ARG A CA 18
ATOM 21663 C C . ARG A 1 2 ? 4.927 4.643 8.406 1.00 0.00 2 ARG A C 18
ATOM 21664 O O . ARG A 1 2 ? 5.046 4.460 7.200 1.00 0.00 2 ARG A O 18
ATOM 21685 N N . VAL A 1 3 ? 5.729 4.091 9.307 1.00 0.00 3 VAL A N 18
ATOM 21686 C CA . VAL A 1 3 ? 6.798 3.176 8.931 1.00 0.00 3 VAL A CA 18
ATOM 21687 C C . VAL A 1 3 ? 6.414 1.750 9.309 1.00 0.00 3 VAL A C 18
ATOM 21688 O O . VAL A 1 3 ? 5.953 1.502 10.421 1.00 0.00 3 VAL A O 18
ATOM 21701 N N . PHE A 1 4 ? 6.590 0.823 8.381 1.00 0.00 4 PHE A N 18
ATOM 21702 C CA . PHE A 1 4 ? 6.249 -0.570 8.621 1.00 0.00 4 PHE A CA 18
ATOM 21703 C C . PHE A 1 4 ? 7.478 -1.460 8.513 1.00 0.00 4 PHE A C 18
ATOM 21704 O O . PHE A 1 4 ? 7.994 -1.698 7.422 1.00 0.00 4 PHE A O 18
ATOM 21721 N N . PRO A 1 5 ? 7.971 -1.951 9.656 1.00 0.00 5 PRO A N 18
ATOM 21722 C CA . PRO A 1 5 ? 9.067 -2.917 9.701 1.00 0.00 5 PRO A CA 18
ATOM 21723 C C . PRO A 1 5 ? 8.580 -4.318 9.339 1.00 0.00 5 PRO A C 18
ATOM 21724 O O . PRO A 1 5 ? 9.368 -5.256 9.201 1.00 0.00 5 PRO A O 18
ATOM 21735 N N . VAL A 1 6 ? 7.269 -4.441 9.190 1.00 0.00 6 VAL A N 18
ATOM 21736 C CA . VAL A 1 6 ? 6.641 -5.701 8.845 1.00 0.00 6 VAL A CA 18
ATOM 21737 C C . VAL A 1 6 ? 5.751 -5.519 7.620 1.00 0.00 6 VAL A C 18
ATOM 21738 O O . VAL A 1 6 ? 5.003 -4.546 7.525 1.00 0.00 6 VAL A O 18
ATOM 21751 N N . TYR A 1 7 ? 5.853 -6.437 6.675 1.00 0.00 7 TYR A N 18
ATOM 21752 C CA . TYR A 1 7 ? 5.018 -6.388 5.490 1.00 0.00 7 TYR A CA 18
ATOM 21753 C C . TYR A 1 7 ? 3.763 -7.224 5.711 1.00 0.00 7 TYR A C 18
ATOM 21754 O O . TYR A 1 7 ? 3.784 -8.451 5.598 1.00 0.00 7 TYR A O 18
ATOM 21772 N N . ALA A 1 8 ? 2.682 -6.554 6.063 1.00 0.00 8 ALA A N 18
ATOM 21773 C CA . ALA A 1 8 ? 1.408 -7.216 6.271 1.00 0.00 8 ALA A CA 18
ATOM 21774 C C . ALA A 1 8 ? 0.386 -6.716 5.256 1.00 0.00 8 ALA A C 18
ATOM 21775 O O . ALA A 1 8 ? -0.245 -5.683 5.464 1.00 0.00 8 ALA A O 18
ATOM 21782 N N . PRO A 1 9 ? 0.231 -7.443 4.132 1.00 0.00 9 PRO A N 18
ATOM 21783 C CA . PRO A 1 9 ? -0.612 -7.031 3.001 1.00 0.00 9 PRO A CA 18
ATOM 21784 C C . PRO A 1 9 ? -1.991 -6.536 3.420 1.00 0.00 9 PRO A C 18
ATOM 21785 O O . PRO A 1 9 ? -2.348 -5.377 3.189 1.00 0.00 9 PRO A O 18
ATOM 21796 N N . LYS A 1 10 ? -2.752 -7.431 4.031 1.00 0.00 10 LYS A N 18
ATOM 21797 C CA . LYS A 1 10 ? -4.108 -7.132 4.485 1.00 0.00 10 LYS A CA 18
ATOM 21798 C C . LYS A 1 10 ? -4.136 -5.895 5.383 1.00 0.00 10 LYS A C 18
ATOM 21799 O O . LYS A 1 10 ? -4.977 -5.017 5.211 1.00 0.00 10 LYS A O 18
ATOM 21818 N N . LEU A 1 11 ? -3.199 -5.829 6.324 1.00 0.00 11 LEU A N 18
ATOM 21819 C CA . LEU A 1 11 ? -3.163 -4.748 7.305 1.00 0.00 11 LEU A CA 18
ATOM 21820 C C . LEU A 1 11 ? -2.833 -3.420 6.632 1.00 0.00 11 LEU A C 18
ATOM 21821 O O . LEU A 1 11 ? -3.511 -2.415 6.859 1.00 0.00 11 LEU A O 18
ATOM 21837 N N . ILE A 1 12 ? -1.804 -3.424 5.792 1.00 0.00 12 ILE A N 18
ATOM 21838 C CA . ILE A 1 12 ? -1.352 -2.211 5.124 1.00 0.00 12 ILE A CA 18
ATOM 21839 C C . ILE A 1 12 ? -2.479 -1.587 4.309 1.00 0.00 12 ILE A C 18
ATOM 21840 O O . ILE A 1 12 ? -2.800 -0.412 4.478 1.00 0.00 12 ILE A O 18
ATOM 21856 N N . VAL A 1 13 ? -3.092 -2.388 3.449 1.00 0.00 13 VAL A N 18
ATOM 21857 C CA . VAL A 1 13 ? -4.159 -1.907 2.580 1.00 0.00 13 VAL A CA 18
ATOM 21858 C C . VAL A 1 13 ? -5.393 -1.499 3.387 1.00 0.00 13 VAL A C 18
ATOM 21859 O O . VAL A 1 13 ? -6.061 -0.517 3.057 1.00 0.00 13 VAL A O 18
ATOM 21872 N N . LYS A 1 14 ? -5.681 -2.241 4.451 1.00 0.00 14 LYS A N 18
ATOM 21873 C CA . LYS A 1 14 ? -6.803 -1.919 5.328 1.00 0.00 14 LYS A CA 18
ATOM 21874 C C . LYS A 1 14 ? -6.635 -0.522 5.914 1.00 0.00 14 LYS A C 18
ATOM 21875 O O . LYS A 1 14 ? -7.563 0.286 5.900 1.00 0.00 14 LYS A O 18
ATOM 21894 N N . HIS A 1 15 ? -5.437 -0.244 6.405 1.00 0.00 15 HIS A N 18
ATOM 21895 C CA . HIS A 1 15 ? -5.150 1.025 7.053 1.00 0.00 15 HIS A CA 18
ATOM 21896 C C . HIS A 1 15 ? -4.982 2.135 6.018 1.00 0.00 15 HIS A C 18
ATOM 21897 O O . HIS A 1 15 ? -5.350 3.286 6.260 1.00 0.00 15 HIS A O 18
ATOM 21912 N N . ALA A 1 16 ? -4.436 1.781 4.859 1.00 0.00 16 ALA A N 18
ATOM 21913 C CA . ALA A 1 16 ? -4.214 2.743 3.786 1.00 0.00 16 ALA A CA 18
ATOM 21914 C C . ALA A 1 16 ? -5.532 3.190 3.166 1.00 0.00 16 ALA A C 18
ATOM 21915 O O . ALA A 1 16 ? -5.626 4.281 2.618 1.00 0.00 16 ALA A O 18
ATOM 21922 N N . ARG A 1 17 ? -6.552 2.352 3.265 1.00 0.00 17 ARG A N 18
ATOM 21923 C CA . ARG A 1 17 ? -7.856 2.666 2.686 1.00 0.00 17 ARG A CA 18
ATOM 21924 C C . ARG A 1 17 ? -8.485 3.868 3.399 1.00 0.00 17 ARG A C 18
ATOM 21925 O O . ARG A 1 17 ? -9.320 4.572 2.835 1.00 0.00 17 ARG A O 18
ATOM 21946 N N . ILE A 1 18 ? -8.061 4.108 4.634 1.00 0.00 18 ILE A N 18
ATOM 21947 C CA . ILE A 1 18 ? -8.557 5.240 5.410 1.00 0.00 18 ILE A CA 18
ATOM 21948 C C . ILE A 1 18 ? -7.571 6.411 5.338 1.00 0.00 18 ILE A C 18
ATOM 21949 O O . ILE A 1 18 ? -7.961 7.578 5.286 1.00 0.00 18 ILE A O 18
ATOM 21965 N N . PHE A 1 19 ? -6.288 6.071 5.310 1.00 0.00 19 PHE A N 18
ATOM 21966 C CA . PHE A 1 19 ? -5.199 7.048 5.289 1.00 0.00 19 PHE A CA 18
ATOM 21967 C C . PHE A 1 19 ? -4.760 7.355 3.861 1.00 0.00 19 PHE A C 18
ATOM 21968 O O . PHE A 1 19 ? -3.700 7.932 3.656 1.00 0.00 19 PHE A O 18
ATOM 21985 N N . LEU A 1 20 ? -5.586 6.900 2.912 1.00 0.00 20 LEU A N 18
ATOM 21986 C CA . LEU A 1 20 ? -5.377 6.969 1.450 1.00 0.00 20 LEU A CA 18
ATOM 21987 C C . LEU A 1 20 ? -4.541 8.142 0.901 1.00 0.00 20 LEU A C 18
ATOM 21988 O O . LEU A 1 20 ? -4.024 8.042 -0.207 1.00 0.00 20 LEU A O 18
ATOM 22004 N N . THR A 1 21 ? -4.428 9.243 1.619 1.00 0.00 21 THR A N 18
ATOM 22005 C CA . THR A 1 21 ? -3.539 10.315 1.199 1.00 0.00 21 THR A CA 18
ATOM 22006 C C . THR A 1 21 ? -2.358 10.439 2.170 1.00 0.00 21 THR A C 18
ATOM 22007 O O . THR A 1 21 ? -2.486 10.985 3.272 1.00 0.00 21 THR A O 18
ATOM 22018 N N . GLY A 1 22 ? -1.211 9.890 1.773 1.00 0.00 22 GLY A N 18
ATOM 22019 C CA . GLY A 1 22 ? -0.038 9.933 2.625 1.00 0.00 22 GLY A CA 18
ATOM 22020 C C . GLY A 1 22 ? 1.097 9.065 2.115 1.00 0.00 22 GLY A C 18
ATOM 22021 O O . GLY A 1 22 ? 1.091 8.629 0.963 1.00 0.00 22 GLY A O 18
ATOM 22025 N N . VAL A 1 23 ? 2.081 8.831 2.977 1.00 0.00 23 VAL A N 18
ATOM 22026 C CA . VAL A 1 23 ? 3.243 8.022 2.630 1.00 0.00 23 VAL A CA 18
ATOM 22027 C C . VAL A 1 23 ? 3.454 6.918 3.672 1.00 0.00 23 VAL A C 18
ATOM 22028 O O . VAL A 1 23 ? 3.276 7.144 4.873 1.00 0.00 23 VAL A O 18
ATOM 22041 N N . ILE A 1 24 ? 3.823 5.731 3.216 1.00 0.00 24 ILE A N 18
ATOM 22042 C CA . ILE A 1 24 ? 4.099 4.621 4.114 1.00 0.00 24 ILE A CA 18
ATOM 22043 C C . ILE A 1 24 ? 5.496 4.063 3.847 1.00 0.00 24 ILE A C 18
ATOM 22044 O O . ILE A 1 24 ? 5.850 3.768 2.709 1.00 0.00 24 ILE A O 18
ATOM 22060 N N . TRP A 1 25 ? 6.301 3.952 4.891 1.00 0.00 25 TRP A N 18
ATOM 22061 C CA . TRP A 1 25 ? 7.672 3.496 4.740 1.00 0.00 25 TRP A CA 18
ATOM 22062 C C . TRP A 1 25 ? 7.798 2.031 5.100 1.00 0.00 25 TRP A C 18
ATOM 22063 O O . TRP A 1 25 ? 8.055 1.679 6.251 1.00 0.00 25 TRP A O 18
ATOM 22084 N N . VAL A 1 26 ? 7.583 1.185 4.118 1.00 0.00 26 VAL A N 18
ATOM 22085 C CA . VAL A 1 26 ? 7.788 -0.242 4.291 1.00 0.00 26 VAL A CA 18
ATOM 22086 C C . VAL A 1 26 ? 9.280 -0.526 4.185 1.00 0.00 26 VAL A C 18
ATOM 22087 O O . VAL A 1 26 ? 9.986 0.151 3.442 1.00 0.00 26 VAL A O 18
ATOM 22100 N N . LYS A 1 27 ? 9.765 -1.509 4.912 1.00 0.00 27 LYS A N 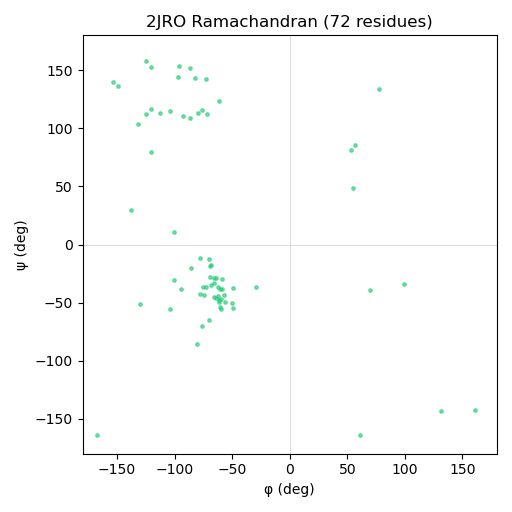18
ATOM 22101 C CA . LYS A 1 27 ? 11.202 -1.727 5.010 1.00 0.00 27 LYS A CA 18
ATOM 22102 C C . LYS A 1 27 ? 11.789 -2.276 3.712 1.00 0.00 27 LYS A C 18
ATOM 22103 O O . LYS A 1 27 ? 12.865 -1.851 3.282 1.00 0.00 27 LYS A O 18
ATOM 22122 N N . ASP A 1 28 ? 11.080 -3.200 3.084 1.00 0.00 28 ASP A N 18
ATOM 22123 C CA . ASP A 1 28 ? 11.583 -3.869 1.884 1.00 0.00 28 ASP A CA 18
ATOM 22124 C C . ASP A 1 28 ? 11.544 -2.956 0.662 1.00 0.00 28 ASP A C 18
ATOM 22125 O O . ASP A 1 28 ? 12.517 -2.869 -0.092 1.00 0.00 28 ASP A O 18
ATOM 22134 N N . LEU A 1 29 ? 10.420 -2.280 0.470 1.00 0.00 29 LEU A N 18
ATOM 22135 C CA . LEU A 1 29 ? 10.222 -1.453 -0.717 1.00 0.00 29 LEU A CA 18
ATOM 22136 C C . LEU A 1 29 ? 10.689 -0.021 -0.484 1.00 0.00 29 LEU A C 18
ATOM 22137 O O . LEU A 1 29 ? 11.122 0.662 -1.414 1.00 0.00 29 LEU A O 18
ATOM 22153 N N . GLY A 1 30 ? 10.607 0.427 0.757 1.00 0.00 30 GLY A N 18
ATOM 22154 C CA . GLY A 1 30 ? 10.966 1.789 1.072 1.00 0.00 30 GLY A CA 18
ATOM 22155 C C . GLY A 1 30 ? 9.744 2.670 1.233 1.00 0.00 30 GLY A C 18
ATOM 22156 O O . GLY A 1 30 ? 8.658 2.185 1.558 1.00 0.00 30 GLY A O 18
ATOM 22160 N N . ARG A 1 31 ? 9.918 3.960 0.998 1.00 0.00 31 ARG A N 18
ATOM 22161 C CA . ARG A 1 31 ? 8.821 4.914 1.095 1.00 0.00 31 ARG A CA 18
ATOM 22162 C C . ARG A 1 31 ? 7.853 4.744 -0.070 1.00 0.00 31 ARG A C 18
ATOM 22163 O O . ARG A 1 31 ? 8.229 4.865 -1.238 1.00 0.00 31 ARG A O 18
ATOM 22184 N N . LEU A 1 32 ? 6.613 4.454 0.255 1.00 0.00 32 LEU A N 18
ATOM 22185 C CA . LEU A 1 32 ? 5.576 4.299 -0.746 1.00 0.00 32 LEU A CA 18
ATOM 22186 C C . LEU A 1 32 ? 4.532 5.384 -0.570 1.00 0.00 32 LEU A C 18
ATOM 22187 O O . LEU A 1 32 ? 3.849 5.438 0.452 1.00 0.00 32 LEU A O 18
ATOM 22203 N N . GLU A 1 33 ? 4.430 6.265 -1.545 1.00 0.00 33 GLU A N 18
ATOM 22204 C CA . GLU A 1 33 ? 3.446 7.326 -1.496 1.00 0.00 33 GLU A CA 18
ATOM 22205 C C . GLU A 1 33 ? 2.183 6.891 -2.218 1.00 0.00 33 GLU A C 18
ATOM 22206 O O . GLU A 1 33 ? 2.239 6.246 -3.268 1.00 0.00 33 GLU A O 18
ATOM 22218 N N . PHE A 1 34 ? 1.049 7.231 -1.640 1.00 0.00 34 PHE A N 18
ATOM 22219 C CA . PHE A 1 34 ? -0.231 6.827 -2.178 1.00 0.00 34 PHE A CA 18
ATOM 22220 C C . PHE A 1 34 ? -1.252 7.943 -2.030 1.00 0.00 34 PHE A C 18
ATOM 22221 O O . PHE A 1 34 ? -1.192 8.739 -1.089 1.00 0.00 34 PHE A O 18
ATOM 22238 N N . GLU A 1 35 ? -2.166 8.009 -2.978 1.00 0.00 35 GLU A N 18
ATOM 22239 C CA . GLU A 1 35 ? -3.249 8.970 -2.938 1.00 0.00 35 GLU A CA 18
ATOM 22240 C C . GLU A 1 35 ? -4.493 8.324 -3.523 1.00 0.00 35 GLU A C 18
ATOM 22241 O O . GLU A 1 35 ? -4.389 7.505 -4.435 1.00 0.00 35 GLU A O 18
ATOM 22253 N N . LYS A 1 36 ? -5.663 8.667 -2.975 1.00 0.00 36 LYS A N 18
ATOM 22254 C CA . LYS A 1 36 ? -6.929 8.088 -3.427 1.00 0.00 36 LYS A CA 18
ATOM 22255 C C . LYS A 1 36 ? -6.981 6.592 -3.107 1.00 0.00 36 LYS A C 18
ATOM 22256 O O . LYS A 1 36 ? -7.808 5.856 -3.649 1.00 0.00 36 LYS A O 18
ATOM 22275 N N . GLY A 1 37 ? -6.097 6.154 -2.214 1.00 0.00 37 GLY A N 18
ATOM 22276 C CA . GLY A 1 37 ? -5.990 4.743 -1.897 1.00 0.00 37 GLY A CA 18
ATOM 22277 C C . GLY A 1 37 ? -5.195 3.990 -2.943 1.00 0.00 37 GLY A C 18
ATOM 22278 O O . GLY A 1 37 ? -5.075 2.768 -2.889 1.00 0.00 37 GLY A O 18
ATOM 22282 N N . ARG A 1 38 ? -4.646 4.728 -3.896 1.00 0.00 38 ARG A N 18
ATOM 22283 C CA . ARG A 1 38 ? -3.878 4.145 -4.982 1.00 0.00 38 ARG A CA 18
ATOM 22284 C C . ARG A 1 38 ? -2.438 4.592 -4.914 1.00 0.00 38 ARG A C 18
ATOM 22285 O O . ARG A 1 38 ? -2.106 5.769 -5.064 1.00 0.00 38 ARG A O 18
ATOM 22306 N N . PHE A 1 39 ? -1.610 3.620 -4.613 1.00 0.00 39 PHE A N 18
ATOM 22307 C CA . PHE A 1 39 ? -0.178 3.768 -4.589 1.00 0.00 39 PHE A CA 18
ATOM 22308 C C . PHE A 1 39 ? 0.337 4.325 -5.913 1.00 0.00 39 PHE A C 18
ATOM 22309 O O . PHE A 1 39 ? -0.054 3.859 -6.984 1.00 0.00 39 PHE A O 18
ATOM 22326 N N . LEU A 1 40 ? 1.208 5.319 -5.834 1.00 0.00 40 LEU A N 18
ATOM 22327 C CA . LEU A 1 40 ? 1.730 5.969 -7.026 1.00 0.00 40 LEU A CA 18
ATOM 22328 C C . LEU A 1 40 ? 2.806 5.108 -7.679 1.00 0.00 40 LEU A C 18
ATOM 22329 O O . LEU A 1 40 ? 3.912 4.970 -7.151 1.00 0.00 40 LEU A O 18
ATOM 22345 N N . LEU A 1 41 ? 2.467 4.518 -8.816 1.00 0.00 41 LEU A N 18
ATOM 22346 C CA . LEU A 1 41 ? 3.391 3.667 -9.552 1.00 0.00 41 LEU A CA 18
ATOM 22347 C C . LEU A 1 41 ? 4.348 4.524 -10.382 1.00 0.00 41 LEU A C 18
ATOM 22348 O O . LEU A 1 41 ? 3.920 5.231 -11.296 1.00 0.00 41 LEU A O 18
ATOM 22364 N N . PRO A 1 42 ? 5.653 4.479 -10.067 1.00 0.00 42 PRO A N 18
ATOM 22365 C CA . PRO A 1 42 ? 6.661 5.289 -10.757 1.00 0.00 42 PRO A CA 18
ATOM 22366 C C . PRO A 1 42 ? 6.962 4.784 -12.170 1.00 0.00 42 PRO A C 18
ATOM 22367 O O . PRO A 1 42 ? 7.821 3.916 -12.361 1.00 0.00 42 PRO A O 18
ATOM 22378 N N . ARG A 1 43 ? 6.228 5.322 -13.143 1.00 0.00 43 ARG A N 18
ATOM 22379 C CA . ARG A 1 43 ? 6.384 4.972 -14.558 1.00 0.00 43 ARG A CA 18
ATOM 22380 C C . ARG A 1 43 ? 6.020 3.505 -14.805 1.00 0.00 43 ARG A C 18
ATOM 22381 O O . ARG A 1 43 ? 4.883 3.193 -15.156 1.00 0.00 43 ARG A O 18
ATOM 22402 N N . LYS A 1 44 ? 6.978 2.610 -14.610 1.00 0.00 44 LYS A N 18
ATOM 22403 C CA . LYS A 1 44 ? 6.726 1.180 -14.739 1.00 0.00 44 LYS A CA 18
ATOM 22404 C C . LYS A 1 44 ? 7.175 0.448 -13.479 1.00 0.00 44 LYS A C 18
ATOM 22405 O O . LYS A 1 44 ? 6.879 -0.736 -13.299 1.00 0.00 44 LYS A O 18
ATOM 22424 N N . SER A 1 45 ? 7.883 1.171 -12.610 1.00 0.00 45 SER A N 18
ATOM 22425 C CA . SER A 1 45 ? 8.400 0.630 -11.352 1.00 0.00 45 SER A CA 18
ATOM 22426 C C . SER A 1 45 ? 9.402 -0.505 -11.594 1.00 0.00 45 SER A C 18
ATOM 22427 O O . SER A 1 45 ? 9.771 -0.801 -12.734 1.00 0.00 45 SER A O 18
ATOM 22435 N N . LEU A 1 46 ? 9.855 -1.115 -10.510 1.00 0.00 46 LEU A N 18
ATOM 22436 C CA . LEU A 1 46 ? 10.781 -2.234 -10.581 1.00 0.00 46 LEU A CA 18
ATOM 22437 C C . LEU A 1 46 ? 10.024 -3.528 -10.320 1.00 0.00 46 LEU A C 18
ATOM 22438 O O . LEU A 1 46 ? 9.003 -3.508 -9.636 1.00 0.00 46 LEU A O 18
ATOM 22454 N N . PRO A 1 47 ? 10.507 -4.661 -10.867 1.00 0.00 47 PRO A N 18
ATOM 22455 C CA . PRO A 1 47 ? 9.839 -5.968 -10.755 1.00 0.00 47 PRO A CA 18
ATOM 22456 C C . PRO A 1 47 ? 9.254 -6.250 -9.370 1.00 0.00 47 PRO A C 18
ATOM 22457 O O . PRO A 1 47 ? 8.044 -6.444 -9.233 1.00 0.00 47 PRO A O 18
ATOM 22468 N N . LYS A 1 48 ? 10.109 -6.259 -8.347 1.00 0.00 48 LYS A N 18
ATOM 22469 C CA . LYS A 1 48 ? 9.666 -6.556 -6.982 1.00 0.00 48 LYS A CA 18
ATOM 22470 C C . LYS A 1 48 ? 8.619 -5.554 -6.523 1.00 0.00 48 LYS A C 18
ATOM 22471 O O . LYS A 1 48 ? 7.555 -5.922 -6.019 1.00 0.00 48 LYS A O 18
ATOM 22490 N N . VAL A 1 49 ? 8.942 -4.284 -6.710 1.00 0.00 49 VAL A N 18
ATOM 22491 C CA . VAL A 1 49 ? 8.124 -3.191 -6.213 1.00 0.00 49 VAL A CA 18
ATOM 22492 C C . VAL A 1 49 ? 6.760 -3.183 -6.888 1.00 0.00 49 VAL A C 18
ATOM 22493 O O . VAL A 1 49 ? 5.731 -3.074 -6.224 1.00 0.00 49 VAL A O 18
ATOM 22506 N N . LYS A 1 50 ? 6.758 -3.320 -8.209 1.00 0.00 50 LYS A N 18
ATOM 22507 C CA . LYS A 1 50 ? 5.519 -3.323 -8.972 1.00 0.00 50 LYS A CA 18
ATOM 22508 C C . LYS A 1 50 ? 4.671 -4.531 -8.609 1.00 0.00 50 LYS A C 18
ATOM 22509 O O . LYS A 1 50 ? 3.464 -4.409 -8.452 1.00 0.00 50 LYS A O 18
ATOM 22528 N N . GLN A 1 51 ? 5.305 -5.691 -8.462 1.00 0.00 51 GLN A N 18
ATOM 22529 C CA . GLN A 1 51 ? 4.589 -6.912 -8.109 1.00 0.00 51 GLN A CA 18
ATOM 22530 C C . GLN A 1 51 ? 3.874 -6.755 -6.772 1.00 0.00 51 GLN A C 18
ATOM 22531 O O . GLN A 1 51 ? 2.691 -7.079 -6.649 1.00 0.00 51 GLN A O 18
ATOM 22545 N N . ALA A 1 52 ? 4.595 -6.247 -5.781 1.00 0.00 52 ALA A N 18
ATOM 22546 C CA . ALA A 1 52 ? 4.034 -6.046 -4.453 1.00 0.00 52 ALA A CA 18
ATOM 22547 C C . ALA A 1 52 ? 2.875 -5.056 -4.500 1.00 0.00 52 ALA A C 18
ATOM 22548 O O . ALA A 1 52 ? 1.785 -5.341 -4.002 1.00 0.00 52 ALA A O 18
ATOM 22555 N N . ILE A 1 53 ? 3.109 -3.905 -5.124 1.00 0.00 53 ILE A N 18
ATOM 22556 C CA . ILE A 1 53 ? 2.086 -2.869 -5.235 1.00 0.00 53 ILE A CA 18
ATOM 22557 C C . ILE A 1 53 ? 0.883 -3.371 -6.032 1.00 0.00 53 ILE A C 18
ATOM 22558 O O . ILE A 1 53 ? -0.263 -3.144 -5.649 1.00 0.00 53 ILE A O 18
ATOM 22574 N N . LEU A 1 54 ? 1.154 -4.075 -7.128 1.00 0.00 54 LEU A N 18
ATOM 22575 C CA . LEU A 1 54 ? 0.099 -4.586 -7.997 1.00 0.00 54 LEU A CA 18
ATOM 22576 C C . LEU A 1 54 ? -0.795 -5.562 -7.239 1.00 0.00 54 LEU A C 18
ATOM 22577 O O . LEU A 1 54 ? -2.020 -5.561 -7.400 1.00 0.00 54 LEU A O 18
ATOM 22593 N N . GLU A 1 55 ? -0.180 -6.389 -6.404 1.00 0.00 55 GLU A N 18
ATOM 22594 C CA . GLU A 1 55 ? -0.924 -7.342 -5.596 1.00 0.00 55 GLU A CA 18
ATOM 22595 C C . GLU A 1 55 ? -1.712 -6.614 -4.510 1.00 0.00 55 GLU A C 18
ATOM 22596 O O . GLU A 1 55 ? -2.811 -7.029 -4.139 1.00 0.00 55 GLU A O 18
ATOM 22608 N N . LEU A 1 56 ? -1.149 -5.515 -4.016 1.00 0.00 56 LEU A N 18
ATOM 22609 C CA . LEU A 1 56 ? -1.850 -4.667 -3.064 1.00 0.00 56 LEU A CA 18
ATOM 22610 C C . LEU A 1 56 ? -3.055 -4.017 -3.731 1.00 0.00 56 LEU A C 18
ATOM 22611 O O . LEU A 1 56 ? -4.140 -3.971 -3.157 1.00 0.00 56 LEU A O 18
ATOM 22627 N N . ASN A 1 57 ? -2.859 -3.536 -4.956 1.00 0.00 57 ASN A N 18
ATOM 22628 C CA . ASN A 1 57 ? -3.943 -2.954 -5.746 1.00 0.00 57 ASN A CA 18
ATOM 22629 C C . ASN A 1 57 ? -5.061 -3.969 -5.936 1.00 0.00 57 ASN A C 18
ATOM 22630 O O . ASN A 1 57 ? -6.241 -3.635 -5.864 1.00 0.00 57 ASN A O 18
ATOM 22641 N N . GLU A 1 58 ? -4.667 -5.219 -6.161 1.00 0.00 58 GLU A N 18
ATOM 22642 C CA . GLU A 1 58 ? -5.608 -6.318 -6.317 1.00 0.00 58 GLU A CA 18
ATOM 22643 C C . GLU A 1 58 ? -6.486 -6.430 -5.074 1.00 0.00 58 GLU A C 18
ATOM 22644 O O . GLU A 1 58 ? -7.701 -6.615 -5.161 1.00 0.00 58 GLU A O 18
ATOM 22656 N N . LEU A 1 59 ? -5.843 -6.306 -3.922 1.00 0.00 59 LEU A N 18
ATOM 22657 C CA . LEU A 1 59 ? -6.528 -6.345 -2.634 1.00 0.00 59 LEU A CA 18
ATOM 22658 C C . LEU A 1 59 ? -7.436 -5.123 -2.462 1.00 0.00 59 LEU A C 18
ATOM 22659 O O . LEU A 1 59 ? -8.525 -5.225 -1.899 1.00 0.00 59 LEU A O 18
ATOM 22675 N N . ILE A 1 60 ? -6.982 -3.977 -2.958 1.00 0.00 60 ILE A N 18
ATOM 22676 C CA . ILE A 1 60 ? -7.764 -2.745 -2.902 1.00 0.00 60 ILE A CA 18
ATOM 22677 C C . ILE A 1 60 ? -9.048 -2.888 -3.716 1.00 0.00 60 ILE A C 18
ATOM 22678 O O . ILE A 1 60 ? -10.142 -2.589 -3.237 1.00 0.00 60 ILE A O 18
ATOM 22694 N N . GLU A 1 61 ? -8.909 -3.367 -4.944 1.00 0.00 61 GLU A N 18
ATOM 22695 C CA . GLU A 1 61 ? -10.054 -3.550 -5.822 1.00 0.00 61 GLU A CA 18
ATOM 22696 C C . GLU A 1 61 ? -10.960 -4.664 -5.305 1.00 0.00 61 GLU A C 18
ATOM 22697 O O . GLU A 1 61 ? -12.154 -4.694 -5.604 1.00 0.00 61 GLU A O 18
ATOM 22709 N N . ALA A 1 62 ? -10.391 -5.570 -4.517 1.00 0.00 62 ALA A N 18
ATOM 22710 C CA . ALA A 1 62 ? -11.170 -6.619 -3.876 1.00 0.00 62 ALA A CA 18
ATOM 22711 C C . ALA A 1 62 ? -12.084 -6.019 -2.816 1.00 0.00 62 ALA A C 18
ATOM 22712 O O . ALA A 1 62 ? -13.207 -6.482 -2.614 1.00 0.00 62 ALA A O 18
ATOM 22719 N N . GLN A 1 63 ? -11.601 -4.972 -2.152 1.00 0.00 63 GLN A N 18
ATOM 22720 C CA . GLN A 1 63 ? -12.399 -4.262 -1.158 1.00 0.00 63 GLN A CA 18
ATOM 22721 C C . GLN A 1 63 ? -13.486 -3.444 -1.841 1.00 0.00 63 GLN A C 18
ATOM 22722 O O . GLN A 1 63 ? -14.570 -3.262 -1.295 1.00 0.00 63 GLN A O 18
ATOM 22736 N N . ASN A 1 64 ? -13.195 -2.968 -3.049 1.00 0.00 64 ASN A N 18
ATOM 22737 C CA . ASN A 1 64 ? -14.189 -2.262 -3.855 1.00 0.00 64 ASN A CA 18
ATOM 22738 C C . ASN A 1 64 ? -15.251 -3.234 -4.353 1.00 0.00 64 ASN A C 18
ATOM 22739 O O . ASN A 1 64 ? -16.381 -2.848 -4.646 1.00 0.00 64 ASN A O 18
ATOM 22750 N N . HIS A 1 65 ? -14.879 -4.505 -4.439 1.00 0.00 65 HIS A N 18
ATOM 22751 C CA . HIS A 1 65 ? -15.800 -5.549 -4.874 1.00 0.00 65 HIS A CA 18
ATOM 22752 C C . HIS A 1 65 ? -16.717 -5.946 -3.718 1.00 0.00 65 HIS A C 18
ATOM 22753 O O . HIS A 1 65 ? -17.726 -6.624 -3.913 1.00 0.00 65 HIS A O 18
ATOM 22768 N N . GLN A 1 66 ? -16.359 -5.508 -2.517 1.00 0.00 66 GLN A N 18
ATOM 22769 C CA . GLN A 1 66 ? -17.157 -5.781 -1.333 1.00 0.00 66 GLN A CA 18
ATOM 22770 C C . GLN A 1 66 ? -18.335 -4.822 -1.264 1.00 0.00 66 GLN A C 18
ATOM 22771 O O . GLN A 1 66 ? -18.194 -3.678 -0.825 1.00 0.00 66 GLN A O 18
ATOM 22785 N N . THR A 1 67 ? -19.481 -5.278 -1.726 1.00 0.00 67 THR A N 18
ATOM 22786 C CA . THR A 1 67 ? -20.686 -4.480 -1.677 1.00 0.00 67 THR A CA 18
ATOM 22787 C C . THR A 1 67 ? -21.301 -4.558 -0.283 1.00 0.00 67 THR A C 18
ATOM 22788 O O . THR A 1 67 ? -21.946 -5.545 0.074 1.00 0.00 67 THR A O 18
ATOM 22799 N N . LYS A 1 68 ? -21.053 -3.526 0.514 1.00 0.00 68 LYS A N 18
ATOM 22800 C CA . LYS A 1 68 ? -21.487 -3.500 1.900 1.00 0.00 68 LYS A CA 18
ATOM 22801 C C . LYS A 1 68 ? -22.982 -3.218 2.001 1.00 0.00 68 LYS A C 18
ATOM 22802 O O . LYS A 1 68 ? -23.797 -4.137 2.098 1.00 0.00 68 LYS A O 18
ATOM 22821 N N . THR A 1 69 ? -23.329 -1.945 1.951 1.00 0.00 69 THR A N 18
ATOM 22822 C CA . THR A 1 69 ? -24.706 -1.509 2.102 1.00 0.00 69 THR A CA 18
ATOM 22823 C C . THR A 1 69 ? -24.786 -0.006 1.855 1.00 0.00 69 THR A C 18
ATOM 22824 O O . THR A 1 69 ? -23.756 0.655 1.685 1.00 0.00 69 THR A O 18
ATOM 22835 N N . ALA A 1 70 ? -25.998 0.522 1.820 1.00 0.00 70 ALA A N 18
ATOM 22836 C CA . ALA A 1 70 ? -26.204 1.947 1.631 1.00 0.00 70 ALA A CA 18
ATOM 22837 C C . ALA A 1 70 ? -26.027 2.683 2.952 1.00 0.00 70 ALA A C 18
ATOM 22838 O O . ALA A 1 70 ? -25.807 2.061 3.993 1.00 0.00 70 ALA A O 18
ATOM 22845 N N . LEU A 1 71 ? -26.105 4.005 2.912 1.00 0.00 71 LEU A N 18
ATOM 22846 C CA . LEU A 1 71 ? -25.981 4.807 4.117 1.00 0.00 71 LEU A CA 18
ATOM 22847 C C . LEU A 1 71 ? -27.221 4.659 4.993 1.00 0.00 71 LEU A C 18
ATOM 22848 O O . LEU A 1 71 ? -28.256 5.279 4.742 1.00 0.00 71 LEU A O 18
ATOM 22864 N N . GLU A 1 72 ? -27.115 3.810 6.003 1.00 0.00 72 GLU A N 18
ATOM 22865 C CA . GLU A 1 72 ? -28.202 3.586 6.948 1.00 0.00 72 GLU A CA 18
ATOM 22866 C C . GLU A 1 72 ? -27.865 4.239 8.280 1.00 0.00 72 GLU A C 18
ATOM 22867 O O . GLU A 1 72 ? -28.461 3.929 9.315 1.00 0.00 72 GLU A O 18
ATOM 22879 N N . HIS A 1 73 ? -26.895 5.141 8.243 1.00 0.00 73 HIS A N 18
ATOM 22880 C CA . HIS A 1 73 ? -26.423 5.819 9.441 1.00 0.00 73 HIS A CA 18
ATOM 22881 C C . HIS A 1 73 ? -27.451 6.834 9.920 1.00 0.00 73 HIS A C 18
ATOM 22882 O O . HIS A 1 73 ? -28.200 7.396 9.122 1.00 0.00 73 HIS A O 18
ATOM 22897 N N . HIS A 1 74 ? -27.484 7.059 11.220 1.00 0.00 74 HIS A N 18
ATOM 22898 C CA . HIS A 1 74 ? -28.417 8.007 11.811 1.00 0.00 74 HIS A CA 18
ATOM 22899 C C . HIS A 1 74 ? -27.661 9.021 12.655 1.00 0.00 74 HIS A C 18
ATOM 22900 O O . HIS A 1 74 ? -26.452 8.888 12.849 1.00 0.00 74 HIS A O 18
ATOM 22915 N N . MET A 1 1 ? 4.431 10.257 7.380 1.00 0.00 1 MET A N 19
ATOM 22916 C CA . MET A 1 1 ? 5.240 9.075 7.016 1.00 0.00 1 MET A CA 19
ATOM 22917 C C . MET A 1 1 ? 5.036 7.964 8.035 1.00 0.00 1 MET A C 19
ATOM 22918 O O . MET A 1 1 ? 5.527 8.046 9.162 1.00 0.00 1 MET A O 19
ATOM 22934 N N . ARG A 1 2 ? 4.295 6.936 7.650 1.00 0.00 2 ARG A N 19
ATOM 22935 C CA . ARG A 1 2 ? 4.111 5.780 8.515 1.00 0.00 2 ARG A CA 19
ATOM 22936 C C . ARG A 1 2 ? 5.120 4.706 8.162 1.00 0.00 2 ARG A C 19
ATOM 22937 O O . ARG A 1 2 ? 5.274 4.348 6.999 1.00 0.00 2 ARG A O 19
ATOM 22958 N N . VAL A 1 3 ? 5.804 4.206 9.171 1.00 0.00 3 VAL A N 19
ATOM 22959 C CA . VAL A 1 3 ? 6.885 3.253 8.962 1.00 0.00 3 VAL A CA 19
ATOM 22960 C C . VAL A 1 3 ? 6.465 1.861 9.406 1.00 0.00 3 VAL A C 19
ATOM 22961 O O . VAL A 1 3 ? 6.137 1.639 10.576 1.00 0.00 3 VAL A O 19
ATOM 22974 N N . PHE A 1 4 ? 6.471 0.929 8.467 1.00 0.00 4 PHE A N 19
ATOM 22975 C CA . PHE A 1 4 ? 6.093 -0.446 8.742 1.00 0.00 4 PHE A CA 19
ATOM 22976 C C . PHE A 1 4 ? 7.271 -1.381 8.510 1.00 0.00 4 PHE A C 19
ATOM 22977 O O . PHE A 1 4 ? 7.694 -1.604 7.374 1.00 0.00 4 PHE A O 19
ATOM 22994 N N . PRO A 1 5 ? 7.830 -1.928 9.596 1.00 0.00 5 PRO A N 19
ATOM 22995 C CA . PRO A 1 5 ? 8.939 -2.879 9.518 1.00 0.00 5 PRO A CA 19
ATOM 22996 C C . PRO A 1 5 ? 8.476 -4.249 9.033 1.00 0.00 5 PRO A C 19
ATOM 22997 O O . PRO A 1 5 ? 9.266 -5.039 8.512 1.00 0.00 5 PRO A O 19
ATOM 23008 N N . VAL A 1 6 ? 7.187 -4.515 9.190 1.00 0.00 6 VAL A N 19
ATOM 23009 C CA . VAL A 1 6 ? 6.620 -5.793 8.804 1.00 0.00 6 VAL A CA 19
ATOM 23010 C C . VAL A 1 6 ? 5.826 -5.668 7.508 1.00 0.00 6 VAL A C 19
ATOM 23011 O O . VAL A 1 6 ? 5.000 -4.766 7.349 1.00 0.00 6 VAL A O 19
ATOM 23024 N N . TYR A 1 7 ? 6.103 -6.561 6.574 1.00 0.00 7 TYR A N 19
ATOM 23025 C CA . TYR A 1 7 ? 5.393 -6.586 5.307 1.00 0.00 7 TYR A CA 19
ATOM 23026 C C . TYR A 1 7 ? 4.115 -7.411 5.428 1.00 0.00 7 TYR A C 19
ATOM 23027 O O . TYR A 1 7 ? 4.145 -8.641 5.364 1.00 0.00 7 TYR A O 19
ATOM 23045 N N . ALA A 1 8 ? 3.002 -6.728 5.636 1.00 0.00 8 ALA A N 19
ATOM 23046 C CA . ALA A 1 8 ? 1.704 -7.381 5.700 1.00 0.00 8 ALA A CA 19
ATOM 23047 C C . ALA A 1 8 ? 0.719 -6.678 4.772 1.00 0.00 8 ALA A C 19
ATOM 23048 O O . ALA A 1 8 ? 0.130 -5.661 5.139 1.00 0.00 8 ALA A O 19
ATOM 23055 N N . PRO A 1 9 ? 0.549 -7.209 3.547 1.00 0.00 9 PRO A N 19
ATOM 23056 C CA . PRO A 1 9 ? -0.308 -6.610 2.507 1.00 0.00 9 PRO A CA 19
ATOM 23057 C C . PRO A 1 9 ? -1.697 -6.239 3.011 1.00 0.00 9 PRO A C 19
ATOM 23058 O O . PRO A 1 9 ? -2.134 -5.094 2.856 1.00 0.00 9 PRO A O 19
ATOM 23069 N N . LYS A 1 10 ? -2.377 -7.212 3.606 1.00 0.00 10 LYS A N 19
ATOM 23070 C CA . LYS A 1 10 ? -3.710 -6.998 4.164 1.00 0.00 10 LYS A CA 19
ATOM 23071 C C . LYS A 1 10 ? -3.745 -5.774 5.075 1.00 0.00 10 LYS A C 19
ATOM 23072 O O . LYS A 1 10 ? -4.558 -4.877 4.877 1.00 0.00 10 LYS A O 19
ATOM 23091 N N . LEU A 1 11 ? -2.848 -5.738 6.048 1.00 0.00 11 LEU A N 19
ATOM 23092 C CA . LEU A 1 11 ? -2.856 -4.685 7.059 1.00 0.00 11 LEU A CA 19
ATOM 23093 C C . LEU A 1 11 ? -2.571 -3.314 6.454 1.00 0.00 11 LEU A C 19
ATOM 23094 O O . LEU A 1 11 ? -3.159 -2.314 6.870 1.00 0.00 11 LEU A O 19
ATOM 23110 N N . ILE A 1 12 ? -1.678 -3.275 5.469 1.00 0.00 12 ILE A N 19
ATOM 23111 C CA . ILE A 1 12 ? -1.330 -2.025 4.800 1.00 0.00 12 ILE A CA 19
ATOM 23112 C C . ILE A 1 12 ? -2.539 -1.452 4.061 1.00 0.00 12 ILE A C 19
ATOM 23113 O O . ILE A 1 12 ? -2.929 -0.308 4.289 1.00 0.00 12 ILE A O 19
ATOM 23129 N N . VAL A 1 13 ? -3.145 -2.265 3.202 1.00 0.00 13 VAL A N 19
ATOM 23130 C CA . VAL A 1 13 ? -4.294 -1.831 2.411 1.00 0.00 13 VAL A CA 19
ATOM 23131 C C . VAL A 1 13 ? -5.504 -1.565 3.306 1.00 0.00 13 VAL A C 19
ATOM 23132 O O . VAL A 1 13 ? -6.261 -0.618 3.084 1.00 0.00 13 VAL A O 19
ATOM 23145 N N . LYS A 1 14 ? -5.668 -2.393 4.330 1.00 0.00 14 LYS A N 19
ATOM 23146 C CA . LYS A 1 14 ? -6.781 -2.261 5.265 1.00 0.00 14 LYS A CA 19
ATOM 23147 C C . LYS A 1 14 ? -6.730 -0.914 5.983 1.00 0.00 14 LYS A C 19
ATOM 23148 O O . LYS A 1 14 ? -7.761 -0.288 6.233 1.00 0.00 14 LYS A O 19
ATOM 23167 N N . HIS A 1 15 ? -5.525 -0.454 6.284 1.00 0.00 15 HIS A N 19
ATOM 23168 C CA . HIS A 1 15 ? -5.354 0.790 7.020 1.00 0.00 15 HIS A CA 19
ATOM 23169 C C . HIS A 1 15 ? -5.247 1.973 6.066 1.00 0.00 15 HIS A C 19
ATOM 23170 O O . HIS A 1 15 ? -5.344 3.132 6.482 1.00 0.00 15 HIS A O 19
ATOM 23185 N N . ALA A 1 16 ? -5.053 1.678 4.783 1.00 0.00 16 ALA A N 19
ATOM 23186 C CA . ALA A 1 16 ? -4.940 2.713 3.759 1.00 0.00 16 ALA A CA 19
ATOM 23187 C C . ALA A 1 16 ? -6.263 3.455 3.587 1.00 0.00 16 ALA A C 19
ATOM 23188 O O . ALA A 1 16 ? -6.306 4.538 3.020 1.00 0.00 16 ALA A O 19
ATOM 23195 N N . ARG A 1 17 ? -7.340 2.870 4.092 1.00 0.00 17 ARG A N 19
ATOM 23196 C CA . ARG A 1 17 ? -8.649 3.511 4.056 1.00 0.00 17 ARG A CA 19
ATOM 23197 C C . ARG A 1 17 ? -8.671 4.795 4.886 1.00 0.00 17 ARG A C 19
ATOM 23198 O O . ARG A 1 17 ? -9.519 5.662 4.682 1.00 0.00 17 ARG A O 19
ATOM 23219 N N . ILE A 1 18 ? -7.735 4.914 5.818 1.00 0.00 18 ILE A N 19
ATOM 23220 C CA . ILE A 1 18 ? -7.651 6.096 6.662 1.00 0.00 18 ILE A CA 19
ATOM 23221 C C . ILE A 1 18 ? -6.585 7.055 6.138 1.00 0.00 18 ILE A C 19
ATOM 23222 O O . ILE A 1 18 ? -6.813 8.258 6.028 1.00 0.00 18 ILE A O 19
ATOM 23238 N N . PHE A 1 19 ? -5.438 6.495 5.785 1.00 0.00 19 PHE A N 19
ATOM 23239 C CA . PHE A 1 19 ? -4.275 7.276 5.370 1.00 0.00 19 PHE A CA 19
ATOM 23240 C C . PHE A 1 19 ? -4.213 7.443 3.856 1.00 0.00 19 PHE A C 19
ATOM 23241 O O . PHE A 1 19 ? -3.190 7.875 3.334 1.00 0.00 19 PHE A O 19
ATOM 23258 N N . LEU A 1 20 ? -5.309 7.060 3.184 1.00 0.00 20 LEU A N 19
ATOM 23259 C CA . LEU A 1 20 ? -5.440 7.020 1.710 1.00 0.00 20 LEU A CA 19
ATOM 23260 C C . LEU A 1 20 ? -4.658 8.097 0.943 1.00 0.00 20 LEU A C 19
ATOM 23261 O O . LEU A 1 20 ? -4.272 7.873 -0.204 1.00 0.00 20 LEU A O 19
ATOM 23277 N N . THR A 1 21 ? -4.450 9.257 1.539 1.00 0.00 21 THR A N 19
ATOM 23278 C CA . THR A 1 21 ? -3.596 10.268 0.946 1.00 0.00 21 THR A CA 19
ATOM 23279 C C . THR A 1 21 ? -2.359 10.484 1.818 1.00 0.00 21 THR A C 19
ATOM 23280 O O . THR A 1 21 ? -2.446 11.049 2.911 1.00 0.00 21 THR A O 19
ATOM 23291 N N . GLY A 1 22 ? -1.210 9.990 1.364 1.00 0.00 22 GLY A N 19
ATOM 23292 C CA . GLY A 1 22 ? -0.000 10.160 2.138 1.00 0.00 22 GLY A CA 19
ATOM 23293 C C . GLY A 1 22 ? 1.145 9.316 1.640 1.00 0.00 22 GLY A C 19
ATOM 23294 O O . GLY A 1 22 ? 1.238 9.013 0.446 1.00 0.00 22 GLY A O 19
ATOM 23298 N N . VAL A 1 23 ? 2.016 8.934 2.561 1.00 0.00 23 VAL A N 19
ATOM 23299 C CA . VAL A 1 23 ? 3.211 8.183 2.222 1.00 0.00 23 VAL A CA 19
ATOM 23300 C C . VAL A 1 23 ? 3.552 7.170 3.322 1.00 0.00 23 VAL A C 19
ATOM 23301 O O . VAL A 1 23 ? 3.492 7.475 4.520 1.00 0.00 23 VAL A O 19
ATOM 23314 N N . ILE A 1 24 ? 3.897 5.961 2.907 1.00 0.00 24 ILE A N 19
ATOM 23315 C CA . ILE A 1 24 ? 4.223 4.893 3.836 1.00 0.00 24 ILE A CA 19
ATOM 23316 C C . ILE A 1 24 ? 5.620 4.359 3.543 1.00 0.00 24 ILE A C 19
ATOM 23317 O O . ILE A 1 24 ? 6.020 4.252 2.386 1.00 0.00 24 ILE A O 19
ATOM 23333 N N . TRP A 1 25 ? 6.370 4.060 4.588 1.00 0.00 25 TRP A N 19
ATOM 23334 C CA . TRP A 1 25 ? 7.720 3.562 4.433 1.00 0.00 25 TRP A CA 19
ATOM 23335 C C . TRP A 1 25 ? 7.802 2.130 4.953 1.00 0.00 25 TRP A C 19
ATOM 23336 O O . TRP A 1 25 ? 7.661 1.884 6.150 1.00 0.00 25 TRP A O 19
ATOM 23357 N N . VAL A 1 26 ? 8.002 1.191 4.047 1.00 0.00 26 VAL A N 19
ATOM 23358 C CA . VAL A 1 26 ? 8.138 -0.209 4.414 1.00 0.00 26 VAL A CA 19
ATOM 23359 C C . VAL A 1 26 ? 9.609 -0.598 4.380 1.00 0.00 26 VAL A C 19
ATOM 23360 O O . VAL A 1 26 ? 10.396 -0.003 3.643 1.00 0.00 26 VAL A O 19
ATOM 23373 N N . LYS A 1 27 ? 9.983 -1.586 5.171 1.00 0.00 27 LYS A N 19
ATOM 23374 C CA . LYS A 1 27 ? 11.373 -2.009 5.252 1.00 0.00 27 LYS A CA 19
ATOM 23375 C C . LYS A 1 27 ? 11.799 -2.746 3.982 1.00 0.00 27 LYS A C 19
ATOM 23376 O O . LYS A 1 27 ? 12.808 -2.402 3.359 1.00 0.00 27 LYS A O 19
ATOM 23395 N N . ASP A 1 28 ? 11.023 -3.752 3.604 1.00 0.00 28 ASP A N 19
ATOM 23396 C CA . ASP A 1 28 ? 11.380 -4.617 2.481 1.00 0.00 28 ASP A CA 19
ATOM 23397 C C . ASP A 1 28 ? 11.236 -3.896 1.144 1.00 0.00 28 ASP A C 19
ATOM 23398 O O . ASP A 1 28 ? 12.140 -3.928 0.309 1.00 0.00 28 ASP A O 19
ATOM 23407 N N . LEU A 1 29 ? 10.098 -3.246 0.947 1.00 0.00 29 LEU A N 19
ATOM 23408 C CA . LEU A 1 29 ? 9.807 -2.579 -0.318 1.00 0.00 29 LEU A CA 19
ATOM 23409 C C . LEU A 1 29 ? 10.478 -1.212 -0.385 1.00 0.00 29 LEU A C 19
ATOM 23410 O O . LEU A 1 29 ? 11.281 -0.945 -1.280 1.00 0.00 29 LEU A O 19
ATOM 23426 N N . GLY A 1 30 ? 10.147 -0.356 0.565 1.00 0.00 30 GLY A N 19
ATOM 23427 C CA . GLY A 1 30 ? 10.656 0.996 0.560 1.00 0.00 30 GLY A CA 19
ATOM 23428 C C . GLY A 1 30 ? 9.552 1.998 0.800 1.00 0.00 30 GLY A C 19
ATOM 23429 O O . GLY A 1 30 ? 8.547 1.672 1.433 1.00 0.00 30 GLY A O 19
ATOM 23433 N N . ARG A 1 31 ? 9.719 3.202 0.281 1.00 0.00 31 ARG A N 19
ATOM 23434 C CA . ARG A 1 31 ? 8.724 4.249 0.457 1.00 0.00 31 ARG A CA 19
ATOM 23435 C C . ARG A 1 31 ? 7.665 4.159 -0.639 1.00 0.00 31 ARG A C 19
ATOM 23436 O O . ARG A 1 31 ? 7.991 4.114 -1.826 1.00 0.00 31 ARG A O 19
ATOM 23457 N N . LEU A 1 32 ? 6.400 4.133 -0.238 1.00 0.00 32 LEU A N 19
ATOM 23458 C CA . LEU A 1 32 ? 5.302 3.990 -1.183 1.00 0.00 32 LEU A CA 19
ATOM 23459 C C . LEU A 1 32 ? 4.398 5.215 -1.153 1.00 0.00 32 LEU A C 19
ATOM 23460 O O . LEU A 1 32 ? 4.164 5.807 -0.094 1.00 0.00 32 LEU A O 19
ATOM 23476 N N . GLU A 1 33 ? 3.887 5.579 -2.319 1.00 0.00 33 GLU A N 19
ATOM 23477 C CA . GLU A 1 33 ? 3.044 6.758 -2.469 1.00 0.00 33 GLU A CA 19
ATOM 23478 C C . GLU A 1 33 ? 1.666 6.344 -2.965 1.00 0.00 33 GLU A C 19
ATOM 23479 O O . GLU A 1 33 ? 1.545 5.602 -3.944 1.00 0.00 33 GLU A O 19
ATOM 23491 N N . PHE A 1 34 ? 0.630 6.814 -2.293 1.00 0.00 34 PHE A N 19
ATOM 23492 C CA . PHE A 1 34 ? -0.725 6.409 -2.618 1.00 0.00 34 PHE A CA 19
ATOM 23493 C C . PHE A 1 34 ? -1.711 7.555 -2.431 1.00 0.00 34 PHE A C 19
ATOM 23494 O O . PHE A 1 34 ? -1.557 8.385 -1.534 1.00 0.00 34 PHE A O 19
ATOM 23511 N N . GLU A 1 35 ? -2.707 7.598 -3.303 1.00 0.00 35 GLU A N 19
ATOM 23512 C CA . GLU A 1 35 ? -3.781 8.575 -3.209 1.00 0.00 35 GLU A CA 19
ATOM 23513 C C . GLU A 1 35 ? -5.115 7.871 -3.412 1.00 0.00 35 GLU A C 19
ATOM 23514 O O . GLU A 1 35 ? -5.233 7.006 -4.283 1.00 0.00 35 GLU A O 19
ATOM 23526 N N . LYS A 1 36 ? -6.103 8.223 -2.587 1.00 0.00 36 LYS A N 19
ATOM 23527 C CA . LYS A 1 36 ? -7.418 7.582 -2.619 1.00 0.00 36 LYS A CA 19
ATOM 23528 C C . LYS A 1 36 ? -7.301 6.119 -2.206 1.00 0.00 36 LYS A C 19
ATOM 23529 O O . LYS A 1 36 ? -8.175 5.301 -2.501 1.00 0.00 36 LYS A O 19
ATOM 23548 N N . GLY A 1 37 ? -6.212 5.801 -1.512 1.00 0.00 37 GLY A N 19
ATOM 23549 C CA . GLY A 1 37 ? -5.967 4.440 -1.082 1.00 0.00 37 GLY A CA 19
ATOM 23550 C C . GLY A 1 37 ? -5.230 3.632 -2.131 1.00 0.00 37 GLY A C 19
ATOM 23551 O O . GLY A 1 37 ? -4.696 2.566 -1.840 1.00 0.00 37 GLY A O 19
ATOM 23555 N N . ARG A 1 38 ? -5.184 4.155 -3.349 1.00 0.00 38 ARG A N 19
ATOM 23556 C CA . ARG A 1 38 ? -4.579 3.448 -4.469 1.00 0.00 38 ARG A CA 19
ATOM 23557 C C . ARG A 1 38 ? -3.137 3.854 -4.643 1.00 0.00 38 ARG A C 19
ATOM 23558 O O . ARG A 1 38 ? -2.799 5.033 -4.788 1.00 0.00 38 ARG A O 19
ATOM 23579 N N . PHE A 1 39 ? -2.306 2.842 -4.606 1.00 0.00 39 PHE A N 19
ATOM 23580 C CA . PHE A 1 39 ? -0.875 2.976 -4.672 1.00 0.00 39 PHE A CA 19
ATOM 23581 C C . PHE A 1 39 ? -0.409 3.304 -6.084 1.00 0.00 39 PHE A C 19
ATOM 23582 O O . PHE A 1 39 ? -0.803 2.643 -7.045 1.00 0.00 39 PHE A O 19
ATOM 23599 N N . LEU A 1 40 ? 0.433 4.323 -6.191 1.00 0.00 40 LEU A N 19
ATOM 23600 C CA . LEU A 1 40 ? 0.942 4.773 -7.478 1.00 0.00 40 LEU A CA 19
ATOM 23601 C C . LEU A 1 40 ? 2.172 3.964 -7.874 1.00 0.00 40 LEU A C 19
ATOM 23602 O O . LEU A 1 40 ? 2.856 3.408 -7.014 1.00 0.00 40 LEU A O 19
ATOM 23618 N N . LEU A 1 41 ? 2.457 3.911 -9.164 1.00 0.00 41 LEU A N 19
ATOM 23619 C CA . LEU A 1 41 ? 3.580 3.131 -9.662 1.00 0.00 41 LEU A CA 19
ATOM 23620 C C . LEU A 1 41 ? 4.431 3.950 -10.630 1.00 0.00 41 LEU A C 19
ATOM 23621 O O . LEU A 1 41 ? 3.985 4.284 -11.733 1.00 0.00 41 LEU A O 19
ATOM 23637 N N . PRO A 1 42 ? 5.661 4.306 -10.217 1.00 0.00 42 PRO A N 19
ATOM 23638 C CA . PRO A 1 42 ? 6.632 4.977 -11.092 1.00 0.00 42 PRO A CA 19
ATOM 23639 C C . PRO A 1 42 ? 6.991 4.122 -12.308 1.00 0.00 42 PRO A C 19
ATOM 23640 O O . PRO A 1 42 ? 6.576 2.964 -12.398 1.00 0.00 42 PRO A O 19
ATOM 23651 N N . ARG A 1 43 ? 7.767 4.701 -13.227 1.00 0.00 43 ARG A N 19
ATOM 23652 C CA . ARG A 1 43 ? 8.106 4.063 -14.503 1.00 0.00 43 ARG A CA 19
ATOM 23653 C C . ARG A 1 43 ? 8.490 2.596 -14.339 1.00 0.00 43 ARG A C 19
ATOM 23654 O O . ARG A 1 43 ? 7.793 1.707 -14.829 1.00 0.00 43 ARG A O 19
ATOM 23675 N N . LYS A 1 44 ? 9.593 2.350 -13.649 1.00 0.00 44 LYS A N 19
ATOM 23676 C CA . LYS A 1 44 ? 10.113 1.000 -13.522 1.00 0.00 44 LYS A CA 19
ATOM 23677 C C . LYS A 1 44 ? 10.041 0.530 -12.078 1.00 0.00 44 LYS A C 19
ATOM 23678 O O . LYS A 1 44 ? 9.556 -0.568 -11.802 1.00 0.00 44 LYS A O 19
ATOM 23697 N N . SER A 1 45 ? 10.520 1.377 -11.167 1.00 0.00 45 SER A N 19
ATOM 23698 C CA . SER A 1 45 ? 10.578 1.045 -9.749 1.00 0.00 45 SER A CA 19
ATOM 23699 C C . SER A 1 45 ? 11.470 -0.173 -9.513 1.00 0.00 45 SER A C 19
ATOM 23700 O O . SER A 1 45 ? 12.278 -0.542 -10.371 1.00 0.00 45 SER A O 19
ATOM 23708 N N . LEU A 1 46 ? 11.347 -0.768 -8.338 1.00 0.00 46 LEU A N 19
ATOM 23709 C CA . LEU A 1 46 ? 12.045 -2.004 -8.032 1.00 0.00 46 LEU A CA 19
ATOM 23710 C C . LEU A 1 46 ? 11.115 -3.177 -8.327 1.00 0.00 46 LEU A C 19
ATOM 23711 O O . LEU A 1 46 ? 9.911 -3.078 -8.085 1.00 0.00 46 LEU A O 19
ATOM 23727 N N . PRO A 1 47 ? 11.655 -4.285 -8.865 1.00 0.00 47 PRO A N 19
ATOM 23728 C CA . PRO A 1 47 ? 10.859 -5.459 -9.260 1.00 0.00 47 PRO A CA 19
ATOM 23729 C C . PRO A 1 47 ? 9.873 -5.907 -8.183 1.00 0.00 47 PRO A C 19
ATOM 23730 O O . PRO A 1 47 ? 8.674 -6.028 -8.443 1.00 0.00 47 PRO A O 19
ATOM 23741 N N . LYS A 1 48 ? 10.374 -6.129 -6.970 1.00 0.00 48 LYS A N 19
ATOM 23742 C CA . LYS A 1 48 ? 9.528 -6.551 -5.856 1.00 0.00 48 LYS A CA 19
ATOM 23743 C C . LYS A 1 48 ? 8.455 -5.511 -5.553 1.00 0.00 48 LYS A C 19
ATOM 23744 O O . LYS A 1 48 ? 7.318 -5.853 -5.236 1.00 0.00 48 LYS A O 19
ATOM 23763 N N . VAL A 1 49 ? 8.821 -4.242 -5.672 1.00 0.00 49 VAL A N 19
ATOM 23764 C CA . VAL A 1 49 ? 7.923 -3.152 -5.332 1.00 0.00 49 VAL A CA 19
ATOM 23765 C C . VAL A 1 49 ? 6.817 -3.022 -6.371 1.00 0.00 49 VAL A C 19
ATOM 23766 O O . VAL A 1 49 ? 5.647 -2.876 -6.024 1.00 0.00 49 VAL A O 19
ATOM 23779 N N . LYS A 1 50 ? 7.188 -3.097 -7.644 1.00 0.00 50 LYS A N 19
ATOM 23780 C CA . LYS A 1 50 ? 6.223 -2.989 -8.730 1.00 0.00 50 LYS A CA 19
ATOM 23781 C C . LYS A 1 50 ? 5.186 -4.103 -8.637 1.00 0.00 50 LYS A C 19
ATOM 23782 O O . LYS A 1 50 ? 3.985 -3.855 -8.749 1.00 0.00 50 LYS A O 19
ATOM 23801 N N . GLN A 1 51 ? 5.659 -5.322 -8.412 1.00 0.00 51 GLN A N 19
ATOM 23802 C CA . GLN A 1 51 ? 4.772 -6.467 -8.244 1.00 0.00 51 GLN A CA 19
ATOM 23803 C C . GLN A 1 51 ? 3.890 -6.291 -7.015 1.00 0.00 51 GLN A C 19
ATOM 23804 O O . GLN A 1 51 ? 2.682 -6.517 -7.072 1.00 0.00 51 GLN A O 19
ATOM 23818 N N . ALA A 1 52 ? 4.496 -5.862 -5.912 1.00 0.00 52 ALA A N 19
ATOM 23819 C CA . ALA A 1 52 ? 3.760 -5.631 -4.676 1.00 0.00 52 ALA A CA 19
ATOM 23820 C C . ALA A 1 52 ? 2.662 -4.594 -4.878 1.00 0.00 52 ALA A C 19
ATOM 23821 O O . ALA A 1 52 ? 1.531 -4.797 -4.455 1.00 0.00 52 ALA A O 19
ATOM 23828 N N . ILE A 1 53 ? 2.996 -3.490 -5.539 1.00 0.00 53 ILE A N 19
ATOM 23829 C CA . ILE A 1 53 ? 2.029 -2.430 -5.804 1.00 0.00 53 ILE A CA 19
ATOM 23830 C C . ILE A 1 53 ? 0.862 -2.952 -6.644 1.00 0.00 53 ILE A C 19
ATOM 23831 O O . ILE A 1 53 ? -0.299 -2.611 -6.391 1.00 0.00 53 ILE A O 19
ATOM 23847 N N . LEU A 1 54 ? 1.166 -3.794 -7.623 1.00 0.00 54 LEU A N 19
ATOM 23848 C CA . LEU A 1 54 ? 0.133 -4.380 -8.471 1.00 0.00 54 LEU A CA 19
ATOM 23849 C C . LEU A 1 54 ? -0.777 -5.301 -7.658 1.00 0.00 54 LEU A C 19
ATOM 23850 O O . LEU A 1 54 ? -2.003 -5.250 -7.790 1.00 0.00 54 LEU A O 19
ATOM 23866 N N . GLU A 1 55 ? -0.173 -6.125 -6.809 1.00 0.00 55 GLU A N 19
ATOM 23867 C CA . GLU A 1 55 ? -0.929 -7.017 -5.933 1.00 0.00 55 GLU A CA 19
ATOM 23868 C C . GLU A 1 55 ? -1.710 -6.234 -4.881 1.00 0.00 55 GLU A C 19
ATOM 23869 O O . GLU A 1 55 ? -2.822 -6.614 -4.512 1.00 0.00 55 GLU A O 19
ATOM 23881 N N . LEU A 1 56 ? -1.129 -5.140 -4.395 1.00 0.00 56 LEU A N 19
ATOM 23882 C CA . LEU A 1 56 ? -1.818 -4.283 -3.437 1.00 0.00 56 LEU A CA 19
ATOM 23883 C C . LEU A 1 56 ? -3.051 -3.659 -4.077 1.00 0.00 56 LEU A C 19
ATOM 23884 O O . LEU A 1 56 ? -4.128 -3.675 -3.492 1.00 0.00 56 LEU A O 19
ATOM 23900 N N . ASN A 1 57 ? -2.894 -3.146 -5.297 1.00 0.00 57 ASN A N 19
ATOM 23901 C CA . ASN A 1 57 ? -4.021 -2.579 -6.040 1.00 0.00 57 ASN A CA 19
ATOM 23902 C C . ASN A 1 57 ? -5.104 -3.626 -6.265 1.00 0.00 57 ASN A C 19
ATOM 23903 O O . ASN A 1 57 ? -6.292 -3.310 -6.287 1.00 0.00 57 ASN A O 19
ATOM 23914 N N . GLU A 1 58 ? -4.682 -4.873 -6.420 1.00 0.00 58 GLU A N 19
ATOM 23915 C CA . GLU A 1 58 ? -5.606 -5.991 -6.549 1.00 0.00 58 GLU A CA 19
ATOM 23916 C C . GLU A 1 58 ? -6.438 -6.118 -5.283 1.00 0.00 58 GLU A C 19
ATOM 23917 O O . GLU A 1 58 ? -7.666 -6.138 -5.326 1.00 0.00 58 GLU A O 19
ATOM 23929 N N . LEU A 1 59 ? -5.746 -6.183 -4.153 1.00 0.00 59 LEU A N 19
ATOM 23930 C CA . LEU A 1 59 ? -6.384 -6.290 -2.846 1.00 0.00 59 LEU A CA 19
ATOM 23931 C C . LEU A 1 59 ? -7.309 -5.096 -2.594 1.00 0.00 59 LEU A C 19
ATOM 23932 O O . LEU A 1 59 ? -8.395 -5.245 -2.029 1.00 0.00 59 LEU A O 19
ATOM 23948 N N . ILE A 1 60 ? -6.870 -3.915 -3.016 1.00 0.00 60 ILE A N 19
ATOM 23949 C CA . ILE A 1 60 ? -7.680 -2.708 -2.907 1.00 0.00 60 ILE A CA 19
ATOM 23950 C C . ILE A 1 60 ? -8.991 -2.878 -3.669 1.00 0.00 60 ILE A C 19
ATOM 23951 O O . ILE A 1 60 ? -10.075 -2.730 -3.106 1.00 0.00 60 ILE A O 19
ATOM 23967 N N . GLU A 1 61 ? -8.879 -3.231 -4.943 1.00 0.00 61 GLU A N 19
ATOM 23968 C CA . GLU A 1 61 ? -10.043 -3.348 -5.807 1.00 0.00 61 GLU A CA 19
ATOM 23969 C C . GLU A 1 61 ? -10.917 -4.526 -5.386 1.00 0.00 61 GLU A C 19
ATOM 23970 O O . GLU A 1 61 ? -12.123 -4.518 -5.604 1.00 0.00 61 GLU A O 19
ATOM 23982 N N . ALA A 1 62 ? -10.302 -5.536 -4.779 1.00 0.00 62 ALA A N 19
ATOM 23983 C CA . ALA A 1 62 ? -11.036 -6.700 -4.288 1.00 0.00 62 ALA A CA 19
ATOM 23984 C C . ALA A 1 62 ? -11.908 -6.342 -3.089 1.00 0.00 62 ALA A C 19
ATOM 23985 O O . ALA A 1 62 ? -12.923 -6.987 -2.829 1.00 0.00 62 ALA A O 19
ATOM 23992 N N . GLN A 1 63 ? -11.497 -5.319 -2.349 1.00 0.00 63 GLN A N 19
ATOM 23993 C CA . GLN A 1 63 ? -12.281 -4.832 -1.219 1.00 0.00 63 GLN A CA 19
ATOM 23994 C C . GLN A 1 63 ? -13.298 -3.793 -1.672 1.00 0.00 63 GLN A C 19
ATOM 23995 O O . GLN A 1 63 ? -14.244 -3.469 -0.950 1.00 0.00 63 GLN A O 19
ATOM 24009 N N . ASN A 1 64 ? -13.081 -3.261 -2.862 1.00 0.00 64 ASN A N 19
ATOM 24010 C CA . ASN A 1 64 ? -14.042 -2.358 -3.491 1.00 0.00 64 ASN A CA 19
ATOM 24011 C C . ASN A 1 64 ? -15.105 -3.173 -4.209 1.00 0.00 64 ASN A C 19
ATOM 24012 O O . ASN A 1 64 ? -16.305 -2.954 -4.043 1.00 0.00 64 ASN A O 19
ATOM 24023 N N . HIS A 1 65 ? -14.642 -4.132 -4.993 1.00 0.00 65 HIS A N 19
ATOM 24024 C CA . HIS A 1 65 ? -15.510 -5.026 -5.736 1.00 0.00 65 HIS A CA 19
ATOM 24025 C C . HIS A 1 65 ? -15.434 -6.405 -5.109 1.00 0.00 65 HIS A C 19
ATOM 24026 O O . HIS A 1 65 ? -14.733 -7.284 -5.609 1.00 0.00 65 HIS A O 19
ATOM 24041 N N . GLN A 1 66 ? -16.101 -6.560 -3.976 1.00 0.00 66 GLN A N 19
ATOM 24042 C CA . GLN A 1 66 ? -16.119 -7.833 -3.264 1.00 0.00 66 GLN A CA 19
ATOM 24043 C C . GLN A 1 66 ? -16.584 -8.961 -4.177 1.00 0.00 66 GLN A C 19
ATOM 24044 O O . GLN A 1 66 ? -17.459 -8.769 -5.025 1.00 0.00 66 GLN A O 19
ATOM 24058 N N . THR A 1 67 ? -16.003 -10.137 -3.988 1.00 0.00 67 THR A N 19
ATOM 24059 C CA . THR A 1 67 ? -16.322 -11.292 -4.809 1.00 0.00 67 THR A CA 19
ATOM 24060 C C . THR A 1 67 ? -17.673 -11.896 -4.416 1.00 0.00 67 THR A C 19
ATOM 24061 O O . THR A 1 67 ? -17.758 -13.030 -3.938 1.00 0.00 67 THR A O 19
ATOM 24072 N N . LYS A 1 68 ? -18.720 -11.106 -4.608 1.00 0.00 68 LYS A N 19
ATOM 24073 C CA . LYS A 1 68 ? -20.079 -11.510 -4.306 1.00 0.00 68 LYS A CA 19
ATOM 24074 C C . LYS A 1 68 ? -20.981 -11.190 -5.493 1.00 0.00 68 LYS A C 19
ATOM 24075 O O . LYS A 1 68 ? -21.526 -10.088 -5.598 1.00 0.00 68 LYS A O 19
ATOM 24094 N N . THR A 1 69 ? -21.090 -12.132 -6.413 1.00 0.00 69 THR A N 19
ATOM 24095 C CA . THR A 1 69 ? -21.937 -11.955 -7.578 1.00 0.00 69 THR A CA 19
ATOM 24096 C C . THR A 1 69 ? -23.321 -12.523 -7.307 1.00 0.00 69 THR A C 19
ATOM 24097 O O . THR A 1 69 ? -23.585 -13.698 -7.564 1.00 0.00 69 THR A O 19
ATOM 24108 N N . ALA A 1 70 ? -24.183 -11.691 -6.754 1.00 0.00 70 ALA A N 19
ATOM 24109 C CA . ALA A 1 70 ? -25.531 -12.096 -6.405 1.00 0.00 70 ALA A CA 19
ATOM 24110 C C . ALA A 1 70 ? -26.469 -10.904 -6.466 1.00 0.00 70 ALA A C 19
ATOM 24111 O O . ALA A 1 70 ? -26.021 -9.757 -6.536 1.00 0.00 70 ALA A O 19
ATOM 24118 N N . LEU A 1 71 ? -27.764 -11.175 -6.443 1.00 0.00 71 LEU A N 19
ATOM 24119 C CA . LEU A 1 71 ? -28.761 -10.119 -6.487 1.00 0.00 71 LEU A CA 19
ATOM 24120 C C . LEU A 1 71 ? -28.981 -9.550 -5.091 1.00 0.00 71 LEU A C 19
ATOM 24121 O O . LEU A 1 71 ? -28.528 -10.122 -4.098 1.00 0.00 71 LEU A O 19
ATOM 24137 N N . GLU A 1 72 ? -29.703 -8.448 -5.006 1.00 0.00 72 GLU A N 19
ATOM 24138 C CA . GLU A 1 72 ? -29.951 -7.808 -3.733 1.00 0.00 72 GLU A CA 19
ATOM 24139 C C . GLU A 1 72 ? -31.350 -8.172 -3.265 1.00 0.00 72 GLU A C 19
ATOM 24140 O O . GLU A 1 72 ? -32.203 -7.317 -3.016 1.00 0.00 72 GLU A O 19
ATOM 24152 N N . HIS A 1 73 ? -31.568 -9.476 -3.204 1.00 0.00 73 HIS A N 19
ATOM 24153 C CA . HIS A 1 73 ? -32.810 -10.051 -2.691 1.00 0.00 73 HIS A CA 19
ATOM 24154 C C . HIS A 1 73 ? -33.959 -9.782 -3.655 1.00 0.00 73 HIS A C 19
ATOM 24155 O O . HIS A 1 73 ? -35.095 -9.544 -3.244 1.00 0.00 73 HIS A O 19
ATOM 24170 N N . HIS A 1 74 ? -33.657 -9.839 -4.946 1.00 0.00 74 HIS A N 19
ATOM 24171 C CA . HIS A 1 74 ? -34.649 -9.587 -5.982 1.00 0.00 74 HIS A CA 19
ATOM 24172 C C . HIS A 1 74 ? -35.052 -10.884 -6.677 1.00 0.00 74 HIS A C 19
ATOM 24173 O O . HIS A 1 74 ? -34.237 -11.523 -7.334 1.00 0.00 74 HIS A O 19
ATOM 24188 N N . MET A 1 1 ? 3.245 10.103 7.683 1.00 0.00 1 MET A N 20
ATOM 24189 C CA . MET A 1 1 ? 3.702 8.804 7.134 1.00 0.00 1 MET A CA 20
ATOM 24190 C C . MET A 1 1 ? 3.475 7.683 8.134 1.00 0.00 1 MET A C 20
ATOM 24191 O O . MET A 1 1 ? 3.335 7.928 9.331 1.00 0.00 1 MET A O 20
ATOM 24207 N N . ARG A 1 2 ? 3.433 6.455 7.633 1.00 0.00 2 ARG A N 20
ATOM 24208 C CA . ARG A 1 2 ? 3.312 5.279 8.482 1.00 0.00 2 ARG A CA 20
ATOM 24209 C C . ARG A 1 2 ? 4.347 4.239 8.066 1.00 0.00 2 ARG A C 20
ATOM 24210 O O . ARG A 1 2 ? 4.391 3.826 6.911 1.00 0.00 2 ARG A O 20
ATOM 24231 N N . VAL A 1 3 ? 5.187 3.834 9.005 1.00 0.00 3 VAL A N 20
ATOM 24232 C CA . VAL A 1 3 ? 6.272 2.904 8.716 1.00 0.00 3 VAL A CA 20
ATOM 24233 C C . VAL A 1 3 ? 5.954 1.492 9.218 1.00 0.00 3 VAL A C 20
ATOM 24234 O O . VAL A 1 3 ? 5.578 1.300 10.378 1.00 0.00 3 VAL A O 20
ATOM 24247 N N . PHE A 1 4 ? 6.101 0.517 8.330 1.00 0.00 4 PHE A N 20
ATOM 24248 C CA . PHE A 1 4 ? 5.895 -0.887 8.660 1.00 0.00 4 PHE A CA 20
ATOM 24249 C C . PHE A 1 4 ? 7.222 -1.639 8.612 1.00 0.00 4 PHE A C 20
ATOM 24250 O O . PHE A 1 4 ? 7.890 -1.672 7.577 1.00 0.00 4 PHE A O 20
ATOM 24267 N N . PRO A 1 5 ? 7.622 -2.249 9.734 1.00 0.00 5 PRO A N 20
ATOM 24268 C CA . PRO A 1 5 ? 8.879 -3.007 9.829 1.00 0.00 5 PRO A CA 20
ATOM 24269 C C . PRO A 1 5 ? 8.857 -4.263 8.962 1.00 0.00 5 PRO A C 20
ATOM 24270 O O . PRO A 1 5 ? 9.899 -4.757 8.525 1.00 0.00 5 PRO A O 20
ATOM 24281 N N . VAL A 1 6 ? 7.661 -4.768 8.707 1.00 0.00 6 VAL A N 20
ATOM 24282 C CA . VAL A 1 6 ? 7.483 -5.966 7.902 1.00 0.00 6 VAL A CA 20
ATOM 24283 C C . VAL A 1 6 ? 6.467 -5.708 6.795 1.00 0.00 6 VAL A C 20
ATOM 24284 O O . VAL A 1 6 ? 5.551 -4.898 6.959 1.00 0.00 6 VAL A O 20
ATOM 24297 N N . TYR A 1 7 ? 6.661 -6.361 5.656 1.00 0.00 7 TYR A N 20
ATOM 24298 C CA . TYR A 1 7 ? 5.700 -6.306 4.565 1.00 0.00 7 TYR A CA 20
ATOM 24299 C C . TYR A 1 7 ? 4.367 -6.911 5.000 1.00 0.00 7 TYR A C 20
ATOM 24300 O O . TYR A 1 7 ? 4.198 -8.130 5.007 1.00 0.00 7 TYR A O 20
ATOM 24318 N N . ALA A 1 8 ? 3.441 -6.051 5.396 1.00 0.00 8 ALA A N 20
ATOM 24319 C CA . ALA A 1 8 ? 2.116 -6.486 5.807 1.00 0.00 8 ALA A CA 20
ATOM 24320 C C . ALA A 1 8 ? 1.049 -5.850 4.920 1.00 0.00 8 ALA A C 20
ATOM 24321 O O . ALA A 1 8 ? 0.464 -4.826 5.273 1.00 0.00 8 ALA A O 20
ATOM 24328 N N . PRO A 1 9 ? 0.805 -6.451 3.743 1.00 0.00 9 PRO A N 20
ATOM 24329 C CA . PRO A 1 9 ? -0.129 -5.928 2.736 1.00 0.00 9 PRO A CA 20
ATOM 24330 C C . PRO A 1 9 ? -1.509 -5.644 3.302 1.00 0.00 9 PRO A C 20
ATOM 24331 O O . PRO A 1 9 ? -2.040 -4.538 3.175 1.00 0.00 9 PRO A O 20
ATOM 24342 N N . LYS A 1 10 ? -2.068 -6.669 3.915 1.00 0.00 10 LYS A N 20
ATOM 24343 C CA . LYS A 1 10 ? -3.415 -6.626 4.477 1.00 0.00 10 LYS A CA 20
ATOM 24344 C C . LYS A 1 10 ? -3.612 -5.400 5.371 1.00 0.00 10 LYS A C 20
ATOM 24345 O O . LYS A 1 10 ? -4.598 -4.671 5.235 1.00 0.00 10 LYS A O 20
ATOM 24364 N N . LEU A 1 11 ? -2.659 -5.170 6.265 1.00 0.00 11 LEU A N 20
ATOM 24365 C CA . LEU A 1 11 ? -2.746 -4.056 7.205 1.00 0.00 11 LEU A CA 20
ATOM 24366 C C . LEU A 1 11 ? -2.656 -2.720 6.476 1.00 0.00 11 LEU A C 20
ATOM 24367 O O . LEU A 1 11 ? -3.440 -1.806 6.738 1.00 0.00 11 LEU A O 20
ATOM 24383 N N . ILE A 1 12 ? -1.708 -2.624 5.548 1.00 0.00 12 ILE A N 20
ATOM 24384 C CA . ILE A 1 12 ? -1.505 -1.400 4.779 1.00 0.00 12 ILE A CA 20
ATOM 24385 C C . ILE A 1 12 ? -2.772 -1.015 4.023 1.00 0.00 12 ILE A C 20
ATOM 24386 O O . ILE A 1 12 ? -3.263 0.105 4.146 1.00 0.00 12 ILE A O 20
ATOM 24402 N N . VAL A 1 13 ? -3.310 -1.964 3.265 1.00 0.00 13 VAL A N 20
ATOM 24403 C CA . VAL A 1 13 ? -4.473 -1.716 2.422 1.00 0.00 13 VAL A CA 20
ATOM 24404 C C . VAL A 1 13 ? -5.697 -1.288 3.236 1.00 0.00 13 VAL A C 20
ATOM 24405 O O . VAL A 1 13 ? -6.379 -0.325 2.883 1.00 0.00 13 VAL A O 20
ATOM 24418 N N . LYS A 1 14 ? -5.962 -1.984 4.336 1.00 0.00 14 LYS A N 20
ATOM 24419 C CA . LYS A 1 14 ? -7.168 -1.728 5.119 1.00 0.00 14 LYS A CA 20
ATOM 24420 C C . LYS A 1 14 ? -7.095 -0.371 5.818 1.00 0.00 14 LYS A C 20
ATOM 24421 O O . LYS A 1 14 ? -8.119 0.262 6.073 1.00 0.00 14 LYS A O 20
ATOM 24440 N N . HIS A 1 15 ? -5.884 0.094 6.108 1.00 0.00 15 HIS A N 20
ATOM 24441 C CA . HIS A 1 15 ? -5.711 1.407 6.715 1.00 0.00 15 HIS A CA 20
ATOM 24442 C C . HIS A 1 15 ? -5.635 2.493 5.646 1.00 0.00 15 HIS A C 20
ATOM 24443 O O . HIS A 1 15 ? -5.960 3.652 5.904 1.00 0.00 15 HIS A O 20
ATOM 24458 N N . ALA A 1 16 ? -5.225 2.110 4.439 1.00 0.00 16 ALA A N 20
ATOM 24459 C CA . ALA A 1 16 ? -5.108 3.054 3.329 1.00 0.00 16 ALA A CA 20
ATOM 24460 C C . ALA A 1 16 ? -6.458 3.674 2.984 1.00 0.00 16 ALA A C 20
ATOM 24461 O O . ALA A 1 16 ? -6.524 4.754 2.402 1.00 0.00 16 ALA A O 20
ATOM 24468 N N . ARG A 1 17 ? -7.534 2.988 3.357 1.00 0.00 17 ARG A N 20
ATOM 24469 C CA . ARG A 1 17 ? -8.883 3.512 3.169 1.00 0.00 17 ARG A CA 20
ATOM 24470 C C . ARG A 1 17 ? -9.034 4.876 3.847 1.00 0.00 17 ARG A C 20
ATOM 24471 O O . ARG A 1 17 ? -9.676 5.780 3.317 1.00 0.00 17 ARG A O 20
ATOM 24492 N N . ILE A 1 18 ? -8.415 5.014 5.011 1.00 0.00 18 ILE A N 20
ATOM 24493 C CA . ILE A 1 18 ? -8.510 6.234 5.802 1.00 0.00 18 ILE A CA 20
ATOM 24494 C C . ILE A 1 18 ? -7.265 7.103 5.608 1.00 0.00 18 ILE A C 20
ATOM 24495 O O . ILE A 1 18 ? -7.340 8.334 5.585 1.00 0.00 18 ILE A O 20
ATOM 24511 N N . PHE A 1 19 ? -6.128 6.443 5.443 1.00 0.00 19 PHE A N 20
ATOM 24512 C CA . PHE A 1 19 ? -4.843 7.117 5.291 1.00 0.00 19 PHE A CA 20
ATOM 24513 C C . PHE A 1 19 ? -4.539 7.435 3.829 1.00 0.00 19 PHE A C 20
ATOM 24514 O O . PHE A 1 19 ? -3.421 7.814 3.506 1.00 0.00 19 PHE A O 20
ATOM 24531 N N . LEU A 1 20 ? -5.549 7.241 2.970 1.00 0.00 20 LEU A N 20
ATOM 24532 C CA . LEU A 1 20 ? -5.474 7.418 1.505 1.00 0.00 20 LEU A CA 20
ATOM 24533 C C . LEU A 1 20 ? -4.519 8.514 0.998 1.00 0.00 20 LEU A C 20
ATOM 24534 O O . LEU A 1 20 ? -4.036 8.421 -0.127 1.00 0.00 20 LEU A O 20
ATOM 24550 N N . THR A 1 21 ? -4.267 9.544 1.787 1.00 0.00 21 THR A N 20
ATOM 24551 C CA . THR A 1 21 ? -3.305 10.564 1.403 1.00 0.00 21 THR A CA 20
ATOM 24552 C C . THR A 1 21 ? -2.088 10.526 2.333 1.00 0.00 21 THR A C 20
ATOM 24553 O O . THR A 1 21 ? -2.143 11.006 3.471 1.00 0.00 21 THR A O 20
ATOM 24564 N N . GLY A 1 22 ? -1.000 9.926 1.860 1.00 0.00 22 GLY A N 20
ATOM 24565 C CA . GLY A 1 22 ? 0.204 9.838 2.662 1.00 0.00 22 GLY A CA 20
ATOM 24566 C C . GLY A 1 22 ? 1.219 8.869 2.094 1.00 0.00 22 GLY A C 20
ATOM 24567 O O . GLY A 1 22 ? 1.115 8.446 0.940 1.00 0.00 22 GLY A O 20
ATOM 24571 N N . VAL A 1 23 ? 2.202 8.517 2.913 1.00 0.00 23 VAL A N 20
ATOM 24572 C CA . VAL A 1 23 ? 3.278 7.633 2.494 1.00 0.00 23 VAL A CA 20
ATOM 24573 C C . VAL A 1 23 ? 3.499 6.553 3.547 1.00 0.00 23 VAL A C 20
ATOM 24574 O O . VAL A 1 23 ? 3.518 6.837 4.748 1.00 0.00 23 VAL A O 20
ATOM 24587 N N . ILE A 1 24 ? 3.655 5.321 3.103 1.00 0.00 24 ILE A N 20
ATOM 24588 C CA . ILE A 1 24 ? 3.917 4.212 4.002 1.00 0.00 24 ILE A CA 20
ATOM 24589 C C . ILE A 1 24 ? 5.268 3.586 3.680 1.00 0.00 24 ILE A C 20
ATOM 24590 O O . ILE A 1 24 ? 5.537 3.229 2.541 1.00 0.00 24 ILE A O 20
ATOM 24606 N N . TRP A 1 25 ? 6.123 3.479 4.682 1.00 0.00 25 TRP A N 20
ATOM 24607 C CA . TRP A 1 25 ? 7.458 2.945 4.474 1.00 0.00 25 TRP A CA 20
ATOM 24608 C C . TRP A 1 25 ? 7.564 1.533 4.987 1.00 0.00 25 TRP A C 20
ATOM 24609 O O . TRP A 1 25 ? 7.474 1.280 6.183 1.00 0.00 25 TRP A O 20
ATOM 24630 N N . VAL A 1 26 ? 7.748 0.621 4.066 1.00 0.00 26 VAL A N 20
ATOM 24631 C CA . VAL A 1 26 ? 7.969 -0.771 4.412 1.00 0.00 26 VAL A CA 20
ATOM 24632 C C . VAL A 1 26 ? 9.435 -1.102 4.214 1.00 0.00 26 VAL A C 20
ATOM 24633 O O . VAL A 1 26 ? 10.079 -0.567 3.312 1.00 0.00 26 VAL A O 20
ATOM 24646 N N . LYS A 1 27 ? 9.957 -1.981 5.044 1.00 0.00 27 LYS A N 20
ATOM 24647 C CA . LYS A 1 27 ? 11.366 -2.344 4.987 1.00 0.00 27 LYS A CA 20
ATOM 24648 C C . LYS A 1 27 ? 11.652 -3.173 3.740 1.00 0.00 27 LYS A C 20
ATOM 24649 O O . LYS A 1 27 ? 12.677 -3.003 3.080 1.00 0.00 27 LYS A O 20
ATOM 24668 N N . ASP A 1 28 ? 10.713 -4.053 3.415 1.00 0.00 28 ASP A N 20
ATOM 24669 C CA . ASP A 1 28 ? 10.869 -4.998 2.317 1.00 0.00 28 ASP A CA 20
ATOM 24670 C C . ASP A 1 28 ? 10.842 -4.307 0.958 1.00 0.00 28 ASP A C 20
ATOM 24671 O O . ASP A 1 28 ? 11.405 -4.812 -0.015 1.00 0.00 28 ASP A O 20
ATOM 24680 N N . LEU A 1 29 ? 10.196 -3.154 0.889 1.00 0.00 29 LEU A N 20
ATOM 24681 C CA . LEU A 1 29 ? 10.010 -2.471 -0.384 1.00 0.00 29 LEU A CA 20
ATOM 24682 C C . LEU A 1 29 ? 10.680 -1.102 -0.382 1.00 0.00 29 LEU A C 20
ATOM 24683 O O . LEU A 1 29 ? 11.673 -0.882 -1.075 1.00 0.00 29 LEU A O 20
ATOM 24699 N N . GLY A 1 30 ? 10.140 -0.196 0.414 1.00 0.00 30 GLY A N 20
ATOM 24700 C CA . GLY A 1 30 ? 10.619 1.166 0.433 1.00 0.00 30 GLY A CA 20
ATOM 24701 C C . GLY A 1 30 ? 9.485 2.132 0.682 1.00 0.00 30 GLY A C 20
ATOM 24702 O O . GLY A 1 30 ? 8.635 1.881 1.540 1.00 0.00 30 GLY A O 20
ATOM 24706 N N . ARG A 1 31 ? 9.455 3.226 -0.068 1.00 0.00 31 ARG A N 20
ATOM 24707 C CA . ARG A 1 31 ? 8.374 4.189 0.053 1.00 0.00 31 ARG A CA 20
ATOM 24708 C C . ARG A 1 31 ? 7.138 3.698 -0.694 1.00 0.00 31 ARG A C 20
ATOM 24709 O O . ARG A 1 31 ? 7.217 3.278 -1.849 1.00 0.00 31 ARG A O 20
ATOM 24730 N N . LEU A 1 32 ? 6.007 3.727 -0.022 1.00 0.00 32 LEU A N 20
ATOM 24731 C CA . LEU A 1 32 ? 4.735 3.477 -0.668 1.00 0.00 32 LEU A CA 20
ATOM 24732 C C . LEU A 1 32 ? 3.887 4.729 -0.576 1.00 0.00 32 LEU A C 20
ATOM 24733 O O . LEU A 1 32 ? 3.187 4.945 0.411 1.00 0.00 32 LEU A O 20
ATOM 24749 N N . GLU A 1 33 ? 4.005 5.582 -1.580 1.00 0.00 33 GLU A N 20
ATOM 24750 C CA . GLU A 1 33 ? 3.267 6.831 -1.599 1.00 0.00 33 GLU A CA 20
ATOM 24751 C C . GLU A 1 33 ? 1.943 6.624 -2.314 1.00 0.00 33 GLU A C 20
ATOM 24752 O O . GLU A 1 33 ? 1.885 5.962 -3.349 1.00 0.00 33 GLU A O 20
ATOM 24764 N N . PHE A 1 34 ? 0.885 7.161 -1.747 1.00 0.00 34 PHE A N 20
ATOM 24765 C CA . PHE A 1 34 ? -0.443 6.972 -2.298 1.00 0.00 34 PHE A CA 20
ATOM 24766 C C . PHE A 1 34 ? -1.309 8.200 -2.068 1.00 0.00 34 PHE A C 20
ATOM 24767 O O . PHE A 1 34 ? -1.120 8.942 -1.101 1.00 0.00 34 PHE A O 20
ATOM 24784 N N . GLU A 1 35 ? -2.246 8.409 -2.976 1.00 0.00 35 GLU A N 20
ATOM 24785 C CA . GLU A 1 35 ? -3.131 9.559 -2.923 1.00 0.00 35 GLU A CA 20
ATOM 24786 C C . GLU A 1 35 ? -4.531 9.137 -3.344 1.00 0.00 35 GLU A C 20
ATOM 24787 O O . GLU A 1 35 ? -4.695 8.459 -4.362 1.00 0.00 35 GLU A O 20
ATOM 24799 N N . LYS A 1 36 ? -5.532 9.528 -2.556 1.00 0.00 36 LYS A N 20
ATOM 24800 C CA . LYS A 1 36 ? -6.925 9.149 -2.802 1.00 0.00 36 LYS A CA 20
ATOM 24801 C C . LYS A 1 36 ? -7.112 7.635 -2.697 1.00 0.00 36 LYS A C 20
ATOM 24802 O O . LYS A 1 36 ? -8.097 7.088 -3.192 1.00 0.00 36 LYS A O 20
ATOM 24821 N N . GLY A 1 37 ? -6.174 6.968 -2.030 1.00 0.00 37 GLY A N 20
ATOM 24822 C CA . GLY A 1 37 ? -6.250 5.527 -1.876 1.00 0.00 37 GLY A CA 20
ATOM 24823 C C . GLY A 1 37 ? -5.503 4.781 -2.967 1.00 0.00 37 GLY A C 20
ATOM 24824 O O . GLY A 1 37 ? -5.332 3.565 -2.890 1.00 0.00 37 GLY A O 20
ATOM 24828 N N . ARG A 1 38 ? -5.057 5.507 -3.982 1.00 0.00 38 ARG A N 20
ATOM 24829 C CA . ARG A 1 38 ? -4.342 4.898 -5.095 1.00 0.00 38 ARG A CA 20
ATOM 24830 C C . ARG A 1 38 ? -2.855 5.008 -4.887 1.00 0.00 38 ARG A C 20
ATOM 24831 O O . ARG A 1 38 ? -2.297 6.103 -4.796 1.00 0.00 38 ARG A O 20
ATOM 24852 N N . PHE A 1 39 ? -2.243 3.852 -4.787 1.00 0.00 39 PHE A N 20
ATOM 24853 C CA . PHE A 1 39 ? -0.808 3.728 -4.730 1.00 0.00 39 PHE A CA 20
ATOM 24854 C C . PHE A 1 39 ? -0.174 4.347 -5.967 1.00 0.00 39 PHE A C 20
ATOM 24855 O O . PHE A 1 39 ? -0.477 3.952 -7.094 1.00 0.00 39 PHE A O 20
ATOM 24872 N N . LEU A 1 40 ? 0.696 5.321 -5.754 1.00 0.00 40 LEU A N 20
ATOM 24873 C CA . LEU A 1 40 ? 1.313 6.045 -6.851 1.00 0.00 40 LEU A CA 20
ATOM 24874 C C . LEU A 1 40 ? 2.447 5.233 -7.454 1.00 0.00 40 LEU A C 20
ATOM 24875 O O . LEU A 1 40 ? 3.529 5.133 -6.880 1.00 0.00 40 LEU A O 20
ATOM 24891 N N . LEU A 1 41 ? 2.176 4.638 -8.601 1.00 0.00 41 LEU A N 20
ATOM 24892 C CA . LEU A 1 41 ? 3.170 3.858 -9.311 1.00 0.00 41 LEU A CA 20
ATOM 24893 C C . LEU A 1 41 ? 3.634 4.622 -10.546 1.00 0.00 41 LEU A C 20
ATOM 24894 O O . LEU A 1 41 ? 2.946 4.643 -11.567 1.00 0.00 41 LEU A O 20
ATOM 24910 N N . PRO A 1 42 ? 4.788 5.297 -10.443 1.00 0.00 42 PRO A N 20
ATOM 24911 C CA . PRO A 1 42 ? 5.356 6.089 -11.535 1.00 0.00 42 PRO A CA 20
ATOM 24912 C C . PRO A 1 42 ? 5.979 5.214 -12.619 1.00 0.00 42 PRO A C 20
ATOM 24913 O O . PRO A 1 42 ? 5.887 3.985 -12.567 1.00 0.00 42 PRO A O 20
ATOM 24924 N N . ARG A 1 43 ? 6.618 5.852 -13.595 1.00 0.00 43 ARG A N 20
ATOM 24925 C CA . ARG A 1 43 ? 7.285 5.131 -14.673 1.00 0.00 43 ARG A CA 20
ATOM 24926 C C . ARG A 1 43 ? 8.487 4.374 -14.132 1.00 0.00 43 ARG A C 20
ATOM 24927 O O . ARG A 1 43 ? 8.816 3.283 -14.595 1.00 0.00 43 ARG A O 20
ATOM 24948 N N . LYS A 1 44 ? 9.144 4.970 -13.148 1.00 0.00 44 LYS A N 20
ATOM 24949 C CA . LYS A 1 44 ? 10.293 4.350 -12.516 1.00 0.00 44 LYS A CA 20
ATOM 24950 C C . LYS A 1 44 ? 9.842 3.491 -11.339 1.00 0.00 44 LYS A C 20
ATOM 24951 O O . LYS A 1 44 ? 9.299 3.998 -10.357 1.00 0.00 44 LYS A O 20
ATOM 24970 N N . SER A 1 45 ? 10.037 2.191 -11.456 1.00 0.00 45 SER A N 20
ATOM 24971 C CA . SER A 1 45 ? 9.684 1.272 -10.391 1.00 0.00 45 SER A CA 20
ATOM 24972 C C . SER A 1 45 ? 10.419 -0.048 -10.565 1.00 0.00 45 SER A C 20
ATOM 24973 O O . SER A 1 45 ? 10.385 -0.656 -11.637 1.00 0.00 45 SER A O 20
ATOM 24981 N N . LEU A 1 46 ? 11.109 -0.471 -9.515 1.00 0.00 46 LEU A N 20
ATOM 24982 C CA . LEU A 1 46 ? 11.806 -1.748 -9.527 1.00 0.00 46 LEU A CA 20
ATOM 24983 C C . LEU A 1 46 ? 10.790 -2.882 -9.559 1.00 0.00 46 LEU A C 20
ATOM 24984 O O . LEU A 1 46 ? 9.815 -2.852 -8.807 1.00 0.00 46 LEU A O 20
ATOM 25000 N N . PRO A 1 47 ? 11.008 -3.886 -10.430 1.00 0.00 47 PRO A N 20
ATOM 25001 C CA . PRO A 1 47 ? 10.077 -5.008 -10.620 1.00 0.00 47 PRO A CA 20
ATOM 25002 C C . PRO A 1 47 ? 9.594 -5.622 -9.307 1.00 0.00 47 PRO A C 20
ATOM 25003 O O . PRO A 1 47 ? 8.412 -5.926 -9.157 1.00 0.00 47 PRO A O 20
ATOM 25014 N N . LYS A 1 48 ? 10.515 -5.788 -8.362 1.00 0.00 48 LYS A N 20
ATOM 25015 C CA . LYS A 1 48 ? 10.197 -6.367 -7.058 1.00 0.00 48 LYS A CA 20
ATOM 25016 C C . LYS A 1 48 ? 9.116 -5.557 -6.337 1.00 0.00 48 LYS A C 20
ATOM 25017 O O . LYS A 1 48 ? 8.137 -6.111 -5.838 1.00 0.00 48 LYS A O 20
ATOM 25036 N N . VAL A 1 49 ? 9.296 -4.245 -6.297 1.00 0.00 49 VAL A N 20
ATOM 25037 C CA . VAL A 1 49 ? 8.356 -3.366 -5.615 1.00 0.00 49 VAL A CA 20
ATOM 25038 C C . VAL A 1 49 ? 7.100 -3.176 -6.461 1.00 0.00 49 VAL A C 20
ATOM 25039 O O . VAL A 1 49 ? 5.982 -3.197 -5.949 1.00 0.00 49 VAL A O 20
ATOM 25052 N N . LYS A 1 50 ? 7.307 -3.023 -7.761 1.00 0.00 50 LYS A N 20
ATOM 25053 C CA . LYS A 1 50 ? 6.218 -2.818 -8.710 1.00 0.00 50 LYS A CA 20
ATOM 25054 C C . LYS A 1 50 ? 5.217 -3.969 -8.635 1.00 0.00 50 LYS A C 20
ATOM 25055 O O . LYS A 1 50 ? 4.010 -3.749 -8.537 1.00 0.00 50 LYS A O 20
ATOM 25074 N N . GLN A 1 51 ? 5.736 -5.192 -8.651 1.00 0.00 51 GLN A N 20
ATOM 25075 C CA . GLN A 1 51 ? 4.909 -6.391 -8.584 1.00 0.00 51 GLN A CA 20
ATOM 25076 C C . GLN A 1 51 ? 4.127 -6.436 -7.271 1.00 0.00 51 GLN A C 20
ATOM 25077 O O . GLN A 1 51 ? 2.956 -6.815 -7.249 1.00 0.00 51 GLN A O 20
ATOM 25091 N N . ALA A 1 52 ? 4.779 -6.034 -6.185 1.00 0.00 52 ALA A N 20
ATOM 25092 C CA . ALA A 1 52 ? 4.137 -6.000 -4.876 1.00 0.00 52 ALA A CA 20
ATOM 25093 C C . ALA A 1 52 ? 3.000 -4.983 -4.859 1.00 0.00 52 ALA A C 20
ATOM 25094 O O . ALA A 1 52 ? 1.936 -5.237 -4.300 1.00 0.00 52 ALA A O 20
ATOM 25101 N N . ILE A 1 53 ? 3.229 -3.838 -5.491 1.00 0.00 53 ILE A N 20
ATOM 25102 C CA . ILE A 1 53 ? 2.216 -2.795 -5.589 1.00 0.00 53 ILE A CA 20
ATOM 25103 C C . ILE A 1 53 ? 1.015 -3.286 -6.402 1.00 0.00 53 ILE A C 20
ATOM 25104 O O . ILE A 1 53 ? -0.130 -2.910 -6.132 1.00 0.00 53 ILE A O 20
ATOM 25120 N N . LEU A 1 54 ? 1.277 -4.141 -7.383 1.00 0.00 54 LEU A N 20
ATOM 25121 C CA . LEU A 1 54 ? 0.209 -4.770 -8.155 1.00 0.00 54 LEU A CA 20
ATOM 25122 C C . LEU A 1 54 ? -0.638 -5.653 -7.250 1.00 0.00 54 LEU A C 20
ATOM 25123 O O . LEU A 1 54 ? -1.868 -5.611 -7.298 1.00 0.00 54 LEU A O 20
ATOM 25139 N N . GLU A 1 55 ? 0.033 -6.443 -6.417 1.00 0.00 55 GLU A N 20
ATOM 25140 C CA . GLU A 1 55 ? -0.647 -7.288 -5.443 1.00 0.00 55 GLU A CA 20
ATOM 25141 C C . GLU A 1 55 ? -1.471 -6.442 -4.482 1.00 0.00 55 GLU A C 20
ATOM 25142 O O . GLU A 1 55 ? -2.594 -6.804 -4.130 1.00 0.00 55 GLU A O 20
ATOM 25154 N N . LEU A 1 56 ? -0.904 -5.316 -4.063 1.00 0.00 56 LEU A N 20
ATOM 25155 C CA . LEU A 1 56 ? -1.582 -4.403 -3.155 1.00 0.00 56 LEU A CA 20
ATOM 25156 C C . LEU A 1 56 ? -2.846 -3.836 -3.792 1.00 0.00 56 LEU A C 20
ATOM 25157 O O . LEU A 1 56 ? -3.912 -3.863 -3.185 1.00 0.00 56 LEU A O 20
ATOM 25173 N N . ASN A 1 57 ? -2.726 -3.332 -5.016 1.00 0.00 57 ASN A N 20
ATOM 25174 C CA . ASN A 1 57 ? -3.870 -2.756 -5.723 1.00 0.00 57 ASN A CA 20
ATOM 25175 C C . ASN A 1 57 ? -4.937 -3.811 -5.977 1.00 0.00 57 ASN A C 20
ATOM 25176 O O . ASN A 1 57 ? -6.133 -3.536 -5.870 1.00 0.00 57 ASN A O 20
ATOM 25187 N N . GLU A 1 58 ? -4.497 -5.021 -6.301 1.00 0.00 58 GLU A N 20
ATOM 25188 C CA . GLU A 1 58 ? -5.403 -6.146 -6.476 1.00 0.00 58 GLU A CA 20
ATOM 25189 C C . GLU A 1 58 ? -6.145 -6.418 -5.177 1.00 0.00 58 GLU A C 20
ATOM 25190 O O . GLU A 1 58 ? -7.365 -6.588 -5.162 1.00 0.00 58 GLU A O 20
ATOM 25202 N N . LEU A 1 59 ? -5.380 -6.464 -4.098 1.00 0.00 59 LEU A N 20
ATOM 25203 C CA . LEU A 1 59 ? -5.927 -6.648 -2.759 1.00 0.00 59 LEU A CA 20
ATOM 25204 C C . LEU A 1 59 ? -6.933 -5.542 -2.436 1.00 0.00 59 LEU A C 20
ATOM 25205 O O . LEU A 1 59 ? -7.979 -5.797 -1.838 1.00 0.00 59 LEU A O 20
ATOM 25221 N N . ILE A 1 60 ? -6.608 -4.314 -2.846 1.00 0.00 60 ILE A N 20
ATOM 25222 C CA . ILE A 1 60 ? -7.518 -3.182 -2.692 1.00 0.00 60 ILE A CA 20
ATOM 25223 C C . ILE A 1 60 ? -8.845 -3.472 -3.385 1.00 0.00 60 ILE A C 20
ATOM 25224 O O . ILE A 1 60 ? -9.907 -3.376 -2.771 1.00 0.00 60 ILE A O 20
ATOM 25240 N N . GLU A 1 61 ? -8.777 -3.844 -4.660 1.00 0.00 61 GLU A N 20
ATOM 25241 C CA . GLU A 1 61 ? -9.977 -4.157 -5.430 1.00 0.00 61 GLU A CA 20
ATOM 25242 C C . GLU A 1 61 ? -10.785 -5.247 -4.743 1.00 0.00 61 GLU A C 20
ATOM 25243 O O . GLU A 1 61 ? -12.001 -5.133 -4.598 1.00 0.00 61 GLU A O 20
ATOM 25255 N N . ALA A 1 62 ? -10.094 -6.297 -4.314 1.00 0.00 62 ALA A N 20
ATOM 25256 C CA . ALA A 1 62 ? -10.735 -7.448 -3.683 1.00 0.00 62 ALA A CA 20
ATOM 25257 C C . ALA A 1 62 ? -11.587 -7.035 -2.485 1.00 0.00 62 ALA A C 20
ATOM 25258 O O . ALA A 1 62 ? -12.694 -7.541 -2.291 1.00 0.00 62 ALA A O 20
ATOM 25265 N N . GLN A 1 63 ? -11.073 -6.103 -1.696 1.00 0.00 63 GLN A N 20
ATOM 25266 C CA . GLN A 1 63 ? -11.762 -5.665 -0.487 1.00 0.00 63 GLN A CA 20
ATOM 25267 C C . GLN A 1 63 ? -12.836 -4.632 -0.799 1.00 0.00 63 GLN A C 20
ATOM 25268 O O . GLN A 1 63 ? -13.739 -4.409 0.001 1.00 0.00 63 GLN A O 20
ATOM 25282 N N . ASN A 1 64 ? -12.738 -4.014 -1.964 1.00 0.00 64 ASN A N 20
ATOM 25283 C CA . ASN A 1 64 ? -13.714 -3.006 -2.380 1.00 0.00 64 ASN A CA 20
ATOM 25284 C C . ASN A 1 64 ? -14.735 -3.592 -3.341 1.00 0.00 64 ASN A C 20
ATOM 25285 O O . ASN A 1 64 ? -15.595 -2.879 -3.856 1.00 0.00 64 ASN A O 20
ATOM 25296 N N . HIS A 1 65 ? -14.664 -4.896 -3.561 1.00 0.00 65 HIS A N 20
ATOM 25297 C CA . HIS A 1 65 ? -15.527 -5.548 -4.544 1.00 0.00 65 HIS A CA 20
ATOM 25298 C C . HIS A 1 65 ? -16.944 -5.743 -4.016 1.00 0.00 65 HIS A C 20
ATOM 25299 O O . HIS A 1 65 ? -17.813 -6.244 -4.728 1.00 0.00 65 HIS A O 20
ATOM 25314 N N . GLN A 1 66 ? -17.177 -5.358 -2.770 1.00 0.00 66 GLN A N 20
ATOM 25315 C CA . GLN A 1 66 ? -18.527 -5.342 -2.234 1.00 0.00 66 GLN A CA 20
ATOM 25316 C C . GLN A 1 66 ? -18.875 -3.919 -1.805 1.00 0.00 66 GLN A C 20
ATOM 25317 O O . GLN A 1 66 ? -19.967 -3.644 -1.317 1.00 0.00 66 GLN A O 20
ATOM 25331 N N . THR A 1 67 ? -17.924 -3.014 -2.014 1.00 0.00 67 THR A N 20
ATOM 25332 C CA . THR A 1 67 ? -18.079 -1.621 -1.623 1.00 0.00 67 THR A CA 20
ATOM 25333 C C . THR A 1 67 ? -18.410 -0.764 -2.840 1.00 0.00 67 THR A C 20
ATOM 25334 O O . THR A 1 67 ? -18.795 0.397 -2.704 1.00 0.00 67 THR A O 20
ATOM 25345 N N . LYS A 1 68 ? -18.274 -1.370 -4.021 1.00 0.00 68 LYS A N 20
ATOM 25346 C CA . LYS A 1 68 ? -18.365 -0.666 -5.295 1.00 0.00 68 LYS A CA 20
ATOM 25347 C C . LYS A 1 68 ? -17.183 0.282 -5.454 1.00 0.00 68 LYS A C 20
ATOM 25348 O O . LYS A 1 68 ? -17.131 1.338 -4.821 1.00 0.00 68 LYS A O 20
ATOM 25367 N N . THR A 1 69 ? -16.235 -0.113 -6.294 1.00 0.00 69 THR A N 20
ATOM 25368 C CA . THR A 1 69 ? -15.028 0.670 -6.522 1.00 0.00 69 THR A CA 20
ATOM 25369 C C . THR A 1 69 ? -15.356 2.073 -7.038 1.00 0.00 69 THR A C 20
ATOM 25370 O O . THR A 1 69 ? -14.672 3.040 -6.698 1.00 0.00 69 THR A O 20
ATOM 25381 N N . ALA A 1 70 ? -16.405 2.161 -7.859 1.00 0.00 70 ALA A N 20
ATOM 25382 C CA . ALA A 1 70 ? -16.892 3.438 -8.376 1.00 0.00 70 ALA A CA 20
ATOM 25383 C C . ALA A 1 70 ? -15.799 4.183 -9.138 1.00 0.00 70 ALA A C 20
ATOM 25384 O O . ALA A 1 70 ? -15.718 5.412 -9.088 1.00 0.00 70 ALA A O 20
ATOM 25391 N N . LEU A 1 71 ? -14.986 3.434 -9.874 1.00 0.00 71 LEU A N 20
ATOM 25392 C CA . LEU A 1 71 ? -13.902 4.010 -10.654 1.00 0.00 71 LEU A CA 20
ATOM 25393 C C . LEU A 1 71 ? -14.490 4.781 -11.831 1.00 0.00 71 LEU A C 20
ATOM 25394 O O . LEU A 1 71 ? -13.956 5.806 -12.250 1.00 0.00 71 LEU A O 20
ATOM 25410 N N . GLU A 1 72 ? -15.614 4.287 -12.337 1.00 0.00 72 GLU A N 20
ATOM 25411 C CA . GLU A 1 72 ? -16.326 4.939 -13.430 1.00 0.00 72 GLU A CA 20
ATOM 25412 C C . GLU A 1 72 ? -16.911 6.271 -12.962 1.00 0.00 72 GLU A C 20
ATOM 25413 O O . GLU A 1 72 ? -17.215 7.156 -13.764 1.00 0.00 72 GLU A O 20
ATOM 25425 N N . HIS A 1 73 ? -17.054 6.413 -11.654 1.00 0.00 73 HIS A N 20
ATOM 25426 C CA . HIS A 1 73 ? -17.618 7.621 -11.077 1.00 0.00 73 HIS A CA 20
ATOM 25427 C C . HIS A 1 73 ? -16.578 8.737 -11.043 1.00 0.00 73 HIS A C 20
ATOM 25428 O O . HIS A 1 73 ? -15.748 8.805 -10.137 1.00 0.00 73 HIS A O 20
ATOM 25443 N N . HIS A 1 74 ? -16.619 9.593 -12.048 1.00 0.00 74 HIS A N 20
ATOM 25444 C CA . HIS A 1 74 ? -15.731 10.746 -12.109 1.00 0.00 74 HIS A CA 20
ATOM 25445 C C . HIS A 1 74 ? -16.543 12.037 -12.103 1.00 0.00 74 HIS A C 20
ATOM 25446 O O . HIS A 1 74 ? -17.776 12.002 -12.075 1.00 0.00 74 HIS A O 20
#

Organism: Shewanella oneidensis (strain ATCC 700550 / JCM 31522 / CIP 106686 / LMG 19005 / NCIMB 14063 / MR-1) (NCBI:txid211586)